Protein AF-A0A9Q1DGA6-F1 (afdb_monomer_lite)

Secondary structure (DSSP, 8-state):
--HHHHHHHHHHTTTTTTTSTTTGGGSSSSSGGGTGGGS------------------------------HHHHHHHHHHHHHHHHHHHHHHHHS-----S------HHHHHHHHHHHHHHHHHHHHHHHHHHHHHHHHHHHHHHHHHHHHHHHHHHHHHHHHHHHHHHHHHHHHHHHHHHTT-HHHHHHHHHHHHHHHHHHHHHHHHHHHHHHHHHHHHHHTPPP--------PPP----------------------SSSHHHHHHHHHHHHHHHHHHHHHHHHHHHHHHHHHHHHHHHHHHHHHHHHHHTTS----PPP-------------------SSHHHHHHHHHHHHHHHHHHHHHHHHHHHHHHHHHHHHHHHHHHHHHHHHHHHHHHHHHHHHHHHHHHHHHHHHHHHHHHHHHHHHHHHHHHHHHHHHHHHHHHHHHHHHHHHHHHHHHHHHHHHHTTS---------HHHHHHHHHHHHHHHHHHHHHHHHHHHHHHHHHHHHHHHHHHHHHHHHHHHHHHHHHHHHHHHHHHHHHHHHHHHHHHHHHHHHHHHHHHHHHHHHHHHHHHHHHHHHHHHHHHHHHHHHHHHHHHHHHHHHHHHH-S---HHHHHHHHHHHHHHHHHHHHHHHHHHHHHHHHHHHHHHHHHHHHHHHHHHHHHHHHHHHHHHHHHHHHHHHHHHHHHHHHHHHHHHHHHHHHHHHHHHHHHHHHHHTTS---------------------EE-TTT--EESSHHHHHHHHHHHH-

InterPro domains:
  IPR021063 NF-kappa-B essential modulator NEMO, N-terminal [PF11577] (119-163)
  IPR032419 NF-kappa-B essential modulator NEMO, CC2-LZ domain [PF16516] (612-707)
  IPR034735 NEMO, Zinc finger [PS51801] (744-774)
  IPR051301 Optineurin/NF-kappa-B Essential Modulator [PTHR31553] (555-773)

Foldseek 3Di:
DPPPVVVVVVVVVPVVVVPPCVVVVVVVPPPVVPPVVPPPDDDDDDDDDDDDDDDDDDDDDDDDPPPPDPVNVVVVVVVVVVVVVVVVVVVVPDDCPPPPDPPPPPPVVVVVVVVVVVVVVVVVVVVVVVVVVVVVVVVVVVVVVVVVVVVVVVVVVVVVVVVVVVVVVVVVVVVVVVVVVVCPPPVVVVVVVVVVVVVVVVVVVVVVVVVVVVVVVVVVVPDDDDDDDDDDDDDDDDDDDDDDDDDDDDDDDDDDDDDPPPVVVVVVVVVVVVVVVVVVVVVVVVVVVVVVVVVVVVVVVVVVVVVVVVVVPDDDDDDDDDDDDDDDDDDDDDDDDDDDDPPVVVVVVVVVVVVVVVVVVVVVVVVVVVVVVVVVVVVVVVVVVVVVVVVVVVVVVVVVVVVVVVVVVVVVVVVVVVVVVVVVVVVVVVVVVVVVVVVVVVVVVVVVVVVVVVVVVVVVVVVVVPVPPDDDDDDDDCVVVCPVVVVVVVVVVVVVVVVVVVVVVVVVVVVVVVVVVVVVVVVVVVVVVVVVVVVVVVVVVVVVVVVVVVVVVVVVVVVVVVVVVVVVVVVVVVVVVVVVVVVVVVVVVVVVVVVVVVVVVVVVVVVVVVVVVPDDDDDPVVVVVVVVVVVVVVVVVVVVVVVVVVVVVVVVVVVVVVVVVVVVVVVVVVVVVVVVVVVVVVVVVVVVVVVVVVVVVVVVVVVVVVVVVVVVVVVVVVVVVVVVVVPDYDDDDDDDDDDDDDDDDDDDFLAAPQPRDTDPDDVRSVVCNVVRVD

Structure (mmCIF, N/CA/C/O backbone):
data_AF-A0A9Q1DGA6-F1
#
_entry.id   AF-A0A9Q1DGA6-F1
#
loop_
_atom_site.group_PDB
_atom_site.id
_atom_site.type_symbol
_atom_site.label_atom_id
_atom_site.label_alt_id
_atom_site.label_comp_id
_atom_site.label_asym_id
_atom_site.label_entity_id
_atom_site.label_seq_id
_atom_site.pdbx_PDB_ins_code
_atom_site.Cartn_x
_atom_site.Cartn_y
_atom_site.Cartn_z
_atom_site.occupancy
_atom_site.B_iso_or_equiv
_atom_site.auth_seq_id
_atom_site.auth_comp_id
_atom_site.auth_asym_id
_atom_site.auth_atom_id
_atom_site.pdbx_PDB_model_num
ATOM 1 N N . MET A 1 1 ? 58.361 -72.767 -54.393 1.00 53.31 1 MET A N 1
ATOM 2 C CA . MET A 1 1 ? 56.997 -72.233 -54.161 1.00 53.31 1 MET A CA 1
ATOM 3 C C . MET A 1 1 ? 56.413 -72.744 -52.834 1.00 53.31 1 MET A C 1
ATOM 5 O O . MET A 1 1 ? 55.565 -73.623 -52.863 1.00 53.31 1 MET A O 1
ATOM 9 N N . HIS A 1 2 ? 56.831 -72.219 -51.673 1.00 48.16 2 HIS A N 1
ATOM 10 C CA . HIS A 1 2 ? 56.223 -72.585 -50.368 1.00 48.16 2 HIS A CA 1
ATOM 11 C C . HIS A 1 2 ? 55.868 -71.386 -49.457 1.00 48.16 2 HIS A C 1
ATOM 13 O O . HIS A 1 2 ? 55.093 -71.554 -48.525 1.00 48.16 2 HIS A O 1
ATOM 19 N N . GLY A 1 3 ? 56.327 -70.159 -49.749 1.00 49.38 3 GLY A N 1
ATOM 20 C CA . GLY A 1 3 ? 55.983 -68.972 -48.943 1.00 49.38 3 GLY A CA 1
ATOM 21 C C . GLY A 1 3 ? 54.590 -68.368 -49.197 1.00 49.38 3 GLY A C 1
ATOM 22 O O . GLY A 1 3 ? 54.042 -67.707 -48.323 1.00 49.38 3 GLY A O 1
ATOM 23 N N . VAL A 1 4 ? 53.989 -68.598 -50.372 1.00 48.34 4 VAL A N 1
ATOM 24 C CA . VAL A 1 4 ? 52.745 -67.907 -50.791 1.00 48.34 4 VAL A CA 1
ATOM 25 C C . VAL A 1 4 ? 51.478 -68.548 -50.196 1.00 48.34 4 VAL A C 1
ATOM 27 O O . VAL A 1 4 ? 50.512 -67.851 -49.890 1.00 48.34 4 VAL A O 1
ATOM 30 N N . LEU A 1 5 ? 51.489 -69.862 -49.946 1.00 46.75 5 LEU A N 1
ATOM 31 C CA . LEU A 1 5 ? 50.351 -70.589 -49.358 1.00 46.75 5 LEU A CA 1
ATOM 32 C C . LEU A 1 5 ? 50.113 -70.257 -47.872 1.00 46.75 5 LEU A C 1
ATOM 34 O O . LEU A 1 5 ? 48.968 -70.257 -47.423 1.00 46.75 5 LEU A O 1
ATOM 38 N N . ALA A 1 6 ? 51.162 -69.900 -47.124 1.00 48.09 6 ALA A N 1
ATOM 39 C CA . ALA A 1 6 ? 51.047 -69.521 -45.712 1.00 48.09 6 ALA A CA 1
ATOM 40 C C . ALA A 1 6 ? 50.335 -68.168 -45.499 1.00 48.09 6 ALA A C 1
ATOM 42 O O . ALA A 1 6 ? 49.717 -67.949 -44.456 1.00 48.09 6 ALA A O 1
ATOM 43 N N . VAL A 1 7 ? 50.393 -67.267 -46.487 1.00 52.50 7 VAL A N 1
ATOM 44 C CA . VAL A 1 7 ? 49.732 -65.952 -46.423 1.00 52.50 7 VAL A CA 1
ATOM 45 C C . VAL A 1 7 ? 48.235 -66.076 -46.729 1.00 52.50 7 VAL A C 1
ATOM 47 O O . VAL A 1 7 ? 47.416 -65.481 -46.032 1.00 52.50 7 VAL A O 1
ATOM 50 N N . LEU A 1 8 ? 47.853 -66.911 -47.703 1.00 47.88 8 LEU A N 1
ATOM 51 C CA . LEU A 1 8 ? 46.450 -67.076 -48.109 1.00 47.88 8 LEU A CA 1
ATOM 52 C C . LEU A 1 8 ? 45.577 -67.797 -47.063 1.00 47.88 8 LEU A C 1
ATOM 54 O O . LEU A 1 8 ? 44.420 -67.414 -46.889 1.00 47.88 8 LEU A O 1
ATOM 58 N N . MET A 1 9 ? 46.112 -68.759 -46.296 1.00 48.56 9 MET A N 1
ATOM 59 C CA . MET A 1 9 ? 45.348 -69.378 -45.194 1.00 48.56 9 MET A CA 1
ATOM 60 C C . MET A 1 9 ? 45.071 -68.424 -44.019 1.00 48.56 9 MET A C 1
ATOM 62 O O . MET A 1 9 ? 44.043 -68.557 -43.350 1.00 48.56 9 MET A O 1
ATOM 66 N N . LYS A 1 10 ? 45.946 -67.439 -43.764 1.00 46.34 10 LYS A N 1
ATOM 67 C CA . LYS A 1 10 ? 45.727 -66.448 -42.694 1.00 46.34 10 LYS A CA 1
ATOM 68 C C . LYS A 1 10 ? 44.637 -65.431 -43.036 1.00 46.34 10 LYS A C 1
ATOM 70 O O . LYS A 1 10 ? 43.946 -64.984 -42.127 1.00 46.34 10 LYS A O 1
ATOM 75 N N . VAL A 1 11 ? 44.432 -65.124 -44.319 1.00 49.88 11 VAL A N 1
ATOM 76 C CA . VAL A 1 11 ? 43.327 -64.257 -44.768 1.00 49.88 11 VAL A CA 1
ATOM 77 C C . VAL A 1 11 ? 41.981 -64.983 -44.638 1.00 49.88 11 VAL A C 1
ATOM 79 O O . VAL A 1 11 ? 41.069 -64.462 -44.003 1.00 49.88 11 VAL A O 1
ATOM 82 N N . TYR A 1 12 ? 41.882 -66.233 -45.106 1.00 41.69 12 TYR A N 1
ATOM 83 C CA . TYR A 1 12 ? 40.638 -67.021 -45.023 1.00 41.69 12 TYR A CA 1
ATOM 84 C C . TYR A 1 12 ? 40.199 -67.414 -43.598 1.00 41.69 12 TYR A C 1
ATOM 86 O O . TYR A 1 12 ? 39.063 -67.844 -43.402 1.00 41.69 12 TYR A O 1
ATOM 94 N N . SER A 1 13 ? 41.068 -67.253 -42.596 1.00 45.44 13 SER A N 1
ATOM 95 C CA . SER A 1 13 ? 40.744 -67.547 -41.191 1.00 45.44 13 SER A CA 1
ATOM 96 C C . SER A 1 13 ? 40.155 -66.351 -40.426 1.00 45.44 13 SER A C 1
ATOM 98 O O . SER A 1 13 ? 39.607 -66.545 -39.342 1.00 45.44 13 SER A O 1
ATOM 100 N N . LEU A 1 14 ? 40.238 -65.125 -40.963 1.00 45.34 14 LEU A N 1
ATOM 101 C CA . LEU A 1 14 ? 39.745 -63.910 -40.295 1.00 45.34 14 LEU A CA 1
ATOM 102 C C . LEU A 1 14 ? 38.296 -63.550 -40.665 1.00 45.34 14 LEU A C 1
ATOM 104 O O . LEU A 1 14 ? 37.553 -63.080 -39.803 1.00 45.34 14 LEU A O 1
ATOM 108 N N . ASP A 1 15 ? 37.840 -63.870 -41.880 1.00 41.09 15 ASP A N 1
ATOM 109 C CA . ASP A 1 15 ? 36.451 -63.610 -42.307 1.00 41.09 15 ASP A CA 1
ATOM 110 C C . ASP A 1 15 ? 35.399 -64.433 -41.538 1.00 41.09 15 ASP A C 1
ATOM 112 O O . ASP A 1 15 ? 34.213 -64.097 -41.537 1.00 41.09 15 ASP A O 1
ATOM 116 N N . ARG A 1 16 ? 35.810 -65.485 -40.812 1.00 42.78 16 ARG A N 1
ATOM 117 C CA . ARG A 1 16 ? 34.900 -66.290 -39.979 1.00 42.78 16 ARG A CA 1
ATOM 118 C C . ARG A 1 16 ? 34.606 -65.701 -38.596 1.00 42.78 16 ARG A C 1
ATOM 120 O O . ARG A 1 16 ? 33.675 -66.174 -37.950 1.00 42.78 16 ARG A O 1
ATOM 127 N N . LEU A 1 17 ? 35.335 -64.673 -38.151 1.00 42.91 17 LEU A N 1
ATOM 128 C CA . LEU A 1 17 ? 35.070 -63.998 -36.869 1.00 42.91 17 LEU A CA 1
ATOM 129 C C . LEU A 1 17 ? 34.061 -62.842 -36.989 1.00 42.91 17 LEU A C 1
ATOM 131 O O . LEU A 1 17 ? 33.389 -62.521 -36.013 1.00 42.91 17 LEU A O 1
ATOM 135 N N . PHE A 1 18 ? 33.858 -62.279 -38.185 1.00 42.72 18 PHE A N 1
ATOM 136 C CA . PHE A 1 18 ? 32.932 -61.155 -38.400 1.00 42.72 18 PHE A CA 1
ATOM 137 C C . PHE A 1 18 ? 31.440 -61.531 -38.493 1.00 42.72 18 PHE A C 1
ATOM 139 O O . PHE A 1 18 ? 30.589 -60.645 -38.597 1.00 42.72 18 PHE A O 1
ATOM 146 N N . PHE A 1 19 ? 31.090 -62.823 -38.436 1.00 38.88 19 PHE A N 1
ATOM 147 C CA . PHE A 1 19 ? 29.692 -63.277 -38.478 1.00 38.88 19 PHE A CA 1
ATOM 148 C C . PHE A 1 19 ? 29.072 -63.606 -37.109 1.00 38.88 19 PHE A C 1
ATOM 150 O O . PHE A 1 19 ? 27.846 -63.697 -37.022 1.00 38.88 19 PHE A O 1
ATOM 157 N N . SER A 1 20 ? 29.866 -63.715 -36.037 1.00 40.41 20 SER A N 1
ATOM 158 C CA . SER A 1 20 ? 29.352 -64.056 -34.697 1.00 40.41 20 SER A CA 1
ATOM 159 C C . SER A 1 20 ? 28.710 -62.872 -33.956 1.00 40.41 20 SER A C 1
ATOM 161 O O . SER A 1 20 ? 27.754 -63.068 -33.207 1.00 40.41 20 SER A O 1
ATOM 163 N N . ASP A 1 21 ? 29.135 -61.631 -34.217 1.00 40.38 21 ASP A N 1
ATOM 164 C CA . ASP A 1 21 ? 28.619 -60.442 -33.507 1.00 40.38 21 ASP A CA 1
ATOM 165 C C . ASP A 1 21 ? 27.207 -59.998 -33.935 1.00 40.38 21 ASP A C 1
ATOM 167 O O . ASP A 1 21 ? 26.545 -59.211 -33.252 1.00 40.38 21 ASP A O 1
ATOM 171 N N . LYS A 1 22 ? 26.663 -60.560 -35.023 1.00 37.75 22 LYS A N 1
ATOM 172 C CA . LYS A 1 22 ? 25.265 -60.315 -35.426 1.00 37.75 22 LYS A CA 1
ATOM 173 C C . LYS A 1 22 ? 24.229 -60.949 -34.486 1.00 37.75 22 LYS A C 1
ATOM 175 O O . LYS A 1 22 ? 23.047 -60.621 -34.597 1.00 37.75 22 LYS A O 1
ATOM 180 N N . ALA A 1 23 ? 24.648 -61.817 -33.561 1.00 40.34 23 ALA A N 1
ATOM 181 C CA . ALA A 1 23 ? 23.778 -62.403 -32.541 1.00 40.34 23 ALA A CA 1
ATOM 182 C C . ALA A 1 23 ? 23.617 -61.510 -31.291 1.00 40.34 23 ALA A C 1
ATOM 184 O O . ALA A 1 23 ? 22.540 -61.493 -30.693 1.00 40.34 23 ALA A O 1
ATOM 185 N N . ALA A 1 24 ? 24.638 -60.726 -30.919 1.00 41.56 24 ALA A N 1
ATOM 186 C CA . ALA A 1 24 ? 24.612 -59.889 -29.713 1.00 41.56 24 ALA A CA 1
ATOM 187 C C . ALA A 1 24 ? 23.620 -58.710 -29.820 1.00 41.56 24 ALA A C 1
ATOM 189 O O . ALA A 1 24 ? 22.934 -58.362 -28.858 1.00 41.56 24 ALA A O 1
ATOM 190 N N . LEU A 1 25 ? 23.463 -58.147 -31.023 1.00 41.03 25 LEU A N 1
ATOM 191 C CA . LEU A 1 25 ? 22.623 -56.970 -31.282 1.00 41.03 25 LEU A CA 1
ATOM 192 C C . LEU A 1 25 ? 21.101 -57.218 -31.259 1.00 41.03 25 LEU A C 1
ATOM 194 O O . LEU A 1 25 ? 20.341 -56.255 -31.316 1.00 41.03 25 LEU A O 1
ATOM 198 N N . ARG A 1 26 ? 20.621 -58.466 -31.130 1.00 41.03 26 ARG A N 1
ATOM 199 C CA . ARG A 1 26 ? 19.173 -58.741 -30.989 1.00 41.03 26 ARG A CA 1
ATOM 200 C C . ARG A 1 26 ? 18.641 -58.649 -29.554 1.00 41.03 26 ARG A C 1
ATOM 202 O O . ARG A 1 26 ? 17.432 -58.526 -29.397 1.00 41.03 26 ARG A O 1
ATOM 209 N N . LYS A 1 27 ? 19.491 -58.663 -28.516 1.00 41.84 27 LYS A N 1
ATOM 210 C CA . LYS A 1 27 ? 19.029 -58.611 -27.109 1.00 41.84 27 LYS A CA 1
ATOM 211 C C . LYS A 1 27 ? 18.718 -57.204 -26.578 1.00 41.84 27 LYS A C 1
ATOM 213 O O . LYS A 1 27 ? 17.974 -57.093 -25.611 1.00 41.84 27 LYS A O 1
ATOM 218 N N . TYR A 1 28 ? 19.209 -56.146 -27.225 1.00 40.06 28 TYR A N 1
ATOM 219 C CA . TYR A 1 28 ? 18.928 -54.755 -26.831 1.00 40.06 28 TYR A CA 1
ATOM 220 C C . TYR A 1 28 ? 17.688 -54.142 -27.512 1.00 40.06 28 TYR A C 1
ATOM 222 O O . TYR A 1 28 ? 17.252 -53.063 -27.127 1.00 40.06 28 TYR A O 1
ATOM 230 N N . GLY A 1 29 ? 17.083 -54.824 -28.493 1.00 38.78 29 GLY A N 1
ATOM 231 C CA . GLY A 1 29 ? 15.873 -54.340 -29.177 1.00 38.78 29 GLY A CA 1
ATOM 232 C C . GLY A 1 29 ? 14.563 -54.575 -28.411 1.00 38.78 29 GLY A C 1
ATOM 233 O O . GLY A 1 29 ? 13.586 -53.872 -28.640 1.00 38.78 29 GLY A O 1
ATOM 234 N N . THR A 1 30 ? 14.525 -55.545 -27.494 1.00 44.03 30 THR A N 1
ATOM 235 C CA . THR A 1 30 ? 13.285 -56.008 -26.836 1.00 44.03 30 THR A CA 1
ATOM 236 C C . THR A 1 30 ? 12.929 -55.294 -25.531 1.00 44.03 30 THR A C 1
ATOM 238 O O . THR A 1 30 ? 11.832 -55.495 -25.017 1.00 44.03 30 THR A O 1
ATOM 241 N N . THR A 1 31 ? 13.807 -54.452 -24.981 1.00 38.62 31 THR A N 1
ATOM 242 C CA . THR A 1 31 ? 13.520 -53.668 -23.763 1.00 38.62 31 THR A CA 1
ATOM 243 C C . THR A 1 31 ? 12.829 -52.338 -24.062 1.00 38.62 31 THR A C 1
ATOM 245 O O . THR A 1 31 ? 12.004 -51.899 -23.265 1.00 38.62 31 THR A O 1
ATOM 248 N N . SER A 1 32 ? 13.090 -51.724 -25.223 1.00 35.28 32 SER A N 1
ATOM 249 C CA . SER A 1 32 ? 12.517 -50.412 -25.571 1.00 35.28 32 SER A CA 1
ATOM 250 C C . SER A 1 32 ? 10.997 -50.458 -25.772 1.00 35.28 32 SER A C 1
ATOM 252 O O . SER A 1 32 ? 10.299 -49.503 -25.453 1.00 35.28 32 SER A O 1
ATOM 254 N N . GLN A 1 33 ? 10.465 -51.594 -26.230 1.00 37.66 33 GLN A N 1
ATOM 255 C CA . GLN A 1 33 ? 9.042 -51.764 -26.551 1.00 37.66 33 GLN A CA 1
ATOM 256 C C . GLN A 1 33 ? 8.156 -52.089 -25.332 1.00 37.66 33 GLN A C 1
ATOM 258 O O . GLN A 1 33 ? 6.951 -52.280 -25.478 1.00 37.66 33 GLN A O 1
ATOM 263 N N . ARG A 1 34 ? 8.730 -52.164 -24.118 1.00 34.50 34 ARG A N 1
ATOM 264 C CA . ARG A 1 34 ? 7.989 -52.477 -22.879 1.00 34.50 34 ARG A CA 1
ATOM 265 C C . ARG A 1 34 ? 7.624 -51.245 -22.041 1.00 34.50 34 ARG A C 1
ATOM 267 O O . ARG A 1 34 ? 6.878 -51.386 -21.076 1.00 34.50 34 ARG A O 1
ATOM 274 N N . ILE A 1 35 ? 8.143 -50.066 -22.393 1.00 37.19 35 ILE A N 1
ATOM 275 C CA . ILE A 1 35 ? 7.968 -48.823 -21.619 1.00 37.19 35 ILE A CA 1
ATOM 276 C C . ILE A 1 35 ? 6.900 -47.905 -22.244 1.00 37.19 35 ILE A C 1
ATOM 278 O O . ILE A 1 35 ? 6.145 -47.273 -21.509 1.00 37.19 35 ILE A O 1
ATOM 282 N N . GLU A 1 36 ? 6.745 -47.895 -23.572 1.00 36.09 36 GLU A N 1
ATOM 283 C CA . GLU A 1 36 ? 5.769 -47.023 -24.258 1.00 36.09 36 GLU A CA 1
ATOM 284 C C . GLU A 1 36 ? 4.298 -47.369 -23.936 1.00 36.09 36 GLU A C 1
ATOM 286 O O . GLU A 1 36 ? 3.460 -46.476 -23.833 1.00 36.09 36 GLU A O 1
ATOM 291 N N . ASN A 1 37 ? 3.978 -48.637 -23.650 1.00 39.75 37 ASN A N 1
ATOM 292 C CA . ASN A 1 37 ? 2.606 -49.087 -23.354 1.00 39.75 37 ASN A CA 1
ATOM 293 C C . ASN A 1 37 ? 2.122 -48.825 -21.908 1.00 39.75 37 ASN A C 1
ATOM 295 O O . ASN A 1 37 ? 1.140 -49.433 -21.481 1.00 39.75 37 ASN A O 1
ATOM 299 N N . LYS A 1 38 ? 2.786 -47.959 -21.125 1.00 40.19 38 LYS A N 1
ATOM 300 C CA . LYS A 1 38 ? 2.392 -47.670 -19.726 1.00 40.19 38 LYS A CA 1
ATOM 301 C C . LYS A 1 38 ? 2.179 -46.195 -19.361 1.00 40.19 38 LYS A C 1
ATOM 303 O O . LYS A 1 38 ? 1.900 -45.918 -18.200 1.00 40.19 38 LYS A O 1
ATOM 308 N N . MET A 1 39 ? 2.257 -45.267 -20.320 1.00 37.66 39 MET A N 1
ATOM 309 C CA . MET A 1 39 ? 1.991 -43.832 -20.084 1.00 37.66 39 MET A CA 1
ATOM 310 C C . MET A 1 39 ? 0.834 -43.251 -20.918 1.00 37.66 39 MET A C 1
ATOM 312 O O . MET A 1 39 ? 0.593 -42.049 -20.886 1.00 37.66 39 MET A O 1
ATOM 316 N N . ALA A 1 40 ? 0.071 -44.092 -21.622 1.00 40.00 40 ALA A N 1
ATOM 317 C CA . ALA A 1 40 ? -1.139 -43.692 -22.341 1.00 40.00 40 ALA A CA 1
ATOM 318 C C . ALA A 1 40 ? -2.405 -43.998 -21.515 1.00 40.00 40 ALA A C 1
ATOM 320 O O . ALA A 1 40 ? -3.148 -44.930 -21.816 1.00 40.00 40 ALA A O 1
ATOM 321 N N . SER A 1 41 ? -2.638 -43.241 -20.438 1.00 31.45 41 SER A N 1
ATOM 322 C CA . SER A 1 41 ? -3.902 -43.255 -19.679 1.00 31.45 41 SER A CA 1
ATOM 323 C C . SER A 1 41 ? -4.078 -41.954 -18.890 1.00 31.45 41 SER A C 1
ATOM 325 O O . SER A 1 41 ? -3.612 -41.842 -17.760 1.00 31.45 41 SER A O 1
ATOM 327 N N . ASN A 1 42 ? -4.777 -40.983 -19.484 1.00 36.47 42 ASN A N 1
ATOM 328 C CA . ASN A 1 42 ? -5.376 -39.872 -18.742 1.00 36.47 42 ASN A CA 1
ATOM 329 C C . ASN A 1 42 ? -6.726 -40.329 -18.161 1.00 36.47 42 ASN A C 1
ATOM 331 O O . ASN A 1 42 ? -7.579 -40.756 -18.942 1.00 36.47 42 ASN A O 1
ATOM 335 N N . PRO A 1 43 ? -6.982 -40.162 -16.856 1.00 36.34 43 PRO A N 1
ATOM 336 C CA . PRO A 1 43 ? -8.319 -39.888 -16.344 1.00 36.34 43 PRO A CA 1
ATOM 337 C C . PRO A 1 43 ? -8.609 -38.364 -16.368 1.00 36.34 43 PRO A C 1
ATOM 339 O O . PRO A 1 43 ? -7.669 -37.565 -16.420 1.00 36.34 43 PRO A O 1
ATOM 342 N N . PRO A 1 44 ? -9.888 -37.941 -16.384 1.00 40.75 44 PRO A N 1
ATOM 343 C CA . PRO A 1 44 ? -10.281 -36.538 -16.556 1.00 40.75 44 PRO A CA 1
ATOM 344 C C . PRO A 1 44 ? -10.346 -35.745 -15.234 1.00 40.75 44 PRO A C 1
ATOM 346 O O . PRO A 1 44 ? -10.185 -36.295 -14.149 1.00 40.75 44 PRO A O 1
ATOM 349 N N . MET A 1 45 ? -10.579 -34.431 -15.348 1.00 43.75 45 MET A N 1
ATOM 350 C CA . MET A 1 45 ? -10.719 -33.501 -14.216 1.00 43.75 45 MET A CA 1
ATOM 351 C C . MET A 1 45 ? -12.028 -33.696 -13.441 1.00 43.75 45 MET A C 1
ATOM 353 O O . MET A 1 45 ? -13.053 -33.977 -14.057 1.00 43.75 45 MET A O 1
ATOM 357 N N . GLU A 1 46 ? -12.029 -33.374 -12.143 1.00 29.81 46 GLU A N 1
ATOM 358 C CA . GLU A 1 46 ? -13.256 -33.014 -11.422 1.00 29.81 46 GLU A CA 1
ATOM 359 C C . GLU A 1 46 ? -12.995 -31.991 -10.296 1.00 29.81 46 GLU A C 1
ATOM 361 O O . GLU A 1 46 ? -11.855 -31.784 -9.875 1.00 29.81 46 GLU A O 1
ATOM 366 N N . ASN A 1 47 ? -14.048 -31.283 -9.875 1.00 33.38 47 ASN A N 1
ATOM 367 C CA . ASN A 1 47 ? -13.983 -30.104 -9.007 1.00 33.38 47 ASN A CA 1
ATOM 368 C C . ASN A 1 47 ? -14.186 -30.420 -7.514 1.00 33.38 47 ASN A C 1
ATOM 370 O O . ASN A 1 47 ? -15.157 -31.072 -7.148 1.00 33.38 47 ASN A O 1
ATOM 374 N N . GLY A 1 48 ? -13.428 -29.719 -6.665 1.00 31.47 48 GLY A N 1
ATOM 375 C CA . GLY A 1 48 ? -13.972 -29.082 -5.458 1.00 31.47 48 GLY A CA 1
ATOM 376 C C . GLY A 1 48 ? -14.075 -29.878 -4.147 1.00 31.47 48 GLY A C 1
ATOM 377 O O . GLY A 1 48 ? -13.783 -31.062 -4.056 1.00 31.47 48 GLY A O 1
ATOM 378 N N . ALA A 1 49 ? -14.560 -29.136 -3.144 1.00 27.97 49 ALA A N 1
ATOM 379 C CA . ALA A 1 49 ? -14.931 -29.518 -1.776 1.00 27.97 49 ALA A CA 1
ATOM 380 C C . ALA A 1 49 ? -13.827 -29.640 -0.695 1.00 27.97 49 ALA A C 1
ATOM 382 O O . ALA A 1 49 ? -12.786 -30.273 -0.827 1.00 27.97 49 ALA A O 1
ATOM 383 N N . ILE A 1 50 ? -14.146 -28.984 0.423 1.00 40.59 50 ILE A N 1
ATOM 384 C CA . ILE A 1 50 ? -13.424 -28.870 1.694 1.00 40.59 50 ILE A CA 1
ATOM 385 C C . ILE A 1 50 ? -13.648 -30.129 2.542 1.00 40.59 50 ILE A C 1
ATOM 387 O O . ILE A 1 50 ? -14.801 -30.532 2.666 1.00 40.59 50 ILE A O 1
ATOM 391 N N . GLN A 1 51 ? -12.615 -30.636 3.235 1.00 30.23 51 GLN A N 1
ATOM 392 C CA . GLN A 1 51 ? -12.711 -31.125 4.629 1.00 30.23 51 GLN A CA 1
ATOM 393 C C . GLN A 1 51 ? -11.347 -31.542 5.216 1.00 30.23 51 GLN A C 1
ATOM 395 O O . GLN A 1 51 ? -10.598 -32.302 4.610 1.00 30.23 51 GLN A O 1
ATOM 400 N N . G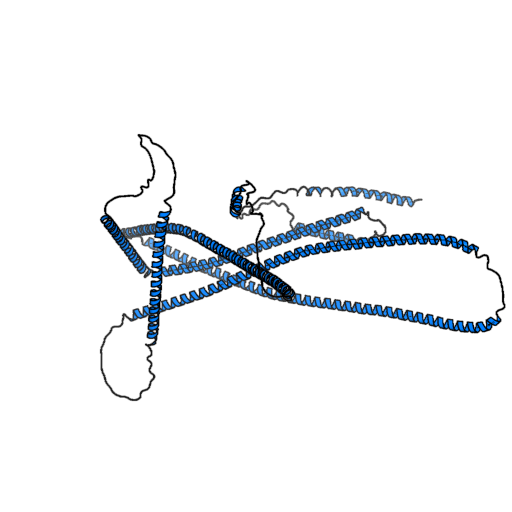LY A 1 52 ? -11.050 -31.080 6.438 1.00 32.03 52 GLY A N 1
ATOM 401 C CA . GLY A 1 52 ? -10.247 -31.858 7.397 1.00 32.03 52 GLY A CA 1
ATOM 402 C C . GLY A 1 52 ? -11.150 -32.878 8.122 1.00 32.03 52 GLY A C 1
ATOM 403 O O . GLY A 1 52 ? -12.368 -32.792 7.948 1.00 32.03 52 GLY A O 1
ATOM 404 N N . PRO A 1 53 ? -10.621 -33.789 8.969 1.00 42.66 53 PRO A N 1
ATOM 405 C CA . PRO A 1 53 ? -9.747 -33.384 10.073 1.00 42.66 53 PRO A CA 1
ATOM 406 C C . PRO A 1 53 ? -8.611 -34.369 10.447 1.00 42.66 53 PRO A C 1
ATOM 408 O O . PRO A 1 53 ? -8.386 -35.408 9.838 1.00 42.66 53 PRO A O 1
ATOM 411 N N . SER A 1 54 ? -7.908 -33.993 11.516 1.00 33.56 54 SER A N 1
ATOM 412 C CA . SER A 1 54 ? -6.926 -34.728 12.318 1.00 33.56 54 SER A CA 1
ATOM 413 C C . SER A 1 54 ? -7.179 -36.230 12.536 1.00 33.56 54 SER A C 1
ATOM 415 O O . SER A 1 54 ? -8.276 -36.603 12.944 1.00 33.56 54 SER A O 1
ATOM 417 N N . GLN A 1 55 ? -6.108 -37.039 12.533 1.00 29.73 55 GLN A N 1
ATOM 418 C CA . GLN A 1 55 ? -5.675 -37.790 13.731 1.00 29.73 55 GLN A CA 1
ATOM 419 C C . GLN A 1 55 ? -4.307 -38.474 13.561 1.00 29.73 55 GLN A C 1
ATOM 421 O O . GLN A 1 55 ? -3.986 -39.028 12.514 1.00 29.73 55 GLN A O 1
ATOM 426 N N . GLN A 1 56 ? -3.519 -38.483 14.639 1.00 34.84 56 GLN A N 1
ATOM 427 C CA . GLN A 1 56 ? -2.374 -39.381 14.789 1.00 34.84 56 GLN A CA 1
ATOM 428 C C . GLN A 1 56 ? -2.876 -40.805 15.061 1.00 34.84 56 GLN A C 1
ATOM 430 O O . GLN A 1 56 ? -3.670 -41.004 15.984 1.00 34.84 56 GLN A O 1
ATOM 435 N N . ARG A 1 57 ? -2.328 -41.809 14.367 1.00 27.38 57 ARG A N 1
ATOM 436 C CA . ARG A 1 57 ? -2.147 -43.142 14.958 1.00 27.38 57 ARG A CA 1
ATOM 437 C C . ARG A 1 57 ? -0.990 -43.885 14.298 1.00 27.38 57 ARG A C 1
ATOM 439 O O . ARG A 1 57 ? -1.037 -44.201 13.116 1.00 27.38 57 ARG A O 1
ATOM 446 N N . SER A 1 58 ? 0.037 -44.160 15.088 1.00 31.16 58 SER A N 1
ATOM 447 C CA . SER A 1 58 ? 1.121 -45.080 14.763 1.00 31.16 58 SER A CA 1
ATOM 448 C C . SER A 1 58 ? 0.633 -46.527 14.856 1.00 31.16 58 SER A C 1
ATOM 450 O O . SER A 1 58 ? 0.060 -46.917 15.873 1.00 31.16 58 SER A O 1
ATOM 452 N N . VAL A 1 59 ? 0.891 -47.320 13.815 1.00 29.52 59 VAL A N 1
ATOM 453 C CA . VAL A 1 59 ? 0.892 -48.791 13.850 1.00 29.52 59 VAL A CA 1
ATOM 454 C C . VAL A 1 59 ? 2.011 -49.263 12.921 1.00 29.52 59 VAL A C 1
ATOM 456 O O . VAL A 1 59 ? 2.060 -48.860 11.761 1.00 29.52 59 VAL A O 1
ATOM 459 N N . GLU A 1 60 ? 2.920 -50.079 13.446 1.00 30.58 60 GLU A N 1
ATOM 460 C CA . GLU A 1 60 ? 3.987 -50.736 12.683 1.00 30.58 60 GLU A CA 1
ATOM 461 C C . GLU A 1 60 ? 3.409 -51.875 11.826 1.00 30.58 60 GLU A C 1
ATOM 463 O O . GLU A 1 60 ? 2.466 -52.555 12.234 1.00 30.58 60 GLU A O 1
ATOM 468 N N . GLY A 1 61 ? 3.973 -52.102 10.639 1.00 29.75 61 GLY A N 1
ATOM 469 C CA . GLY A 1 61 ? 3.524 -53.165 9.740 1.00 29.75 61 GLY A CA 1
ATOM 470 C C . GLY A 1 61 ? 4.432 -53.310 8.524 1.00 29.75 61 GLY A C 1
ATOM 471 O O . GLY A 1 61 ? 4.302 -52.558 7.559 1.00 29.75 61 GLY A O 1
ATOM 472 N N . ASP A 1 62 ? 5.346 -54.278 8.580 1.00 35.22 62 ASP A N 1
ATOM 473 C CA . ASP A 1 62 ? 6.341 -54.544 7.539 1.00 35.22 62 ASP A CA 1
ATOM 474 C C . ASP A 1 62 ? 5.720 -54.907 6.183 1.00 35.22 62 ASP A C 1
ATOM 476 O O . ASP A 1 62 ? 5.255 -56.026 5.974 1.00 35.22 62 ASP A O 1
ATOM 480 N N . TYR A 1 63 ? 5.834 -53.989 5.222 1.00 34.16 63 TYR A N 1
ATOM 481 C CA . TYR A 1 63 ? 5.885 -54.303 3.792 1.00 34.16 63 TYR A CA 1
ATOM 482 C C . TYR A 1 63 ? 6.916 -53.394 3.114 1.00 34.16 63 TYR A C 1
ATOM 484 O O . TYR A 1 63 ? 6.575 -52.408 2.458 1.00 34.16 63 TYR A O 1
ATOM 492 N N . LEU A 1 64 ? 8.198 -53.738 3.274 1.00 33.16 64 LEU A N 1
ATOM 493 C CA . LEU A 1 64 ? 9.298 -53.133 2.520 1.00 33.16 64 LEU A CA 1
ATOM 494 C C . LEU A 1 64 ? 9.186 -53.501 1.034 1.00 33.16 64 LEU A C 1
ATOM 496 O O . LEU A 1 64 ? 9.765 -54.473 0.555 1.00 33.16 64 LEU A O 1
ATOM 500 N N . VAL A 1 65 ? 8.448 -52.683 0.287 1.00 36.03 65 VAL A N 1
ATOM 501 C CA . VAL A 1 65 ? 8.690 -52.520 -1.145 1.00 36.03 65 VAL A CA 1
ATOM 502 C C . VAL A 1 65 ? 9.986 -51.722 -1.267 1.00 36.03 65 VAL A C 1
ATOM 504 O O . VAL A 1 65 ? 10.011 -50.551 -0.894 1.00 36.03 65 VAL A O 1
ATOM 507 N N . GLU A 1 66 ? 11.055 -52.343 -1.772 1.00 39.12 66 GLU A N 1
ATOM 508 C CA . GLU A 1 66 ? 12.334 -51.674 -2.056 1.00 39.12 66 GLU A CA 1
ATOM 509 C C . GLU A 1 66 ? 12.166 -50.608 -3.153 1.00 39.12 66 GLU A C 1
ATOM 511 O O . GLU A 1 66 ? 12.464 -50.809 -4.332 1.00 39.12 66 GLU A O 1
ATOM 516 N N . THR A 1 67 ? 11.691 -49.427 -2.765 1.00 40.09 67 THR A N 1
ATOM 517 C CA . THR A 1 67 ? 11.881 -48.209 -3.544 1.00 40.09 67 THR A CA 1
ATOM 518 C C . THR A 1 67 ? 13.312 -47.745 -3.316 1.00 40.09 67 THR A C 1
ATOM 520 O O . THR A 1 67 ? 13.601 -47.155 -2.274 1.00 40.09 67 THR A O 1
ATOM 523 N N . ALA A 1 68 ? 14.194 -48.036 -4.279 1.00 50.44 68 ALA A N 1
ATOM 524 C CA . ALA A 1 68 ? 15.576 -47.560 -4.282 1.00 50.44 68 ALA A CA 1
ATOM 525 C C . ALA A 1 68 ? 15.621 -46.073 -3.907 1.00 50.44 68 ALA A C 1
ATOM 527 O O . ALA A 1 68 ? 14.894 -45.250 -4.474 1.00 50.44 68 ALA A O 1
ATOM 528 N N . THR A 1 69 ? 16.429 -45.748 -2.905 1.00 67.56 69 THR A N 1
ATOM 529 C CA . THR A 1 69 ? 16.459 -44.417 -2.311 1.00 67.56 69 THR A CA 1
ATOM 530 C C . THR A 1 69 ? 17.048 -43.402 -3.291 1.00 67.56 69 THR A C 1
ATOM 532 O O . THR A 1 69 ? 17.745 -43.744 -4.251 1.00 67.56 69 THR A O 1
ATOM 535 N N . LEU A 1 70 ? 16.804 -42.110 -3.045 1.00 56.56 70 LEU A N 1
ATOM 536 C CA . LEU A 1 70 ? 17.443 -41.049 -3.830 1.00 56.56 70 LEU A CA 1
ATOM 537 C C . LEU A 1 70 ? 18.979 -41.186 -3.795 1.00 56.56 70 LEU A C 1
ATOM 539 O O . LEU A 1 70 ? 19.647 -40.926 -4.795 1.00 56.56 70 LEU A O 1
ATOM 543 N N . GLU A 1 71 ? 19.519 -41.663 -2.674 1.00 60.88 71 GLU A N 1
ATOM 544 C CA . GLU A 1 71 ? 20.939 -41.937 -2.480 1.00 60.88 71 GLU A CA 1
ATOM 545 C C . GLU A 1 71 ? 21.435 -43.063 -3.403 1.00 60.88 71 GLU A C 1
ATOM 547 O O . GLU A 1 71 ? 22.401 -42.841 -4.133 1.00 60.88 71 GLU A O 1
ATOM 552 N N . ASP A 1 72 ? 20.709 -44.183 -3.518 1.00 62.97 72 ASP A N 1
ATOM 553 C CA . ASP A 1 72 ? 21.020 -45.264 -4.473 1.00 62.97 72 ASP A CA 1
ATOM 554 C C . ASP A 1 72 ? 21.050 -44.761 -5.927 1.00 62.97 72 ASP A C 1
ATOM 556 O O . ASP A 1 72 ? 21.952 -45.099 -6.702 1.00 62.97 72 ASP A O 1
ATOM 560 N N . THR A 1 73 ? 20.091 -43.906 -6.308 1.00 68.50 73 THR A N 1
ATOM 561 C CA . THR A 1 73 ? 20.052 -43.336 -7.668 1.00 68.50 73 THR A CA 1
ATOM 562 C C . THR A 1 73 ? 21.222 -42.387 -7.933 1.00 68.50 73 THR A C 1
ATOM 564 O O . THR A 1 73 ? 21.810 -42.431 -9.015 1.00 68.50 73 THR A O 1
ATOM 567 N N . LEU A 1 74 ? 21.632 -41.583 -6.945 1.00 69.31 74 LEU A N 1
ATOM 568 C CA . LEU A 1 74 ? 22.819 -40.725 -7.029 1.00 69.31 74 LEU A CA 1
ATOM 569 C C . LEU A 1 74 ? 24.115 -41.546 -7.052 1.00 69.31 74 LEU A C 1
ATOM 571 O O . LEU A 1 74 ? 25.068 -41.181 -7.744 1.00 69.31 74 LEU A O 1
ATOM 575 N N . GLN A 1 75 ? 24.157 -42.675 -6.346 1.00 70.25 75 GLN A N 1
ATOM 576 C CA . GLN A 1 75 ? 25.307 -43.573 -6.319 1.00 70.25 75 GLN A CA 1
ATOM 577 C C . GLN A 1 75 ? 25.480 -44.290 -7.667 1.00 70.25 75 GLN A C 1
ATOM 579 O O . GLN A 1 75 ? 26.588 -44.303 -8.208 1.00 70.25 75 GLN A O 1
ATOM 584 N N . GLN A 1 76 ? 24.389 -44.758 -8.287 1.00 65.50 76 GLN A N 1
ATOM 585 C CA . GLN A 1 76 ? 24.398 -45.251 -9.672 1.00 65.50 76 GLN A CA 1
ATOM 586 C C . GLN A 1 76 ? 24.824 -44.167 -10.674 1.00 65.50 76 GLN A C 1
ATOM 588 O O . GLN A 1 76 ? 25.628 -44.437 -11.568 1.00 65.50 76 GLN A O 1
ATOM 593 N N . LEU A 1 77 ? 24.355 -42.925 -10.512 1.00 66.00 77 LEU A N 1
ATOM 594 C CA . LEU A 1 77 ? 24.722 -41.818 -11.400 1.00 66.00 77 LEU A CA 1
ATOM 595 C C . LEU A 1 77 ? 26.214 -41.458 -11.283 1.00 66.00 77 LEU A C 1
ATOM 597 O O . LEU A 1 77 ? 26.870 -41.203 -12.293 1.00 66.00 77 LEU A O 1
ATOM 601 N N . ASN A 1 78 ? 26.784 -41.525 -10.076 1.00 71.44 78 ASN A N 1
ATOM 602 C CA . ASN A 1 78 ? 28.221 -41.360 -9.843 1.00 71.44 78 ASN A CA 1
ATOM 603 C C . ASN A 1 78 ? 29.061 -42.501 -10.445 1.00 71.44 78 ASN A C 1
ATOM 605 O O . ASN A 1 78 ? 30.115 -42.230 -11.026 1.00 71.44 78 ASN A O 1
ATOM 609 N N . VAL A 1 79 ? 28.595 -43.755 -10.375 1.00 75.19 79 VAL A N 1
ATOM 610 C CA . VAL A 1 79 ? 29.241 -44.890 -11.063 1.00 75.19 79 VAL A CA 1
ATOM 611 C C . VAL A 1 79 ? 29.229 -44.673 -12.579 1.00 75.19 79 VAL A C 1
ATOM 613 O O . VAL A 1 79 ? 30.286 -44.732 -13.204 1.00 75.19 79 VAL A O 1
ATOM 616 N N . LEU A 1 80 ? 28.086 -44.300 -13.163 1.00 66.12 80 LEU A N 1
ATOM 617 C CA . LEU A 1 80 ? 27.967 -44.015 -14.598 1.00 66.12 80 LEU A CA 1
ATOM 618 C C . LEU A 1 80 ? 28.814 -42.810 -15.045 1.00 66.12 80 LEU A C 1
ATOM 620 O O . LEU A 1 80 ? 29.369 -42.824 -16.146 1.00 66.12 80 LEU A O 1
ATOM 624 N N . MET A 1 81 ? 28.963 -41.772 -14.215 1.00 73.50 81 MET A N 1
ATOM 625 C CA . MET A 1 81 ? 29.885 -40.664 -14.497 1.00 73.50 81 MET A CA 1
ATOM 626 C C . MET A 1 81 ? 31.352 -41.106 -14.446 1.00 73.50 81 MET A C 1
ATOM 628 O O . MET A 1 81 ? 32.151 -40.661 -15.274 1.00 73.50 81 MET A O 1
ATOM 632 N N . LYS A 1 82 ? 31.713 -42.002 -13.519 1.00 71.38 82 LYS A N 1
ATOM 633 C CA . LYS A 1 82 ? 33.061 -42.573 -13.432 1.00 71.38 82 LYS A CA 1
ATOM 634 C C . LYS A 1 82 ? 33.372 -43.459 -14.641 1.00 71.38 82 LYS A C 1
ATOM 636 O O . LYS A 1 82 ? 34.408 -43.261 -15.268 1.00 71.38 82 LYS A O 1
ATOM 641 N N . GLU A 1 83 ? 32.456 -44.341 -15.038 1.00 67.81 83 GLU A N 1
ATOM 642 C CA . GLU A 1 83 ? 32.596 -45.164 -16.247 1.00 67.81 83 GLU A CA 1
ATOM 643 C C . GLU A 1 83 ? 32.690 -44.309 -17.518 1.00 67.81 83 GLU A C 1
ATOM 645 O O . GLU A 1 83 ? 33.549 -44.558 -18.360 1.00 67.81 83 GLU A O 1
ATOM 650 N N . ASN A 1 84 ? 31.888 -43.243 -17.647 1.00 58.81 84 ASN A N 1
ATOM 651 C CA . ASN A 1 84 ? 32.015 -42.301 -18.766 1.00 58.81 84 ASN A CA 1
ATOM 652 C C . ASN A 1 84 ? 33.370 -41.579 -18.777 1.00 58.81 84 ASN A C 1
ATOM 654 O O . ASN A 1 84 ? 33.919 -41.328 -19.850 1.00 58.81 84 ASN A O 1
ATOM 658 N N . LYS A 1 85 ? 33.932 -41.253 -17.607 1.00 72.31 85 LYS A N 1
ATOM 659 C CA . LYS A 1 85 ? 35.273 -40.665 -17.505 1.00 72.31 85 LYS A CA 1
ATOM 660 C C . LYS A 1 85 ? 36.349 -41.668 -17.930 1.00 72.31 85 LYS A C 1
ATOM 662 O O . LYS A 1 85 ? 37.172 -41.338 -18.776 1.00 72.31 85 LYS A O 1
ATOM 667 N N . GLU A 1 86 ? 36.281 -42.906 -17.445 1.00 68.38 86 GLU A N 1
ATOM 668 C CA . GLU A 1 86 ? 37.206 -43.984 -17.819 1.00 68.38 86 GLU A CA 1
ATOM 669 C C . GLU A 1 86 ? 37.101 -44.371 -19.307 1.00 68.38 86 GLU A C 1
ATOM 671 O O . GLU A 1 86 ? 38.118 -44.643 -19.945 1.00 68.38 86 GLU A O 1
ATOM 676 N N . LEU A 1 87 ? 35.904 -44.337 -19.904 1.00 61.34 87 LEU A N 1
ATOM 677 C CA . LEU A 1 87 ? 35.705 -44.510 -21.348 1.00 61.34 87 LEU A CA 1
ATOM 678 C C . LEU A 1 87 ? 36.330 -43.359 -22.149 1.00 61.34 87 LEU A C 1
ATOM 680 O O . LEU A 1 87 ? 37.038 -43.606 -23.123 1.00 61.34 87 LEU A O 1
ATOM 684 N N . LYS A 1 88 ? 36.140 -42.112 -21.709 1.00 65.00 88 LYS A N 1
ATOM 685 C CA . LYS A 1 88 ? 36.702 -40.913 -22.352 1.00 65.00 88 LYS A CA 1
ATOM 686 C C . LYS A 1 88 ? 38.230 -40.840 -22.236 1.00 65.00 88 LYS A C 1
ATOM 688 O O . LYS A 1 88 ? 38.898 -40.377 -23.161 1.00 65.00 88 LYS A O 1
ATOM 693 N N . ASP A 1 89 ? 38.791 -41.343 -21.139 1.00 59.25 89 ASP A N 1
ATOM 694 C CA . ASP A 1 89 ? 40.238 -41.471 -20.949 1.00 59.25 89 ASP A CA 1
ATOM 695 C C . ASP A 1 89 ? 40.816 -42.665 -21.742 1.00 59.25 89 ASP A C 1
ATOM 697 O O . ASP A 1 89 ? 41.925 -42.565 -22.274 1.00 59.25 89 ASP A O 1
ATOM 701 N N . ARG A 1 90 ? 40.049 -43.751 -21.947 1.00 56.06 90 ARG A N 1
ATOM 702 C CA . ARG A 1 90 ? 40.384 -44.840 -22.893 1.00 56.06 90 ARG A CA 1
ATOM 703 C C . ARG A 1 90 ? 40.364 -44.382 -24.356 1.00 56.06 90 ARG A C 1
ATOM 705 O O . ARG A 1 90 ? 41.280 -44.725 -25.099 1.00 56.06 90 ARG A O 1
ATOM 712 N N . GLU A 1 91 ? 39.396 -43.562 -24.766 1.00 52.03 91 GLU A N 1
ATOM 713 C CA . GLU A 1 91 ? 39.398 -42.921 -26.095 1.00 52.03 91 GLU A CA 1
ATOM 714 C C . GLU A 1 91 ? 40.594 -41.972 -26.279 1.00 52.03 91 GLU A C 1
ATOM 716 O O . GLU A 1 91 ? 41.139 -41.864 -27.376 1.00 52.03 91 GLU A O 1
ATOM 721 N N . ARG A 1 92 ? 41.044 -41.308 -25.205 1.00 52.38 92 ARG A N 1
ATOM 722 C CA . ARG A 1 92 ? 42.203 -40.401 -25.229 1.00 52.38 92 ARG A CA 1
ATOM 723 C C . ARG A 1 92 ? 43.558 -41.129 -25.213 1.00 52.38 92 ARG A C 1
ATOM 725 O O . ARG A 1 92 ? 44.555 -40.533 -25.611 1.00 52.38 92 ARG A O 1
ATOM 732 N N . THR A 1 93 ? 43.610 -42.390 -24.774 1.00 45.19 93 THR A N 1
ATOM 733 C CA . THR A 1 93 ? 44.855 -43.182 -24.653 1.00 45.19 93 THR A CA 1
ATOM 734 C C . THR A 1 93 ? 45.072 -44.221 -25.756 1.00 45.19 93 THR A C 1
ATOM 736 O O . THR A 1 93 ? 46.155 -44.802 -25.821 1.00 45.19 93 THR A O 1
ATOM 739 N N . GLN A 1 94 ? 44.124 -44.426 -26.680 1.00 37.62 94 GLN A N 1
ATOM 740 C CA . GLN A 1 94 ? 44.406 -45.182 -27.906 1.00 37.62 94 GLN A CA 1
ATOM 741 C C . GLN A 1 94 ? 45.263 -44.354 -28.885 1.00 37.62 94 GLN A C 1
ATOM 743 O O . GLN A 1 94 ? 44.838 -43.277 -29.311 1.00 37.62 94 GLN A O 1
ATOM 748 N N . PRO A 1 95 ? 46.441 -44.844 -29.323 1.00 40.16 95 PRO A N 1
ATOM 749 C CA . PRO A 1 95 ? 47.196 -44.191 -30.385 1.00 40.16 95 PRO A CA 1
ATOM 750 C C . PRO A 1 95 ? 46.434 -44.302 -31.709 1.00 40.16 95 PRO A C 1
ATOM 752 O O . PRO A 1 95 ? 46.085 -45.403 -32.144 1.00 40.16 95 PRO A O 1
ATOM 755 N N . TYR A 1 96 ? 46.231 -43.171 -32.388 1.00 41.41 96 TYR A N 1
ATOM 756 C CA . TYR A 1 96 ? 45.620 -43.102 -33.718 1.00 41.41 96 TYR A CA 1
ATOM 757 C C . TYR A 1 96 ? 46.483 -43.817 -34.777 1.00 41.41 96 TYR A C 1
ATOM 759 O O . TYR A 1 96 ? 47.233 -43.195 -35.524 1.00 41.41 96 TYR A O 1
ATOM 767 N N . SER A 1 97 ? 46.331 -45.136 -34.896 1.00 43.75 97 SER A N 1
ATOM 768 C CA . SER A 1 97 ? 46.931 -45.954 -35.963 1.00 43.75 97 SER A CA 1
ATOM 769 C C . SER A 1 97 ? 46.061 -46.036 -37.231 1.00 43.75 97 SER A C 1
ATOM 771 O O . SER A 1 97 ? 46.418 -46.715 -38.191 1.00 43.75 97 SER A O 1
ATOM 773 N N . CYS A 1 98 ? 44.954 -45.284 -37.292 1.00 40.06 98 CYS A N 1
ATOM 774 C CA . CYS A 1 98 ? 44.072 -45.189 -38.460 1.00 40.06 98 CYS A CA 1
ATOM 775 C C . CYS A 1 98 ? 44.222 -43.849 -39.213 1.00 40.06 98 CYS A C 1
ATOM 777 O O . CYS A 1 98 ? 43.245 -43.160 -39.501 1.00 40.06 98 CYS A O 1
ATOM 779 N N . ALA A 1 99 ? 45.460 -43.491 -39.560 1.00 42.09 99 ALA A N 1
ATOM 780 C CA . ALA A 1 99 ? 45.787 -42.330 -40.396 1.00 42.09 99 ALA A CA 1
ATOM 781 C C . ALA A 1 99 ? 46.447 -42.734 -41.733 1.00 42.09 99 ALA A C 1
ATOM 783 O O . ALA A 1 99 ? 47.344 -42.048 -42.222 1.00 42.09 99 ALA A O 1
ATOM 784 N N . ARG A 1 100 ? 46.041 -43.871 -42.331 1.00 40.97 100 ARG A N 1
ATOM 785 C CA . ARG A 1 100 ? 46.566 -44.308 -43.645 1.00 40.97 100 ARG A CA 1
ATOM 786 C C . ARG A 1 100 ? 45.642 -45.147 -44.538 1.00 40.97 100 ARG A C 1
ATOM 788 O O . ARG A 1 100 ? 46.122 -45.846 -45.424 1.00 40.97 100 ARG A O 1
ATOM 795 N N . THR A 1 101 ? 44.325 -45.013 -44.397 1.00 38.38 101 THR A N 1
ATOM 796 C CA . THR A 1 101 ? 43.369 -45.422 -45.442 1.00 38.38 101 THR A CA 1
ATOM 797 C C . THR A 1 101 ? 42.328 -44.327 -45.652 1.00 38.38 101 THR A C 1
ATOM 799 O O . THR A 1 101 ? 41.679 -43.870 -44.715 1.00 38.38 101 THR A O 1
ATOM 802 N N . GLY A 1 102 ? 42.155 -43.891 -46.903 1.00 41.88 102 GLY A N 1
ATOM 803 C CA . GLY A 1 102 ? 41.189 -42.859 -47.304 1.00 41.88 102 GLY A CA 1
ATOM 804 C C . GLY A 1 102 ? 39.734 -43.344 -47.303 1.00 41.88 102 GLY A C 1
ATOM 805 O O . GLY A 1 102 ? 39.007 -43.104 -48.267 1.00 41.88 102 GLY A O 1
ATOM 806 N N . ALA A 1 103 ? 39.309 -44.044 -46.248 1.00 42.75 103 ALA A N 1
ATOM 807 C CA . ALA A 1 103 ? 37.954 -44.550 -46.077 1.00 42.75 103 ALA A CA 1
ATOM 808 C C . ALA A 1 103 ? 36.983 -43.384 -45.827 1.00 42.75 103 ALA A C 1
ATOM 810 O O . ALA A 1 103 ? 36.709 -42.971 -44.700 1.00 42.75 103 ALA A O 1
ATOM 811 N N . ARG A 1 104 ? 36.463 -42.822 -46.920 1.00 48.41 104 ARG A N 1
ATOM 812 C CA . ARG A 1 104 ? 35.462 -41.755 -46.898 1.00 48.41 104 ARG A CA 1
ATOM 813 C C . ARG A 1 104 ? 34.176 -42.315 -46.271 1.00 48.41 104 ARG A C 1
ATOM 815 O O . ARG A 1 104 ? 33.431 -43.018 -46.949 1.00 48.41 104 ARG A O 1
ATOM 822 N N . PHE A 1 105 ? 33.926 -42.021 -44.987 1.00 50.41 105 PHE A N 1
ATOM 823 C CA . PHE A 1 105 ? 32.702 -42.438 -44.284 1.00 50.41 105 PHE A CA 1
ATOM 824 C C . PHE A 1 105 ? 31.464 -42.174 -45.163 1.00 50.41 105 PHE A C 1
ATOM 826 O O . PHE A 1 105 ? 31.337 -41.060 -45.692 1.00 50.41 105 PHE A O 1
ATOM 833 N N . PRO A 1 106 ? 30.547 -43.151 -45.329 1.00 57.38 106 PRO A N 1
ATOM 834 C CA . PRO A 1 106 ? 29.378 -42.981 -46.182 1.00 57.38 106 PRO A CA 1
ATOM 835 C C . PRO A 1 106 ? 28.608 -41.701 -45.843 1.00 57.38 106 PRO A C 1
ATOM 837 O O . PRO A 1 106 ? 28.316 -41.423 -44.679 1.00 57.38 106 PRO A O 1
ATOM 840 N N . ARG A 1 107 ? 28.201 -40.926 -46.859 1.00 54.19 107 ARG A N 1
ATOM 841 C CA . ARG A 1 107 ? 27.387 -39.710 -46.640 1.00 54.19 107 ARG A CA 1
ATOM 842 C C . ARG A 1 107 ? 26.120 -40.003 -45.813 1.00 54.19 107 ARG A C 1
ATOM 844 O O . ARG A 1 107 ? 25.656 -39.124 -45.094 1.00 54.19 107 ARG A O 1
ATOM 851 N N . SER A 1 108 ? 25.604 -41.235 -45.859 1.00 56.16 108 SER A N 1
ATOM 852 C CA . SER A 1 108 ? 24.468 -41.720 -45.062 1.00 56.16 108 SER A CA 1
ATOM 853 C C . SER A 1 108 ? 24.767 -41.955 -43.572 1.00 56.16 108 SER A C 1
ATOM 855 O O . SER A 1 108 ? 23.851 -41.839 -42.761 1.00 56.16 108 SER A O 1
ATOM 857 N N . THR A 1 109 ? 26.003 -42.275 -43.167 1.00 60.25 109 THR A N 1
ATOM 858 C CA . THR A 1 109 ? 26.362 -42.377 -41.739 1.00 60.25 109 THR A CA 1
ATOM 859 C C . THR A 1 109 ? 26.642 -40.998 -41.155 1.00 60.25 109 THR A C 1
ATOM 861 O O . THR A 1 109 ? 26.112 -40.690 -40.093 1.00 60.25 109 THR A O 1
ATOM 864 N N . ARG A 1 110 ? 27.339 -40.112 -41.886 1.00 60.28 110 ARG A N 1
ATOM 865 C CA . ARG A 1 110 ? 27.526 -38.710 -41.459 1.00 60.28 110 ARG A CA 1
ATOM 866 C C . ARG A 1 110 ? 26.194 -37.947 -41.358 1.00 60.28 110 ARG A C 1
ATOM 868 O O . ARG A 1 110 ? 25.997 -37.231 -40.382 1.00 60.28 110 ARG A O 1
ATOM 875 N N . LYS A 1 111 ? 25.257 -38.132 -42.304 1.00 64.44 111 LYS A N 1
ATOM 876 C CA . LYS A 1 111 ? 23.900 -37.553 -42.202 1.00 64.44 111 LYS A CA 1
ATOM 877 C C . LYS A 1 111 ? 23.134 -38.080 -40.985 1.00 64.44 111 LYS A C 1
ATOM 879 O O . LYS A 1 111 ? 22.603 -37.270 -40.237 1.00 64.44 111 LYS A O 1
ATOM 884 N N . ARG A 1 112 ? 23.125 -39.399 -40.743 1.00 64.62 112 ARG A N 1
ATOM 885 C CA . ARG A 1 112 ? 22.455 -39.979 -39.563 1.00 64.62 112 ARG A CA 1
ATOM 886 C C . ARG A 1 112 ? 23.067 -39.492 -38.251 1.00 64.62 112 ARG A C 1
ATOM 888 O O . ARG A 1 112 ? 22.321 -39.058 -37.387 1.00 64.62 112 ARG A O 1
ATOM 895 N N . ALA A 1 113 ? 24.394 -39.465 -38.124 1.00 66.06 113 ALA A N 1
ATOM 896 C CA . ALA A 1 113 ? 25.063 -38.917 -36.940 1.00 66.06 113 ALA A CA 1
ATOM 897 C C . ALA A 1 113 ? 24.699 -37.439 -36.695 1.00 66.06 113 ALA A C 1
ATOM 899 O O . ALA A 1 113 ? 24.422 -37.054 -35.564 1.00 66.06 113 ALA A O 1
ATOM 900 N N . SER A 1 114 ? 24.616 -36.626 -37.756 1.00 69.94 114 SER A N 1
ATOM 901 C CA . SER A 1 114 ? 24.138 -35.240 -37.655 1.00 69.94 114 SER A CA 1
ATOM 902 C C . SER A 1 114 ? 22.670 -35.155 -37.226 1.00 69.94 114 SER A C 1
ATOM 904 O O . SER A 1 114 ? 22.329 -34.284 -36.437 1.00 69.94 114 SER A O 1
ATOM 906 N N . GLN A 1 115 ? 21.806 -36.042 -37.725 1.00 70.62 115 GLN A N 1
ATOM 907 C CA . GLN A 1 115 ? 20.379 -36.062 -37.397 1.00 70.62 115 GLN A CA 1
ATOM 908 C C . GLN A 1 115 ? 20.135 -36.494 -35.944 1.00 70.62 115 GLN A C 1
ATOM 910 O O . GLN A 1 115 ? 19.401 -35.817 -35.232 1.00 70.62 115 GLN A O 1
ATOM 915 N N . TYR A 1 116 ? 20.820 -37.540 -35.468 1.00 73.06 116 TYR A N 1
ATOM 916 C CA . TYR A 1 116 ? 20.814 -37.923 -34.051 1.00 73.06 116 TYR A CA 1
ATOM 917 C C . TYR A 1 116 ? 21.403 -36.823 -33.157 1.00 73.06 116 TYR A C 1
ATOM 919 O O . TYR A 1 116 ? 20.867 -36.560 -32.088 1.00 73.06 116 TYR A O 1
ATOM 927 N N . GLY A 1 117 ? 22.460 -36.133 -33.600 1.00 76.38 117 GLY A N 1
ATOM 928 C CA . GLY A 1 117 ? 23.045 -35.009 -32.865 1.00 76.38 117 GLY A CA 1
ATOM 929 C C . GLY A 1 117 ? 22.141 -33.772 -32.777 1.00 76.38 117 GLY A C 1
ATOM 930 O O . GLY A 1 117 ? 22.246 -33.023 -31.810 1.00 76.38 117 GLY A O 1
ATOM 931 N N . VAL A 1 118 ? 21.252 -33.552 -33.753 1.00 79.69 118 VAL A N 1
ATOM 932 C CA . VAL A 1 118 ? 20.204 -32.517 -33.682 1.00 79.69 118 VAL A CA 1
ATOM 933 C C . VAL A 1 118 ? 19.078 -32.970 -32.754 1.00 79.69 118 VAL A C 1
ATOM 935 O O . VAL A 1 118 ? 18.779 -32.255 -31.804 1.00 79.69 118 VAL A O 1
ATOM 938 N N . ALA A 1 119 ? 18.545 -34.180 -32.945 1.00 74.44 119 ALA A N 1
ATOM 939 C CA . ALA A 1 119 ? 17.476 -34.723 -32.105 1.00 74.44 119 ALA A CA 1
ATOM 940 C C . ALA A 1 119 ? 17.868 -34.778 -30.616 1.00 74.44 119 ALA A C 1
ATOM 942 O O . ALA A 1 119 ? 17.086 -34.382 -29.762 1.00 74.44 119 ALA A O 1
ATOM 943 N N . LEU A 1 120 ? 19.104 -35.182 -30.293 1.00 81.00 120 LEU A N 1
ATOM 944 C CA . LEU A 1 120 ? 19.591 -35.228 -28.910 1.00 81.00 120 LEU A CA 1
ATOM 945 C C . LEU A 1 120 ? 19.744 -33.827 -28.287 1.00 81.00 120 LEU A C 1
ATOM 947 O O . LEU A 1 120 ? 19.527 -33.650 -27.090 1.00 81.00 120 LEU A O 1
ATOM 951 N N . LYS A 1 121 ? 20.101 -32.810 -29.084 1.00 85.88 121 LYS A N 1
ATOM 952 C CA . LYS A 1 121 ? 20.106 -31.411 -28.623 1.00 85.88 121 LYS A CA 1
ATOM 953 C C . LYS A 1 121 ? 18.690 -30.906 -28.373 1.00 85.88 121 LYS A C 1
ATOM 955 O O . LYS A 1 121 ? 18.465 -30.225 -27.383 1.00 85.88 121 LYS A O 1
ATOM 960 N N . GLU A 1 122 ? 17.750 -31.264 -29.238 1.00 81.19 122 GLU A N 1
ATOM 961 C CA . GLU A 1 122 ? 16.339 -30.904 -29.118 1.00 81.19 122 GLU A CA 1
ATOM 962 C C . GLU A 1 122 ? 15.696 -31.547 -27.877 1.00 81.19 122 GLU A C 1
ATOM 964 O O . GLU A 1 122 ? 15.066 -30.846 -27.088 1.00 81.19 122 GLU A O 1
ATOM 969 N N . THR A 1 123 ? 15.963 -32.832 -27.602 1.00 79.69 123 THR A N 1
ATOM 970 C CA . THR A 1 123 ? 15.521 -33.485 -26.356 1.00 79.69 123 THR A CA 1
ATOM 971 C C . THR A 1 123 ? 16.186 -32.895 -25.115 1.00 79.69 123 THR A C 1
ATOM 973 O O . THR A 1 123 ? 15.525 -32.740 -24.093 1.00 79.69 123 THR A O 1
ATOM 976 N N . ASN A 1 124 ? 17.474 -32.537 -25.181 1.00 86.44 124 ASN A N 1
ATOM 977 C CA . ASN A 1 124 ? 18.176 -31.933 -24.045 1.00 86.44 124 ASN A CA 1
ATOM 978 C C . ASN A 1 124 ? 17.677 -30.513 -23.744 1.00 86.44 124 ASN A C 1
ATOM 980 O O . ASN A 1 124 ? 17.508 -30.176 -22.575 1.00 86.44 124 ASN A O 1
ATOM 984 N N . ASN A 1 125 ? 17.391 -29.712 -24.774 1.00 85.31 125 ASN A N 1
ATOM 985 C CA . ASN A 1 125 ? 16.753 -28.407 -24.612 1.00 85.31 125 ASN A CA 1
ATOM 986 C C . ASN A 1 125 ? 15.344 -28.572 -24.028 1.00 85.31 125 ASN A C 1
ATOM 988 O O . ASN A 1 125 ? 15.054 -27.983 -22.999 1.00 85.31 125 ASN A O 1
ATOM 992 N N . SER A 1 126 ? 14.520 -29.470 -24.580 1.00 87.88 126 SER A N 1
ATOM 993 C CA . SER A 1 126 ? 13.179 -29.744 -24.043 1.00 87.88 126 SER A CA 1
ATOM 994 C C . SER A 1 126 ? 13.205 -30.207 -22.578 1.00 87.88 126 SER A C 1
ATOM 996 O O . SER A 1 126 ? 12.363 -29.791 -21.784 1.00 87.88 126 SER A O 1
ATOM 998 N N . MET A 1 127 ? 14.185 -31.026 -22.173 1.00 76.44 127 MET A N 1
ATOM 999 C CA . MET A 1 127 ? 14.373 -31.372 -20.759 1.00 76.44 127 MET A CA 1
ATOM 1000 C C . MET A 1 127 ? 14.783 -30.159 -19.919 1.00 76.44 127 MET A C 1
ATOM 1002 O O . MET A 1 127 ? 14.221 -29.972 -18.844 1.00 76.44 127 MET A O 1
ATOM 1006 N N . LYS A 1 128 ? 15.710 -29.320 -20.401 1.00 90.25 128 LYS A N 1
ATOM 1007 C CA . LYS A 1 128 ? 16.126 -28.081 -19.723 1.00 90.25 128 LYS A CA 1
ATOM 1008 C C . LYS A 1 128 ? 14.945 -27.132 -19.512 1.00 90.25 128 LYS A C 1
ATOM 1010 O O . LYS A 1 128 ? 14.717 -26.724 -18.380 1.00 90.25 128 LYS A O 1
ATOM 1015 N N . ASP A 1 129 ? 14.144 -26.887 -20.545 1.00 86.62 129 ASP A N 1
ATOM 1016 C CA . ASP A 1 129 ? 12.952 -26.034 -20.483 1.00 86.62 129 ASP A CA 1
ATOM 1017 C C . ASP A 1 129 ? 11.923 -26.580 -19.470 1.00 86.62 129 ASP A C 1
ATOM 1019 O O . ASP A 1 129 ? 11.304 -25.824 -18.720 1.00 86.62 129 ASP A O 1
ATOM 1023 N N . ARG A 1 130 ? 11.772 -27.912 -19.378 1.00 81.94 130 ARG A N 1
ATOM 1024 C CA . ARG A 1 130 ? 10.908 -28.559 -18.371 1.00 81.94 130 ARG A CA 1
ATOM 1025 C C . ARG A 1 130 ? 11.477 -28.468 -16.953 1.00 81.94 130 ARG A C 1
ATOM 1027 O O . ARG A 1 130 ? 10.698 -28.290 -16.021 1.00 81.94 130 ARG A O 1
ATOM 1034 N N . PHE A 1 131 ? 12.795 -28.558 -16.769 1.00 85.44 131 PHE A N 1
ATOM 1035 C CA . PHE A 1 131 ? 13.430 -28.329 -15.466 1.00 85.44 131 PHE A CA 1
ATOM 1036 C C . PHE A 1 131 ? 13.317 -26.865 -15.024 1.00 85.44 131 PHE A C 1
ATOM 1038 O O . PHE A 1 131 ? 13.009 -26.617 -13.862 1.00 85.44 131 PHE A O 1
ATOM 1045 N N . GLU A 1 132 ? 13.489 -25.909 -15.937 1.00 91.75 132 GLU A N 1
ATOM 1046 C CA . GLU A 1 132 ? 13.287 -24.479 -15.671 1.00 91.75 132 GLU A CA 1
ATOM 1047 C C . GLU A 1 132 ? 11.818 -24.179 -15.329 1.00 91.75 132 GLU A C 1
ATOM 1049 O O . GLU A 1 132 ? 11.548 -23.490 -14.347 1.00 91.75 132 GLU A O 1
ATOM 1054 N N . GLY A 1 133 ? 10.861 -24.785 -16.041 1.00 83.12 133 GLY A N 1
ATOM 1055 C CA . GLY A 1 133 ? 9.435 -24.702 -15.709 1.00 83.12 133 GLY A CA 1
ATOM 1056 C C . GLY A 1 133 ? 9.081 -25.298 -14.339 1.00 83.12 133 GLY A C 1
ATOM 1057 O O . GLY A 1 133 ? 8.300 -24.705 -13.595 1.00 83.12 133 GLY A O 1
ATOM 1058 N N . LEU A 1 134 ? 9.675 -26.438 -13.965 1.00 85.88 134 LEU A N 1
ATOM 1059 C CA . LEU A 1 134 ? 9.494 -27.045 -12.638 1.00 85.88 134 LEU A CA 1
ATOM 1060 C C . LEU A 1 134 ? 10.151 -26.225 -11.519 1.00 85.88 134 LEU A C 1
ATOM 1062 O O . LEU A 1 134 ? 9.589 -26.143 -10.427 1.00 85.88 134 LEU A O 1
ATOM 1066 N N . ALA A 1 135 ? 11.306 -25.606 -11.778 1.00 82.75 135 ALA A N 1
ATOM 1067 C CA . ALA A 1 135 ? 11.957 -24.696 -10.839 1.00 82.75 135 ALA A CA 1
ATOM 1068 C C . ALA A 1 135 ? 11.091 -23.449 -10.601 1.00 82.75 135 ALA A C 1
ATOM 1070 O O . ALA A 1 135 ? 10.724 -23.181 -9.461 1.00 82.75 135 ALA A O 1
ATOM 1071 N N . ALA A 1 136 ? 10.645 -22.780 -11.669 1.00 87.25 136 ALA A N 1
ATOM 1072 C CA . ALA A 1 136 ? 9.751 -21.626 -11.577 1.00 87.25 136 ALA A CA 1
ATOM 1073 C C . ALA A 1 136 ? 8.415 -21.962 -10.885 1.00 87.25 136 ALA A C 1
ATOM 1075 O O . ALA A 1 136 ? 7.907 -21.167 -10.096 1.00 87.25 136 ALA A O 1
ATOM 1076 N N . TRP A 1 137 ? 7.851 -23.153 -11.124 1.00 93.19 137 TRP A N 1
ATOM 1077 C CA . TRP A 1 137 ? 6.662 -23.616 -10.400 1.00 93.19 137 TRP A CA 1
ATOM 1078 C C . TRP A 1 137 ? 6.939 -23.825 -8.904 1.00 93.19 137 TRP A C 1
ATOM 1080 O O . TRP A 1 137 ? 6.141 -23.402 -8.070 1.00 93.19 137 TRP A O 1
ATOM 1090 N N . LYS A 1 138 ? 8.080 -24.429 -8.549 1.00 89.88 138 LYS A N 1
ATOM 1091 C CA . LYS A 1 138 ? 8.493 -24.638 -7.154 1.00 89.88 138 LYS A CA 1
ATOM 1092 C C . LYS A 1 138 ? 8.735 -23.315 -6.422 1.00 89.88 138 LYS A C 1
ATOM 1094 O O . LYS A 1 138 ? 8.339 -23.196 -5.264 1.00 89.88 138 LYS A O 1
ATOM 1099 N N . ASP A 1 139 ? 9.347 -22.341 -7.089 1.00 88.69 139 ASP A N 1
ATOM 1100 C CA . ASP A 1 139 ? 9.575 -21.006 -6.536 1.00 88.69 139 ASP A CA 1
ATOM 1101 C C . ASP A 1 139 ? 8.245 -20.267 -6.349 1.00 88.69 139 ASP A C 1
ATOM 1103 O O . ASP A 1 139 ? 7.982 -19.765 -5.260 1.00 88.69 139 ASP A O 1
ATOM 1107 N N . LYS A 1 140 ? 7.321 -20.343 -7.317 1.00 91.25 140 LYS A N 1
ATOM 1108 C CA . LYS A 1 140 ? 5.957 -19.816 -7.156 1.00 91.25 140 LYS A CA 1
ATOM 1109 C C . LYS A 1 140 ? 5.195 -20.473 -5.992 1.00 91.25 140 LYS A C 1
ATOM 1111 O O . LYS A 1 140 ? 4.539 -19.784 -5.220 1.00 91.25 140 LYS A O 1
ATOM 1116 N N . GLN A 1 141 ? 5.317 -21.791 -5.807 1.00 89.06 141 GLN A N 1
ATOM 1117 C CA . GLN A 1 141 ? 4.752 -22.503 -4.645 1.00 89.06 141 GLN A CA 1
ATOM 1118 C C . GLN A 1 141 ? 5.423 -22.137 -3.310 1.00 89.06 141 GLN A C 1
ATOM 1120 O O . GLN A 1 141 ? 4.865 -22.383 -2.237 1.00 89.06 141 GLN A O 1
ATOM 1125 N N . LYS A 1 142 ? 6.633 -21.573 -3.345 1.00 91.56 142 LYS A N 1
ATOM 1126 C CA . LYS A 1 142 ? 7.273 -20.982 -2.172 1.00 91.56 142 LYS A CA 1
ATOM 1127 C C . LYS A 1 142 ? 6.725 -19.573 -1.923 1.00 91.56 142 LYS A C 1
ATOM 1129 O O . LYS A 1 142 ? 6.278 -19.313 -0.817 1.00 91.56 142 LYS A O 1
ATOM 1134 N N . GLU A 1 143 ? 6.658 -18.720 -2.943 1.00 92.19 143 GLU A N 1
ATOM 1135 C CA . GLU A 1 143 ? 6.087 -17.366 -2.847 1.00 92.19 143 GLU A CA 1
ATOM 1136 C C . GLU A 1 143 ? 4.632 -17.371 -2.350 1.00 92.19 143 GLU A C 1
ATOM 1138 O O . GLU A 1 143 ? 4.287 -16.605 -1.452 1.00 92.19 143 GLU A O 1
ATOM 1143 N N . GLU A 1 144 ? 3.782 -18.266 -2.868 1.00 89.69 144 GLU A N 1
ATOM 1144 C CA . GLU A 1 144 ? 2.388 -18.419 -2.421 1.00 89.69 144 GLU A CA 1
ATOM 1145 C C . GLU A 1 144 ? 2.298 -18.832 -0.941 1.00 89.69 144 GLU A C 1
ATOM 1147 O O . GLU A 1 144 ? 1.448 -18.331 -0.203 1.00 89.69 144 GLU A O 1
ATOM 1152 N N . ARG A 1 145 ? 3.204 -19.702 -0.476 1.00 89.25 145 ARG A N 1
ATOM 1153 C CA . ARG A 1 145 ? 3.289 -20.116 0.931 1.00 89.25 145 ARG A CA 1
ATOM 1154 C C . ARG A 1 145 ? 3.773 -18.981 1.824 1.00 89.25 145 ARG A C 1
ATOM 1156 O O . ARG A 1 145 ? 3.123 -18.701 2.826 1.00 89.25 145 ARG A O 1
ATOM 1163 N N . ASP A 1 146 ? 4.870 -18.329 1.450 1.00 91.38 146 ASP A N 1
ATOM 1164 C CA . ASP A 1 146 ? 5.475 -17.227 2.201 1.00 91.38 146 ASP A CA 1
ATOM 1165 C C . ASP A 1 146 ? 4.472 -16.050 2.311 1.00 91.38 146 ASP A C 1
ATOM 1167 O O . ASP A 1 146 ? 4.343 -15.424 3.365 1.00 91.38 146 ASP A O 1
ATOM 1171 N N . PHE A 1 147 ? 3.665 -15.809 1.265 1.00 94.75 147 PHE A N 1
ATOM 1172 C CA . PHE A 1 147 ? 2.546 -14.859 1.280 1.00 94.75 147 PHE A CA 1
ATOM 1173 C C . PHE A 1 147 ? 1.424 -15.264 2.251 1.00 94.75 147 PHE A C 1
ATOM 1175 O O . PHE A 1 147 ? 0.971 -14.435 3.047 1.00 94.75 147 PHE A O 1
ATOM 1182 N N . LEU A 1 148 ? 0.967 -16.521 2.210 1.00 92.44 148 LEU A N 1
ATOM 1183 C CA . LEU A 1 148 ? -0.076 -17.021 3.115 1.00 92.44 148 LEU A CA 1
ATOM 1184 C C . LEU A 1 148 ? 0.389 -17.032 4.578 1.00 92.44 148 LEU A C 1
ATOM 1186 O O . LEU A 1 148 ? -0.386 -16.682 5.468 1.00 92.44 148 LEU A O 1
ATOM 1190 N N . GLU A 1 149 ? 1.651 -17.373 4.835 1.00 87.81 149 GLU A N 1
ATOM 1191 C CA . GLU A 1 149 ? 2.260 -17.330 6.165 1.00 87.81 149 GLU A CA 1
ATOM 1192 C C . GLU A 1 149 ? 2.385 -15.887 6.677 1.00 87.81 149 GLU A C 1
ATOM 1194 O O . GLU A 1 149 ? 2.004 -15.608 7.816 1.00 87.81 149 GLU A O 1
ATOM 1199 N N . GLY A 1 150 ? 2.785 -14.942 5.817 1.00 93.25 150 GLY A N 1
ATOM 1200 C CA . GLY A 1 150 ? 2.758 -13.508 6.120 1.00 93.25 150 GLY A CA 1
ATOM 1201 C C . GLY A 1 150 ? 1.352 -12.999 6.461 1.00 93.25 150 GLY A C 1
ATOM 1202 O O . GLY A 1 150 ? 1.163 -12.331 7.480 1.00 93.25 150 GLY A O 1
ATOM 1203 N N . LYS A 1 151 ? 0.334 -13.379 5.677 1.00 90.62 151 LYS A N 1
ATOM 1204 C CA . LYS A 1 151 ? -1.072 -13.016 5.937 1.00 90.62 151 LYS A CA 1
ATOM 1205 C C . LYS A 1 151 ? -1.622 -13.646 7.216 1.00 90.62 151 LYS A C 1
ATOM 1207 O O . LYS A 1 151 ? -2.359 -12.986 7.950 1.00 90.62 151 LYS A O 1
ATOM 1212 N N . LEU A 1 152 ? -1.228 -14.879 7.532 1.00 89.56 152 LEU A N 1
ATOM 1213 C CA . LEU A 1 152 ? -1.540 -15.520 8.809 1.00 89.56 152 LEU A CA 1
ATOM 1214 C C . LEU A 1 152 ? -0.848 -14.805 9.983 1.00 89.56 152 LEU A C 1
ATOM 1216 O O . LEU A 1 152 ? -1.450 -14.665 11.046 1.00 89.56 152 LEU A O 1
ATOM 1220 N N . GLY A 1 153 ? 0.384 -14.323 9.794 1.00 94.38 153 GLY A N 1
ATOM 1221 C CA . GLY A 1 153 ? 1.106 -13.486 10.754 1.00 94.38 153 GLY A CA 1
ATOM 1222 C C . GLY A 1 153 ? 0.390 -12.161 11.034 1.00 94.38 153 GLY A C 1
ATOM 1223 O O . GLY A 1 153 ? 0.106 -11.854 12.190 1.00 94.38 153 GLY A O 1
ATOM 1224 N N . GLU A 1 154 ? 0.006 -11.424 9.986 1.00 93.88 154 GLU A N 1
ATOM 1225 C CA . GLU A 1 154 ? -0.810 -10.202 10.102 1.00 93.88 154 GLU A CA 1
ATOM 1226 C C . GLU A 1 154 ? -2.129 -10.458 10.848 1.00 93.88 154 GLU A C 1
ATOM 1228 O O . GLU A 1 154 ? -2.519 -9.671 11.713 1.00 93.88 154 GLU A O 1
ATOM 1233 N N . ALA A 1 155 ? -2.821 -11.559 10.537 1.00 90.56 155 ALA A N 1
ATOM 1234 C CA . ALA A 1 155 ? -4.071 -11.927 11.198 1.00 90.56 155 ALA A CA 1
ATOM 1235 C C . ALA A 1 155 ? -3.863 -12.254 12.687 1.00 90.56 155 ALA A C 1
ATOM 1237 O O . ALA A 1 155 ? -4.621 -11.770 13.529 1.00 90.56 155 ALA A O 1
ATOM 1238 N N . LYS A 1 156 ? -2.812 -13.014 13.030 1.00 90.56 156 LYS A N 1
ATOM 1239 C CA . LYS A 1 156 ? -2.436 -13.312 14.423 1.00 90.56 156 LYS A CA 1
ATOM 1240 C C . LYS A 1 156 ? -2.112 -12.042 15.211 1.00 90.56 156 LYS A C 1
ATOM 1242 O O . LYS A 1 156 ? -2.578 -11.910 16.339 1.00 90.56 156 LYS A O 1
ATOM 1247 N N . GLU A 1 157 ? -1.386 -11.093 14.621 1.00 94.88 157 GLU A N 1
ATOM 1248 C CA . GLU A 1 157 ? -1.068 -9.827 15.291 1.00 94.88 157 GLU A CA 1
ATOM 1249 C C . GLU A 1 157 ? -2.325 -8.968 15.503 1.00 94.88 157 GLU A C 1
ATOM 1251 O O . GLU A 1 157 ? -2.546 -8.458 16.599 1.00 94.88 157 GLU A O 1
ATOM 1256 N N . ARG A 1 158 ? -3.227 -8.888 14.513 1.00 92.25 158 ARG A N 1
ATOM 1257 C CA . ARG A 1 158 ? -4.531 -8.216 14.682 1.00 92.25 158 ARG A CA 1
ATOM 1258 C C . ARG A 1 158 ? -5.363 -8.844 15.804 1.00 92.25 158 ARG A C 1
ATOM 1260 O O . ARG A 1 158 ? -5.937 -8.113 16.607 1.00 92.25 158 ARG A O 1
ATOM 1267 N N . VAL A 1 159 ? -5.399 -10.175 15.899 1.00 93.00 159 VAL A N 1
ATOM 1268 C CA . VAL A 1 159 ? -6.086 -10.889 16.991 1.00 93.00 159 VAL A CA 1
ATOM 1269 C C . VAL A 1 159 ? -5.408 -10.631 18.342 1.00 93.00 159 VAL A C 1
ATOM 1271 O O . VAL A 1 159 ? -6.107 -10.385 19.322 1.00 93.00 159 VAL A O 1
ATOM 1274 N N . SER A 1 160 ? -4.074 -10.609 18.407 1.00 94.00 160 SER A N 1
ATOM 1275 C CA . SER A 1 160 ? -3.297 -10.253 19.610 1.00 94.00 160 SER A CA 1
ATOM 1276 C C . SER A 1 160 ? -3.633 -8.840 20.108 1.00 94.00 160 SER A C 1
ATOM 1278 O O . SER A 1 160 ? -3.951 -8.651 21.284 1.00 94.00 160 SER A O 1
ATOM 1280 N N . VAL A 1 161 ? -3.661 -7.853 19.206 1.00 94.94 161 VAL A N 1
ATOM 1281 C CA . VAL A 1 161 ? -4.039 -6.463 19.513 1.00 94.94 161 VAL A CA 1
ATOM 1282 C C . VAL A 1 161 ? -5.499 -6.356 19.969 1.00 94.94 161 VAL A C 1
ATOM 1284 O O . VAL A 1 161 ? -5.774 -5.699 20.974 1.00 94.94 161 VAL A O 1
ATOM 1287 N N . LEU A 1 162 ? -6.436 -7.024 19.287 1.00 90.00 162 LEU A N 1
ATOM 1288 C CA . LEU A 1 162 ? -7.847 -7.042 19.689 1.00 90.00 162 LEU A CA 1
ATOM 1289 C C . LEU A 1 162 ? -8.055 -7.735 21.041 1.00 90.00 162 LEU A C 1
ATOM 1291 O O . LEU A 1 162 ? -8.836 -7.249 21.852 1.00 90.00 162 LEU A O 1
ATOM 1295 N N . THR A 1 163 ? -7.326 -8.816 21.324 1.00 87.56 163 THR A N 1
ATOM 1296 C CA . THR A 1 163 ? -7.387 -9.519 22.616 1.00 87.56 163 THR A CA 1
ATOM 1297 C C . THR A 1 163 ? -6.900 -8.615 23.746 1.00 87.56 163 THR A C 1
ATOM 1299 O O . THR A 1 163 ? -7.619 -8.439 24.725 1.00 87.56 163 THR A O 1
ATOM 1302 N N . LYS A 1 164 ? -5.758 -7.933 23.571 1.00 93.12 164 LYS A N 1
ATOM 1303 C CA . LYS A 1 164 ? -5.256 -6.931 24.532 1.00 93.12 164 LYS A CA 1
ATOM 1304 C C . LYS A 1 164 ? -6.263 -5.801 24.759 1.00 93.12 164 LYS A C 1
ATOM 1306 O O . LYS A 1 164 ? -6.565 -5.473 25.903 1.00 93.12 164 LYS A O 1
ATOM 1311 N N . ARG A 1 165 ? -6.854 -5.251 23.691 1.00 91.50 165 ARG A N 1
ATOM 1312 C CA . ARG A 1 165 ? -7.886 -4.205 23.802 1.00 91.50 165 ARG A CA 1
ATOM 1313 C C . ARG A 1 165 ? -9.153 -4.711 24.500 1.00 91.50 165 ARG A C 1
ATOM 1315 O O . ARG A 1 165 ? -9.738 -3.974 25.287 1.00 91.50 165 ARG A O 1
ATOM 1322 N N . ASN A 1 166 ? -9.558 -5.958 24.270 1.00 84.00 166 ASN A N 1
ATOM 1323 C CA . ASN A 1 166 ? -10.688 -6.580 24.962 1.00 84.00 166 ASN A CA 1
ATOM 1324 C C . ASN A 1 166 ? -10.384 -6.834 26.448 1.00 84.00 166 ASN A C 1
ATOM 1326 O O . ASN A 1 166 ? -11.258 -6.625 27.284 1.00 84.00 166 ASN A O 1
ATOM 1330 N N . GLU A 1 167 ? -9.154 -7.211 26.808 1.00 91.50 167 GLU A N 1
ATOM 1331 C CA . GLU A 1 167 ? -8.714 -7.288 28.207 1.00 91.50 167 GLU A CA 1
ATOM 1332 C C . GLU A 1 167 ? -8.689 -5.912 28.886 1.00 91.50 167 GLU A C 1
ATOM 1334 O O . GLU A 1 167 ? -9.122 -5.786 30.030 1.00 91.50 167 GLU A O 1
ATOM 1339 N N . GLU A 1 168 ? -8.217 -4.870 28.199 1.00 91.56 168 GLU A N 1
ATOM 1340 C CA . GLU A 1 168 ? -8.261 -3.484 28.684 1.00 91.56 168 GLU A CA 1
ATOM 1341 C C . GLU A 1 168 ? -9.700 -2.996 28.885 1.00 91.56 168 GLU A C 1
ATOM 1343 O O . GLU A 1 168 ? -10.004 -2.399 29.917 1.00 91.56 168 GLU A O 1
ATOM 1348 N N . LEU A 1 169 ? -10.598 -3.270 27.934 1.00 88.25 169 LEU A N 1
ATOM 1349 C CA . LEU A 1 169 ? -12.023 -2.957 28.054 1.00 88.25 169 LEU A CA 1
ATOM 1350 C C . LEU A 1 169 ? -12.665 -3.739 29.205 1.00 88.25 169 LEU A C 1
ATOM 1352 O O . LEU A 1 169 ? -13.380 -3.145 30.004 1.00 88.25 169 LEU A O 1
ATOM 1356 N N . LYS A 1 170 ? -12.347 -5.028 29.366 1.00 89.12 170 LYS A N 1
ATOM 1357 C CA . LYS A 1 170 ? -12.830 -5.849 30.486 1.00 89.12 170 LYS A CA 1
ATOM 1358 C C . LYS A 1 170 ? -12.335 -5.331 31.841 1.00 89.12 170 LYS A C 1
ATOM 1360 O O . LYS A 1 170 ? -13.113 -5.288 32.787 1.00 89.12 170 LYS A O 1
ATOM 1365 N N . LYS A 1 171 ? -11.079 -4.876 31.932 1.00 90.75 171 LYS A N 1
ATOM 1366 C CA . LYS A 1 171 ? -10.536 -4.210 33.131 1.00 90.75 171 LYS A CA 1
ATOM 1367 C C . LYS A 1 171 ? -11.245 -2.882 33.410 1.00 90.75 171 LYS A C 1
ATOM 1369 O O . LYS A 1 171 ? -11.574 -2.617 34.559 1.00 90.75 171 LYS A O 1
ATOM 1374 N N . LYS A 1 172 ? -11.523 -2.069 32.383 1.00 87.25 172 LYS A N 1
ATOM 1375 C CA . LYS A 1 172 ? -12.283 -0.813 32.527 1.00 87.25 172 LYS A CA 1
ATOM 1376 C C . LYS A 1 172 ? -13.718 -1.060 32.990 1.00 87.25 172 LYS A C 1
ATOM 1378 O O . LYS A 1 172 ? -14.149 -0.404 33.927 1.00 87.25 172 LYS A O 1
ATOM 1383 N N . LEU A 1 173 ? -14.413 -2.035 32.403 1.00 79.94 173 LEU A N 1
ATOM 1384 C CA . LEU A 1 173 ? -15.749 -2.451 32.841 1.00 79.94 173 LEU A CA 1
ATOM 1385 C C . LEU A 1 173 ? -15.732 -2.927 34.298 1.00 79.94 173 LEU A C 1
ATOM 1387 O O . LEU A 1 173 ? -16.537 -2.454 35.082 1.00 79.94 173 LEU A O 1
ATOM 1391 N N . GLN A 1 174 ? -14.758 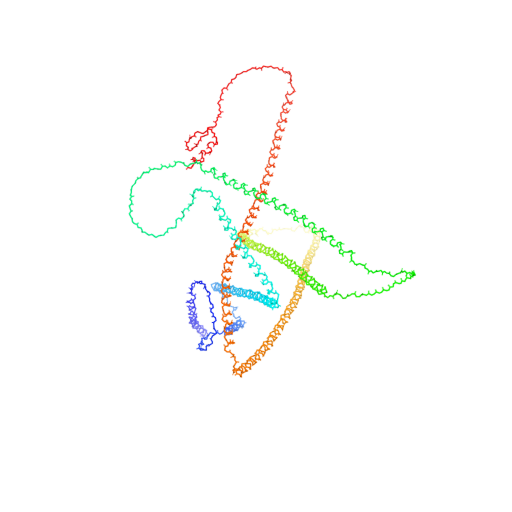-3.751 34.698 1.00 79.38 174 GLN A N 1
ATOM 1392 C CA . GLN A 1 174 ? -14.631 -4.198 36.091 1.00 79.38 174 GLN A CA 1
ATOM 1393 C C . GLN A 1 174 ? -14.303 -3.053 37.074 1.00 79.38 174 GLN A C 1
ATOM 1395 O O . GLN A 1 174 ? -14.643 -3.136 38.251 1.00 79.38 174 GLN A O 1
ATOM 1400 N N . VAL A 1 175 ? -13.627 -1.988 36.628 1.00 80.06 175 VAL A N 1
ATOM 1401 C CA . VAL A 1 175 ? -13.406 -0.780 37.444 1.00 80.06 175 VAL A CA 1
ATOM 1402 C C . VAL A 1 175 ? -14.684 0.051 37.560 1.00 80.06 175 VAL A C 1
ATOM 1404 O O . VAL A 1 175 ? -14.957 0.553 38.644 1.00 80.06 175 VAL A O 1
ATOM 1407 N N . LEU A 1 176 ? -15.481 0.160 36.492 1.00 72.38 176 LEU A N 1
ATOM 1408 C CA . LEU A 1 176 ? -16.784 0.834 36.522 1.00 72.38 176 LEU A CA 1
ATOM 1409 C C . LEU A 1 176 ? -17.791 0.072 37.397 1.00 72.38 176 LEU A C 1
ATOM 1411 O O . LEU A 1 176 ? -18.383 0.671 38.281 1.00 72.38 176 LEU A O 1
ATOM 1415 N N . GLU A 1 177 ? -17.880 -1.249 37.258 1.00 69.81 177 GLU A N 1
ATOM 1416 C CA . GLU A 1 177 ? -18.714 -2.139 38.084 1.00 69.81 177 GLU A CA 1
ATOM 1417 C C . GLU A 1 177 ? -18.335 -2.058 39.580 1.00 69.81 177 GLU A C 1
ATOM 1419 O O . GLU A 1 177 ? -19.195 -2.023 40.459 1.00 69.81 177 GLU A O 1
ATOM 1424 N N . LYS A 1 178 ? -17.036 -1.936 39.894 1.00 69.00 178 LYS A N 1
ATOM 1425 C CA . LYS A 1 178 ? -16.557 -1.683 41.267 1.00 69.00 178 LYS A CA 1
ATOM 1426 C C . LYS A 1 178 ? -16.791 -0.252 41.753 1.00 69.00 178 LYS A C 1
ATOM 1428 O O . LYS A 1 178 ? -16.876 -0.051 42.960 1.00 69.00 178 LYS A O 1
ATOM 1433 N N . ALA A 1 179 ? -16.867 0.728 40.854 1.00 62.12 179 ALA A N 1
ATOM 1434 C CA . ALA A 1 179 ? -17.236 2.097 41.200 1.00 62.12 179 ALA A CA 1
ATOM 1435 C C . ALA A 1 179 ? -18.745 2.204 41.473 1.00 62.12 179 ALA A C 1
ATOM 1437 O O . ALA A 1 179 ? -19.133 2.847 42.440 1.00 62.12 179 ALA A O 1
ATOM 1438 N N . GLU A 1 180 ? -19.584 1.503 40.706 1.00 51.81 180 GLU A N 1
ATOM 1439 C CA . GLU A 1 180 ? -21.023 1.375 40.966 1.00 51.81 180 GLU A CA 1
ATOM 1440 C C . GLU A 1 180 ? -21.284 0.680 42.315 1.00 51.81 180 GLU A C 1
ATOM 1442 O O . GLU A 1 180 ? -22.044 1.198 43.131 1.00 51.81 180 GLU A O 1
ATOM 1447 N N . GLY A 1 181 ? -20.566 -0.410 42.616 1.00 51.25 181 GLY A N 1
ATOM 1448 C CA . GLY A 1 181 ? -20.630 -1.093 43.918 1.00 51.25 181 GLY A CA 1
ATOM 1449 C C . GLY A 1 181 ? -20.066 -0.304 45.113 1.00 51.25 181 GLY A C 1
ATOM 1450 O O . GLY A 1 181 ? -20.284 -0.693 46.255 1.00 51.25 181 GLY A O 1
ATOM 1451 N N . ALA A 1 182 ? -19.353 0.805 44.886 1.00 46.62 182 ALA A N 1
ATOM 1452 C CA . ALA A 1 182 ? -18.904 1.710 45.951 1.00 46.62 182 ALA A CA 1
ATOM 1453 C C . ALA A 1 182 ? -19.901 2.855 46.230 1.00 46.62 182 ALA A C 1
ATOM 1455 O O . ALA A 1 182 ? -19.747 3.571 47.217 1.00 46.62 182 ALA A O 1
ATOM 1456 N N . VAL A 1 183 ? -20.924 3.020 45.381 1.00 45.75 183 VAL A N 1
ATOM 1457 C CA . VAL A 1 183 ? -21.926 4.103 45.440 1.00 45.75 183 VAL A CA 1
ATOM 1458 C C . VAL A 1 183 ? -23.307 3.553 45.848 1.00 45.75 183 VAL A C 1
ATOM 1460 O O . VAL A 1 183 ? -24.345 4.163 45.603 1.00 45.75 183 VAL A O 1
ATOM 1463 N N . GLU A 1 184 ? -23.352 2.417 46.556 1.00 43.81 184 GLU A N 1
ATOM 1464 C CA . GLU A 1 184 ? -24.604 1.849 47.091 1.00 43.81 184 GLU A CA 1
ATOM 1465 C C . GLU A 1 184 ? -25.329 2.795 48.075 1.00 43.81 184 GLU A C 1
ATOM 1467 O O . GLU A 1 184 ? -26.549 2.715 48.214 1.00 43.81 184 GLU A O 1
ATOM 1472 N N . GLY A 1 185 ? -24.616 3.746 48.696 1.00 46.16 185 GLY A N 1
ATOM 1473 C CA . GLY A 1 185 ? -25.202 4.766 49.578 1.00 46.16 185 GLY A CA 1
ATOM 1474 C C . GLY A 1 185 ? -25.972 5.887 48.861 1.00 46.16 185 GLY A C 1
ATOM 1475 O O . GLY A 1 185 ? -27.001 6.332 49.362 1.00 46.16 185 GLY A O 1
ATOM 1476 N N . GLU A 1 186 ? -25.517 6.333 47.684 1.00 45.84 186 GLU A N 1
ATOM 1477 C CA . GLU A 1 186 ? -26.115 7.481 46.971 1.00 45.84 186 GLU A CA 1
ATOM 1478 C C . GLU A 1 186 ? -26.957 7.059 45.759 1.00 45.84 186 GLU A C 1
ATOM 1480 O O . GLU A 1 186 ? -27.957 7.707 45.439 1.00 45.84 186 GLU A O 1
ATOM 1485 N N . SER A 1 187 ? -26.625 5.930 45.122 1.00 47.16 187 SER A N 1
ATOM 1486 C CA . SER A 1 187 ? -27.410 5.351 44.021 1.00 47.16 187 SER A CA 1
ATOM 1487 C C . SER A 1 187 ? -28.852 5.045 44.454 1.00 47.16 187 SER A C 1
ATOM 1489 O O . SER A 1 187 ? -29.802 5.327 43.720 1.00 47.16 187 SER A O 1
ATOM 1491 N N . GLY A 1 188 ? -29.043 4.574 45.694 1.00 53.66 188 GLY A N 1
ATOM 1492 C CA . GLY A 1 188 ? -30.369 4.331 46.269 1.00 53.66 188 GLY A CA 1
ATOM 1493 C C . GLY A 1 188 ? -31.242 5.589 46.361 1.00 53.66 188 GLY A C 1
ATOM 1494 O O . GLY A 1 188 ? -32.432 5.523 46.050 1.00 53.66 188 GLY A O 1
ATOM 1495 N N . HIS A 1 189 ? -30.663 6.746 46.706 1.00 51.56 189 HIS A N 1
ATOM 1496 C CA . HIS A 1 189 ? -31.397 8.013 46.782 1.00 51.56 189 HIS A CA 1
ATOM 1497 C C . HIS A 1 189 ? -31.891 8.454 45.398 1.00 51.56 189 HIS A C 1
ATOM 1499 O O . HIS A 1 189 ? -33.085 8.699 45.216 1.00 51.56 189 HIS A O 1
ATOM 1505 N N . TRP A 1 190 ? -31.003 8.478 44.399 1.00 50.66 190 TRP A N 1
ATOM 1506 C CA . TRP A 1 190 ? -31.377 8.835 43.027 1.00 50.66 190 TRP A CA 1
ATOM 1507 C C . TRP A 1 190 ? -32.355 7.829 42.411 1.00 50.66 190 TRP A C 1
ATOM 1509 O O . TRP A 1 190 ? -33.305 8.243 41.748 1.00 50.66 190 TRP A O 1
ATOM 1519 N N . SER A 1 191 ? -32.204 6.527 42.686 1.00 62.38 191 SER A N 1
ATOM 1520 C CA . SER A 1 191 ? -33.168 5.512 42.245 1.00 62.38 191 SER A CA 1
ATOM 1521 C C . SER A 1 191 ? -34.546 5.724 42.879 1.00 62.38 191 SER A C 1
ATOM 1523 O O . SER A 1 191 ? -35.539 5.739 42.157 1.00 62.38 191 SER A O 1
ATOM 1525 N N . MET A 1 192 ? -34.632 5.964 44.195 1.00 70.06 192 MET A N 1
ATOM 1526 C CA . MET A 1 192 ? -35.902 6.272 44.872 1.00 70.06 192 MET A CA 1
ATOM 1527 C C . MET A 1 192 ? -36.541 7.563 44.352 1.00 70.06 192 MET A C 1
ATOM 1529 O O . MET A 1 192 ? -37.760 7.621 44.188 1.00 70.06 192 MET A O 1
ATOM 1533 N N . GLN A 1 193 ? -35.743 8.591 44.061 1.00 70.25 193 GLN A N 1
ATOM 1534 C CA . GLN A 1 193 ? -36.232 9.866 43.538 1.00 70.25 193 GLN A CA 1
ATOM 1535 C C . GLN A 1 193 ? -36.743 9.726 42.092 1.00 70.25 193 GLN A C 1
ATOM 1537 O O . GLN A 1 193 ? -37.790 10.277 41.749 1.00 70.25 193 GLN A O 1
ATOM 1542 N N . ILE A 1 194 ? -36.078 8.909 41.268 1.00 72.62 194 ILE A N 1
ATOM 1543 C CA . ILE A 1 194 ? -36.543 8.520 39.930 1.00 72.62 194 ILE A CA 1
ATOM 1544 C C . ILE A 1 194 ? -37.828 7.678 40.012 1.00 72.62 194 ILE A C 1
ATOM 1546 O O . ILE A 1 194 ? -38.765 7.937 39.257 1.00 72.62 194 ILE A O 1
ATOM 1550 N N . GLU A 1 195 ? -37.928 6.714 40.933 1.00 76.06 195 GLU A N 1
ATOM 1551 C CA . GLU A 1 195 ? -39.155 5.930 41.148 1.00 76.06 195 GLU A CA 1
ATOM 1552 C C . GLU A 1 195 ? -40.325 6.816 41.611 1.00 76.06 195 GLU A C 1
ATOM 1554 O O . GLU A 1 195 ? -41.447 6.674 41.119 1.00 76.06 195 GLU A O 1
ATOM 1559 N N . ALA A 1 196 ? -40.068 7.783 42.497 1.00 81.25 196 ALA A N 1
ATOM 1560 C CA . ALA A 1 196 ? -41.063 8.746 42.964 1.00 81.25 196 ALA A CA 1
ATOM 1561 C C . ALA A 1 196 ? -41.569 9.656 41.830 1.00 81.25 196 ALA A C 1
ATOM 1563 O O . ALA A 1 196 ? -42.781 9.863 41.704 1.00 81.25 196 ALA A O 1
ATOM 1564 N N . LEU A 1 197 ? -40.668 10.142 40.967 1.00 83.81 197 LEU A N 1
ATOM 1565 C CA . LEU A 1 197 ? -41.017 10.935 39.785 1.00 83.81 197 LEU A CA 1
ATOM 1566 C C . LEU A 1 197 ? -41.786 10.106 38.745 1.00 83.81 197 LEU A C 1
ATOM 1568 O O . LEU A 1 197 ? -42.804 10.573 38.235 1.00 83.81 197 LEU A O 1
ATOM 1572 N N . LYS A 1 198 ? -41.391 8.851 38.484 1.00 84.31 198 LYS A N 1
ATOM 1573 C CA . LYS A 1 198 ? -42.169 7.921 37.639 1.00 84.31 198 LYS A CA 1
ATOM 1574 C C . LYS A 1 198 ? -43.576 7.700 38.202 1.00 84.31 198 LYS A C 1
ATOM 1576 O O . LYS A 1 198 ? -44.551 7.802 37.462 1.00 84.31 198 LYS A O 1
ATOM 1581 N N . ALA A 1 199 ? -43.705 7.458 39.507 1.00 84.56 199 ALA A N 1
ATOM 1582 C CA . ALA A 1 199 ? -45.003 7.289 40.159 1.00 84.56 199 ALA A CA 1
ATOM 1583 C C . ALA A 1 199 ? -45.867 8.563 40.082 1.00 84.56 199 ALA A C 1
ATOM 1585 O O . ALA A 1 199 ? -47.088 8.474 39.951 1.00 84.56 199 ALA A O 1
ATOM 1586 N N . GLN A 1 200 ? -45.256 9.750 40.131 1.00 86.50 200 GLN A N 1
ATOM 1587 C CA . GLN A 1 200 ? -45.952 11.021 39.924 1.00 86.50 200 GLN A CA 1
ATOM 1588 C C . GLN A 1 200 ? -46.416 11.200 38.472 1.00 86.50 200 GLN A C 1
ATOM 1590 O O . GLN A 1 200 ? -47.550 11.618 38.256 1.00 86.50 200 GLN A O 1
ATOM 1595 N N . ILE A 1 201 ? -45.598 10.814 37.486 1.00 85.00 201 ILE A N 1
ATOM 1596 C CA . ILE A 1 201 ? -45.981 10.809 36.065 1.00 85.00 201 ILE A CA 1
ATOM 1597 C C . ILE A 1 201 ? -47.167 9.867 35.822 1.00 85.00 201 ILE A C 1
ATOM 1599 O O . ILE A 1 201 ? -48.113 10.266 35.151 1.00 85.00 201 ILE A O 1
ATOM 1603 N N . VAL A 1 202 ? -47.172 8.665 36.410 1.00 88.50 202 VAL A N 1
ATOM 1604 C CA . VAL A 1 202 ? -48.298 7.717 36.287 1.00 88.50 202 VAL A CA 1
ATOM 1605 C C . VAL A 1 202 ? -49.588 8.292 36.886 1.00 88.50 202 VAL A C 1
ATOM 1607 O O . VAL A 1 202 ? -50.641 8.187 36.260 1.00 88.50 202 VAL A O 1
ATOM 1610 N N . ARG A 1 203 ? -49.527 8.964 38.047 1.00 88.25 203 ARG A N 1
ATOM 1611 C CA . ARG A 1 203 ? -50.700 9.656 38.621 1.00 88.25 203 ARG A CA 1
ATOM 1612 C C . ARG A 1 203 ? -51.211 10.777 37.712 1.00 88.25 203 ARG A C 1
ATOM 1614 O O . ARG A 1 203 ? -52.398 10.814 37.418 1.00 88.25 203 ARG A O 1
ATOM 1621 N N . LEU A 1 204 ? -50.320 11.620 37.190 1.00 88.06 204 LEU A N 1
ATOM 1622 C CA . LEU A 1 204 ? -50.686 12.692 36.254 1.00 88.06 204 LEU A CA 1
ATOM 1623 C C . LEU A 1 204 ? -51.221 12.152 34.913 1.00 88.06 204 LEU A C 1
ATOM 1625 O O . LEU A 1 204 ? -52.059 12.789 34.281 1.00 88.06 204 LEU A O 1
ATOM 1629 N N . GLN A 1 205 ? -50.774 10.972 34.470 1.00 79.00 205 GLN A N 1
ATOM 1630 C CA . GLN A 1 205 ? -51.330 10.281 33.301 1.00 79.00 205 GLN A CA 1
ATOM 1631 C C . GLN A 1 205 ? -52.732 9.718 33.571 1.00 79.00 205 GLN A C 1
ATOM 1633 O O . GLN A 1 205 ? -53.578 9.788 32.677 1.00 79.00 205 GLN A O 1
ATOM 1638 N N . ALA A 1 206 ? -53.001 9.215 34.780 1.00 86.06 206 ALA A N 1
ATOM 1639 C CA . ALA A 1 206 ? -54.343 8.816 35.201 1.00 86.06 206 ALA A CA 1
ATOM 1640 C C . ALA A 1 206 ? -55.281 10.034 35.275 1.00 86.06 206 ALA A C 1
ATOM 1642 O O . ALA A 1 206 ? -56.277 10.063 34.563 1.00 86.06 206 ALA A O 1
ATOM 1643 N N . GLU A 1 207 ? -54.893 11.098 35.987 1.00 88.12 207 GLU A N 1
ATOM 1644 C CA . GLU A 1 207 ? -55.659 12.354 36.068 1.00 88.12 207 GLU A CA 1
ATOM 1645 C C . GLU A 1 207 ? -55.917 12.967 34.681 1.00 88.12 207 GLU A C 1
ATOM 1647 O O . GLU A 1 207 ? -57.028 13.405 34.384 1.00 88.12 207 GLU A O 1
ATOM 1652 N N . LYS A 1 208 ? -54.925 12.948 33.779 1.00 88.25 208 LYS A N 1
ATOM 1653 C CA . LYS A 1 208 ? -55.109 13.355 32.377 1.00 88.25 208 LYS A CA 1
ATOM 1654 C C . LYS A 1 208 ? -56.135 12.476 31.658 1.00 88.25 208 LYS A C 1
ATOM 1656 O O . LYS A 1 208 ? -56.915 12.999 30.866 1.00 88.25 208 LYS A O 1
ATOM 1661 N N . SER A 1 209 ? -56.126 11.167 31.895 1.00 80.69 209 SER A N 1
ATOM 1662 C CA . SER A 1 209 ? -57.068 10.228 31.276 1.00 80.69 209 SER A CA 1
ATOM 1663 C C . SER A 1 209 ? -58.490 10.451 31.794 1.00 80.69 209 SER A C 1
ATOM 1665 O O . SER A 1 209 ? -59.414 10.521 30.987 1.00 80.69 209 SER A O 1
ATOM 1667 N N . ASP A 1 210 ? -58.654 10.694 33.095 1.00 89.38 210 ASP A N 1
ATOM 1668 C CA . ASP A 1 210 ? -59.935 11.043 33.717 1.00 89.38 210 ASP A CA 1
ATOM 1669 C C . ASP A 1 210 ? -60.457 12.398 33.213 1.00 89.38 210 ASP A C 1
ATOM 1671 O O . ASP A 1 210 ? -61.636 12.536 32.887 1.00 89.38 210 ASP A O 1
ATOM 1675 N N . LEU A 1 211 ? -59.582 13.399 33.054 1.00 87.00 211 LEU A N 1
ATOM 1676 C CA . LEU A 1 211 ? -59.922 14.696 32.456 1.00 87.00 211 LEU A CA 1
ATOM 1677 C C . LEU A 1 211 ? -60.284 14.590 30.967 1.00 87.00 211 LEU A C 1
ATOM 1679 O O . LEU A 1 211 ? -61.144 15.339 30.499 1.00 87.00 211 LEU A O 1
ATOM 1683 N N . VAL A 1 212 ? -59.667 13.672 30.217 1.00 84.56 212 VAL A N 1
ATOM 1684 C CA . VAL A 1 212 ? -60.036 13.365 28.823 1.00 84.56 212 VAL A CA 1
ATOM 1685 C C . VAL A 1 212 ? -61.367 12.615 28.760 1.00 84.56 212 VAL A C 1
ATOM 1687 O O . VAL A 1 212 ? -62.189 12.933 27.900 1.00 84.56 212 VAL A O 1
ATOM 1690 N N . ALA A 1 213 ? -61.630 11.685 29.680 1.00 84.31 213 ALA A N 1
ATOM 1691 C CA . ALA A 1 213 ? -62.914 10.997 29.793 1.00 84.31 213 ALA A CA 1
ATOM 1692 C C . ALA A 1 213 ? -64.041 11.982 30.146 1.00 84.31 213 ALA A C 1
ATOM 1694 O O . ALA A 1 213 ? -65.048 12.027 29.444 1.00 84.31 213 ALA A O 1
ATOM 1695 N N . MET A 1 214 ? -63.831 12.857 31.136 1.00 80.56 214 MET A N 1
ATOM 1696 C CA . MET A 1 214 ? -64.763 13.938 31.476 1.00 80.56 214 MET A CA 1
ATOM 1697 C C . MET A 1 214 ? -64.962 14.921 30.315 1.00 80.56 214 MET A C 1
ATOM 1699 O O . MET A 1 214 ? -66.097 15.298 30.041 1.00 80.56 214 MET A O 1
ATOM 1703 N N . ASN A 1 215 ? -63.910 15.306 29.580 1.00 70.44 215 ASN A N 1
ATOM 1704 C CA . ASN A 1 215 ? -64.069 16.123 28.367 1.00 70.44 215 ASN A CA 1
ATOM 1705 C C . ASN A 1 215 ? -64.882 15.400 27.289 1.00 70.44 215 ASN A C 1
ATOM 1707 O O . ASN A 1 215 ? -65.723 16.020 26.647 1.00 70.44 215 ASN A O 1
ATOM 1711 N N . SER A 1 216 ? -64.661 14.099 27.105 1.00 79.81 216 SER A N 1
ATOM 1712 C CA . SER A 1 216 ? -65.405 13.284 26.140 1.00 79.81 216 SER A CA 1
ATOM 1713 C C . SER A 1 216 ? -66.879 13.173 26.540 1.00 79.81 216 SER A C 1
ATOM 1715 O O . SER A 1 216 ? -67.758 13.330 25.699 1.00 79.81 216 SER A O 1
ATOM 1717 N N . GLU A 1 217 ? -67.176 12.995 27.829 1.00 76.81 217 GLU A N 1
ATOM 1718 C CA . GLU A 1 217 ? -68.5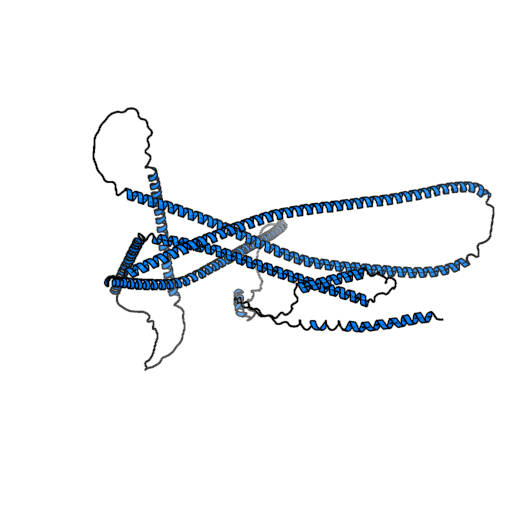45 12.967 28.353 1.00 76.81 217 GLU A CA 1
ATOM 1719 C C . GLU A 1 217 ? -69.232 14.343 28.259 1.00 76.81 217 GLU A C 1
ATOM 1721 O O . GLU A 1 217 ? -70.412 14.426 27.917 1.00 76.81 217 GLU A O 1
ATOM 1726 N N . LEU A 1 218 ? -68.499 15.437 28.496 1.00 71.75 218 LEU A N 1
ATOM 1727 C CA . LEU A 1 218 ? -68.985 16.805 28.289 1.00 71.75 218 LEU A CA 1
ATOM 1728 C C . LEU A 1 218 ? -69.247 17.094 26.802 1.00 71.75 218 LEU A C 1
ATOM 1730 O O . LEU A 1 218 ? -70.288 17.657 26.473 1.00 71.75 218 LEU A O 1
ATOM 1734 N N . GLN A 1 219 ? -68.371 16.654 25.895 1.00 64.19 219 GLN A N 1
ATOM 1735 C CA . GLN A 1 219 ? -68.575 16.764 24.445 1.00 64.19 219 GLN A CA 1
ATOM 1736 C C . GLN A 1 219 ? -69.770 15.926 23.965 1.00 64.19 219 GLN A C 1
ATOM 1738 O O . GLN A 1 219 ? -70.554 16.402 23.145 1.00 64.19 219 GLN A O 1
ATOM 1743 N N . LEU A 1 220 ? -69.971 14.724 24.517 1.00 60.78 220 LEU A N 1
ATOM 1744 C CA . LEU A 1 220 ? -71.154 13.897 24.251 1.00 60.78 220 LEU A CA 1
ATOM 1745 C C . LEU A 1 220 ? -72.445 14.560 24.763 1.00 60.78 220 LEU A C 1
ATOM 1747 O O . LEU A 1 220 ? -73.451 14.544 24.057 1.00 60.78 220 LEU A O 1
ATOM 1751 N N . LYS A 1 221 ? -72.414 15.213 25.933 1.00 63.16 221 LYS A N 1
ATOM 1752 C CA . LYS A 1 221 ? -73.546 15.998 26.470 1.00 63.16 221 LYS A CA 1
ATOM 1753 C C . LYS A 1 221 ? -73.808 17.308 25.715 1.00 63.16 221 LYS A C 1
ATOM 1755 O O . LYS A 1 221 ? -74.901 17.853 25.833 1.00 63.16 221 LYS A O 1
ATOM 1760 N N . MET A 1 222 ? -72.842 17.813 24.945 1.00 52.16 222 MET A N 1
ATOM 1761 C CA . MET A 1 222 ? -72.972 19.046 24.155 1.00 52.16 222 MET A CA 1
ATOM 1762 C C . MET A 1 222 ? -73.369 18.830 22.686 1.00 52.16 222 MET A C 1
ATOM 1764 O O . MET A 1 222 ? -73.558 19.814 21.969 1.00 52.16 222 MET A O 1
ATOM 1768 N N . ARG A 1 223 ? -73.514 17.587 22.208 1.00 42.47 223 ARG A N 1
ATOM 1769 C CA . ARG A 1 223 ? -73.850 17.313 20.803 1.00 42.47 223 ARG A CA 1
ATOM 1770 C C . ARG A 1 223 ? -75.371 17.381 20.551 1.00 42.47 223 ARG A C 1
ATOM 1772 O O . ARG A 1 223 ? -76.108 16.602 21.154 1.00 42.47 223 ARG A O 1
ATOM 1779 N N . PRO A 1 224 ? -75.866 18.240 19.633 1.00 44.75 224 PRO A N 1
ATOM 1780 C CA . PRO A 1 224 ? -77.256 18.195 19.176 1.00 44.75 224 PRO A CA 1
ATOM 1781 C C . PRO A 1 224 ? -77.538 16.917 18.372 1.00 44.75 224 PRO A C 1
ATOM 1783 O O . PRO A 1 224 ? -76.641 16.345 17.753 1.00 44.75 224 PRO A O 1
ATOM 1786 N N . SER A 1 225 ? -78.792 16.474 18.379 1.00 43.22 225 SER A N 1
ATOM 1787 C CA . SER A 1 225 ? -79.235 15.194 17.820 1.00 43.22 225 SER A CA 1
ATOM 1788 C C . SER A 1 225 ? -79.230 15.107 16.282 1.00 43.22 225 SER A C 1
ATOM 1790 O O . SER A 1 225 ? -79.481 16.094 15.592 1.00 43.22 225 SER A O 1
ATOM 1792 N N . SER A 1 226 ? -79.112 13.861 15.785 1.00 35.69 226 SER A N 1
ATOM 1793 C CA . SER A 1 226 ? -79.350 13.394 14.397 1.00 35.69 226 SER A CA 1
ATOM 1794 C C . SER A 1 226 ? -78.161 13.482 13.408 1.00 35.69 226 SER A C 1
ATOM 1796 O O . SER A 1 226 ? -77.331 14.384 13.518 1.00 35.69 226 SER A O 1
ATOM 1798 N N . PRO A 1 227 ? -78.075 12.582 12.405 1.00 46.19 227 PRO A N 1
ATOM 1799 C CA . PRO A 1 227 ? -77.963 11.127 12.585 1.00 46.19 227 PRO A CA 1
ATOM 1800 C C . PRO A 1 227 ? -76.717 10.538 11.876 1.00 46.19 227 PRO A C 1
ATOM 1802 O O . PRO A 1 227 ? -76.011 11.239 11.150 1.00 46.19 227 PRO A O 1
ATOM 1805 N N . GLU A 1 228 ? -76.414 9.256 12.109 1.00 37.78 228 GLU A N 1
ATOM 1806 C CA . GLU A 1 228 ? -75.172 8.624 11.645 1.00 37.78 228 GLU A CA 1
ATOM 1807 C C . GLU A 1 228 ? -75.007 8.464 10.123 1.00 37.78 228 GLU A C 1
ATOM 1809 O O . GLU A 1 228 ? -75.923 8.111 9.385 1.00 37.78 228 GLU A O 1
ATOM 1814 N N . GLY A 1 229 ? -73.747 8.592 9.697 1.00 44.03 229 GLY A N 1
ATOM 1815 C CA . GLY A 1 229 ? -73.214 8.047 8.452 1.00 44.03 229 GLY A CA 1
ATOM 1816 C C . GLY A 1 229 ? -71.834 7.445 8.714 1.00 44.03 229 GLY A C 1
ATOM 1817 O O . GLY A 1 229 ? -70.826 8.048 8.355 1.00 44.03 229 GLY A O 1
ATOM 1818 N N . PHE A 1 230 ? -71.783 6.297 9.397 1.00 35.97 230 PHE A N 1
ATOM 1819 C CA . PHE A 1 230 ? -70.548 5.540 9.624 1.00 35.97 230 PHE A CA 1
ATOM 1820 C C . PHE A 1 230 ? -70.578 4.205 8.879 1.00 35.97 230 PHE A C 1
ATOM 1822 O O . PHE A 1 230 ? -71.608 3.544 8.790 1.00 35.97 230 PHE A O 1
ATOM 1829 N N . ILE A 1 231 ? -69.428 3.852 8.309 1.00 36.16 231 ILE A N 1
ATOM 1830 C CA . ILE A 1 231 ? -69.253 2.719 7.401 1.00 36.16 231 ILE A CA 1
ATOM 1831 C C . ILE A 1 231 ? -69.168 1.422 8.210 1.00 36.16 231 ILE A C 1
ATOM 1833 O O . ILE A 1 231 ? -68.263 1.251 9.026 1.00 36.16 231 ILE A O 1
ATOM 1837 N N . GLU A 1 232 ? -70.089 0.499 7.947 1.00 32.72 232 GLU A N 1
ATOM 1838 C CA . GLU A 1 232 ? -70.081 -0.853 8.502 1.00 32.72 232 GLU A CA 1
ATOM 1839 C C . GLU A 1 232 ? -69.056 -1.721 7.750 1.00 32.72 232 GLU A C 1
ATOM 1841 O O . GLU A 1 232 ? -69.218 -2.023 6.567 1.00 32.72 232 GLU A O 1
ATOM 1846 N N . ILE A 1 233 ? -67.966 -2.101 8.424 1.00 33.75 233 ILE A N 1
ATOM 1847 C CA . ILE A 1 233 ? -66.967 -3.035 7.885 1.00 33.75 233 ILE A CA 1
ATOM 1848 C C . ILE A 1 233 ? -67.338 -4.446 8.345 1.00 33.75 233 ILE A C 1
ATOM 1850 O O . ILE A 1 233 ? -66.995 -4.866 9.449 1.00 33.75 233 ILE A O 1
ATOM 1854 N N . CYS A 1 234 ? -68.038 -5.183 7.484 1.00 31.58 234 CYS A N 1
ATOM 1855 C CA . CYS A 1 234 ? -68.391 -6.577 7.732 1.00 31.58 234 CYS A CA 1
ATOM 1856 C C . CYS A 1 234 ? -67.155 -7.488 7.657 1.00 31.58 234 CYS A C 1
ATOM 1858 O O . CYS A 1 234 ? -66.513 -7.585 6.609 1.00 31.58 234 CYS A O 1
ATOM 1860 N N . ILE A 1 235 ? -66.869 -8.218 8.737 1.00 35.72 235 ILE A N 1
ATOM 1861 C CA . ILE A 1 235 ? -65.947 -9.362 8.720 1.00 35.72 235 ILE A CA 1
ATOM 1862 C C . ILE A 1 235 ? -66.783 -10.618 8.467 1.00 35.72 235 ILE A C 1
ATOM 1864 O O . ILE A 1 235 ? -67.727 -10.899 9.202 1.00 35.72 235 ILE A O 1
ATOM 1868 N N . ALA A 1 236 ? -66.463 -11.352 7.403 1.00 33.91 236 ALA A N 1
ATOM 1869 C CA . ALA A 1 236 ? -67.219 -12.526 6.986 1.00 33.91 236 ALA A CA 1
ATOM 1870 C C . ALA A 1 236 ? -66.651 -13.811 7.602 1.00 33.91 236 ALA A C 1
ATOM 1872 O O . ALA A 1 236 ? -65.511 -14.166 7.317 1.00 33.91 236 ALA A O 1
ATOM 1873 N N . GLU A 1 237 ? -67.472 -14.558 8.346 1.00 34.47 237 GLU A N 1
ATOM 1874 C CA . GLU A 1 237 ? -67.206 -15.965 8.662 1.00 34.47 237 GLU A CA 1
ATOM 1875 C C . GLU A 1 237 ? -68.507 -16.740 8.964 1.00 34.47 237 GLU A C 1
ATOM 1877 O O . GLU A 1 237 ? -69.301 -16.338 9.806 1.00 34.47 237 GLU A O 1
ATOM 1882 N N . GLY A 1 238 ? -68.707 -17.876 8.283 1.00 32.94 238 GLY A N 1
ATOM 1883 C CA . GLY A 1 238 ? -69.436 -19.032 8.828 1.00 32.94 238 GLY A CA 1
ATOM 1884 C C . GLY A 1 238 ? -70.977 -19.043 8.911 1.00 32.94 238 GLY A C 1
ATOM 1885 O O . GLY A 1 238 ? -71.528 -18.970 9.997 1.00 32.94 238 GLY A O 1
ATOM 1886 N N . GLY A 1 239 ? -71.640 -19.423 7.810 1.00 31.62 239 GLY A N 1
ATOM 1887 C CA . GLY A 1 239 ? -72.537 -20.598 7.832 1.00 31.62 239 GLY A CA 1
ATOM 1888 C C . GLY A 1 239 ? -74.031 -20.472 8.208 1.00 31.62 239 GLY A C 1
ATOM 1889 O O . GLY A 1 239 ? -74.384 -20.323 9.367 1.00 31.62 239 GLY A O 1
ATOM 1890 N N . VAL A 1 240 ? -74.876 -20.819 7.221 1.00 32.25 240 VAL A N 1
ATOM 1891 C CA . VAL A 1 240 ? -76.199 -21.485 7.348 1.00 32.25 240 VAL A CA 1
ATOM 1892 C C . VAL A 1 240 ? -77.347 -20.700 8.018 1.00 32.25 240 VAL A C 1
ATOM 1894 O O . VAL A 1 240 ? -77.466 -20.696 9.234 1.00 32.25 240 VAL A O 1
ATOM 1897 N N . ASP A 1 241 ? -78.308 -20.214 7.215 1.00 31.62 241 ASP A N 1
ATOM 1898 C CA . ASP A 1 241 ? -79.608 -20.907 7.067 1.00 31.62 241 ASP A CA 1
ATOM 1899 C C . ASP A 1 241 ? -80.355 -20.479 5.773 1.00 31.62 241 ASP A C 1
ATOM 1901 O O . ASP A 1 241 ? -79.807 -19.775 4.922 1.00 31.62 241 ASP A O 1
ATOM 1905 N N . VAL A 1 242 ? -81.568 -21.003 5.576 1.00 31.81 242 VAL A N 1
ATOM 1906 C CA . VAL A 1 242 ? -82.260 -21.219 4.297 1.00 31.81 242 VAL A CA 1
ATOM 1907 C C . VAL A 1 242 ? -83.475 -20.280 4.074 1.00 31.81 242 VAL A C 1
ATOM 1909 O O . VAL A 1 242 ? -84.029 -19.706 5.003 1.00 31.81 242 VAL A O 1
ATOM 1912 N N . THR A 1 243 ? -83.950 -20.231 2.816 1.00 33.28 243 THR A N 1
ATOM 1913 C CA . THR A 1 243 ? -85.263 -19.765 2.280 1.00 33.28 243 THR A CA 1
ATOM 1914 C C . THR A 1 243 ? -85.522 -18.287 1.895 1.00 33.28 243 THR A C 1
ATOM 1916 O O . THR A 1 243 ? -85.678 -17.440 2.757 1.00 33.28 243 THR A O 1
ATOM 1919 N N . LYS A 1 244 ? -85.818 -18.110 0.581 1.00 34.31 244 LYS A N 1
ATOM 1920 C CA . LYS A 1 244 ? -86.983 -17.400 -0.035 1.00 34.31 244 LYS A CA 1
ATOM 1921 C C . LYS A 1 244 ? -87.093 -15.859 0.091 1.00 34.31 244 LYS A C 1
ATOM 1923 O O . LYS A 1 244 ? -86.868 -15.316 1.156 1.00 34.31 244 LYS A O 1
ATOM 1928 N N . ASP A 1 245 ? -87.503 -15.078 -0.923 1.00 32.53 245 ASP A N 1
ATOM 1929 C CA . ASP A 1 245 ? -87.984 -15.345 -2.301 1.00 32.53 245 ASP A CA 1
ATOM 1930 C C . ASP A 1 245 ? -87.635 -14.177 -3.283 1.00 32.53 245 ASP A C 1
ATOM 1932 O O . ASP A 1 245 ? -87.228 -13.094 -2.870 1.00 32.53 245 ASP A O 1
ATOM 1936 N N . PHE A 1 246 ? -87.785 -14.432 -4.593 1.00 29.20 246 PHE A N 1
ATOM 1937 C CA . PHE A 1 246 ? -87.584 -13.561 -5.790 1.00 29.20 246 PHE A CA 1
ATOM 1938 C C . PHE A 1 246 ? -88.690 -12.462 -5.976 1.00 29.20 246 PHE A C 1
ATOM 1940 O O . PHE A 1 246 ? -89.574 -12.439 -5.119 1.00 29.20 246 PHE A O 1
ATOM 1947 N N . PRO A 1 247 ? -88.782 -11.613 -7.062 1.00 46.34 247 PRO A N 1
ATOM 1948 C CA . PRO A 1 247 ? -88.043 -11.555 -8.362 1.00 46.34 247 PRO A CA 1
ATOM 1949 C C . PRO A 1 247 ? -87.655 -10.158 -8.975 1.00 46.34 247 PRO A C 1
ATOM 1951 O O . PRO A 1 247 ? -88.126 -9.118 -8.542 1.00 46.34 247 PRO A O 1
ATOM 1954 N N . ASN A 1 248 ? -86.875 -10.194 -10.082 1.00 32.00 248 ASN A N 1
ATOM 1955 C CA . ASN A 1 248 ? -86.825 -9.308 -11.292 1.00 32.00 248 ASN A CA 1
ATOM 1956 C C . ASN A 1 248 ? -87.025 -7.772 -11.144 1.00 32.00 248 ASN A C 1
ATOM 1958 O O . ASN A 1 248 ? -88.113 -7.331 -10.801 1.00 32.00 248 ASN A O 1
ATOM 1962 N N . GLY A 1 249 ? -86.089 -6.880 -11.513 1.00 31.81 249 GLY A N 1
ATOM 1963 C CA . GLY A 1 249 ? -85.470 -6.640 -12.847 1.00 31.81 249 GLY A CA 1
ATOM 1964 C C . GLY A 1 249 ? -85.679 -5.146 -13.249 1.00 31.81 249 GLY A C 1
ATOM 1965 O O . GLY A 1 249 ? -86.374 -4.466 -12.495 1.00 31.81 249 GLY A O 1
ATOM 1966 N N . PRO A 1 250 ? -85.177 -4.585 -14.381 1.00 44.41 250 PRO A N 1
ATOM 1967 C CA . PRO A 1 250 ? -84.319 -5.123 -15.443 1.00 44.41 250 PRO A CA 1
ATOM 1968 C C . PRO A 1 250 ? -82.974 -4.347 -15.606 1.00 44.41 250 PRO A C 1
ATOM 1970 O O . PRO A 1 250 ? -82.540 -3.615 -14.723 1.00 44.41 250 PRO A O 1
ATOM 1973 N N . LYS A 1 251 ? -82.299 -4.550 -16.746 1.00 39.12 251 LYS A N 1
ATOM 1974 C CA . LYS A 1 251 ? -81.006 -3.962 -17.155 1.00 39.12 251 LYS A CA 1
ATOM 1975 C C . LYS A 1 251 ? -81.180 -2.549 -17.744 1.00 39.12 251 LYS A C 1
ATOM 1977 O O . LYS A 1 251 ? -82.198 -2.319 -18.385 1.00 39.12 251 LYS A O 1
ATOM 1982 N N . ASP A 1 252 ? -80.167 -1.677 -17.636 1.00 32.28 252 ASP A N 1
ATOM 1983 C CA . ASP A 1 252 ? -79.315 -1.342 -18.798 1.00 32.28 252 ASP A CA 1
ATOM 1984 C C . ASP A 1 252 ? -78.075 -0.467 -18.485 1.00 32.28 252 ASP A C 1
ATOM 1986 O O . ASP A 1 252 ? -77.987 0.239 -17.484 1.00 32.28 252 ASP A O 1
ATOM 1990 N N . SER A 1 253 ? -77.084 -0.607 -19.372 1.00 36.94 253 SER A N 1
ATOM 1991 C CA . SER A 1 253 ? -75.817 0.140 -19.520 1.00 36.94 253 SER A CA 1
ATOM 1992 C C . SER A 1 253 ? -76.028 1.584 -20.044 1.00 36.94 253 SER A C 1
ATOM 1994 O O . SER A 1 253 ? -77.100 1.863 -20.558 1.00 36.94 253 SER A O 1
ATOM 1996 N N . CYS A 1 254 ? -75.070 2.528 -20.109 1.00 30.70 254 CYS A N 1
ATOM 1997 C CA . CYS A 1 254 ? -73.701 2.718 -19.574 1.00 30.70 254 CYS A CA 1
ATOM 1998 C C . CYS A 1 254 ? -73.134 4.046 -20.166 1.00 30.70 254 CYS A C 1
ATOM 2000 O O . CYS A 1 254 ? -73.448 4.354 -21.311 1.00 30.70 254 CYS A O 1
ATOM 2002 N N . MET A 1 255 ? -72.247 4.762 -19.445 1.00 34.66 255 MET A N 1
ATOM 2003 C CA . MET A 1 255 ? -71.582 6.043 -19.826 1.00 34.66 255 MET A CA 1
ATOM 2004 C C . MET A 1 255 ? -72.511 7.284 -19.896 1.00 34.66 255 MET A C 1
ATOM 2006 O O . MET A 1 255 ? -73.689 7.166 -20.201 1.00 34.66 255 MET A O 1
ATOM 2010 N N . THR A 1 256 ? -72.077 8.502 -19.534 1.00 35.59 256 THR A N 1
ATOM 2011 C CA . THR A 1 256 ? -70.721 9.088 -19.659 1.00 35.59 256 THR A CA 1
ATOM 2012 C C . THR A 1 256 ? -70.197 9.741 -18.368 1.00 35.59 256 THR A C 1
ATOM 2014 O O . THR A 1 256 ? -70.906 10.487 -17.701 1.00 35.59 256 THR A O 1
ATOM 2017 N N . ARG A 1 257 ? -68.914 9.513 -18.044 1.00 43.75 257 ARG A N 1
ATOM 2018 C CA . ARG A 1 257 ? -68.147 10.292 -17.048 1.00 43.75 257 ARG A CA 1
ATOM 2019 C C . ARG A 1 257 ? -67.692 11.623 -17.655 1.00 43.75 257 ARG A C 1
ATOM 2021 O O . ARG A 1 257 ? -67.134 11.568 -18.744 1.00 43.75 257 ARG A O 1
ATOM 2028 N N . SER A 1 258 ? -67.828 12.730 -16.914 1.00 48.69 258 SER A N 1
ATOM 2029 C CA . SER A 1 258 ? -66.870 13.861 -16.828 1.00 48.69 258 SER A CA 1
ATOM 2030 C C . SER A 1 258 ? -67.479 15.025 -16.031 1.00 48.69 258 SER A C 1
ATOM 2032 O O . SER A 1 258 ? -68.093 15.883 -16.646 1.00 48.69 258 SER A O 1
ATOM 2034 N N . ASP A 1 259 ? -67.337 15.041 -14.693 1.00 41.94 259 ASP A N 1
ATOM 2035 C CA . ASP A 1 259 ? -67.518 16.276 -13.879 1.00 41.94 259 ASP A CA 1
ATOM 2036 C C . ASP A 1 259 ? -67.077 16.177 -12.389 1.00 41.94 259 ASP A C 1
ATOM 2038 O O . ASP A 1 259 ? -67.488 16.969 -11.548 1.00 41.94 259 ASP A O 1
ATOM 2042 N N . LEU A 1 260 ? -66.231 15.203 -12.010 1.00 47.59 260 LEU A N 1
ATOM 2043 C CA . LEU A 1 260 ? -65.843 14.966 -10.598 1.00 47.59 260 LEU A CA 1
ATOM 2044 C C . LEU A 1 260 ? -64.354 15.201 -10.278 1.00 47.59 260 LEU A C 1
ATOM 2046 O O . LEU A 1 260 ? -63.900 14.863 -9.187 1.00 47.59 260 LEU A O 1
ATOM 2050 N N . THR A 1 261 ? -63.572 15.757 -11.206 1.00 51.41 261 THR A N 1
ATOM 2051 C CA . THR A 1 261 ? -62.129 15.993 -10.998 1.00 51.41 261 THR A CA 1
ATOM 2052 C C . THR A 1 261 ? -61.800 17.371 -10.423 1.00 51.41 261 THR A C 1
ATOM 2054 O O . THR A 1 261 ? -60.808 17.484 -9.713 1.00 51.41 261 THR A O 1
ATOM 2057 N N . VAL A 1 262 ? -62.630 18.394 -10.663 1.00 49.88 262 VAL A N 1
ATOM 2058 C CA . VAL A 1 262 ? -62.331 19.783 -10.254 1.00 49.88 262 VAL A CA 1
ATOM 2059 C C . VAL A 1 262 ? -62.497 19.979 -8.742 1.00 49.88 262 VAL A C 1
ATOM 2061 O O . VAL A 1 262 ? -61.521 20.275 -8.059 1.00 49.88 262 VAL A O 1
ATOM 2064 N N . SER A 1 263 ? -63.676 19.688 -8.176 1.00 54.62 263 SER A N 1
ATOM 2065 C CA . SER A 1 263 ? -63.951 19.937 -6.745 1.00 54.62 263 SER A CA 1
ATOM 2066 C C . SER A 1 263 ? -63.083 19.141 -5.765 1.00 54.62 263 SER A C 1
ATOM 2068 O O . SER A 1 263 ? -63.051 19.459 -4.577 1.00 54.62 263 SER A O 1
ATOM 2070 N N . ARG A 1 264 ? -62.377 18.101 -6.230 1.00 51.22 264 ARG A N 1
ATOM 2071 C CA . ARG A 1 264 ? -61.399 17.388 -5.403 1.00 51.22 264 ARG A CA 1
ATOM 2072 C C . ARG A 1 264 ? -60.074 18.150 -5.313 1.00 51.22 264 ARG A C 1
ATOM 2074 O O . ARG A 1 264 ? -59.547 18.264 -4.208 1.00 51.22 264 ARG A O 1
ATOM 2081 N N . GLN A 1 265 ? -59.581 18.718 -6.418 1.00 49.88 265 GLN A N 1
ATOM 2082 C CA . GLN A 1 265 ? -58.357 19.527 -6.405 1.00 49.88 265 GLN A CA 1
ATOM 2083 C C . GLN A 1 265 ? -58.519 20.772 -5.528 1.00 49.88 265 GLN A C 1
ATOM 2085 O O . GLN A 1 265 ? -57.651 21.012 -4.699 1.00 49.88 265 GLN A O 1
ATOM 2090 N N . ASP A 1 266 ? -59.660 21.468 -5.583 1.00 51.53 266 ASP A N 1
ATOM 2091 C CA . ASP A 1 266 ? -59.920 22.635 -4.719 1.00 51.53 266 ASP A CA 1
ATOM 2092 C C . ASP A 1 266 ? -59.802 22.300 -3.214 1.00 51.53 266 ASP A C 1
ATOM 2094 O O . ASP A 1 266 ? -59.291 23.091 -2.417 1.00 51.53 266 ASP A O 1
ATOM 2098 N N . SER A 1 267 ? -60.241 21.100 -2.809 1.00 64.56 267 SER A N 1
ATOM 2099 C CA . SER A 1 267 ? -60.151 20.636 -1.416 1.00 64.56 267 SER A CA 1
ATOM 2100 C C . SER A 1 267 ? -58.719 20.278 -0.992 1.00 64.56 267 SER A C 1
ATOM 2102 O O . SER A 1 267 ? -58.312 20.535 0.147 1.00 64.56 267 SER A O 1
ATOM 2104 N N . GLU A 1 268 ? -57.928 19.735 -1.920 1.00 66.56 268 GLU A N 1
ATOM 2105 C CA . GLU A 1 268 ? -56.522 19.389 -1.707 1.00 66.56 268 GLU A CA 1
ATOM 2106 C C . GLU A 1 268 ? -55.658 20.672 -1.699 1.00 66.56 268 GLU A C 1
ATOM 2108 O O . GLU A 1 268 ? -54.844 20.853 -0.792 1.00 66.56 268 GLU A O 1
ATOM 2113 N N . GLU A 1 269 ? -55.916 21.637 -2.590 1.00 68.88 269 GLU A N 1
ATOM 2114 C CA . GLU A 1 269 ? -55.270 22.960 -2.620 1.00 68.88 269 GLU A CA 1
ATOM 2115 C C . GLU A 1 269 ? -55.593 23.818 -1.389 1.00 68.88 269 GLU A C 1
ATOM 2117 O O . GLU A 1 269 ? -54.697 24.476 -0.848 1.00 68.88 269 GLU A O 1
ATOM 2122 N N . TYR A 1 270 ? -56.832 23.783 -0.884 1.00 75.12 270 TYR A N 1
ATOM 2123 C CA . TYR A 1 270 ? -57.187 24.430 0.384 1.00 75.12 270 TYR A CA 1
ATOM 2124 C C . TYR A 1 270 ? -56.404 23.827 1.560 1.00 75.12 270 TYR A C 1
ATOM 2126 O O . TYR A 1 270 ? -55.847 24.559 2.383 1.00 75.12 270 TYR A O 1
ATOM 2134 N N . THR A 1 271 ? -56.292 22.496 1.608 1.00 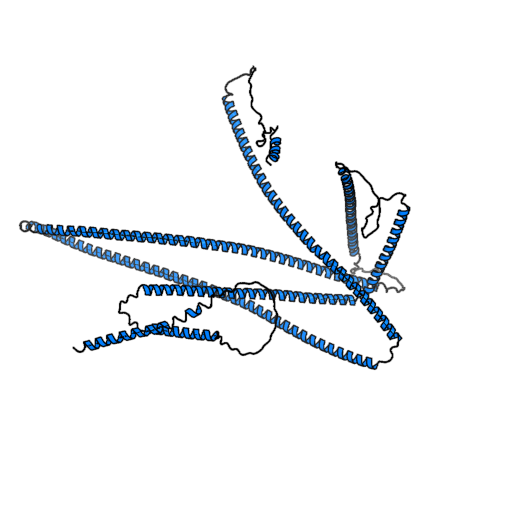79.44 271 THR A N 1
ATOM 2135 C CA . THR A 1 271 ? -55.553 21.776 2.658 1.00 79.44 271 THR A CA 1
ATOM 2136 C C . THR A 1 271 ? -54.051 22.082 2.596 1.00 79.44 271 THR A C 1
ATOM 2138 O O . THR A 1 271 ? -53.440 22.398 3.619 1.00 79.44 271 THR A O 1
ATOM 2141 N N . VAL A 1 272 ? -53.455 22.088 1.398 1.00 80.31 272 VAL A N 1
ATOM 2142 C CA . VAL A 1 272 ? -52.054 22.492 1.180 1.00 80.31 272 VAL A CA 1
ATOM 2143 C C . VAL A 1 272 ? -51.840 23.962 1.552 1.00 80.31 272 VAL A C 1
ATOM 2145 O O . VAL A 1 272 ? -50.862 24.287 2.223 1.00 80.31 272 VAL A O 1
ATOM 2148 N N . SER A 1 273 ? -52.770 24.855 1.207 1.00 79.31 273 SER A N 1
ATOM 2149 C CA . SER A 1 273 ? -52.707 26.274 1.582 1.00 79.31 273 SER A CA 1
ATOM 2150 C C . SER A 1 273 ? -52.767 26.476 3.100 1.00 79.31 273 SER A C 1
ATOM 2152 O O . SER A 1 273 ? -52.017 27.288 3.648 1.00 79.31 273 SER A O 1
ATOM 2154 N N . GLN A 1 274 ? -53.601 25.707 3.804 1.00 81.56 274 GLN A N 1
ATOM 2155 C CA . GLN A 1 274 ? -53.714 25.736 5.264 1.00 81.56 274 GLN A CA 1
ATOM 2156 C C . GLN A 1 274 ? -52.462 25.167 5.959 1.00 81.56 274 GLN A C 1
ATOM 2158 O O . GLN A 1 274 ? -52.001 25.734 6.957 1.00 81.56 274 GLN A O 1
ATOM 2163 N N . LEU A 1 275 ? -51.856 24.114 5.399 1.00 85.50 275 LEU A N 1
ATOM 2164 C CA . LEU A 1 275 ? -50.557 23.587 5.828 1.00 85.50 275 LEU A CA 1
ATOM 2165 C C . LEU A 1 275 ? -49.434 24.604 5.610 1.00 85.50 275 LEU A C 1
ATOM 2167 O O . LEU A 1 275 ? -48.708 24.906 6.552 1.00 85.50 275 LEU A O 1
ATOM 2171 N N . LEU A 1 276 ? -49.324 25.205 4.421 1.00 85.06 276 LEU A N 1
ATOM 2172 C CA . LEU A 1 276 ? -48.311 26.222 4.116 1.00 85.06 276 LEU A CA 1
ATOM 2173 C C . LEU A 1 276 ? -48.473 27.481 4.979 1.00 85.06 276 LEU A C 1
ATOM 2175 O O . LEU A 1 276 ? -47.478 28.058 5.417 1.00 85.06 276 LEU A O 1
ATOM 2179 N N . GLN A 1 277 ? -49.706 27.908 5.267 1.00 85.88 277 GLN A N 1
ATOM 2180 C CA . GLN A 1 277 ? -49.955 29.027 6.177 1.00 85.88 277 GLN A CA 1
ATOM 2181 C C . GLN A 1 277 ? -49.586 28.679 7.628 1.00 85.88 277 GLN A C 1
ATOM 2183 O O . GLN A 1 277 ? -49.072 29.539 8.344 1.00 85.88 277 GLN A O 1
ATOM 2188 N N . SER A 1 278 ? -49.808 27.434 8.058 1.00 87.56 278 SER A N 1
ATOM 2189 C CA . SER A 1 278 ? -49.383 26.954 9.379 1.00 87.56 278 SER A CA 1
ATOM 2190 C C . SER A 1 278 ? -47.860 26.851 9.472 1.00 87.56 278 SER A C 1
ATOM 2192 O O . SER A 1 278 ? -47.287 27.338 10.442 1.00 87.56 278 SER A O 1
ATOM 2194 N N . LEU A 1 279 ? -47.196 26.342 8.426 1.00 88.38 279 LEU A N 1
ATOM 2195 C CA . LEU A 1 279 ? -45.737 26.295 8.334 1.00 88.38 279 LEU A CA 1
ATOM 2196 C C . LEU A 1 279 ? -45.142 27.702 8.451 1.00 88.38 279 LEU A C 1
ATOM 2198 O O . LEU A 1 279 ? -44.299 27.928 9.306 1.00 88.38 279 LEU A O 1
ATOM 2202 N N . ARG A 1 280 ? -45.648 28.678 7.678 1.00 88.56 280 ARG A N 1
ATOM 2203 C CA . ARG A 1 280 ? -45.192 30.082 7.745 1.00 88.56 280 ARG A CA 1
ATOM 2204 C C . ARG A 1 280 ? -45.371 30.701 9.133 1.00 88.56 280 ARG A C 1
ATOM 2206 O O . ARG A 1 280 ? -44.508 31.460 9.564 1.00 88.56 280 ARG A O 1
ATOM 2213 N N . LYS A 1 281 ? -46.472 30.395 9.834 1.00 89.81 281 LYS A N 1
ATOM 2214 C CA . LYS A 1 281 ? -46.698 30.856 11.216 1.00 89.81 281 LYS A CA 1
ATOM 2215 C C . LYS A 1 281 ? -45.689 30.246 12.186 1.00 89.81 281 LYS A C 1
ATOM 2217 O O . LYS A 1 281 ? -45.186 30.965 13.044 1.00 89.81 281 LYS A O 1
ATOM 2222 N N . GLU A 1 282 ? -45.380 28.959 12.042 1.00 86.44 282 GLU A N 1
ATOM 2223 C CA . GLU A 1 282 ? -44.400 28.296 12.902 1.00 86.44 282 GLU A CA 1
ATOM 2224 C C . GLU A 1 282 ? -42.965 28.746 12.571 1.00 86.44 282 GLU A C 1
ATOM 2226 O O . GLU A 1 282 ? -42.211 29.027 13.492 1.00 86.44 282 GLU A O 1
ATOM 2231 N N . THR A 1 283 ? -42.611 28.974 11.298 1.00 88.19 283 THR A N 1
ATOM 2232 C CA . THR A 1 283 ? -41.334 29.604 10.903 1.00 88.19 283 THR A CA 1
ATOM 2233 C C . THR A 1 283 ? -41.181 30.995 11.523 1.00 88.19 283 THR A C 1
ATOM 2235 O O . THR A 1 283 ? -40.193 31.246 12.200 1.00 88.19 283 THR A O 1
ATOM 2238 N N . GLN A 1 284 ? -42.191 31.869 11.414 1.00 89.12 284 GLN A N 1
ATOM 2239 C CA . GLN A 1 284 ? -42.171 33.193 12.063 1.00 89.12 284 GLN A CA 1
ATOM 2240 C C . GLN A 1 284 ? -42.103 33.127 13.596 1.00 89.12 284 GLN A C 1
ATOM 2242 O O . GLN A 1 284 ? -41.698 34.091 14.246 1.00 89.12 284 GLN A O 1
ATOM 2247 N N . LYS A 1 285 ? -42.559 32.027 14.200 1.00 90.62 285 LYS A N 1
ATOM 2248 C CA . LYS A 1 285 ? -42.476 31.792 15.643 1.00 90.62 285 LYS A CA 1
ATOM 2249 C C . LYS A 1 285 ? -41.090 31.282 16.040 1.00 90.62 285 LYS A C 1
ATOM 2251 O O . LYS A 1 285 ? -40.573 31.748 17.048 1.00 90.62 285 LYS A O 1
ATOM 2256 N N . VAL A 1 286 ? -40.474 30.414 15.236 1.00 91.12 286 VAL A N 1
ATOM 2257 C CA . VAL A 1 286 ? -39.072 29.997 15.389 1.00 91.12 286 VAL A CA 1
ATOM 2258 C C . VAL A 1 286 ? -38.145 31.204 15.253 1.00 91.12 286 VAL A C 1
ATOM 2260 O O . VAL A 1 286 ? -37.405 31.466 16.188 1.00 91.12 286 VAL A O 1
ATOM 2263 N N . GLU A 1 287 ? -38.274 32.019 14.201 1.00 90.00 287 GLU A N 1
ATOM 2264 C CA . GLU A 1 287 ? -37.477 33.249 14.018 1.00 90.00 287 GLU A CA 1
ATOM 2265 C C . GLU A 1 287 ? -37.592 34.205 15.224 1.00 90.00 287 GLU A C 1
ATOM 2267 O O . GLU A 1 287 ? -36.599 34.765 15.686 1.00 90.00 287 GLU A O 1
ATOM 2272 N N . LYS A 1 288 ? -38.796 34.371 15.793 1.00 90.81 288 LYS A N 1
ATOM 2273 C CA . LYS A 1 288 ? -38.995 35.177 17.013 1.00 90.81 288 LYS A CA 1
ATOM 2274 C C . LYS A 1 288 ? -38.313 34.571 18.236 1.00 90.81 288 LYS A C 1
ATOM 2276 O O . LYS A 1 288 ? -37.695 35.309 18.997 1.00 90.81 288 LYS A O 1
ATOM 2281 N N . LEU A 1 289 ? -38.424 33.255 18.422 1.00 89.69 289 LEU A N 1
ATOM 2282 C CA . LEU A 1 289 ? -37.774 32.545 19.523 1.00 89.69 289 LEU A CA 1
ATOM 2283 C C . LEU A 1 289 ? -36.247 32.551 19.375 1.00 89.69 289 LEU A C 1
ATOM 2285 O O . LEU A 1 289 ? -35.557 32.669 20.378 1.00 89.69 289 LEU A O 1
ATOM 2289 N N . GLU A 1 290 ? -35.710 32.494 18.157 1.00 86.62 290 GLU A N 1
ATOM 2290 C CA . GLU A 1 290 ? -34.276 32.639 17.880 1.00 86.62 290 GLU A CA 1
ATOM 2291 C C . GLU A 1 290 ? -33.777 34.047 18.226 1.00 86.62 290 GLU A C 1
ATOM 2293 O O . GLU A 1 290 ? -32.758 34.183 18.902 1.00 86.62 290 GLU A O 1
ATOM 2298 N N . VAL A 1 291 ? -34.517 35.099 17.855 1.00 91.69 291 VAL A N 1
ATOM 2299 C CA . VAL A 1 291 ? -34.199 36.483 18.251 1.00 91.69 291 VAL A CA 1
ATOM 2300 C C . VAL A 1 291 ? -34.279 36.667 19.772 1.00 91.69 291 VAL A C 1
ATOM 2302 O O . VAL A 1 291 ? -33.395 37.289 20.361 1.00 91.69 291 VAL A O 1
ATOM 2305 N N . GLU A 1 292 ? -35.288 36.102 20.438 1.00 88.50 292 GLU A N 1
ATOM 2306 C CA . GLU A 1 292 ? -35.431 36.177 21.898 1.00 88.50 292 GLU A CA 1
ATOM 2307 C C . GLU A 1 292 ? -34.363 35.350 22.640 1.00 88.50 292 GLU A C 1
ATOM 2309 O O . GLU A 1 292 ? -33.864 35.774 23.687 1.00 88.50 292 GLU A O 1
ATOM 2314 N N . LEU A 1 293 ? -33.941 34.213 22.077 1.00 89.94 293 LEU A N 1
ATOM 2315 C CA . LEU A 1 293 ? -32.820 33.407 22.562 1.00 89.94 293 LEU A CA 1
ATOM 2316 C C . LEU A 1 293 ? -31.498 34.171 22.426 1.00 89.94 293 LEU A C 1
ATOM 2318 O O . LEU A 1 293 ? -30.718 34.201 23.376 1.00 89.94 293 LEU A O 1
ATOM 2322 N N . LEU A 1 294 ? -31.257 34.822 21.283 1.00 90.50 294 LEU A N 1
ATOM 2323 C CA . LEU A 1 294 ? -30.071 35.651 21.054 1.00 90.50 294 LEU A CA 1
ATOM 2324 C C . LEU A 1 294 ? -30.027 36.844 22.016 1.00 90.50 294 LEU A C 1
ATOM 2326 O O . LEU A 1 294 ? -29.021 37.019 22.696 1.00 90.50 294 LEU A O 1
ATOM 2330 N N . ALA A 1 295 ? -31.129 37.582 22.176 1.00 90.62 295 ALA A N 1
ATOM 2331 C CA . ALA A 1 295 ? -31.226 38.680 23.143 1.00 90.62 295 ALA A CA 1
ATOM 2332 C C . ALA A 1 295 ? -31.083 38.203 24.603 1.00 90.62 295 ALA A C 1
ATOM 2334 O O . ALA A 1 295 ? -30.568 38.912 25.466 1.00 90.62 295 ALA A O 1
ATOM 2335 N N . SER A 1 296 ? -31.526 36.984 24.919 1.00 85.31 296 SER A N 1
ATOM 2336 C CA . SER A 1 296 ? -31.317 36.386 26.245 1.00 85.31 296 SER A CA 1
ATOM 2337 C C . SER A 1 296 ? -29.868 35.958 26.459 1.00 85.31 296 SER A C 1
ATOM 2339 O O . SER A 1 296 ? -29.333 36.171 27.542 1.00 85.31 296 SER A O 1
ATOM 2341 N N . ARG A 1 297 ? -29.206 35.430 25.426 1.00 90.00 297 ARG A N 1
ATOM 2342 C CA . ARG A 1 297 ? -27.780 35.089 25.446 1.00 90.00 297 ARG A CA 1
ATOM 2343 C C . ARG A 1 297 ? -26.895 36.330 25.564 1.00 90.00 297 ARG A C 1
ATOM 2345 O O . ARG A 1 297 ? -25.913 36.287 26.293 1.00 90.00 297 ARG A O 1
ATOM 2352 N N . GLU A 1 298 ? -27.257 37.424 24.900 1.00 90.00 298 GLU A N 1
ATOM 2353 C CA . GLU A 1 298 ? -26.577 38.717 25.019 1.00 90.00 298 GLU A CA 1
ATOM 2354 C C . GLU A 1 298 ? -26.712 39.278 26.441 1.00 90.00 298 GLU A C 1
ATOM 2356 O O . GLU A 1 298 ? -25.698 39.572 27.064 1.00 90.00 298 GLU A O 1
ATOM 2361 N N . ARG A 1 299 ? -27.920 39.276 27.027 1.00 89.25 299 ARG A N 1
ATOM 2362 C CA . ARG A 1 299 ? -28.123 39.645 28.445 1.00 89.25 299 ARG A CA 1
ATOM 2363 C C . ARG A 1 299 ? -27.338 38.762 29.421 1.00 89.25 299 ARG A C 1
ATOM 2365 O O . ARG A 1 299 ? -26.834 39.265 30.420 1.00 89.25 299 ARG A O 1
ATOM 2372 N N . VAL A 1 300 ? -27.222 37.457 29.160 1.00 81.06 300 VAL A N 1
ATOM 2373 C CA . VAL A 1 300 ? -26.375 36.565 29.975 1.00 81.06 300 VAL A CA 1
ATOM 2374 C C . VAL A 1 300 ? -24.900 36.940 29.825 1.00 81.06 300 VAL A C 1
ATOM 2376 O O . VAL A 1 300 ? -24.228 37.072 30.839 1.00 81.06 300 VAL A O 1
ATOM 2379 N N . ALA A 1 301 ? -24.415 37.214 28.612 1.00 85.81 301 ALA A N 1
ATOM 2380 C CA . ALA A 1 301 ? -23.039 37.662 28.388 1.00 85.81 301 ALA A CA 1
ATOM 2381 C C . ALA A 1 301 ? -22.744 39.036 29.029 1.00 85.81 301 ALA A C 1
ATOM 2383 O O . ALA A 1 301 ? -21.655 39.244 29.561 1.00 85.81 301 ALA A O 1
ATOM 2384 N N . GLU A 1 302 ? -23.707 39.965 29.041 1.00 83.44 302 GLU A N 1
ATOM 2385 C CA . GLU A 1 302 ? -23.606 41.235 29.775 1.00 83.44 302 GLU A CA 1
ATOM 2386 C C . GLU A 1 302 ? -23.512 41.013 31.291 1.00 83.44 302 GLU A C 1
ATOM 2388 O O . GLU A 1 302 ? -22.691 41.649 31.955 1.00 83.44 302 GLU A O 1
ATOM 2393 N N . LEU A 1 303 ? -24.314 40.094 31.843 1.00 76.50 303 LEU A N 1
ATOM 2394 C CA . LEU A 1 303 ? -24.279 39.730 33.263 1.00 76.50 303 LEU A CA 1
ATOM 2395 C C . LEU A 1 303 ? -22.995 38.976 33.639 1.00 76.50 303 LEU A C 1
ATOM 2397 O O . LEU A 1 303 ? -22.429 39.251 34.693 1.00 76.50 303 LEU A O 1
ATOM 2401 N N . GLU A 1 304 ? -22.491 38.090 32.780 1.00 77.81 304 GLU A N 1
ATOM 2402 C CA . GLU A 1 304 ? -21.189 37.430 32.941 1.00 77.81 304 GLU A CA 1
ATOM 2403 C C . GLU A 1 304 ? -20.049 38.459 32.911 1.00 77.81 304 GLU A C 1
ATOM 2405 O O . GLU A 1 304 ? -19.181 38.450 33.783 1.00 77.81 304 GLU A O 1
ATOM 2410 N N . PHE A 1 305 ? -20.076 39.413 31.977 1.00 77.00 305 PHE A N 1
ATOM 2411 C CA . PHE A 1 305 ? -19.091 40.495 31.902 1.00 77.00 305 PHE A CA 1
ATOM 2412 C C . PHE A 1 305 ? -19.171 41.454 33.103 1.00 77.00 305 PHE A C 1
ATOM 2414 O O . PHE A 1 305 ? -18.142 41.931 33.589 1.00 77.00 305 PHE A O 1
ATOM 2421 N N . ALA A 1 306 ? -20.373 41.713 33.626 1.00 74.00 306 ALA A N 1
ATOM 2422 C CA . ALA A 1 306 ? -20.571 42.469 34.861 1.00 74.00 306 ALA A CA 1
ATOM 2423 C C . ALA A 1 306 ? -20.071 41.700 36.099 1.00 74.00 306 ALA A C 1
ATOM 2425 O O . ALA A 1 306 ? -19.422 42.298 36.956 1.00 74.00 306 ALA A O 1
ATOM 2426 N N . ALA A 1 307 ? -20.299 40.385 36.167 1.00 69.12 307 ALA A N 1
ATOM 2427 C CA . ALA A 1 307 ? -19.810 39.522 37.241 1.00 69.12 307 ALA A CA 1
ATOM 2428 C C . ALA A 1 307 ? -18.275 39.417 37.241 1.00 69.12 307 ALA A C 1
ATOM 2430 O O . ALA A 1 307 ? -17.656 39.531 38.298 1.00 69.12 307 ALA A O 1
ATOM 2431 N N . VAL A 1 308 ? -17.644 39.304 36.065 1.00 67.25 308 VAL A N 1
ATOM 2432 C CA . VAL A 1 308 ? -16.176 39.366 35.923 1.00 67.25 308 VAL A CA 1
ATOM 2433 C C . VAL A 1 308 ? -15.638 40.710 36.427 1.00 67.25 308 VAL A C 1
ATOM 2435 O O . VAL A 1 308 ? -14.678 40.732 37.191 1.00 67.25 308 VAL A O 1
ATOM 2438 N N . LYS A 1 309 ? -16.298 41.831 36.103 1.00 62.31 309 LYS A N 1
ATOM 2439 C CA . LYS A 1 309 ? -15.913 43.157 36.621 1.00 62.31 309 LYS A CA 1
ATOM 2440 C C . LYS A 1 309 ? -16.133 43.341 38.124 1.00 62.31 309 LYS A C 1
ATOM 2442 O O . LYS A 1 309 ? -15.411 44.125 38.732 1.00 62.31 309 LYS A O 1
ATOM 2447 N N . GLN A 1 310 ? -17.103 42.655 38.729 1.00 51.38 310 GLN A N 1
ATOM 2448 C CA . GLN A 1 310 ? -17.277 42.655 40.186 1.00 51.38 310 GLN A CA 1
ATOM 2449 C C . GLN A 1 310 ? -16.240 41.763 40.889 1.00 51.38 310 GLN A C 1
ATOM 2451 O O . GLN A 1 310 ? -15.777 42.118 41.970 1.00 51.38 310 GLN A O 1
ATOM 2456 N N . GLY A 1 311 ? -15.795 40.675 40.252 1.00 51.28 311 GLY A N 1
ATOM 2457 C CA . GLY A 1 311 ? -14.753 39.786 40.779 1.00 51.28 311 GLY A CA 1
ATOM 2458 C C . GLY A 1 311 ? -13.349 40.403 40.881 1.00 51.28 311 GLY A C 1
ATOM 2459 O O . GLY A 1 311 ? -12.533 39.915 41.656 1.00 51.28 311 GLY A O 1
ATOM 2460 N N . GLU A 1 312 ? -13.060 41.481 40.144 1.00 44.84 312 GLU A N 1
ATOM 2461 C CA . GLU A 1 312 ? -11.746 42.153 40.151 1.00 44.84 312 GLU A CA 1
ATOM 2462 C C . GLU A 1 312 ? -11.664 43.372 41.099 1.00 44.84 312 GLU A C 1
ATOM 2464 O O . GLU A 1 312 ? -10.600 43.980 41.224 1.00 44.84 312 GLU A O 1
ATOM 2469 N N . ALA A 1 313 ? -12.756 43.739 41.785 1.00 44.03 313 ALA A N 1
ATOM 2470 C CA . ALA A 1 313 ? -12.828 44.956 42.606 1.00 44.03 313 ALA A CA 1
ATOM 2471 C C . ALA A 1 313 ? -12.636 44.740 44.125 1.00 44.03 313 ALA A C 1
ATOM 2473 O O . ALA A 1 313 ? -12.322 45.696 44.835 1.00 44.03 313 ALA A O 1
ATOM 2474 N N . GLU A 1 314 ? -12.788 43.513 44.638 1.00 46.78 314 GLU A N 1
ATOM 2475 C CA . GLU A 1 314 ? -12.802 43.227 46.084 1.00 46.78 314 GLU A CA 1
ATOM 2476 C C . GLU A 1 314 ? -11.775 42.163 46.515 1.00 46.78 314 GLU A C 1
ATOM 2478 O O . GLU A 1 314 ? -12.139 41.067 46.927 1.00 46.78 314 GLU A O 1
ATOM 2483 N N . THR A 1 315 ? -10.473 42.484 46.463 1.00 37.25 315 THR A N 1
ATOM 2484 C CA . THR A 1 315 ? -9.486 42.129 47.522 1.00 37.25 315 THR A CA 1
ATOM 2485 C C . THR A 1 315 ? -8.075 42.654 47.216 1.00 37.25 315 THR A C 1
ATOM 2487 O O . THR A 1 315 ? -7.214 41.937 46.715 1.00 37.25 315 THR A O 1
ATOM 2490 N N . GLN A 1 316 ? -7.777 43.890 47.632 1.00 30.25 316 GLN A N 1
ATOM 2491 C CA . GLN A 1 316 ? -6.403 44.283 47.977 1.00 30.25 316 GLN A CA 1
ATOM 2492 C C . GLN A 1 316 ? -6.395 45.133 49.252 1.00 30.25 316 GLN A C 1
ATOM 2494 O O . GLN A 1 316 ? -6.711 46.319 49.242 1.00 30.25 316 GLN A O 1
ATOM 2499 N N . THR A 1 317 ? -5.998 44.524 50.370 1.00 28.95 317 THR A N 1
ATOM 2500 C CA . THR A 1 317 ? -5.563 45.245 51.572 1.00 28.95 317 THR A CA 1
ATOM 2501 C C . THR A 1 317 ? -4.133 44.840 51.898 1.00 28.95 317 THR A C 1
ATOM 2503 O O . THR A 1 317 ? -3.892 43.796 52.496 1.00 28.95 317 THR A O 1
ATOM 2506 N N . SER A 1 318 ? -3.185 45.700 51.536 1.00 32.56 318 SER A N 1
ATOM 2507 C CA . SER A 1 318 ? -1.856 45.738 52.150 1.00 32.56 318 SER A CA 1
ATOM 2508 C C . SER A 1 318 ? -1.254 47.133 51.972 1.00 32.56 318 SER A C 1
ATOM 2510 O O . SER A 1 318 ? -0.657 47.441 50.941 1.00 32.56 318 SER A O 1
ATOM 2512 N N . LEU A 1 319 ? -1.443 47.988 52.979 1.00 31.22 319 LEU A N 1
ATOM 2513 C CA . LEU A 1 319 ? -0.762 49.279 53.094 1.00 31.22 319 LEU A CA 1
ATOM 2514 C C . LEU A 1 319 ? 0.747 49.076 53.333 1.00 31.22 319 LEU A C 1
ATOM 2516 O O . LEU A 1 319 ? 1.114 48.213 54.135 1.00 31.22 319 LEU A O 1
ATOM 2520 N N . PRO A 1 320 ? 1.628 49.895 52.731 1.00 38.25 320 PRO A N 1
ATOM 2521 C CA . PRO A 1 320 ? 2.984 50.085 53.224 1.00 38.25 320 PRO A CA 1
ATOM 2522 C C . PRO A 1 320 ? 3.009 51.063 54.414 1.00 38.25 320 PRO A C 1
ATOM 2524 O O . PRO A 1 320 ? 2.116 51.887 54.602 1.00 38.25 320 PRO A O 1
ATOM 2527 N N . VAL A 1 321 ? 4.063 50.960 55.221 1.00 29.66 321 VAL A N 1
ATOM 2528 C CA . VAL A 1 321 ? 4.287 51.730 56.456 1.00 29.66 321 VAL A CA 1
ATOM 2529 C C . VAL A 1 321 ? 4.610 53.201 56.173 1.00 29.66 321 VAL A C 1
ATOM 2531 O O . VAL A 1 321 ? 5.467 53.475 55.334 1.00 29.66 321 VAL A O 1
ATOM 2534 N N . GLY A 1 322 ? 4.054 54.129 56.967 1.00 29.80 322 GLY A N 1
ATOM 2535 C CA . GLY A 1 322 ? 4.663 55.454 57.141 1.00 29.80 322 GLY A CA 1
ATOM 2536 C C . GLY A 1 322 ? 3.749 56.596 57.589 1.00 29.80 322 GLY A C 1
ATOM 2537 O O . GLY A 1 322 ? 3.477 57.477 56.785 1.00 29.80 322 GLY A O 1
ATOM 2538 N N . GLU A 1 323 ? 3.400 56.667 58.878 1.00 26.23 323 GLU A N 1
ATOM 2539 C CA . GLU A 1 323 ? 3.080 57.951 59.526 1.00 26.23 323 GLU A CA 1
ATOM 2540 C C . GLU A 1 323 ? 3.823 58.090 60.862 1.00 26.23 323 GLU A C 1
ATOM 2542 O O . GLU A 1 323 ? 4.030 57.119 61.594 1.00 26.23 323 GLU A O 1
ATOM 2547 N N . MET A 1 324 ? 4.253 59.319 61.146 1.00 35.06 324 MET A N 1
ATOM 2548 C CA . MET A 1 324 ? 4.954 59.730 62.358 1.00 35.06 324 MET A CA 1
ATOM 2549 C C . MET A 1 324 ? 4.018 60.613 63.189 1.00 35.06 324 MET A C 1
ATOM 2551 O O . MET A 1 324 ? 3.544 61.615 62.675 1.00 35.06 324 MET A O 1
ATOM 2555 N N . GLU A 1 325 ? 3.854 60.256 64.470 1.00 30.69 325 GLU A N 1
ATOM 2556 C CA . GLU A 1 325 ? 3.261 61.059 65.563 1.00 30.69 325 GLU A CA 1
ATOM 2557 C C . GLU A 1 325 ? 1.782 61.490 65.423 1.00 30.69 325 GLU A C 1
ATOM 2559 O O . GLU A 1 325 ? 1.376 62.121 64.457 1.00 30.69 325 GLU A O 1
ATOM 2564 N N . GLY A 1 326 ? 0.953 61.212 66.446 1.00 27.84 326 GLY A N 1
ATOM 2565 C CA . GLY A 1 326 ? -0.472 61.589 66.369 1.00 27.84 326 GLY A CA 1
ATOM 2566 C C . GLY A 1 326 ? -1.390 61.411 67.586 1.00 27.84 326 GLY A C 1
ATOM 2567 O O . GLY A 1 326 ? -2.463 61.991 67.573 1.00 27.84 326 GLY A O 1
ATOM 2568 N N . SER A 1 327 ? -0.978 60.715 68.654 1.00 31.95 327 SER A N 1
ATOM 2569 C CA . SER A 1 327 ? -1.593 60.748 70.003 1.00 31.95 327 SER A CA 1
ATOM 2570 C C . SER A 1 327 ? -3.080 60.374 70.241 1.00 31.95 327 SER A C 1
ATOM 2572 O O . SER A 1 327 ? -4.015 60.711 69.529 1.00 31.95 327 SER A O 1
ATOM 2574 N N . THR A 1 328 ? -3.280 59.819 71.442 1.00 26.42 328 THR A N 1
ATOM 2575 C CA . THR A 1 328 ? -4.505 59.851 72.273 1.00 26.42 328 THR A CA 1
ATOM 2576 C C . THR A 1 328 ? -5.756 59.042 71.879 1.00 26.42 328 THR A C 1
ATOM 2578 O O . THR A 1 328 ? -6.722 59.560 71.338 1.00 26.42 328 THR A O 1
ATOM 2581 N N . ALA A 1 329 ? -5.803 57.844 72.477 1.00 29.41 329 ALA A N 1
ATOM 2582 C CA . ALA A 1 329 ? -6.621 57.557 73.673 1.00 29.41 329 ALA A CA 1
ATOM 2583 C C . ALA A 1 329 ? -7.982 56.848 73.528 1.00 29.41 329 ALA A C 1
ATOM 2585 O O . ALA A 1 329 ? -8.845 57.244 72.759 1.00 29.41 329 ALA A O 1
ATOM 2586 N N . ALA A 1 330 ? -8.177 55.923 74.484 1.00 27.20 330 ALA A N 1
ATOM 2587 C CA . ALA A 1 330 ? -9.441 55.364 74.973 1.00 27.20 330 ALA A CA 1
ATOM 2588 C C . ALA A 1 330 ? -10.270 54.500 73.992 1.00 27.20 330 ALA A C 1
ATOM 2590 O O . ALA A 1 330 ? -10.262 54.706 72.791 1.00 27.20 330 ALA A O 1
ATOM 2591 N N . ALA A 1 331 ? -11.056 53.522 74.446 1.00 31.75 331 ALA A N 1
ATOM 2592 C CA . ALA A 1 331 ? -11.011 52.711 75.668 1.00 31.75 331 ALA A CA 1
ATOM 2593 C C . ALA A 1 331 ? -11.985 51.524 75.492 1.00 31.75 331 ALA A C 1
ATOM 2595 O O . ALA A 1 331 ? -12.899 51.596 74.684 1.00 31.75 331 ALA A O 1
ATOM 2596 N N . GLN A 1 332 ? -11.848 50.509 76.351 1.00 30.95 332 GLN A N 1
ATOM 2597 C CA . GLN A 1 332 ? -12.956 49.677 76.852 1.00 30.95 332 GLN A CA 1
ATOM 2598 C C . GLN A 1 332 ? -13.753 48.758 75.886 1.00 30.95 332 GLN A C 1
ATOM 2600 O O . GLN A 1 332 ? -14.630 49.171 75.144 1.00 30.95 332 GLN A O 1
ATOM 2605 N N . ALA A 1 333 ? -13.596 47.459 76.173 1.00 32.03 333 ALA A N 1
ATOM 2606 C CA . ALA A 1 333 ? -14.666 46.596 76.704 1.00 32.03 333 ALA A CA 1
ATOM 2607 C C . ALA A 1 333 ? -15.636 45.839 75.757 1.00 32.03 333 ALA A C 1
ATOM 2609 O O . ALA A 1 333 ? -16.673 46.352 75.361 1.00 32.03 333 ALA A O 1
ATOM 2610 N N . ASN A 1 334 ? -15.418 44.512 75.752 1.00 30.38 334 ASN A N 1
ATOM 2611 C CA . ASN A 1 334 ? -16.355 43.498 76.286 1.00 30.38 334 ASN A CA 1
ATOM 2612 C C . ASN A 1 334 ? -17.500 42.953 75.387 1.00 30.38 334 ASN A C 1
ATOM 2614 O O . ASN A 1 334 ? -18.021 43.639 74.521 1.00 30.38 334 ASN A O 1
ATOM 2618 N N . GLY A 1 335 ? -17.918 41.707 75.676 1.00 30.75 335 GLY A N 1
ATOM 2619 C CA . GLY A 1 335 ? -18.957 40.932 74.963 1.00 30.75 335 GLY A CA 1
ATOM 2620 C C . GLY A 1 335 ? -18.351 40.007 73.892 1.00 30.75 335 GLY A C 1
ATOM 2621 O O . GLY A 1 335 ? -17.682 40.486 72.989 1.00 30.75 335 GLY A O 1
ATOM 2622 N N . GLN A 1 336 ? -18.368 38.670 74.011 1.00 32.84 336 GLN A N 1
ATOM 2623 C CA . GLN A 1 336 ? -19.530 37.761 73.874 1.00 32.84 336 GLN A CA 1
ATOM 2624 C C . GLN A 1 336 ? -20.226 37.946 72.504 1.00 32.84 336 GLN A C 1
ATOM 2626 O O . GLN A 1 336 ? -20.642 39.048 72.183 1.00 32.84 336 GLN A O 1
ATOM 2631 N N . THR A 1 337 ? -20.421 36.930 71.655 1.00 30.55 337 THR A N 1
ATOM 2632 C CA . THR A 1 337 ? -20.885 35.558 71.961 1.00 30.55 337 THR A CA 1
ATOM 2633 C C . THR A 1 337 ? -20.482 34.564 70.853 1.00 30.55 337 THR A C 1
ATOM 2635 O O . THR A 1 337 ? -20.136 34.964 69.749 1.00 30.55 337 THR A O 1
ATOM 2638 N N . GLN A 1 338 ? -20.545 33.261 71.143 1.00 45.59 338 GLN A N 1
ATOM 2639 C CA . GLN A 1 338 ? -20.423 32.169 70.166 1.00 45.59 338 GLN A CA 1
ATOM 2640 C C . GLN A 1 338 ? -21.523 32.217 69.089 1.00 45.59 338 GLN A C 1
ATOM 2642 O O . GLN A 1 338 ? -22.689 32.347 69.453 1.00 45.59 338 GLN A O 1
ATOM 2647 N N . GLN A 1 339 ? -21.165 31.970 67.823 1.00 37.53 339 GLN A N 1
ATOM 2648 C CA . GLN A 1 339 ? -21.922 31.155 66.852 1.00 37.53 339 GLN A CA 1
ATOM 2649 C C . GLN A 1 339 ? -21.128 31.060 65.537 1.00 37.53 339 GLN A C 1
ATOM 2651 O O . GLN A 1 339 ? -21.212 31.947 64.703 1.00 37.53 339 GLN A O 1
ATOM 2656 N N . ASP A 1 340 ? -20.348 29.989 65.366 1.00 41.28 340 ASP A N 1
ATOM 2657 C CA . ASP A 1 340 ? -19.695 29.648 64.092 1.00 41.28 340 ASP A CA 1
ATOM 2658 C C . ASP A 1 340 ? -19.388 28.144 64.074 1.00 41.28 340 ASP A C 1
ATOM 2660 O O . ASP A 1 340 ? -18.429 27.678 64.691 1.00 41.28 340 ASP A O 1
ATOM 2664 N N . ALA A 1 341 ? -20.253 27.373 63.415 1.00 48.09 341 ALA A N 1
ATOM 2665 C CA . ALA A 1 341 ? -20.112 25.923 63.258 1.00 48.09 341 ALA A CA 1
ATOM 2666 C C . ALA A 1 341 ? -20.683 25.378 61.929 1.00 48.09 341 ALA A C 1
ATOM 2668 O O . ALA A 1 341 ? -19.974 24.597 61.304 1.00 48.09 341 ALA A O 1
ATOM 2669 N N . PRO A 1 342 ? -21.875 25.788 61.433 1.00 51.66 342 PRO A N 1
ATOM 2670 C CA . PRO A 1 342 ? -22.445 25.171 60.229 1.00 51.66 342 PRO A CA 1
ATOM 2671 C C . PRO A 1 342 ? -21.904 25.738 58.903 1.00 51.66 342 PRO A C 1
ATOM 2673 O O . PRO A 1 342 ? -22.050 25.095 57.870 1.00 51.66 342 PRO A O 1
ATOM 2676 N N . GLN A 1 343 ? -21.272 26.920 58.897 1.00 51.41 343 GLN A N 1
ATOM 2677 C CA . GLN A 1 343 ? -20.785 27.545 57.656 1.00 51.41 343 GLN A CA 1
ATOM 2678 C C . GLN A 1 343 ? -19.532 26.854 57.079 1.00 51.41 343 GLN A C 1
ATOM 2680 O O . GLN A 1 343 ? -19.419 26.683 55.869 1.00 51.41 343 GLN A O 1
ATOM 2685 N N . LYS A 1 344 ? -18.595 26.418 57.937 1.00 54.81 344 LYS A N 1
ATOM 2686 C CA . LYS A 1 344 ? -17.284 25.912 57.486 1.00 54.81 344 LYS A CA 1
ATOM 2687 C C . LYS A 1 344 ? -17.345 24.573 56.757 1.00 54.81 344 LYS A C 1
ATOM 2689 O O . LYS A 1 344 ? -16.507 24.342 55.894 1.00 54.81 344 LYS A O 1
ATOM 2694 N N . GLU A 1 345 ? -18.302 23.706 57.083 1.00 55.12 345 GLU A N 1
ATOM 2695 C CA . GLU A 1 345 ? -18.465 22.426 56.381 1.00 55.12 345 GLU A CA 1
ATOM 2696 C C . GLU A 1 345 ? -18.975 22.665 54.952 1.00 55.12 345 GLU A C 1
ATOM 2698 O O . GLU A 1 345 ? -18.341 22.210 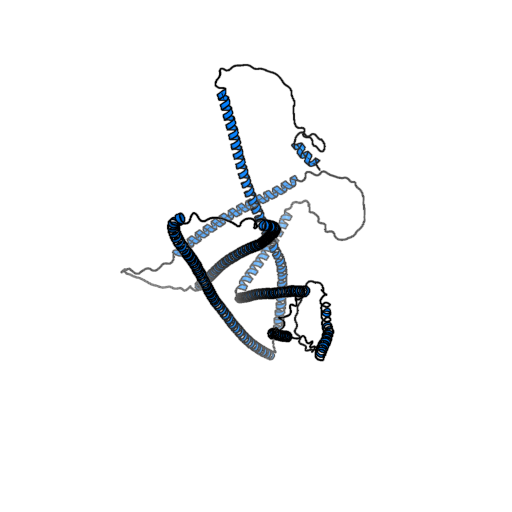53.999 1.00 55.12 345 GLU A O 1
ATOM 2703 N N . ALA A 1 346 ? -20.001 23.507 54.784 1.00 58.59 346 ALA A N 1
ATOM 2704 C CA . ALA A 1 346 ? -20.529 23.886 53.471 1.00 58.59 346 ALA A CA 1
ATOM 2705 C C . ALA A 1 346 ? -19.467 24.540 52.561 1.00 58.59 346 ALA A C 1
ATOM 2707 O O . ALA A 1 346 ? -19.378 24.200 51.381 1.00 58.59 346 ALA A O 1
ATOM 2708 N N . ASP A 1 347 ? -18.616 25.417 53.106 1.00 61.09 347 ASP A N 1
ATOM 2709 C CA . ASP A 1 347 ? -17.517 26.039 52.350 1.00 61.09 347 ASP A CA 1
ATOM 2710 C C . ASP A 1 347 ? -16.463 25.006 51.897 1.00 61.09 347 ASP A C 1
ATOM 2712 O O . ASP A 1 347 ? -15.962 25.064 50.769 1.00 61.09 347 ASP A O 1
ATOM 2716 N N . THR A 1 348 ? -16.143 24.016 52.742 1.00 71.94 348 THR A N 1
ATOM 2717 C CA . THR A 1 348 ? -15.223 22.922 52.374 1.00 71.94 348 THR A CA 1
ATOM 2718 C C . THR A 1 348 ? -15.816 21.936 51.371 1.00 71.94 348 THR A C 1
ATOM 2720 O O . THR A 1 348 ? -15.086 21.436 50.513 1.00 71.94 348 THR A O 1
ATOM 2723 N N . GLU A 1 349 ? -17.123 21.676 51.426 1.00 78.69 349 GLU A N 1
ATOM 2724 C CA . GLU A 1 349 ? -17.820 20.852 50.437 1.00 78.69 349 GLU A CA 1
ATOM 2725 C C . GLU A 1 349 ? -17.892 21.566 49.085 1.00 78.69 349 GLU A C 1
ATOM 2727 O O . GLU A 1 349 ? -17.593 20.951 48.061 1.00 78.69 349 GLU A O 1
ATOM 2732 N N . LEU A 1 350 ? -18.174 22.875 49.073 1.00 77.94 350 LEU A N 1
ATOM 2733 C CA . LEU A 1 350 ? -18.147 23.701 47.863 1.00 77.94 350 LEU A CA 1
ATOM 2734 C C . LEU A 1 350 ? -16.762 23.739 47.209 1.00 77.94 350 LEU A C 1
ATOM 2736 O O . LEU A 1 350 ? -16.666 23.537 45.997 1.00 77.94 350 LEU A O 1
ATOM 2740 N N . GLU A 1 351 ? -15.681 23.938 47.971 1.00 80.44 351 GLU A N 1
ATOM 2741 C CA . GLU A 1 351 ? -14.326 23.897 47.400 1.00 80.44 351 GLU A CA 1
ATOM 2742 C C . GLU A 1 351 ? -13.905 22.484 46.963 1.00 80.44 351 GLU A C 1
ATOM 2744 O O . GLU A 1 351 ? -13.226 22.337 45.944 1.00 80.44 351 GLU A O 1
ATOM 2749 N N . ASN A 1 352 ? -14.360 21.422 47.637 1.00 84.25 352 ASN A N 1
ATOM 2750 C CA . ASN A 1 352 ? -14.159 20.050 47.161 1.00 84.25 352 ASN A CA 1
ATOM 2751 C C . ASN A 1 352 ? -14.894 19.810 45.827 1.00 84.25 352 ASN A C 1
ATOM 2753 O O . ASN A 1 352 ? -14.297 19.314 44.869 1.00 84.25 352 ASN A O 1
ATOM 2757 N N . LEU A 1 353 ? -16.156 20.237 45.713 1.00 88.25 353 LEU A N 1
ATOM 2758 C CA . LEU A 1 353 ? -16.945 20.115 44.484 1.00 88.25 353 LEU A CA 1
ATOM 2759 C C . LEU A 1 353 ? -16.329 20.930 43.335 1.00 88.25 353 LEU A C 1
ATOM 2761 O O . LEU A 1 353 ? -16.206 20.441 42.212 1.00 88.25 353 LEU A O 1
ATOM 2765 N N . LYS A 1 354 ? -15.850 22.144 43.623 1.00 86.06 354 LYS A N 1
ATOM 2766 C CA . LYS A 1 354 ? -15.131 23.022 42.688 1.00 86.06 354 LYS A CA 1
ATOM 2767 C C . LYS A 1 354 ? -13.782 22.437 42.260 1.00 86.06 354 LYS A C 1
ATOM 2769 O O . LYS A 1 354 ? -13.430 22.521 41.079 1.00 86.06 354 LYS A O 1
ATOM 2774 N N . ALA A 1 355 ? -13.051 21.777 43.159 1.00 88.81 355 ALA A N 1
ATOM 2775 C CA . ALA A 1 355 ? -11.827 21.046 42.832 1.00 88.81 355 ALA A CA 1
ATOM 2776 C C . ALA A 1 355 ? -12.105 19.821 41.940 1.00 88.81 355 ALA A C 1
ATOM 2778 O O . ALA A 1 355 ? -11.371 19.589 40.973 1.00 88.81 355 ALA A O 1
ATOM 2779 N N . GLN A 1 356 ? -13.184 19.075 42.205 1.00 90.12 356 GLN A N 1
ATOM 2780 C CA . GLN A 1 356 ? -13.636 17.953 41.374 1.00 90.12 356 GLN A CA 1
ATOM 2781 C C . GLN A 1 356 ? -14.100 18.420 39.988 1.00 90.12 356 GLN A C 1
ATOM 2783 O O . GLN A 1 356 ? -13.646 17.883 38.978 1.00 90.12 356 GLN A O 1
ATOM 2788 N N . MET A 1 357 ? -14.903 19.481 39.911 1.00 89.50 357 MET A N 1
ATOM 2789 C CA . MET A 1 357 ? -15.330 20.105 38.656 1.00 89.50 357 MET A CA 1
ATOM 2790 C C . MET A 1 357 ? -14.124 20.615 37.848 1.00 89.50 357 MET A C 1
ATOM 2792 O O . MET A 1 357 ? -14.008 20.332 36.658 1.00 89.50 357 MET A O 1
ATOM 2796 N N . SER A 1 358 ? -13.145 21.243 38.508 1.00 86.44 358 SER A N 1
ATOM 2797 C CA . SER A 1 358 ? -11.877 21.670 37.891 1.00 86.44 358 SER A CA 1
ATOM 2798 C C . SER A 1 358 ? -10.973 20.502 37.469 1.00 86.44 358 SER A C 1
ATOM 2800 O O . SER A 1 358 ? -10.086 20.672 36.628 1.00 86.44 358 SER A O 1
ATOM 2802 N N . LYS A 1 359 ? -11.130 19.312 38.062 1.00 92.62 359 LYS A N 1
ATOM 2803 C CA . LYS A 1 359 ? -10.442 18.076 37.651 1.00 92.62 359 LYS A CA 1
ATOM 2804 C C . LYS A 1 359 ? -11.113 17.479 36.415 1.00 92.62 359 LYS A C 1
ATOM 2806 O O . LYS A 1 359 ? -10.423 17.259 35.424 1.00 92.62 359 LYS A O 1
ATOM 2811 N N . LEU A 1 360 ? -12.437 17.328 36.434 1.00 93.06 360 LEU A N 1
ATOM 2812 C CA . LEU A 1 360 ? -13.230 16.855 35.295 1.00 93.06 360 LEU A CA 1
ATOM 2813 C C . LEU A 1 360 ? -13.065 17.759 34.066 1.00 93.06 360 LEU A C 1
ATOM 2815 O O . LEU A 1 360 ? -12.905 17.254 32.961 1.00 93.06 360 LEU A O 1
ATOM 2819 N N . PHE A 1 361 ? -13.008 19.082 34.244 1.00 91.50 361 PHE A N 1
ATOM 2820 C CA . PHE A 1 361 ? -12.785 20.018 33.138 1.00 91.50 361 PHE A CA 1
ATOM 2821 C C . PHE A 1 361 ? -11.404 19.835 32.484 1.00 91.50 361 PHE A C 1
ATOM 2823 O O . PHE A 1 361 ? -11.293 19.830 31.259 1.00 91.50 361 PHE A O 1
ATOM 2830 N N . ARG A 1 362 ? -10.353 19.597 33.284 1.00 95.75 362 ARG A N 1
ATOM 2831 C CA . ARG A 1 362 ? -9.011 19.256 32.773 1.00 95.75 362 ARG A CA 1
ATOM 2832 C C . ARG A 1 362 ? -8.972 17.884 32.103 1.00 95.75 362 ARG A C 1
ATOM 2834 O O . ARG A 1 362 ? -8.298 17.733 31.090 1.00 95.75 362 ARG A O 1
ATOM 2841 N N . GLU A 1 363 ? -9.684 16.893 32.637 1.00 92.94 363 GLU A N 1
ATOM 2842 C CA . GLU A 1 363 ? -9.793 15.561 32.027 1.00 92.94 363 GLU A CA 1
ATOM 2843 C C . GLU A 1 363 ? -10.547 15.616 30.688 1.00 92.94 363 GLU A C 1
ATOM 2845 O O . GLU A 1 363 ? -10.100 14.999 29.721 1.00 92.94 363 GLU A O 1
ATOM 2850 N N . LEU A 1 364 ? -11.607 16.427 30.587 1.00 94.81 364 LEU A N 1
ATOM 2851 C CA . LEU A 1 364 ? -12.343 16.687 29.347 1.00 94.81 364 LEU A CA 1
ATOM 2852 C C . LEU A 1 364 ? -11.470 17.410 28.311 1.00 94.81 364 LEU A C 1
ATOM 2854 O O . LEU A 1 364 ? -11.380 16.954 27.175 1.00 94.81 364 LEU A O 1
ATOM 2858 N N . GLN A 1 365 ? -10.760 18.476 28.699 1.00 93.31 365 GLN A N 1
ATOM 2859 C CA . GLN A 1 365 ? -9.800 19.157 27.819 1.00 93.31 365 GLN A CA 1
ATOM 2860 C C . GLN A 1 365 ? -8.681 18.216 27.347 1.00 93.31 365 GLN A C 1
ATOM 2862 O O . GLN A 1 365 ? -8.304 18.235 26.177 1.00 93.31 365 GLN A O 1
ATOM 2867 N N . GLN A 1 366 ? -8.169 17.348 28.228 1.00 94.81 366 GLN A N 1
ATOM 2868 C CA . GLN A 1 366 ? -7.154 16.362 27.858 1.00 94.81 366 GLN A CA 1
ATOM 2869 C C . GLN A 1 366 ? -7.713 15.267 26.934 1.00 94.81 366 GLN A C 1
ATOM 2871 O O . GLN A 1 366 ? -6.979 14.744 26.096 1.00 94.81 366 GLN A O 1
ATOM 2876 N N . ALA A 1 367 ? -8.985 14.891 27.083 1.00 90.75 367 ALA A N 1
ATOM 2877 C CA . ALA A 1 367 ? -9.662 13.972 26.173 1.00 90.75 367 ALA A CA 1
ATOM 2878 C C . ALA A 1 367 ? -9.892 14.611 24.795 1.00 90.75 367 ALA A C 1
ATOM 2880 O O . ALA A 1 367 ? -9.652 13.949 23.790 1.00 90.75 367 ALA A O 1
ATOM 2881 N N . GLN A 1 368 ? -10.267 15.894 24.754 1.00 86.44 368 GLN A N 1
ATOM 2882 C CA . GLN A 1 368 ? -10.441 16.654 23.516 1.00 86.44 368 GLN A CA 1
ATOM 2883 C C . GLN A 1 368 ? -9.120 16.782 22.745 1.00 86.44 368 GLN A C 1
ATOM 2885 O O . GLN A 1 368 ? -9.060 16.381 21.592 1.00 86.44 368 GLN A O 1
ATOM 2890 N N . ALA A 1 369 ? -8.027 17.189 23.401 1.00 94.44 369 ALA A N 1
ATOM 2891 C CA . ALA A 1 369 ? -6.713 17.264 22.754 1.00 94.44 369 ALA A CA 1
ATOM 2892 C C . ALA A 1 369 ? -6.253 15.905 22.177 1.00 94.44 369 ALA A C 1
ATOM 2894 O O . ALA A 1 369 ? -5.708 15.839 21.080 1.00 94.44 369 ALA A O 1
ATOM 2895 N N . LYS A 1 370 ? -6.534 14.795 22.879 1.00 95.38 370 LYS A N 1
ATOM 2896 C CA . LYS A 1 370 ? -6.255 13.432 22.382 1.00 95.38 370 LYS A CA 1
ATOM 2897 C C . LYS A 1 370 ? -7.157 13.012 21.216 1.00 95.38 370 LYS A C 1
ATOM 2899 O O . LYS A 1 370 ? -6.768 12.127 20.455 1.00 95.38 370 LYS A O 1
ATOM 2904 N N . LEU A 1 371 ? -8.360 13.579 21.105 1.00 94.75 371 LEU A N 1
ATOM 2905 C CA . LEU A 1 371 ? -9.238 13.383 19.954 1.00 94.75 371 LEU A CA 1
ATOM 2906 C C . LEU A 1 371 ? -8.682 14.141 18.745 1.00 94.75 371 LEU A C 1
ATOM 2908 O O . LEU A 1 371 ? -8.537 13.535 17.688 1.00 94.75 371 LEU A O 1
ATOM 2912 N N . ASP A 1 372 ? -8.280 15.398 18.931 1.00 94.38 372 ASP A N 1
ATOM 2913 C CA . ASP A 1 372 ? -7.682 16.234 17.886 1.00 94.38 372 ASP A CA 1
ATOM 2914 C C . ASP A 1 372 ? -6.381 15.589 17.340 1.00 94.38 372 ASP A C 1
ATOM 2916 O O . ASP A 1 372 ? -6.246 15.391 16.129 1.00 94.38 372 ASP A O 1
ATOM 2920 N N . ASP A 1 373 ? -5.488 15.113 18.224 1.00 96.06 373 ASP A N 1
ATOM 2921 C CA . ASP A 1 373 ? -4.294 14.317 17.867 1.00 96.06 373 ASP A CA 1
ATOM 2922 C C . ASP A 1 373 ? -4.650 13.062 17.036 1.00 96.06 373 ASP A C 1
ATOM 2924 O O . ASP A 1 373 ? -3.944 12.685 16.092 1.00 96.06 373 ASP A O 1
ATOM 2928 N N . ALA A 1 374 ? -5.745 12.377 17.388 1.00 91.38 374 ALA A N 1
ATOM 2929 C CA . ALA A 1 374 ? -6.208 11.179 16.690 1.00 91.38 374 ALA A CA 1
ATOM 2930 C C . ALA A 1 374 ? -6.833 11.499 15.323 1.00 91.38 374 ALA A C 1
ATOM 2932 O O . ALA A 1 374 ? -6.666 10.722 14.376 1.00 91.38 374 ALA A O 1
ATOM 2933 N N . GLU A 1 375 ? -7.509 12.640 15.185 1.00 91.00 375 GLU A N 1
ATOM 2934 C CA . GLU A 1 375 ? -8.006 13.131 13.902 1.00 91.00 375 GLU A CA 1
ATOM 2935 C C . GLU A 1 375 ? -6.868 13.530 12.962 1.00 91.00 375 GLU A C 1
ATOM 2937 O O . GLU A 1 375 ? -6.909 13.180 11.781 1.00 91.00 375 GLU A O 1
ATOM 2942 N N . ASP A 1 376 ? -5.822 14.184 13.461 1.00 95.44 376 ASP A N 1
ATOM 2943 C CA . ASP A 1 376 ? -4.657 14.543 12.649 1.00 95.44 376 ASP A CA 1
ATOM 2944 C C . ASP A 1 376 ? -3.827 13.314 12.250 1.00 95.44 376 ASP A C 1
ATOM 2946 O O . ASP A 1 376 ? -3.408 13.194 11.091 1.00 95.44 376 ASP A O 1
ATOM 2950 N N . MET A 1 377 ? -3.699 12.314 13.131 1.00 93.62 377 MET A N 1
ATOM 2951 C CA . MET A 1 377 ? -3.177 10.997 12.745 1.00 93.62 377 MET A CA 1
ATOM 2952 C C . MET A 1 377 ? -4.052 10.316 11.677 1.00 93.62 377 MET A C 1
ATOM 2954 O O . MET A 1 377 ? -3.515 9.755 10.718 1.00 93.62 377 MET A O 1
ATOM 2958 N N . LYS A 1 378 ? -5.387 10.394 11.778 1.00 93.19 378 LYS A N 1
ATOM 2959 C CA . LYS A 1 378 ? -6.319 9.854 10.769 1.00 93.19 378 LYS A CA 1
ATOM 2960 C C . LYS A 1 378 ? -6.170 10.557 9.414 1.00 93.19 378 LYS A C 1
ATOM 2962 O O . LYS A 1 378 ? -6.161 9.859 8.396 1.00 93.19 378 LYS A O 1
ATOM 2967 N N . LYS A 1 379 ? -6.027 11.890 9.389 1.00 95.12 379 LYS A N 1
ATOM 2968 C CA . LYS A 1 379 ? -5.763 12.691 8.174 1.00 95.12 379 LYS A CA 1
ATOM 2969 C C . LYS A 1 379 ? -4.430 12.282 7.539 1.00 95.12 379 LYS A C 1
ATOM 2971 O O . LYS A 1 379 ? -4.405 11.882 6.379 1.00 95.12 379 LYS A O 1
ATOM 2976 N N . SER A 1 380 ? -3.353 12.247 8.328 1.00 96.19 380 SER A N 1
ATOM 2977 C CA . SER A 1 380 ? -2.008 11.845 7.880 1.00 96.19 380 SER A CA 1
ATOM 2978 C C . SER A 1 380 ? -1.972 10.429 7.285 1.00 96.19 380 SER A C 1
ATOM 2980 O O . SER A 1 380 ? -1.346 10.194 6.247 1.00 96.19 380 SER A O 1
ATOM 2982 N N . LEU A 1 381 ? -2.690 9.477 7.894 1.00 93.06 381 LEU A N 1
ATOM 2983 C CA . LEU A 1 381 ? -2.834 8.124 7.354 1.00 93.06 381 LEU A CA 1
ATOM 2984 C C . LEU A 1 381 ? -3.649 8.098 6.051 1.00 93.06 381 LEU A C 1
ATOM 2986 O O . LEU A 1 381 ? -3.239 7.411 5.119 1.00 93.06 381 LEU A O 1
ATOM 2990 N N . HIS A 1 382 ? -4.738 8.869 5.942 1.00 91.88 382 HIS A N 1
ATOM 2991 C CA . HIS A 1 382 ? -5.508 8.984 4.695 1.00 91.88 382 HIS A CA 1
ATOM 2992 C C . HIS A 1 382 ? -4.676 9.566 3.550 1.00 91.88 382 HIS A C 1
ATOM 2994 O O . HIS A 1 382 ? -4.693 9.019 2.448 1.00 91.88 382 HIS A O 1
ATOM 3000 N N . ASP A 1 383 ? -3.909 10.629 3.796 1.00 94.31 383 ASP A N 1
ATOM 3001 C CA . ASP A 1 383 ? -3.048 11.220 2.768 1.00 94.31 383 ASP A CA 1
ATOM 3002 C C . ASP A 1 383 ? -1.915 10.274 2.352 1.00 94.31 383 ASP A C 1
ATOM 3004 O O . ASP A 1 383 ? -1.581 10.193 1.167 1.00 94.31 383 ASP A O 1
ATOM 3008 N N . ARG A 1 384 ? -1.379 9.476 3.286 1.00 95.06 384 ARG A N 1
ATOM 3009 C CA . ARG A 1 384 ? -0.399 8.429 2.967 1.00 95.06 384 ARG A CA 1
ATOM 3010 C C . ARG A 1 384 ? -1.008 7.292 2.140 1.00 95.06 384 ARG A C 1
ATOM 3012 O O . ARG A 1 384 ? -0.382 6.875 1.168 1.00 95.06 384 ARG A O 1
ATOM 3019 N N . CYS A 1 385 ? -2.220 6.835 2.464 1.00 86.50 385 CYS A N 1
ATOM 3020 C CA . CYS A 1 385 ? -2.961 5.869 1.643 1.00 86.50 385 CYS A CA 1
ATOM 3021 C C . CYS A 1 385 ? -3.205 6.415 0.229 1.00 86.50 385 CYS A C 1
ATOM 3023 O O . CYS A 1 385 ? -2.835 5.764 -0.745 1.00 86.50 385 CYS A O 1
ATOM 3025 N N . ARG A 1 386 ? -3.701 7.653 0.113 1.00 94.12 386 ARG A N 1
ATOM 3026 C CA . ARG A 1 386 ? -3.936 8.338 -1.168 1.00 94.12 386 ARG A CA 1
ATOM 3027 C C . ARG A 1 386 ? -2.650 8.523 -1.987 1.00 94.12 386 ARG A C 1
ATOM 3029 O O . ARG A 1 386 ? -2.690 8.460 -3.214 1.00 94.12 386 ARG A O 1
ATOM 3036 N N . SER A 1 387 ? -1.503 8.751 -1.340 1.00 94.50 387 SER A N 1
ATOM 3037 C CA . SER A 1 387 ? -0.198 8.782 -2.018 1.00 94.50 387 SER A CA 1
ATOM 3038 C C . SER A 1 387 ? 0.168 7.406 -2.574 1.00 94.50 387 SER A C 1
ATOM 3040 O O . SER A 1 387 ? 0.452 7.290 -3.761 1.00 94.50 387 SER A O 1
ATOM 3042 N N . MET A 1 388 ? 0.074 6.352 -1.756 1.00 90.38 388 MET A N 1
ATOM 3043 C CA . MET A 1 388 ? 0.360 4.982 -2.195 1.00 90.38 388 MET A CA 1
ATOM 3044 C C . MET A 1 388 ? -0.564 4.521 -3.331 1.00 90.38 388 MET A C 1
ATOM 3046 O O . MET A 1 388 ? -0.121 3.820 -4.235 1.00 90.38 388 MET A O 1
ATOM 3050 N N . GLU A 1 389 ? -1.834 4.927 -3.327 1.00 89.50 389 GLU A N 1
ATOM 3051 C CA . GLU A 1 389 ? -2.777 4.661 -4.421 1.00 89.50 389 GLU A CA 1
ATOM 3052 C C . GLU A 1 389 ? -2.338 5.324 -5.735 1.00 89.50 389 GLU A C 1
ATOM 3054 O O . GLU A 1 389 ? -2.371 4.678 -6.787 1.00 89.50 389 GLU A O 1
ATOM 3059 N N . LYS A 1 390 ? -1.860 6.577 -5.680 1.00 93.94 390 LYS A N 1
ATOM 3060 C CA . LYS A 1 390 ? -1.272 7.274 -6.838 1.00 93.94 390 LYS A CA 1
ATOM 3061 C C . LYS A 1 390 ? 0.002 6.586 -7.327 1.00 93.94 390 LYS A C 1
ATOM 3063 O O . LYS A 1 390 ? 0.142 6.381 -8.531 1.00 93.94 390 LYS A O 1
ATOM 3068 N N . ASP A 1 391 ? 0.886 6.175 -6.419 1.00 94.31 391 ASP A N 1
ATOM 3069 C CA . ASP A 1 391 ? 2.121 5.464 -6.764 1.00 94.31 391 ASP A CA 1
ATOM 3070 C C . ASP A 1 391 ? 1.815 4.113 -7.433 1.00 94.31 391 ASP A C 1
ATOM 3072 O O . ASP A 1 391 ? 2.392 3.779 -8.467 1.00 94.31 391 ASP A O 1
ATOM 3076 N N . VAL A 1 392 ? 0.837 3.360 -6.917 1.00 90.12 392 VAL A N 1
ATOM 3077 C CA . VAL A 1 392 ? 0.359 2.107 -7.526 1.00 90.12 392 VAL A CA 1
ATOM 3078 C C . VAL A 1 392 ? -0.280 2.351 -8.897 1.00 90.12 392 VAL A C 1
ATOM 3080 O O . VAL A 1 392 ? -0.067 1.553 -9.811 1.00 90.12 392 VAL A O 1
ATOM 3083 N N . ALA A 1 393 ? -1.040 3.434 -9.080 1.00 90.25 393 ALA A N 1
ATOM 3084 C CA . ALA A 1 393 ? -1.599 3.799 -10.383 1.00 90.25 393 ALA A CA 1
ATOM 3085 C C . ALA A 1 393 ? -0.498 4.161 -11.400 1.00 90.25 393 ALA A C 1
ATOM 3087 O O . ALA A 1 393 ? -0.524 3.674 -12.532 1.00 90.25 393 ALA A O 1
ATOM 3088 N N . MET A 1 394 ? 0.510 4.933 -10.983 1.00 93.50 394 MET A N 1
ATOM 3089 C CA . MET A 1 394 ? 1.667 5.289 -11.808 1.00 93.50 394 MET A CA 1
ATOM 3090 C C . MET A 1 394 ? 2.501 4.057 -12.188 1.00 93.50 394 MET A C 1
ATOM 3092 O O . MET A 1 394 ? 2.824 3.877 -13.360 1.00 93.50 394 MET A O 1
ATOM 3096 N N . LEU A 1 395 ? 2.799 3.168 -11.235 1.00 93.88 395 LEU A N 1
ATOM 3097 C CA . LEU A 1 395 ? 3.535 1.926 -11.496 1.00 93.88 395 LEU A CA 1
ATOM 3098 C C . LEU A 1 395 ? 2.762 0.981 -12.431 1.00 93.88 395 LEU A C 1
ATOM 3100 O O . LEU A 1 395 ? 3.368 0.337 -13.287 1.00 93.88 395 LEU A O 1
ATOM 3104 N N . LYS A 1 396 ? 1.426 0.928 -12.329 1.00 89.56 396 LYS A N 1
ATOM 3105 C CA . LYS A 1 396 ? 0.577 0.203 -13.292 1.00 89.56 396 LYS A CA 1
ATOM 3106 C C . LYS A 1 396 ? 0.668 0.807 -14.696 1.00 89.56 396 LYS A C 1
ATOM 3108 O O . LYS A 1 396 ? 0.826 0.051 -15.652 1.00 89.56 396 LYS A O 1
ATOM 3113 N N . ALA A 1 397 ? 0.619 2.134 -14.829 1.00 90.44 397 ALA A N 1
ATOM 3114 C CA . ALA A 1 397 ? 0.769 2.808 -16.120 1.00 90.44 397 ALA A CA 1
ATOM 3115 C C . ALA A 1 397 ? 2.150 2.538 -16.750 1.00 90.44 397 ALA A C 1
ATOM 3117 O O . ALA A 1 397 ? 2.224 2.117 -17.903 1.00 90.44 397 ALA A O 1
ATOM 3118 N N . GLN A 1 398 ? 3.229 2.657 -15.968 1.00 92.19 398 GLN A N 1
ATOM 3119 C CA . GLN A 1 398 ? 4.594 2.329 -16.405 1.00 92.19 398 GLN A CA 1
ATOM 3120 C C . GLN A 1 398 ? 4.749 0.854 -16.806 1.00 92.19 398 GLN A C 1
ATOM 3122 O O . GLN A 1 398 ? 5.472 0.541 -17.752 1.00 92.19 398 GLN A O 1
ATOM 3127 N N . LEU A 1 399 ? 4.068 -0.075 -16.123 1.00 90.94 399 LEU A N 1
ATOM 3128 C CA . LEU A 1 399 ? 4.081 -1.492 -16.493 1.00 90.94 399 LEU A CA 1
ATOM 3129 C C . LEU A 1 399 ? 3.370 -1.739 -17.834 1.00 90.94 399 LEU A C 1
ATOM 3131 O O . LEU A 1 399 ? 3.878 -2.507 -18.650 1.00 90.94 399 LEU A O 1
ATOM 3135 N N . VAL A 1 400 ? 2.237 -1.074 -18.083 1.00 92.38 400 VAL A N 1
ATOM 3136 C CA . VAL A 1 400 ? 1.527 -1.129 -19.374 1.00 92.38 400 VAL A CA 1
ATOM 3137 C C . VAL A 1 400 ? 2.392 -0.551 -20.496 1.00 92.38 400 VAL A C 1
ATOM 3139 O O . VAL A 1 400 ? 2.552 -1.197 -21.530 1.00 92.38 400 VAL A O 1
ATOM 3142 N N . GLU A 1 401 ? 3.022 0.606 -20.280 1.00 92.06 401 GLU A N 1
ATOM 3143 C CA . GLU A 1 401 ? 3.944 1.215 -21.247 1.00 92.06 401 GLU A CA 1
ATOM 3144 C C . GLU A 1 401 ? 5.147 0.302 -21.538 1.00 92.06 401 GLU A C 1
ATOM 3146 O O . GLU A 1 401 ? 5.486 0.059 -22.697 1.00 92.06 401 GLU A O 1
ATOM 3151 N N . LYS A 1 402 ? 5.748 -0.301 -20.504 1.00 91.06 402 LYS A N 1
ATOM 3152 C CA . LYS A 1 402 ? 6.850 -1.261 -20.654 1.00 91.06 402 LYS A CA 1
ATOM 3153 C C . LYS A 1 402 ? 6.439 -2.501 -21.454 1.00 91.06 402 LYS A C 1
ATOM 3155 O O . LYS A 1 402 ? 7.220 -2.966 -22.286 1.00 91.06 402 LYS A O 1
ATOM 3160 N N . LEU A 1 403 ? 5.233 -3.029 -21.232 1.00 88.38 403 LEU A N 1
ATOM 3161 C CA . LEU A 1 403 ? 4.687 -4.141 -22.018 1.00 88.38 403 LEU A CA 1
ATOM 3162 C C . LEU A 1 403 ? 4.463 -3.731 -23.480 1.00 88.38 403 LEU A C 1
ATOM 3164 O O . LEU A 1 403 ? 4.868 -4.470 -24.378 1.00 88.38 403 LEU A O 1
ATOM 3168 N N . GLN A 1 404 ? 3.917 -2.538 -23.733 1.00 91.31 404 GLN A N 1
ATOM 3169 C CA . GLN A 1 404 ? 3.751 -2.005 -25.087 1.00 91.31 404 GLN A CA 1
ATOM 3170 C C . GLN A 1 404 ? 5.105 -1.897 -25.807 1.00 91.31 404 GLN A C 1
ATOM 3172 O O . GLN A 1 404 ? 5.296 -2.515 -26.857 1.00 91.31 404 GLN A O 1
ATOM 3177 N N . VAL A 1 405 ? 6.089 -1.233 -25.191 1.00 92.81 405 VAL A N 1
ATOM 3178 C CA . VAL A 1 405 ? 7.462 -1.104 -25.712 1.00 92.81 405 VAL A CA 1
ATOM 3179 C C . VAL A 1 405 ? 8.117 -2.472 -25.939 1.00 92.81 405 VAL A C 1
ATOM 3181 O O . VAL A 1 405 ? 8.862 -2.645 -26.905 1.00 92.81 405 VAL A O 1
ATOM 3184 N N . GLN A 1 406 ? 7.837 -3.476 -25.105 1.00 87.69 406 GLN A N 1
ATOM 3185 C CA . GLN A 1 406 ? 8.320 -4.842 -25.316 1.00 87.69 406 GLN A CA 1
ATOM 3186 C C . GLN A 1 406 ? 7.688 -5.494 -26.558 1.00 87.69 406 GLN A C 1
ATOM 3188 O O . GLN A 1 406 ? 8.414 -6.114 -27.341 1.00 87.69 406 GLN A O 1
ATOM 3193 N N . THR A 1 407 ? 6.379 -5.334 -26.785 1.00 90.56 407 THR A N 1
ATOM 3194 C CA . THR A 1 407 ? 5.716 -5.860 -27.995 1.00 90.56 407 THR A CA 1
ATOM 3195 C C . THR A 1 407 ? 6.188 -5.161 -29.271 1.00 90.56 407 THR A C 1
ATOM 3197 O O . THR A 1 407 ? 6.486 -5.833 -30.261 1.00 90.56 407 THR A O 1
ATOM 3200 N N . ASP A 1 408 ? 6.373 -3.838 -29.246 1.00 92.19 408 ASP A N 1
ATOM 3201 C CA . ASP A 1 408 ? 6.894 -3.095 -30.395 1.00 92.19 408 ASP A CA 1
ATOM 3202 C C . ASP A 1 408 ? 8.364 -3.431 -30.679 1.00 92.19 408 ASP A C 1
ATOM 3204 O O . ASP A 1 408 ? 8.735 -3.606 -31.840 1.00 92.19 408 ASP A O 1
ATOM 3208 N N . ASN A 1 409 ? 9.195 -3.652 -29.653 1.00 91.50 409 ASN A N 1
ATOM 3209 C CA . ASN A 1 409 ? 10.553 -4.173 -29.843 1.00 91.50 409 ASN A CA 1
ATOM 3210 C C . ASN A 1 409 ? 10.563 -5.581 -30.459 1.00 91.50 409 ASN A C 1
ATOM 3212 O O . ASN A 1 409 ? 11.386 -5.860 -31.332 1.00 91.50 409 ASN A O 1
ATOM 3216 N N . GLN A 1 410 ? 9.651 -6.474 -30.059 1.00 92.94 410 GLN A N 1
ATOM 3217 C CA . GLN A 1 410 ? 9.508 -7.789 -30.698 1.00 92.94 410 GLN A CA 1
ATOM 3218 C C . GLN A 1 410 ? 9.087 -7.654 -32.171 1.00 92.94 410 GLN A C 1
ATOM 3220 O O . GLN A 1 410 ? 9.671 -8.309 -33.039 1.00 92.94 410 GLN A O 1
ATOM 3225 N N . ARG A 1 411 ? 8.144 -6.752 -32.475 1.00 94.94 411 ARG A N 1
ATOM 3226 C CA . ARG A 1 411 ? 7.701 -6.436 -33.843 1.00 94.94 411 ARG A CA 1
ATOM 3227 C C . ARG A 1 411 ? 8.844 -5.896 -34.706 1.00 94.94 411 ARG A C 1
ATOM 3229 O O . ARG A 1 411 ? 9.075 -6.404 -35.803 1.00 94.94 411 ARG A O 1
ATOM 3236 N N . LEU A 1 412 ? 9.589 -4.911 -34.200 1.00 93.69 412 LEU A N 1
ATOM 3237 C CA . LEU A 1 412 ? 10.746 -4.313 -34.872 1.00 93.69 412 LEU A CA 1
ATOM 3238 C C . LEU A 1 412 ? 11.872 -5.333 -35.075 1.00 93.69 412 LEU A C 1
ATOM 3240 O O . LEU A 1 412 ? 12.454 -5.390 -36.156 1.00 93.69 412 LEU A O 1
ATOM 3244 N N . LYS A 1 413 ? 12.140 -6.199 -34.090 1.00 92.81 413 LYS A N 1
ATOM 3245 C CA . LYS A 1 413 ? 13.127 -7.281 -34.211 1.00 92.81 413 LYS A CA 1
ATOM 3246 C C . LYS A 1 413 ? 12.773 -8.248 -35.345 1.00 92.81 413 LYS A C 1
ATOM 3248 O O . LYS A 1 413 ? 13.645 -8.573 -36.146 1.00 92.81 413 LYS A O 1
ATOM 3253 N N . LEU A 1 414 ? 11.506 -8.653 -35.463 1.00 90.56 414 LEU A N 1
ATOM 3254 C CA . LEU A 1 414 ? 11.030 -9.492 -36.571 1.00 90.56 414 LEU A CA 1
ATOM 3255 C C . LEU A 1 414 ? 11.122 -8.770 -37.927 1.00 90.56 414 LEU A C 1
ATOM 3257 O O . LEU A 1 414 ? 11.510 -9.381 -38.924 1.00 90.56 414 LEU A O 1
ATOM 3261 N N . GLN A 1 415 ? 10.815 -7.469 -37.983 1.00 90.31 415 GLN A N 1
ATOM 3262 C CA . GLN A 1 415 ? 10.990 -6.665 -39.201 1.00 90.31 415 GLN A CA 1
ATOM 3263 C C . GLN A 1 415 ? 12.465 -6.572 -39.629 1.00 90.31 415 GLN A C 1
ATOM 3265 O O . GLN A 1 415 ? 12.775 -6.819 -40.797 1.00 90.31 415 GLN A O 1
ATOM 3270 N N . LEU A 1 416 ? 13.381 -6.307 -38.691 1.00 89.62 416 LEU A N 1
ATOM 3271 C CA . LEU A 1 416 ? 14.826 -6.281 -38.936 1.00 89.62 416 LEU A CA 1
ATOM 3272 C C . LEU A 1 416 ? 15.366 -7.649 -39.368 1.00 89.62 416 LEU A C 1
ATOM 3274 O O . LEU A 1 416 ? 16.132 -7.729 -40.325 1.00 89.62 416 LEU A O 1
ATOM 3278 N N . GLU A 1 417 ? 14.943 -8.740 -38.726 1.00 89.44 417 GLU A N 1
ATOM 3279 C CA . GLU A 1 417 ? 15.364 -10.093 -39.100 1.00 89.44 417 GLU A CA 1
ATOM 3280 C C . GLU A 1 417 ? 14.914 -10.454 -40.528 1.00 89.44 417 GLU A C 1
ATOM 3282 O O . GLU A 1 417 ? 15.684 -11.026 -41.305 1.00 89.44 417 GLU A O 1
ATOM 3287 N N . ASN A 1 418 ? 13.700 -10.052 -40.917 1.00 90.38 418 ASN A N 1
ATOM 3288 C CA . ASN A 1 418 ? 13.196 -10.215 -42.281 1.00 90.38 418 ASN A CA 1
ATOM 3289 C C . ASN A 1 418 ? 13.956 -9.341 -43.298 1.00 90.38 418 ASN A C 1
ATOM 3291 O O . ASN A 1 418 ? 14.274 -9.820 -44.390 1.00 90.38 418 ASN A O 1
ATOM 3295 N N . MET A 1 419 ? 14.316 -8.100 -42.947 1.00 85.88 419 MET A N 1
ATOM 3296 C CA . MET A 1 419 ? 15.173 -7.243 -43.780 1.00 85.88 419 MET A CA 1
ATOM 3297 C C . MET A 1 419 ? 16.575 -7.833 -43.975 1.00 85.88 419 MET A C 1
ATOM 3299 O O . MET A 1 419 ? 17.058 -7.893 -45.107 1.00 85.88 419 MET A O 1
ATOM 3303 N N . ILE A 1 420 ? 17.206 -8.329 -42.906 1.00 87.38 420 ILE A N 1
ATOM 3304 C CA . ILE A 1 420 ? 18.525 -8.976 -42.959 1.00 87.38 420 ILE A CA 1
ATOM 3305 C C . ILE A 1 420 ? 18.462 -10.227 -43.844 1.00 87.38 420 ILE A C 1
ATOM 3307 O O . ILE A 1 420 ? 19.295 -10.389 -44.736 1.00 87.38 420 ILE A O 1
ATOM 3311 N N . LYS A 1 421 ? 17.435 -11.074 -43.685 1.00 84.81 421 LYS A N 1
ATOM 3312 C CA . LYS A 1 421 ? 17.201 -12.237 -44.562 1.00 84.81 421 LYS A CA 1
ATOM 3313 C C . LYS A 1 421 ? 17.011 -11.829 -46.029 1.00 84.81 421 LYS A C 1
ATOM 3315 O O . LYS A 1 421 ? 17.508 -12.522 -46.917 1.00 84.81 421 LYS A O 1
ATOM 3320 N N . MET A 1 422 ? 16.342 -10.706 -46.308 1.00 81.75 422 MET A N 1
ATOM 3321 C CA . MET A 1 422 ? 16.196 -10.180 -47.672 1.00 81.75 422 MET A CA 1
ATOM 3322 C C . MET A 1 422 ? 17.536 -9.697 -48.254 1.00 81.75 422 MET A C 1
ATOM 3324 O O . MET A 1 422 ? 17.850 -10.026 -49.397 1.00 81.75 422 MET A O 1
ATOM 3328 N N . GLN A 1 423 ? 18.348 -8.962 -47.487 1.00 79.50 423 GLN A N 1
ATOM 3329 C CA . GLN A 1 423 ? 19.683 -8.520 -47.920 1.00 79.50 423 GLN A CA 1
ATOM 3330 C C . GLN A 1 423 ? 20.652 -9.698 -48.118 1.00 79.50 423 GLN A C 1
ATOM 3332 O O . GLN A 1 423 ? 21.410 -9.721 -49.088 1.00 79.50 423 GLN A O 1
ATOM 3337 N N . GLN A 1 424 ? 20.600 -10.714 -47.255 1.00 78.00 424 GLN A N 1
ATOM 3338 C CA . GLN A 1 424 ? 21.395 -11.936 -47.407 1.00 78.00 424 GLN A CA 1
ATOM 3339 C C . GLN A 1 424 ? 21.025 -12.716 -48.676 1.00 78.00 424 GLN A C 1
ATOM 3341 O O . GLN A 1 424 ? 21.921 -13.219 -49.348 1.00 78.00 424 GLN A O 1
ATOM 3346 N N . ARG A 1 425 ? 19.736 -12.768 -49.048 1.00 78.62 425 ARG A N 1
ATOM 3347 C CA . ARG A 1 425 ? 19.302 -13.333 -50.339 1.00 78.62 425 ARG A CA 1
ATOM 3348 C C . ARG A 1 425 ? 19.827 -12.509 -51.514 1.00 78.62 425 ARG A C 1
ATOM 3350 O O . ARG A 1 425 ? 20.555 -13.056 -52.329 1.00 78.62 425 ARG A O 1
ATOM 3357 N N . LYS A 1 426 ? 19.587 -11.190 -51.531 1.00 77.69 426 LYS A N 1
ATOM 3358 C CA . LYS A 1 426 ? 20.058 -10.290 -52.605 1.00 77.69 426 LYS A CA 1
ATOM 3359 C C . LYS A 1 426 ? 21.571 -10.386 -52.838 1.00 77.69 426 LYS A C 1
ATOM 3361 O O . LYS A 1 426 ? 21.994 -10.641 -53.959 1.00 77.69 426 LYS A O 1
ATOM 3366 N N . THR A 1 427 ? 22.376 -10.300 -51.777 1.00 74.69 427 THR A N 1
ATOM 3367 C CA . THR A 1 427 ? 23.843 -10.439 -51.877 1.00 74.69 427 THR A CA 1
ATOM 3368 C C . THR A 1 427 ? 24.302 -11.865 -52.201 1.00 74.69 427 THR A C 1
ATOM 3370 O O . THR A 1 427 ? 25.438 -12.058 -52.632 1.00 74.69 427 THR A O 1
ATOM 3373 N N . GLY A 1 428 ? 23.469 -12.885 -51.973 1.00 76.88 428 GLY A N 1
ATOM 3374 C CA . GLY A 1 428 ? 23.688 -14.247 -52.463 1.00 76.88 428 GLY A CA 1
ATOM 3375 C C . GLY A 1 428 ? 23.450 -14.339 -53.971 1.00 76.88 428 GLY A C 1
ATOM 3376 O O . GLY A 1 428 ? 24.336 -14.773 -54.701 1.00 76.88 428 GLY A O 1
ATOM 3377 N N . ASP A 1 429 ? 22.305 -13.839 -54.436 1.00 76.94 429 ASP A N 1
ATOM 3378 C CA . ASP A 1 429 ? 21.892 -13.834 -55.845 1.00 76.94 429 ASP A CA 1
ATOM 3379 C C . ASP A 1 429 ? 22.795 -12.944 -56.724 1.00 76.94 429 ASP A C 1
ATOM 3381 O O . ASP A 1 429 ? 22.977 -13.205 -57.913 1.00 76.94 429 ASP A O 1
ATOM 3385 N N . GLU A 1 430 ? 23.368 -11.876 -56.165 1.00 74.94 430 GLU A N 1
ATOM 3386 C CA . GLU A 1 430 ? 24.407 -11.052 -56.804 1.00 74.94 430 GLU A CA 1
ATOM 3387 C C . GLU A 1 430 ? 25.716 -11.834 -56.959 1.00 74.94 430 GLU A C 1
ATOM 3389 O O . GLU A 1 430 ? 26.196 -11.987 -58.079 1.00 74.94 430 GLU A O 1
ATOM 3394 N N . ARG A 1 431 ? 26.228 -12.446 -55.880 1.00 79.88 431 ARG A N 1
ATOM 3395 C CA . ARG A 1 431 ? 27.439 -13.286 -55.936 1.00 79.88 431 ARG A CA 1
ATOM 3396 C C . ARG A 1 431 ? 27.292 -14.492 -56.868 1.00 79.88 431 ARG A C 1
ATOM 3398 O O . ARG A 1 431 ? 28.262 -14.866 -57.522 1.00 79.88 431 ARG A O 1
ATOM 3405 N N . CYS A 1 432 ? 26.103 -15.086 -56.963 1.00 76.69 432 CYS A N 1
ATOM 3406 C CA . CYS A 1 432 ? 25.821 -16.133 -57.946 1.00 76.69 432 CYS A CA 1
ATOM 3407 C C . CYS A 1 432 ? 25.882 -15.594 -59.383 1.00 76.69 432 CYS A C 1
ATOM 3409 O O . CYS A 1 432 ? 26.575 -16.186 -60.206 1.00 76.69 432 CYS A O 1
ATOM 3411 N N . ARG A 1 433 ? 25.240 -14.453 -59.672 1.00 78.62 433 ARG A N 1
ATOM 3412 C CA . ARG A 1 433 ? 25.270 -13.828 -61.007 1.00 78.62 433 ARG A CA 1
ATOM 3413 C C . ARG A 1 433 ? 26.665 -13.370 -61.425 1.00 78.62 433 ARG A C 1
ATOM 3415 O O . ARG A 1 433 ? 27.006 -13.488 -62.597 1.00 78.62 433 ARG A O 1
ATOM 3422 N N . ASP A 1 434 ? 27.478 -12.865 -60.503 1.00 81.75 434 ASP A N 1
ATOM 3423 C CA . ASP A 1 434 ? 28.850 -12.461 -60.823 1.00 81.75 434 ASP A CA 1
ATOM 3424 C C . ASP A 1 434 ? 29.745 -13.682 -61.079 1.00 81.75 434 ASP A C 1
ATOM 3426 O O . ASP A 1 434 ? 30.448 -13.717 -62.085 1.00 81.75 434 ASP A O 1
ATOM 3430 N N . MET A 1 435 ? 29.608 -14.758 -60.294 1.00 81.69 435 MET A N 1
ATOM 3431 C CA . MET A 1 435 ? 30.302 -16.021 -60.575 1.00 81.69 435 MET A CA 1
ATOM 3432 C C . MET A 1 435 ? 29.839 -16.676 -61.895 1.00 81.69 435 MET A C 1
ATOM 3434 O O . MET A 1 435 ? 30.636 -17.318 -62.579 1.00 81.69 435 MET A O 1
ATOM 3438 N N . GLU A 1 436 ? 28.578 -16.496 -62.305 1.00 82.81 436 GLU A N 1
ATOM 3439 C CA . GLU A 1 436 ? 28.092 -16.902 -63.634 1.00 82.81 436 GLU A CA 1
ATOM 3440 C C . GLU A 1 436 ? 28.706 -16.065 -64.769 1.00 82.81 436 GLU A C 1
ATOM 3442 O O . GLU A 1 436 ? 29.077 -16.634 -65.801 1.00 82.81 436 GLU A O 1
ATOM 3447 N N . LYS A 1 437 ? 28.879 -14.746 -64.585 1.00 83.75 437 LYS A N 1
ATOM 3448 C CA . LYS A 1 437 ? 29.601 -13.883 -65.541 1.00 83.75 437 LYS A CA 1
ATOM 3449 C C . LYS A 1 437 ? 31.071 -14.276 -65.652 1.00 83.75 437 LYS A C 1
ATOM 3451 O O . LYS A 1 437 ? 31.565 -14.397 -66.769 1.00 83.75 437 LYS A O 1
ATOM 3456 N N . ASP A 1 438 ? 31.750 -14.530 -64.534 1.00 85.19 438 ASP A N 1
ATOM 3457 C CA . ASP A 1 438 ? 33.150 -14.968 -64.524 1.00 85.19 438 ASP A CA 1
ATOM 3458 C C . ASP A 1 438 ? 33.316 -16.305 -65.261 1.00 85.19 438 ASP A C 1
ATOM 3460 O O . ASP A 1 438 ? 34.212 -16.462 -66.093 1.00 85.19 438 ASP A O 1
ATOM 3464 N N . LEU A 1 439 ? 32.399 -17.256 -65.040 1.00 83.31 439 LEU A N 1
ATOM 3465 C CA . LEU A 1 439 ? 32.361 -18.520 -65.780 1.00 83.31 439 LEU A CA 1
ATOM 3466 C C . LEU A 1 439 ? 32.067 -18.326 -67.278 1.00 83.31 439 LEU A C 1
ATOM 3468 O O . LEU A 1 439 ? 32.606 -19.070 -68.098 1.00 83.31 439 LEU A O 1
ATOM 3472 N N . ALA A 1 440 ? 31.241 -17.349 -67.659 1.00 83.50 440 ALA A N 1
ATOM 3473 C CA . ALA A 1 440 ? 30.995 -17.009 -69.061 1.00 83.50 440 ALA A CA 1
ATOM 3474 C C . ALA A 1 440 ? 32.220 -16.345 -69.721 1.00 83.50 440 ALA A C 1
ATOM 3476 O O . ALA A 1 440 ? 32.585 -16.712 -70.838 1.00 83.50 440 ALA A O 1
ATOM 3477 N N . MET A 1 441 ? 32.903 -15.442 -69.015 1.00 84.75 441 MET A N 1
ATOM 3478 C CA . MET A 1 441 ? 34.134 -14.787 -69.467 1.00 84.75 441 MET A CA 1
ATOM 3479 C C . MET A 1 441 ? 35.280 -15.793 -69.640 1.00 84.75 441 MET A C 1
ATOM 3481 O O . MET A 1 441 ? 35.943 -15.795 -70.675 1.00 84.75 441 MET A O 1
ATOM 3485 N N . LEU A 1 442 ? 35.463 -16.713 -68.687 1.00 84.56 442 LEU A N 1
ATOM 3486 C CA . LEU A 1 442 ? 36.435 -17.808 -68.794 1.00 84.56 442 LEU A CA 1
ATOM 3487 C C . LEU A 1 442 ? 36.142 -18.737 -69.982 1.00 84.56 442 LEU A C 1
ATOM 3489 O O . LEU A 1 442 ? 37.072 -19.208 -70.636 1.00 84.56 442 LEU A O 1
ATOM 3493 N N . ARG A 1 443 ? 34.863 -18.984 -70.305 1.00 84.69 443 ARG A N 1
ATOM 3494 C CA . ARG A 1 443 ? 34.477 -19.727 -71.519 1.00 84.69 443 ARG A CA 1
ATOM 3495 C C . ARG A 1 443 ? 34.817 -18.954 -72.795 1.00 84.69 443 ARG A C 1
ATOM 3497 O O . ARG A 1 443 ? 35.333 -19.565 -73.725 1.00 84.69 443 ARG A O 1
ATOM 3504 N N . ALA A 1 444 ? 34.580 -17.642 -72.834 1.00 78.88 444 ALA A N 1
ATOM 3505 C CA . ALA A 1 444 ? 34.926 -16.802 -73.983 1.00 78.88 444 ALA A CA 1
ATOM 3506 C C . ALA A 1 444 ? 36.446 -16.767 -74.234 1.00 78.88 444 ALA A C 1
ATOM 3508 O O . ALA A 1 444 ? 36.885 -17.040 -75.349 1.00 78.88 444 ALA A O 1
ATOM 3509 N N . GLN A 1 445 ? 37.250 -16.560 -73.184 1.00 81.31 445 GLN A N 1
ATOM 3510 C CA . GLN A 1 445 ? 38.718 -16.604 -73.261 1.00 81.31 445 GLN A CA 1
ATOM 3511 C C . GLN A 1 445 ? 39.249 -17.970 -73.727 1.00 81.31 445 GLN A C 1
ATOM 3513 O O . GLN A 1 445 ? 40.268 -18.041 -74.413 1.00 81.31 445 GLN A O 1
ATOM 3518 N N . LEU A 1 446 ? 38.571 -19.072 -73.377 1.00 77.44 446 LEU A N 1
ATOM 3519 C CA . LEU A 1 446 ? 38.951 -20.408 -73.841 1.00 77.44 446 LEU A CA 1
ATOM 3520 C C . LEU A 1 446 ? 38.740 -20.570 -75.357 1.00 77.44 446 LEU A C 1
ATOM 3522 O O . LEU A 1 446 ? 39.601 -21.138 -76.029 1.00 77.44 446 LEU A O 1
ATOM 3526 N N . VAL A 1 447 ? 37.630 -20.040 -75.887 1.00 81.06 447 VAL A N 1
ATOM 3527 C CA . VAL A 1 447 ? 37.317 -20.039 -77.328 1.00 81.06 447 VAL A CA 1
ATOM 3528 C C . VAL A 1 447 ? 38.306 -19.161 -78.098 1.00 81.06 447 VAL A C 1
ATOM 3530 O O . VAL A 1 447 ? 38.898 -19.624 -79.070 1.00 81.06 447 VAL A O 1
ATOM 3533 N N . GLU A 1 448 ? 38.555 -17.937 -77.627 1.00 77.69 448 GLU A N 1
ATOM 3534 C CA . GLU A 1 448 ? 39.523 -17.008 -78.228 1.00 77.69 448 GLU A CA 1
ATOM 3535 C C . GLU A 1 448 ? 40.936 -17.615 -78.270 1.00 77.69 448 GLU A C 1
ATOM 3537 O O . GLU A 1 448 ? 41.600 -17.612 -79.308 1.00 77.69 448 GLU A O 1
ATOM 3542 N N . LYS A 1 449 ? 41.371 -18.251 -77.174 1.00 76.06 449 LYS A N 1
ATOM 3543 C CA . LYS A 1 449 ? 42.660 -18.952 -77.121 1.00 76.06 449 LYS A CA 1
ATOM 3544 C C . LYS A 1 449 ? 42.737 -20.125 -78.104 1.00 76.06 449 LYS A C 1
ATOM 3546 O O . LYS A 1 449 ? 43.797 -20.340 -78.690 1.00 76.06 449 LYS A O 1
ATOM 3551 N N . GLN A 1 450 ? 41.650 -20.875 -78.306 1.00 72.56 450 GLN A N 1
ATOM 3552 C CA . GLN A 1 450 ? 41.602 -21.928 -79.329 1.00 72.56 450 GLN A CA 1
ATOM 3553 C C . GLN A 1 450 ? 41.685 -21.355 -80.751 1.00 72.56 450 GLN A C 1
ATOM 3555 O O . GLN A 1 450 ? 42.354 -21.947 -81.596 1.00 72.56 450 GLN A O 1
ATOM 3560 N N . GLN A 1 451 ? 41.091 -20.188 -81.001 1.00 70.56 451 GLN A N 1
ATOM 3561 C CA . GLN A 1 451 ? 41.134 -19.509 -82.296 1.00 70.56 451 GLN A CA 1
ATOM 3562 C C . GLN A 1 451 ? 42.557 -19.020 -82.636 1.00 70.56 451 GLN A C 1
ATOM 3564 O O . GLN A 1 451 ? 43.125 -19.439 -83.648 1.00 70.56 451 GLN A O 1
ATOM 3569 N N . VAL A 1 452 ? 43.210 -18.290 -81.722 1.00 73.81 452 VAL A N 1
ATOM 3570 C CA . VAL A 1 452 ? 44.615 -17.838 -81.862 1.00 73.81 452 VAL A CA 1
ATOM 3571 C C . VAL A 1 452 ? 45.596 -19.012 -82.022 1.00 73.81 452 VAL A C 1
ATOM 3573 O O . VAL A 1 452 ? 46.630 -18.896 -82.690 1.00 73.81 452 VAL A O 1
ATOM 3576 N N . GLN A 1 453 ? 45.284 -20.173 -81.437 1.00 66.12 453 GLN A N 1
ATOM 3577 C CA . GLN A 1 453 ? 46.098 -21.380 -81.585 1.00 66.12 453 GLN A CA 1
ATOM 3578 C C . GLN A 1 453 ? 45.986 -22.004 -82.990 1.00 66.12 453 GLN A C 1
ATOM 3580 O O . GLN A 1 453 ? 46.973 -22.557 -83.473 1.00 66.12 453 GLN A O 1
ATOM 3585 N N . THR A 1 454 ? 44.846 -21.866 -83.682 1.00 68.50 454 THR A N 1
ATOM 3586 C CA . THR A 1 454 ? 44.721 -22.280 -85.097 1.00 68.50 454 THR A CA 1
ATOM 3587 C C . THR A 1 454 ? 45.444 -21.333 -86.061 1.00 68.50 454 THR A C 1
ATOM 3589 O O . THR A 1 454 ? 46.060 -21.789 -87.024 1.00 68.50 454 THR A O 1
ATOM 3592 N N . GLU A 1 455 ? 45.463 -20.032 -85.769 1.00 66.75 455 GLU A N 1
ATOM 3593 C CA . GLU A 1 455 ? 46.155 -19.021 -86.584 1.00 66.75 455 GLU A CA 1
ATOM 3594 C C . GLU A 1 455 ? 47.690 -19.137 -86.484 1.00 66.75 455 GLU A C 1
ATOM 3596 O O . GLU A 1 455 ? 48.400 -18.995 -87.482 1.00 66.75 455 GLU A O 1
ATOM 3601 N N . ASN A 1 456 ? 48.222 -19.486 -85.306 1.00 62.62 456 ASN A N 1
ATOM 3602 C CA . ASN A 1 456 ? 49.665 -19.689 -85.111 1.00 62.62 456 ASN A CA 1
ATOM 3603 C C . ASN A 1 456 ? 50.237 -20.876 -85.907 1.00 62.62 456 ASN A C 1
ATOM 3605 O O . ASN A 1 456 ? 51.368 -20.801 -86.393 1.00 62.62 456 ASN A O 1
ATOM 3609 N N . GLU A 1 457 ? 49.478 -21.963 -86.072 1.00 64.38 457 GLU A N 1
ATOM 3610 C CA . GLU A 1 457 ? 49.910 -23.093 -86.907 1.00 64.38 457 GLU A CA 1
ATOM 3611 C C . GLU A 1 457 ? 49.892 -22.732 -88.405 1.00 64.38 457 GLU A C 1
ATOM 3613 O O . GLU A 1 457 ? 50.777 -23.158 -89.150 1.00 64.38 457 GLU A O 1
ATOM 3618 N N . HIS A 1 458 ? 48.977 -21.857 -88.843 1.00 56.12 458 HIS A N 1
ATOM 3619 C CA . HIS A 1 458 ? 48.977 -21.321 -90.209 1.00 56.12 458 HIS A CA 1
ATOM 3620 C C . HIS A 1 458 ? 50.196 -20.415 -90.479 1.00 56.12 458 HIS A C 1
ATOM 3622 O O . HIS A 1 458 ? 50.816 -20.511 -91.543 1.00 56.12 458 HIS A O 1
ATOM 3628 N N . LEU A 1 459 ? 50.579 -19.557 -89.526 1.00 61.62 459 LEU A N 1
ATOM 3629 C CA . LEU A 1 459 ? 51.729 -18.654 -89.677 1.00 61.62 459 LEU A CA 1
ATOM 3630 C C . LEU A 1 459 ? 53.080 -19.393 -89.664 1.00 61.62 459 LEU A C 1
ATOM 3632 O O . LEU A 1 459 ? 53.981 -19.024 -90.420 1.00 61.62 459 LEU A O 1
ATOM 3636 N N . LYS A 1 460 ? 53.224 -20.479 -88.888 1.00 55.25 460 LYS A N 1
ATOM 3637 C CA . LYS A 1 460 ? 54.438 -21.325 -88.910 1.00 55.25 460 LYS A CA 1
ATOM 3638 C C . LYS A 1 460 ? 54.757 -21.881 -90.300 1.00 55.25 460 LYS A C 1
ATOM 3640 O O . LYS A 1 460 ? 55.922 -21.890 -90.696 1.00 55.25 460 LYS A O 1
ATOM 3645 N N . LEU A 1 461 ? 53.738 -22.319 -91.044 1.00 53.75 461 LEU A N 1
ATOM 3646 C CA . LEU A 1 461 ? 53.908 -22.850 -92.403 1.00 53.75 461 LEU A CA 1
ATOM 3647 C C . LEU A 1 461 ? 54.338 -21.763 -93.402 1.00 53.75 461 LEU A C 1
ATOM 3649 O O . LEU A 1 461 ? 55.068 -22.050 -94.348 1.00 53.75 461 LEU A O 1
ATOM 3653 N N . GLN A 1 462 ? 53.947 -20.508 -93.166 1.00 50.31 462 GLN A N 1
ATOM 3654 C CA . GLN A 1 462 ? 54.306 -19.372 -94.016 1.00 50.31 462 GLN A CA 1
ATOM 3655 C C . GLN A 1 462 ? 55.750 -18.892 -93.779 1.00 50.31 462 GLN A C 1
ATOM 3657 O O . GLN A 1 462 ? 56.469 -18.614 -94.739 1.00 50.31 462 GLN A O 1
ATOM 3662 N N . VAL A 1 463 ? 56.215 -18.864 -92.523 1.00 55.81 463 VAL A N 1
ATOM 3663 C CA . VAL A 1 463 ? 57.597 -18.465 -92.177 1.00 55.81 463 VAL A CA 1
ATOM 3664 C C . VAL A 1 463 ? 58.633 -19.434 -92.762 1.00 55.81 463 VAL A C 1
ATOM 3666 O O . VAL A 1 463 ? 59.638 -18.989 -93.320 1.00 55.81 463 VAL A O 1
ATOM 3669 N N . ALA A 1 464 ? 58.351 -20.742 -92.740 1.00 50.16 464 ALA A N 1
ATOM 3670 C CA . ALA A 1 464 ? 59.213 -21.760 -93.348 1.00 50.16 464 ALA A CA 1
ATOM 3671 C C . ALA A 1 464 ? 59.408 -21.566 -94.869 1.00 50.16 464 ALA A C 1
ATOM 3673 O O . ALA A 1 464 ? 60.452 -21.925 -95.408 1.00 50.16 464 ALA A O 1
ATOM 3674 N N . SER A 1 465 ? 58.438 -20.951 -95.559 1.00 46.75 465 SER A N 1
ATOM 3675 C CA . SER A 1 465 ? 58.522 -20.646 -96.995 1.00 46.75 465 SER A CA 1
ATOM 3676 C C . SER A 1 465 ? 59.343 -19.388 -97.318 1.00 46.75 465 SER A C 1
ATOM 3678 O O . SER A 1 465 ? 59.720 -19.201 -98.474 1.00 46.75 465 SER A O 1
ATOM 3680 N N . MET A 1 466 ? 59.605 -18.509 -96.345 1.00 46.94 466 MET A N 1
ATOM 3681 C CA . MET A 1 466 ? 60.289 -17.223 -96.568 1.00 46.94 466 MET A CA 1
ATOM 3682 C C . MET A 1 466 ? 61.787 -17.249 -96.228 1.00 46.94 466 MET A C 1
ATOM 3684 O O . MET A 1 466 ? 62.535 -16.388 -96.684 1.00 46.94 466 MET A O 1
ATOM 3688 N N . GLN A 1 467 ? 62.262 -18.250 -95.482 1.00 38.12 467 GLN A N 1
ATOM 3689 C CA . GLN A 1 467 ? 63.661 -18.338 -95.028 1.00 38.12 467 GLN A CA 1
ATOM 3690 C C . GLN A 1 467 ? 64.657 -18.867 -96.085 1.00 38.12 467 GLN A C 1
ATOM 3692 O O . GLN A 1 467 ? 65.826 -19.069 -95.776 1.00 38.12 467 GLN A O 1
ATOM 3697 N N . SER A 1 468 ? 64.228 -19.047 -97.341 1.00 42.84 468 SER A N 1
ATOM 3698 C CA . SER A 1 468 ? 65.054 -19.589 -98.436 1.00 42.84 468 SER A CA 1
ATOM 3699 C C . SER A 1 468 ? 65.671 -18.533 -99.377 1.00 42.84 468 SER A C 1
ATOM 3701 O O . SER A 1 468 ? 66.274 -18.918 -100.378 1.00 42.84 468 SER A O 1
ATOM 3703 N N . MET A 1 469 ? 65.497 -17.226 -99.126 1.00 40.09 469 MET A N 1
ATOM 3704 C CA . MET A 1 469 ? 65.736 -16.188 -100.153 1.00 40.09 469 MET A CA 1
ATOM 3705 C C . MET A 1 469 ? 66.751 -15.084 -99.796 1.00 40.09 469 MET A C 1
ATOM 3707 O O . MET A 1 469 ? 66.889 -14.138 -100.563 1.00 40.09 469 MET A O 1
ATOM 3711 N N . ILE A 1 470 ? 67.446 -15.158 -98.651 1.00 40.19 470 ILE A N 1
ATOM 3712 C CA . ILE A 1 470 ? 68.355 -14.082 -98.200 1.00 40.19 470 ILE A CA 1
ATOM 3713 C C . ILE A 1 470 ? 69.693 -14.646 -97.694 1.00 40.19 470 ILE A C 1
ATOM 3715 O O . ILE A 1 470 ? 69.921 -14.768 -96.492 1.00 40.19 470 ILE A O 1
ATOM 3719 N N . THR A 1 471 ? 70.601 -14.944 -98.624 1.00 30.86 471 THR A N 1
ATOM 3720 C CA . THR A 1 471 ? 72.052 -15.044 -98.389 1.00 30.86 471 THR A CA 1
ATOM 3721 C C . THR A 1 471 ? 72.805 -14.546 -99.627 1.00 30.86 471 THR A C 1
ATOM 3723 O O . THR A 1 471 ? 72.362 -14.789 -100.746 1.00 30.86 471 THR A O 1
ATOM 3726 N N . THR A 1 472 ? 73.965 -13.900 -99.417 1.00 34.94 472 THR A N 1
ATOM 3727 C CA . THR A 1 472 ? 74.815 -13.208 -100.425 1.00 34.94 472 THR A CA 1
ATOM 3728 C C . THR A 1 472 ? 74.220 -11.871 -100.937 1.00 34.94 472 THR A C 1
ATOM 3730 O O . THR A 1 472 ? 73.016 -11.773 -101.132 1.00 34.94 472 THR A O 1
ATOM 3733 N N . GLU A 1 473 ? 74.971 -10.773 -101.117 1.00 35.06 473 GLU A N 1
ATOM 3734 C CA . GLU A 1 473 ? 76.409 -10.521 -100.898 1.00 35.06 473 GLU A CA 1
ATOM 3735 C C . GLU A 1 473 ? 76.731 -9.001 -100.793 1.00 35.06 473 GLU A C 1
ATOM 3737 O O . GLU A 1 473 ? 75.832 -8.177 -100.918 1.00 35.06 473 GLU A O 1
ATOM 3742 N N . GLN A 1 474 ? 78.029 -8.661 -100.667 1.00 30.80 474 GLN A N 1
ATOM 3743 C CA . GLN A 1 474 ? 78.662 -7.330 -100.836 1.00 30.80 474 GLN A CA 1
ATOM 3744 C C . GLN A 1 474 ? 78.479 -6.288 -99.704 1.00 30.80 474 GLN A C 1
ATOM 3746 O O . GLN A 1 474 ? 77.479 -6.257 -99.003 1.00 30.80 474 GLN A O 1
ATOM 3751 N N . GLY A 1 475 ? 79.452 -5.398 -99.462 1.00 32.16 475 GLY A N 1
ATOM 3752 C CA . GLY A 1 475 ? 80.784 -5.300 -100.081 1.00 32.16 475 GLY A CA 1
ATOM 3753 C C . GLY A 1 475 ? 81.592 -4.116 -99.531 1.00 32.16 475 GLY A C 1
ATOM 3754 O O . GLY A 1 475 ? 81.114 -2.989 -99.514 1.00 32.16 475 GLY A O 1
ATOM 3755 N N . LYS A 1 476 ? 82.818 -4.374 -99.060 1.00 40.72 476 LYS A N 1
ATOM 3756 C CA . LYS A 1 476 ? 83.676 -3.409 -98.346 1.00 40.72 476 LYS A CA 1
ATOM 3757 C C . LYS A 1 476 ? 84.054 -2.186 -99.201 1.00 40.72 476 LYS A C 1
ATOM 3759 O O . LYS A 1 476 ? 84.908 -2.301 -100.076 1.00 40.72 476 LYS A O 1
ATOM 3764 N N . ALA A 1 477 ? 83.480 -1.019 -98.900 1.00 46.00 477 ALA A N 1
ATOM 3765 C CA . ALA A 1 477 ? 83.899 0.277 -99.460 1.00 46.00 477 ALA A CA 1
ATOM 3766 C C . ALA A 1 477 ? 83.627 1.482 -98.523 1.00 46.00 477 ALA A C 1
ATOM 3768 O O . ALA A 1 477 ? 83.521 2.619 -98.981 1.00 46.00 477 ALA A O 1
ATOM 3769 N N . GLU A 1 478 ? 83.501 1.247 -97.210 1.00 48.53 478 GLU A N 1
ATOM 3770 C CA . GLU A 1 478 ? 83.039 2.261 -96.237 1.00 48.53 478 GLU A CA 1
ATOM 3771 C C . GLU A 1 478 ? 83.960 2.409 -95.002 1.00 48.53 478 GLU A C 1
ATOM 3773 O O . GLU A 1 478 ? 83.751 3.264 -94.146 1.00 48.53 478 GLU A O 1
ATOM 3778 N N . GLU A 1 479 ? 85.049 1.636 -94.954 1.00 50.47 479 GLU A N 1
ATOM 3779 C CA . GLU A 1 479 ? 85.911 1.412 -93.778 1.00 50.47 479 GLU A CA 1
ATOM 3780 C C . GLU A 1 479 ? 86.698 2.668 -93.327 1.00 50.47 479 GLU A C 1
ATOM 3782 O O . GLU A 1 479 ? 86.904 2.889 -92.134 1.00 50.47 479 GLU A O 1
ATOM 3787 N N . ASP A 1 480 ? 87.054 3.568 -94.252 1.00 48.44 480 ASP A N 1
ATOM 3788 C CA . ASP A 1 480 ? 87.840 4.777 -93.937 1.00 48.44 480 ASP A CA 1
ATOM 3789 C C . ASP A 1 480 ? 87.007 6.039 -93.664 1.00 48.44 480 ASP A C 1
ATOM 3791 O O . ASP A 1 480 ? 87.524 6.994 -93.089 1.00 48.44 480 ASP A O 1
ATOM 3795 N N . ARG A 1 481 ? 85.702 6.033 -93.982 1.00 52.62 481 ARG A N 1
ATOM 3796 C CA . ARG A 1 481 ? 84.747 6.986 -93.381 1.00 52.62 481 ARG A CA 1
ATOM 3797 C C . ARG A 1 481 ? 84.181 6.459 -92.065 1.00 52.62 481 ARG A C 1
ATOM 3799 O O . ARG A 1 481 ? 83.865 7.265 -91.192 1.00 52.62 481 ARG A O 1
ATOM 3806 N N . CYS A 1 482 ? 84.150 5.137 -91.876 1.00 50.03 482 CYS A N 1
ATOM 3807 C CA . CYS A 1 482 ? 83.917 4.552 -90.563 1.00 50.03 482 CYS A CA 1
ATOM 3808 C C . CYS A 1 482 ? 84.955 5.026 -89.543 1.00 50.03 482 CYS A C 1
ATOM 3810 O O . CYS A 1 482 ? 84.536 5.407 -88.470 1.00 50.03 482 CYS A O 1
ATOM 3812 N N . ARG A 1 483 ? 86.257 5.118 -89.841 1.00 55.41 483 ARG A N 1
ATOM 3813 C CA . ARG A 1 483 ? 87.285 5.306 -88.791 1.00 55.41 483 ARG A CA 1
ATOM 3814 C C . ARG A 1 483 ? 87.197 6.575 -87.920 1.00 55.41 483 ARG A C 1
ATOM 3816 O O . ARG A 1 483 ? 87.547 6.523 -86.741 1.00 55.41 483 ARG A O 1
ATOM 3823 N N . ASP A 1 484 ? 86.754 7.711 -88.460 1.00 58.44 484 ASP A N 1
ATOM 3824 C CA . ASP A 1 484 ? 86.519 8.924 -87.651 1.00 58.44 484 ASP A CA 1
ATOM 3825 C C . ASP A 1 484 ? 85.095 8.956 -87.083 1.00 58.44 484 ASP A C 1
ATOM 3827 O O . ASP A 1 484 ? 84.911 9.265 -85.905 1.00 58.44 484 ASP A O 1
ATOM 3831 N N . MET A 1 485 ? 84.105 8.481 -87.848 1.00 60.97 485 MET A N 1
ATOM 3832 C CA . MET A 1 485 ? 82.748 8.269 -87.339 1.00 60.97 485 MET A CA 1
ATOM 3833 C C . MET A 1 485 ? 82.716 7.216 -86.210 1.00 60.97 485 MET A C 1
ATOM 3835 O O . MET A 1 485 ? 81.852 7.268 -85.349 1.00 60.97 485 MET A O 1
ATOM 3839 N N . GLU A 1 486 ? 83.687 6.303 -86.150 1.00 64.19 486 GLU A N 1
ATOM 3840 C CA . GLU A 1 486 ? 83.922 5.296 -85.112 1.00 64.19 486 GLU A CA 1
ATOM 3841 C C . GLU A 1 486 ? 84.495 5.903 -83.838 1.00 64.19 486 GLU A C 1
ATOM 3843 O O . GLU A 1 486 ? 84.177 5.404 -82.763 1.00 64.19 486 GLU A O 1
ATOM 3848 N N . LYS A 1 487 ? 85.296 6.975 -83.920 1.00 70.69 487 LYS A N 1
ATOM 3849 C CA . LYS A 1 487 ? 85.750 7.713 -82.729 1.00 70.69 487 LYS A CA 1
ATOM 3850 C C . LYS A 1 487 ? 84.594 8.486 -82.112 1.00 70.69 487 LYS A C 1
ATOM 3852 O O . LYS A 1 487 ? 84.382 8.384 -80.905 1.00 70.69 487 LYS A O 1
ATOM 3857 N N . ASP A 1 488 ? 83.802 9.168 -82.936 1.00 74.69 488 ASP A N 1
ATOM 3858 C CA . ASP A 1 488 ? 82.599 9.863 -82.475 1.00 74.69 488 ASP A CA 1
ATOM 3859 C C . ASP A 1 488 ? 81.552 8.867 -81.955 1.00 74.69 488 ASP A C 1
ATOM 3861 O O . ASP A 1 488 ? 81.004 9.060 -80.870 1.00 74.69 488 ASP A O 1
ATOM 3865 N N . LEU A 1 489 ? 81.344 7.735 -82.639 1.00 74.81 489 LEU A N 1
ATOM 3866 C CA . LEU A 1 489 ? 80.509 6.633 -82.148 1.00 74.81 489 LEU A CA 1
ATOM 3867 C C . LEU A 1 489 ? 81.082 5.985 -80.882 1.00 74.81 489 LEU A C 1
ATOM 3869 O O . LEU A 1 489 ? 80.297 5.565 -80.042 1.00 74.81 489 LEU A O 1
ATOM 3873 N N . ALA A 1 490 ? 82.401 5.883 -80.702 1.00 77.25 490 ALA A N 1
ATOM 3874 C CA . ALA A 1 490 ? 83.008 5.351 -79.479 1.00 77.25 490 ALA A CA 1
ATOM 3875 C C . ALA A 1 490 ? 82.829 6.309 -78.295 1.00 77.25 490 ALA A C 1
ATOM 3877 O O . ALA A 1 490 ? 82.486 5.863 -77.202 1.00 77.25 490 ALA A O 1
ATOM 3878 N N . MET A 1 491 ? 82.977 7.616 -78.516 1.00 81.25 491 MET A N 1
ATOM 3879 C CA . MET A 1 491 ? 82.707 8.655 -77.520 1.00 81.25 491 MET A CA 1
ATOM 3880 C C . MET A 1 491 ? 81.215 8.717 -77.160 1.00 81.25 491 MET A C 1
ATOM 3882 O O . MET A 1 491 ? 80.871 8.725 -75.980 1.00 81.25 491 MET A O 1
ATOM 3886 N N . LEU A 1 492 ? 80.319 8.655 -78.151 1.00 82.50 492 LEU A N 1
ATOM 3887 C CA . LEU A 1 492 ? 78.872 8.553 -77.934 1.00 82.50 492 LEU A CA 1
ATOM 3888 C C . LEU A 1 492 ? 78.482 7.238 -77.246 1.00 82.50 492 LEU A C 1
ATOM 3890 O O . LEU A 1 492 ? 77.609 7.249 -76.384 1.00 82.50 492 LEU A O 1
ATOM 3894 N N . ARG A 1 493 ? 79.138 6.111 -77.558 1.00 83.75 493 ARG A N 1
ATOM 3895 C CA . ARG A 1 493 ? 78.967 4.834 -76.838 1.00 83.75 493 ARG A CA 1
ATOM 3896 C C . ARG A 1 493 ? 79.440 4.942 -75.390 1.00 83.75 493 ARG A C 1
ATOM 3898 O O . ARG A 1 493 ? 78.743 4.444 -74.516 1.00 83.75 493 ARG A O 1
ATOM 3905 N N . ALA A 1 494 ? 80.562 5.608 -75.117 1.00 80.88 494 ALA A N 1
ATOM 3906 C CA . ALA A 1 494 ? 81.042 5.838 -73.755 1.00 80.88 494 ALA A CA 1
ATOM 3907 C C . ALA A 1 494 ? 80.063 6.714 -72.952 1.00 80.88 494 ALA A C 1
ATOM 3909 O O . ALA A 1 494 ? 79.661 6.322 -71.861 1.00 80.88 494 ALA A O 1
ATOM 3910 N N . GLN A 1 495 ? 79.585 7.823 -73.528 1.00 82.94 495 GLN A N 1
ATOM 3911 C CA . GLN A 1 495 ? 78.549 8.670 -72.919 1.00 82.94 495 GLN A CA 1
ATOM 3912 C C . GLN A 1 495 ? 77.212 7.933 -72.738 1.00 82.94 495 GLN A C 1
ATOM 3914 O O . GLN A 1 495 ? 76.514 8.154 -71.750 1.00 82.94 495 GLN A O 1
ATOM 3919 N N . LEU A 1 496 ? 76.840 7.041 -73.664 1.00 82.81 496 LEU A N 1
ATOM 3920 C CA . LEU A 1 496 ? 75.669 6.173 -73.520 1.00 82.81 496 LEU A CA 1
ATOM 3921 C C . LEU A 1 496 ? 75.845 5.178 -72.371 1.00 82.81 496 LEU A C 1
ATOM 3923 O O . LEU A 1 496 ? 74.913 5.025 -71.591 1.00 82.81 496 LEU A O 1
ATOM 3927 N N . VAL A 1 497 ? 77.015 4.548 -72.231 1.00 85.81 497 VAL A N 1
ATOM 3928 C CA . VAL A 1 497 ? 77.320 3.623 -71.126 1.00 85.81 497 VAL A CA 1
ATOM 3929 C C . VAL A 1 497 ? 77.333 4.352 -69.784 1.00 85.81 497 VAL A C 1
ATOM 3931 O O . VAL A 1 497 ? 76.697 3.879 -68.850 1.00 85.81 497 VAL A O 1
ATOM 3934 N N . GLU A 1 498 ? 77.963 5.523 -69.688 1.00 84.38 498 GLU A N 1
ATOM 3935 C CA . GLU A 1 498 ? 77.969 6.348 -68.471 1.00 84.38 498 GLU A CA 1
ATOM 3936 C C . GLU A 1 498 ? 76.545 6.793 -68.094 1.00 84.38 498 GLU A C 1
ATOM 3938 O O . GLU A 1 498 ? 76.104 6.611 -66.959 1.00 84.38 498 GLU A O 1
ATOM 3943 N N . ARG A 1 499 ? 75.758 7.266 -69.070 1.00 82.56 499 ARG A N 1
ATOM 3944 C CA . ARG A 1 499 ? 74.336 7.588 -68.876 1.00 82.56 499 ARG A CA 1
ATOM 3945 C C . ARG A 1 499 ? 73.516 6.367 -68.454 1.00 82.56 499 ARG A C 1
ATOM 3947 O O . ARG A 1 499 ? 72.615 6.508 -67.631 1.00 82.56 499 ARG A O 1
ATOM 3954 N N . GLN A 1 500 ? 73.795 5.191 -69.011 1.00 83.94 500 GLN A N 1
ATOM 3955 C CA . GLN A 1 500 ? 73.081 3.953 -68.705 1.00 83.94 500 GLN A CA 1
ATOM 3956 C C . GLN A 1 500 ? 73.459 3.416 -67.317 1.00 83.94 500 GLN A C 1
ATOM 3958 O O . GLN A 1 500 ? 72.579 2.962 -66.588 1.00 83.94 500 GLN A O 1
ATOM 3963 N N . GLN A 1 501 ? 74.719 3.569 -66.901 1.00 86.44 501 GLN A N 1
ATOM 3964 C CA . GLN A 1 501 ? 75.170 3.303 -65.538 1.00 86.44 501 GLN A CA 1
ATOM 3965 C C . GLN A 1 501 ? 74.467 4.240 -64.545 1.00 86.44 501 GLN A C 1
ATOM 3967 O O . GLN A 1 501 ? 73.807 3.759 -63.624 1.00 86.44 501 GLN A O 1
ATOM 3972 N N . VAL A 1 502 ? 74.478 5.555 -64.792 1.00 85.88 502 VAL A N 1
ATOM 3973 C CA . VAL A 1 502 ? 73.749 6.545 -63.977 1.00 85.88 502 VAL A CA 1
ATOM 3974 C C . VAL A 1 502 ? 72.239 6.261 -63.955 1.00 85.88 502 VAL A C 1
ATOM 3976 O O . VAL A 1 502 ? 71.594 6.464 -62.930 1.00 85.88 502 VAL A O 1
ATOM 3979 N N . GLN A 1 503 ? 71.644 5.745 -65.036 1.00 81.00 503 GLN A N 1
ATOM 3980 C CA . GLN A 1 503 ? 70.249 5.286 -65.029 1.00 81.00 503 GLN A CA 1
ATOM 3981 C C . GLN A 1 503 ? 70.040 4.058 -64.132 1.00 81.00 503 GLN A C 1
ATOM 3983 O O . GLN A 1 503 ? 69.072 4.035 -63.375 1.00 81.00 503 GLN A O 1
ATOM 3988 N N . THR A 1 504 ? 70.938 3.066 -64.161 1.00 87.69 504 THR A N 1
ATOM 3989 C CA . THR A 1 504 ? 70.847 1.907 -63.254 1.00 87.69 504 THR A CA 1
ATOM 3990 C C . THR A 1 504 ? 71.070 2.284 -61.790 1.00 87.69 504 THR A C 1
ATOM 3992 O O . THR A 1 504 ? 70.356 1.777 -60.930 1.00 87.69 504 THR A O 1
ATOM 3995 N N . GLU A 1 505 ? 71.984 3.212 -61.500 1.00 88.19 505 GLU A N 1
ATOM 3996 C CA . GLU A 1 505 ? 72.230 3.728 -60.149 1.00 88.19 505 GLU A CA 1
ATOM 3997 C C . GLU A 1 505 ? 71.031 4.541 -59.636 1.00 88.19 505 GLU A C 1
ATOM 3999 O O . GLU A 1 505 ? 70.592 4.339 -58.506 1.00 88.19 505 GLU A O 1
ATOM 4004 N N . ASN A 1 506 ? 70.419 5.388 -60.475 1.00 86.12 506 ASN A N 1
ATOM 4005 C CA . ASN A 1 506 ? 69.191 6.105 -60.115 1.00 86.12 506 ASN A CA 1
ATOM 4006 C C . ASN A 1 506 ? 68.003 5.161 -59.875 1.00 86.12 506 ASN A C 1
ATOM 4008 O O . ASN A 1 506 ? 67.251 5.376 -58.927 1.00 86.12 506 ASN A O 1
ATOM 4012 N N . GLU A 1 507 ? 67.826 4.111 -60.684 1.00 90.00 507 GLU A N 1
ATOM 4013 C CA . GLU A 1 507 ? 66.742 3.144 -60.462 1.00 90.00 507 GLU A CA 1
ATOM 4014 C C . GLU A 1 507 ? 67.000 2.293 -59.203 1.00 90.00 507 GLU A C 1
ATOM 4016 O O . GLU A 1 507 ? 66.072 2.042 -58.438 1.00 90.00 507 GLU A O 1
ATOM 4021 N N . GLN A 1 508 ? 68.256 1.933 -58.905 1.00 91.19 508 GLN A N 1
ATOM 4022 C CA . GLN A 1 508 ? 68.626 1.295 -57.633 1.00 91.19 508 GLN A CA 1
ATOM 4023 C C . GLN A 1 508 ? 68.357 2.205 -56.426 1.00 91.19 508 GLN A C 1
ATOM 4025 O O . GLN A 1 508 ? 67.745 1.758 -55.456 1.00 91.19 508 GLN A O 1
ATOM 4030 N N . LEU A 1 509 ? 68.746 3.484 -56.486 1.00 92.69 509 LEU A N 1
ATOM 4031 C CA . LEU A 1 509 ? 68.470 4.466 -55.430 1.00 92.69 509 LEU A CA 1
ATOM 4032 C C . LEU A 1 509 ? 66.965 4.702 -55.248 1.00 92.69 509 LEU A C 1
ATOM 4034 O O . LEU A 1 509 ? 66.486 4.788 -54.118 1.00 92.69 509 LEU A O 1
ATOM 4038 N N . LYS A 1 510 ? 66.198 4.750 -56.341 1.00 93.00 510 LYS A N 1
ATOM 4039 C CA . LYS A 1 510 ? 64.735 4.853 -56.309 1.00 93.00 510 LYS A CA 1
ATOM 4040 C C . LYS A 1 510 ? 64.103 3.635 -55.635 1.00 93.00 510 LYS A C 1
ATOM 4042 O O . LYS A 1 510 ? 63.321 3.813 -54.706 1.00 93.00 510 LYS A O 1
ATOM 4047 N N . LEU A 1 511 ? 64.501 2.417 -56.008 1.00 92.62 511 LEU A N 1
ATOM 4048 C CA . LEU A 1 511 ? 64.052 1.182 -55.351 1.00 92.62 511 LEU A CA 1
ATOM 4049 C C . LEU A 1 511 ? 64.459 1.132 -53.866 1.00 92.62 511 LEU A C 1
ATOM 4051 O O . LEU A 1 511 ? 63.686 0.667 -53.028 1.00 92.62 511 LEU A O 1
ATOM 4055 N N . GLN A 1 512 ? 65.637 1.652 -53.508 1.00 91.44 512 GLN A N 1
ATOM 4056 C CA . GLN A 1 512 ? 66.079 1.771 -52.116 1.00 91.44 512 GLN A CA 1
ATOM 4057 C C . GLN A 1 512 ? 65.215 2.767 -51.323 1.00 91.44 512 GLN A C 1
ATOM 4059 O O . GLN A 1 512 ? 64.828 2.474 -50.190 1.00 91.44 512 GLN A O 1
ATOM 4064 N N . VAL A 1 513 ? 64.859 3.912 -51.915 1.00 92.31 513 VAL A N 1
ATOM 4065 C CA . VAL A 1 513 ? 63.948 4.900 -51.314 1.00 92.31 513 VAL A CA 1
ATOM 4066 C C . VAL A 1 513 ? 62.529 4.343 -51.190 1.00 92.31 513 VAL A C 1
ATOM 4068 O O . VAL A 1 513 ? 61.923 4.492 -50.133 1.00 92.31 513 VAL A O 1
ATOM 4071 N N . GLU A 1 514 ? 62.002 3.660 -52.207 1.00 90.31 514 GLU A N 1
ATOM 4072 C CA . GLU A 1 514 ? 60.685 3.007 -52.162 1.00 90.31 514 GLU A CA 1
ATOM 4073 C C . GLU A 1 514 ? 60.633 1.905 -51.089 1.00 90.31 514 GLU A C 1
ATOM 4075 O O . GLU A 1 514 ? 59.676 1.839 -50.313 1.00 90.31 514 GLU A O 1
ATOM 4080 N N . SER A 1 515 ? 61.695 1.102 -50.969 1.00 92.62 515 SER A N 1
ATOM 4081 C CA . SER A 1 515 ? 61.860 0.102 -49.906 1.00 92.62 515 SER A CA 1
ATOM 4082 C C . SER A 1 515 ? 61.867 0.749 -48.516 1.00 92.62 515 SER A C 1
ATOM 4084 O O . SER A 1 515 ? 61.068 0.377 -47.654 1.00 92.62 515 SER A O 1
ATOM 4086 N N . MET A 1 516 ? 62.677 1.793 -48.311 1.00 92.88 516 MET A N 1
ATOM 4087 C CA . MET A 1 516 ? 62.738 2.548 -47.054 1.00 92.88 516 MET A CA 1
ATOM 4088 C C . MET A 1 516 ? 61.399 3.225 -46.712 1.00 92.88 516 MET A C 1
ATOM 4090 O O . MET A 1 516 ? 60.954 3.178 -45.568 1.00 92.88 516 MET A O 1
ATOM 4094 N N . GLN A 1 517 ? 60.691 3.785 -47.697 1.00 89.31 517 GLN A N 1
ATOM 4095 C CA . GLN A 1 517 ? 59.338 4.319 -47.505 1.00 89.31 517 GLN A CA 1
ATOM 4096 C C . GLN A 1 517 ? 58.325 3.226 -47.139 1.00 89.31 517 GLN A C 1
ATOM 4098 O O . GLN A 1 517 ? 57.412 3.481 -46.353 1.00 89.31 517 GLN A O 1
ATOM 4103 N N . SER A 1 518 ? 58.459 2.016 -47.690 1.00 91.12 518 SER A N 1
ATOM 4104 C CA . SER A 1 518 ? 57.617 0.872 -47.329 1.00 91.12 518 SER A CA 1
ATOM 4105 C C . SER A 1 518 ? 57.893 0.392 -45.901 1.00 91.12 518 SER A C 1
ATOM 4107 O O . SER A 1 518 ? 56.946 0.112 -45.165 1.00 91.12 518 SER A O 1
ATOM 4109 N N . VAL A 1 519 ? 59.162 0.349 -45.478 1.00 92.81 519 VAL A N 1
ATOM 4110 C CA . VAL A 1 519 ? 59.552 0.040 -44.091 1.00 92.81 519 VAL A CA 1
ATOM 4111 C C . VAL A 1 519 ? 58.986 1.087 -43.131 1.00 92.81 519 VAL A C 1
ATOM 4113 O O . VAL A 1 519 ? 58.242 0.714 -42.228 1.00 92.81 519 VAL A O 1
ATOM 4116 N N . ASN A 1 520 ? 59.195 2.382 -43.392 1.00 89.25 520 ASN A N 1
ATOM 4117 C CA . ASN A 1 520 ? 58.653 3.468 -42.564 1.00 89.25 520 ASN A CA 1
ATOM 4118 C C . ASN A 1 520 ? 57.117 3.400 -42.445 1.00 89.25 520 ASN A C 1
ATOM 4120 O O . ASN A 1 520 ? 56.568 3.590 -41.362 1.00 89.25 520 ASN A O 1
ATOM 4124 N N . LYS A 1 521 ? 56.400 3.067 -43.531 1.00 91.81 521 LYS A N 1
ATOM 4125 C CA . LYS A 1 521 ? 54.938 2.855 -43.502 1.00 91.81 521 LYS A CA 1
ATOM 4126 C C . LYS A 1 521 ? 54.529 1.646 -42.652 1.00 91.81 521 LYS A C 1
ATOM 4128 O O . LYS A 1 521 ? 53.460 1.680 -42.044 1.00 91.81 521 LYS A O 1
ATOM 4133 N N . MET A 1 522 ? 55.330 0.579 -42.607 1.00 89.12 522 MET A N 1
ATOM 4134 C CA . MET A 1 522 ? 55.073 -0.565 -41.723 1.00 89.12 522 MET A CA 1
ATOM 4135 C C . MET A 1 522 ? 55.394 -0.252 -40.259 1.00 89.12 522 MET A C 1
ATOM 4137 O O . MET A 1 522 ? 54.635 -0.660 -39.385 1.00 89.12 522 MET A O 1
ATOM 4141 N N . GLU A 1 523 ? 56.468 0.485 -39.980 1.00 90.56 523 GLU A N 1
ATOM 4142 C CA . GLU A 1 523 ? 56.813 0.923 -38.622 1.00 90.56 523 GLU A CA 1
ATOM 4143 C C . GLU A 1 523 ? 55.777 1.899 -38.060 1.00 90.56 523 GLU A C 1
ATOM 4145 O O . GLU A 1 523 ? 55.338 1.728 -36.926 1.00 90.56 523 GLU A O 1
ATOM 4150 N N . GLN A 1 524 ? 55.292 2.843 -38.872 1.00 88.56 524 GLN A N 1
ATOM 4151 C CA . GLN A 1 524 ? 54.207 3.741 -38.478 1.00 88.56 524 GLN A CA 1
ATOM 4152 C C . GLN A 1 524 ? 52.926 2.965 -38.130 1.00 88.56 524 GLN A C 1
ATOM 4154 O O . GLN A 1 524 ? 52.333 3.209 -37.083 1.00 88.56 524 GLN A O 1
ATOM 4159 N N . ARG A 1 525 ? 52.545 1.968 -38.945 1.00 91.00 525 ARG A N 1
ATOM 4160 C CA . ARG A 1 525 ? 51.406 1.081 -38.638 1.00 91.00 525 ARG A CA 1
ATOM 4161 C C . ARG A 1 525 ? 51.608 0.298 -37.343 1.00 91.00 525 ARG A C 1
ATOM 4163 O O . ARG A 1 525 ? 50.682 0.241 -36.549 1.00 91.00 525 ARG A O 1
ATOM 4170 N N . ARG A 1 526 ? 52.805 -0.249 -37.096 1.00 93.44 526 ARG A N 1
ATOM 4171 C CA . ARG A 1 526 ? 53.121 -0.940 -35.830 1.00 93.44 526 ARG A CA 1
ATOM 4172 C C . ARG A 1 526 ? 53.000 -0.008 -34.626 1.00 93.44 526 ARG A C 1
ATOM 4174 O O . ARG A 1 526 ? 52.393 -0.397 -33.637 1.00 93.44 526 ARG A O 1
ATOM 4181 N N . ALA A 1 527 ? 53.516 1.217 -34.723 1.00 90.19 527 ALA A N 1
ATOM 4182 C CA . ALA A 1 527 ? 53.405 2.209 -33.657 1.00 90.19 527 ALA A CA 1
ATOM 4183 C C . ALA A 1 527 ? 51.942 2.610 -33.388 1.00 90.19 527 ALA A C 1
ATOM 4185 O O . ALA A 1 527 ? 51.553 2.792 -32.235 1.00 90.19 527 ALA A O 1
ATOM 4186 N N . ASP A 1 528 ? 51.113 2.717 -34.429 1.00 89.44 528 ASP A N 1
ATOM 4187 C CA . ASP A 1 528 ? 49.682 2.991 -34.277 1.00 89.44 528 ASP A CA 1
ATOM 4188 C C . ASP A 1 528 ? 48.919 1.772 -33.717 1.00 89.44 528 ASP A C 1
ATOM 4190 O O . ASP A 1 528 ? 48.114 1.934 -32.799 1.00 89.44 528 ASP A O 1
ATOM 4194 N N . ASP A 1 529 ? 49.232 0.546 -34.149 1.00 92.38 529 ASP A N 1
ATOM 4195 C CA . ASP A 1 529 ? 48.696 -0.691 -33.563 1.00 92.38 529 ASP A CA 1
ATOM 4196 C C . ASP A 1 529 ? 49.052 -0.801 -32.064 1.00 92.38 529 ASP A C 1
ATOM 4198 O O . ASP A 1 529 ? 48.172 -1.053 -31.235 1.00 92.38 529 ASP A O 1
ATOM 4202 N N . GLU A 1 530 ? 50.305 -0.528 -31.684 1.00 92.19 530 GLU A N 1
ATOM 4203 C CA . GLU A 1 530 ? 50.771 -0.471 -30.289 1.00 92.19 530 GLU A CA 1
ATOM 4204 C C . GLU A 1 530 ? 50.045 0.612 -29.472 1.00 92.19 530 GLU A C 1
ATOM 4206 O O . GLU A 1 530 ? 49.614 0.355 -28.343 1.00 92.19 530 GLU A O 1
ATOM 4211 N N . ARG A 1 531 ? 49.813 1.801 -30.045 1.00 91.81 531 ARG A N 1
ATOM 4212 C CA . ARG A 1 531 ? 48.993 2.856 -29.419 1.00 91.81 531 ARG A CA 1
ATOM 4213 C C . ARG A 1 531 ? 47.547 2.413 -29.210 1.00 91.81 531 ARG A C 1
ATOM 4215 O O . ARG A 1 531 ? 47.002 2.636 -28.132 1.00 91.81 531 ARG A O 1
ATOM 4222 N N . THR A 1 532 ? 46.916 1.751 -30.186 1.00 92.00 532 THR A N 1
ATOM 4223 C CA . THR A 1 532 ? 45.543 1.250 -29.985 1.00 92.00 532 THR A CA 1
ATOM 4224 C C . THR A 1 532 ? 45.483 0.131 -28.949 1.00 92.00 532 THR A C 1
ATOM 4226 O O . THR A 1 532 ? 44.505 0.038 -28.213 1.00 92.00 532 THR A O 1
ATOM 4229 N N . ASN A 1 533 ? 46.519 -0.705 -28.848 1.00 92.62 533 ASN A N 1
ATOM 4230 C CA . ASN A 1 533 ? 46.579 -1.768 -27.849 1.00 92.62 533 ASN A CA 1
ATOM 4231 C C . ASN A 1 533 ? 46.821 -1.215 -26.438 1.00 92.62 533 ASN A C 1
ATOM 4233 O O . ASN A 1 533 ? 46.134 -1.629 -25.509 1.00 92.62 533 ASN A O 1
ATOM 4237 N N . THR A 1 534 ? 47.708 -0.231 -26.267 1.00 90.94 534 THR A N 1
ATOM 4238 C CA . THR A 1 534 ? 47.888 0.442 -24.965 1.00 90.94 534 THR A CA 1
ATOM 4239 C C . THR A 1 534 ? 46.638 1.223 -24.544 1.00 90.94 534 THR A C 1
ATOM 4241 O O . THR A 1 534 ? 46.262 1.163 -23.375 1.00 90.94 534 THR A O 1
ATOM 4244 N N . ALA A 1 535 ? 45.928 1.864 -25.481 1.00 92.62 535 ALA A N 1
ATOM 4245 C CA . ALA A 1 535 ? 44.635 2.496 -25.211 1.00 92.62 535 ALA A CA 1
ATOM 4246 C C . ALA A 1 535 ? 43.571 1.488 -24.732 1.00 92.62 535 ALA A C 1
ATOM 4248 O O . ALA A 1 535 ? 42.941 1.729 -23.705 1.00 92.62 535 ALA A O 1
ATOM 4249 N N . LYS A 1 536 ? 43.421 0.335 -25.406 1.00 95.06 536 LYS A N 1
ATOM 4250 C CA . LYS A 1 536 ? 42.499 -0.740 -24.979 1.00 95.06 536 LYS A CA 1
ATOM 4251 C C . LYS A 1 536 ? 42.836 -1.270 -23.584 1.00 95.06 536 LYS A C 1
ATOM 4253 O O . LYS A 1 536 ? 41.938 -1.421 -22.769 1.00 95.06 536 LYS A O 1
ATOM 4258 N N . VAL A 1 537 ? 44.117 -1.498 -23.284 1.00 94.44 537 VAL A N 1
ATOM 4259 C CA . VAL A 1 537 ? 44.553 -1.970 -21.956 1.00 94.44 537 VAL A CA 1
ATOM 4260 C C . VAL A 1 537 ? 44.261 -0.932 -20.865 1.00 94.44 537 VAL A C 1
ATOM 4262 O O . VAL A 1 537 ? 43.850 -1.304 -19.768 1.00 94.44 537 VAL A O 1
ATOM 4265 N N . MET A 1 538 ? 44.400 0.370 -21.147 1.00 92.06 538 MET A N 1
ATOM 4266 C CA . MET A 1 538 ? 43.968 1.419 -20.211 1.00 92.06 538 MET A CA 1
ATOM 4267 C C . MET A 1 538 ? 42.439 1.475 -20.049 1.00 92.06 538 MET A C 1
ATOM 4269 O O . MET A 1 538 ? 41.952 1.703 -18.942 1.00 92.06 538 MET A O 1
ATOM 4273 N N . GLU A 1 539 ? 41.670 1.236 -21.113 1.00 93.44 539 GLU A N 1
ATOM 4274 C CA . GLU A 1 539 ? 40.203 1.152 -21.057 1.00 93.44 539 GLU A CA 1
ATOM 4275 C C . GLU A 1 539 ? 39.725 -0.073 -20.249 1.00 93.44 539 GLU A C 1
ATOM 4277 O O . GLU A 1 539 ? 38.799 0.020 -19.447 1.00 93.44 539 GLU A O 1
ATOM 4282 N N . GLU A 1 540 ? 40.388 -1.222 -20.392 1.00 95.12 540 GLU A N 1
ATOM 4283 C CA . GLU A 1 540 ? 40.137 -2.414 -19.571 1.00 95.12 540 GLU A CA 1
ATOM 4284 C C . GLU A 1 540 ? 40.522 -2.182 -18.102 1.00 95.12 540 GLU A C 1
ATOM 4286 O O . GLU A 1 540 ? 39.765 -2.546 -17.203 1.00 95.12 540 GLU A O 1
ATOM 4291 N N . TYR A 1 541 ? 41.654 -1.519 -17.839 1.00 92.62 541 TYR A N 1
ATOM 4292 C CA . TYR A 1 541 ? 42.078 -1.166 -16.481 1.00 92.62 541 TYR A CA 1
ATOM 4293 C C . TYR A 1 541 ? 41.117 -0.179 -15.797 1.00 92.62 541 TYR A C 1
ATOM 4295 O O . TYR A 1 541 ? 40.820 -0.328 -14.611 1.00 92.62 541 TYR A O 1
ATOM 4303 N N . THR A 1 542 ? 40.603 0.815 -16.530 1.00 93.62 542 THR A N 1
ATOM 4304 C CA . THR A 1 542 ? 39.617 1.769 -15.991 1.00 93.62 542 THR A CA 1
ATOM 4305 C C . THR A 1 542 ? 38.292 1.083 -15.672 1.00 93.62 542 THR A C 1
ATOM 4307 O O . THR A 1 542 ? 37.821 1.236 -14.546 1.00 93.62 542 THR A O 1
ATOM 4310 N N . LYS A 1 543 ? 37.768 0.234 -16.567 1.00 95.31 543 LYS A N 1
ATOM 4311 C CA . LYS A 1 543 ? 36.574 -0.591 -16.297 1.00 95.31 543 LYS A CA 1
ATOM 4312 C C . LYS A 1 543 ? 36.757 -1.503 -15.087 1.00 95.31 543 LYS A C 1
ATOM 4314 O O . LYS A 1 543 ? 35.917 -1.508 -14.198 1.00 95.31 543 LYS A O 1
ATOM 4319 N N . LEU A 1 544 ? 37.888 -2.205 -14.987 1.00 96.38 544 LEU A N 1
ATOM 4320 C CA . LEU A 1 544 ? 38.176 -3.076 -13.842 1.00 96.38 544 LEU A CA 1
ATOM 4321 C C . LEU A 1 544 ? 38.251 -2.295 -12.517 1.00 96.38 544 LEU A C 1
ATOM 4323 O O . LEU A 1 544 ? 37.843 -2.797 -11.469 1.00 96.38 544 LEU A O 1
ATOM 4327 N N . ASN A 1 545 ? 38.756 -1.059 -12.548 1.00 93.31 545 ASN A N 1
ATOM 4328 C CA . ASN A 1 545 ? 38.766 -0.170 -11.389 1.00 93.31 545 ASN A CA 1
ATOM 4329 C C . ASN A 1 545 ? 37.359 0.367 -11.052 1.00 93.31 545 ASN A C 1
ATOM 4331 O O . ASN A 1 545 ? 37.034 0.512 -9.874 1.00 93.31 545 ASN A O 1
ATOM 4335 N N . GLU A 1 546 ? 36.512 0.644 -12.043 1.00 93.88 546 GLU A N 1
ATOM 4336 C CA . GLU A 1 546 ? 35.099 0.993 -11.839 1.00 93.88 546 GLU A CA 1
ATOM 4337 C C . GLU A 1 546 ? 34.325 -0.181 -11.217 1.00 93.88 546 GLU A C 1
ATOM 4339 O O . GLU A 1 546 ? 33.707 -0.001 -10.166 1.00 93.88 546 GLU A O 1
ATOM 4344 N N . ASP A 1 547 ? 34.464 -1.391 -11.768 1.00 95.06 547 ASP A N 1
ATOM 4345 C CA . ASP A 1 547 ? 33.883 -2.632 -11.238 1.00 95.06 547 ASP A CA 1
ATOM 4346 C C . ASP A 1 547 ? 34.335 -2.896 -9.792 1.00 95.06 547 ASP A C 1
ATOM 4348 O O . ASP A 1 547 ? 33.516 -3.177 -8.917 1.00 95.06 547 ASP A O 1
ATOM 4352 N N . TYR A 1 548 ? 35.634 -2.748 -9.501 1.00 94.31 548 TYR A N 1
ATOM 4353 C CA . TYR A 1 548 ? 36.178 -2.902 -8.147 1.00 94.31 548 TYR A CA 1
ATOM 4354 C C . TYR A 1 548 ? 35.583 -1.890 -7.155 1.00 94.31 548 TYR A C 1
ATOM 4356 O O . TYR A 1 548 ? 35.247 -2.251 -6.023 1.00 94.31 548 TYR A O 1
ATOM 4364 N N . ASN A 1 549 ? 35.421 -0.628 -7.562 1.00 93.88 549 ASN A N 1
ATOM 4365 C CA . ASN A 1 549 ? 34.802 0.393 -6.716 1.00 93.88 549 ASN A CA 1
ATOM 4366 C C . ASN A 1 549 ? 33.295 0.148 -6.529 1.00 93.88 549 ASN A C 1
ATOM 4368 O O . ASN A 1 549 ? 32.798 0.314 -5.413 1.00 93.88 549 ASN A O 1
ATOM 4372 N N . GLY A 1 550 ? 32.593 -0.321 -7.566 1.00 94.75 550 GLY A N 1
ATOM 4373 C CA . GLY A 1 550 ? 31.197 -0.754 -7.488 1.00 94.75 550 GLY A CA 1
ATOM 4374 C C . GLY A 1 550 ? 31.008 -1.908 -6.502 1.00 94.75 550 GLY A C 1
ATOM 4375 O O . GLY A 1 550 ? 30.218 -1.793 -5.566 1.00 94.75 550 GLY A O 1
ATOM 4376 N N . LEU A 1 551 ? 31.809 -2.970 -6.629 1.00 95.31 551 LEU A N 1
ATOM 4377 C CA . LEU A 1 551 ? 31.769 -4.139 -5.743 1.00 95.31 551 LEU A CA 1
ATOM 4378 C C . LEU A 1 551 ? 32.107 -3.773 -4.286 1.00 95.31 551 LEU A C 1
ATOM 4380 O O . LEU A 1 551 ? 31.482 -4.260 -3.344 1.00 95.31 551 LEU A O 1
ATOM 4384 N N . LYS A 1 552 ? 33.065 -2.859 -4.083 1.00 94.88 552 LYS A N 1
ATOM 4385 C CA . LYS A 1 552 ? 33.410 -2.310 -2.763 1.00 94.88 552 LYS A CA 1
ATOM 4386 C C . LYS A 1 552 ? 32.260 -1.504 -2.150 1.00 94.88 552 LYS A C 1
ATOM 4388 O O . LYS A 1 552 ? 32.048 -1.563 -0.937 1.00 94.88 552 LYS A O 1
ATOM 4393 N N . GLN A 1 553 ? 31.518 -0.752 -2.962 1.00 91.38 553 GLN A N 1
ATOM 4394 C CA . GLN A 1 553 ? 30.341 -0.016 -2.506 1.00 91.38 553 GLN A CA 1
ATOM 4395 C C . GLN A 1 553 ? 29.175 -0.964 -2.192 1.00 91.38 553 GLN A C 1
ATOM 4397 O O . GLN A 1 553 ? 28.530 -0.787 -1.158 1.00 91.38 553 GLN A O 1
ATOM 4402 N N . GLU A 1 554 ? 28.958 -2.004 -3.001 1.00 92.75 554 GLU A N 1
ATOM 4403 C CA . GLU A 1 554 ? 27.972 -3.055 -2.723 1.00 92.75 554 GLU A CA 1
ATOM 4404 C C . GLU A 1 554 ? 28.276 -3.763 -1.395 1.00 92.75 554 GLU A C 1
ATOM 4406 O O . GLU A 1 554 ? 27.409 -3.798 -0.519 1.00 92.75 554 GLU A O 1
ATOM 4411 N N . MET A 1 555 ? 29.518 -4.210 -1.177 1.00 94.25 555 MET A N 1
ATOM 4412 C CA . MET A 1 555 ? 29.962 -4.787 0.101 1.00 94.25 555 MET A CA 1
ATOM 4413 C C . MET A 1 555 ? 29.626 -3.881 1.291 1.00 94.25 555 MET A C 1
ATOM 4415 O O . MET A 1 555 ? 29.024 -4.342 2.260 1.00 94.25 555 MET A O 1
ATOM 4419 N N . LYS A 1 556 ? 29.905 -2.575 1.188 1.00 93.94 556 LYS A N 1
ATOM 4420 C CA . LYS A 1 556 ? 29.562 -1.603 2.236 1.00 93.94 556 LYS A CA 1
ATOM 4421 C C . LYS A 1 556 ? 28.048 -1.478 2.459 1.00 93.94 556 LYS A C 1
ATOM 4423 O O . LYS A 1 556 ? 27.606 -1.337 3.597 1.00 93.94 556 LYS A O 1
ATOM 4428 N N . THR A 1 557 ? 27.224 -1.550 1.409 1.00 92.00 557 THR A N 1
ATOM 4429 C CA . THR A 1 557 ? 25.759 -1.589 1.594 1.00 92.00 557 THR A CA 1
ATOM 4430 C C . THR A 1 557 ? 25.321 -2.861 2.323 1.00 92.00 557 THR A C 1
ATOM 4432 O O . THR A 1 557 ? 24.542 -2.763 3.272 1.00 92.00 557 THR A O 1
ATOM 4435 N N . LYS A 1 558 ? 25.893 -4.024 1.981 1.00 92.06 558 LYS A N 1
ATOM 4436 C CA . LYS A 1 558 ? 25.614 -5.308 2.645 1.00 92.06 558 LYS A CA 1
ATOM 4437 C C . LYS A 1 558 ? 26.084 -5.357 4.096 1.00 92.06 558 LYS A C 1
ATOM 4439 O O . LYS A 1 558 ? 25.392 -5.941 4.926 1.00 92.06 558 LYS A O 1
ATOM 4444 N N . GLU A 1 559 ? 27.177 -4.686 4.444 1.00 92.06 559 GLU A N 1
ATOM 4445 C CA . GLU A 1 559 ? 27.569 -4.464 5.842 1.00 92.06 559 GLU A CA 1
ATOM 4446 C C . GLU A 1 559 ? 26.473 -3.699 6.607 1.00 92.06 559 GLU A C 1
ATOM 4448 O O . GLU A 1 559 ? 25.993 -4.188 7.630 1.00 92.06 559 GLU A O 1
ATOM 4453 N N . THR A 1 560 ? 25.970 -2.577 6.073 1.00 92.62 560 THR A N 1
ATOM 4454 C CA . THR A 1 560 ? 24.892 -1.813 6.743 1.00 92.62 560 THR A CA 1
ATOM 4455 C C . THR A 1 560 ? 23.539 -2.538 6.783 1.00 92.62 560 THR A C 1
ATOM 4457 O O . THR A 1 560 ? 22.739 -2.302 7.689 1.00 92.62 560 THR A O 1
ATOM 4460 N N . GLU A 1 561 ? 23.246 -3.421 5.822 1.00 94.06 561 GLU A N 1
ATOM 4461 C CA . GLU A 1 561 ? 22.071 -4.305 5.874 1.00 94.06 561 GLU A CA 1
ATOM 4462 C C . GLU A 1 561 ? 22.221 -5.353 6.986 1.00 94.06 561 GLU A C 1
ATOM 4464 O O . GLU A 1 561 ? 21.294 -5.542 7.775 1.00 94.06 561 GLU A O 1
ATOM 4469 N N . ASN A 1 562 ? 23.400 -5.967 7.118 1.00 92.06 562 ASN A N 1
ATOM 4470 C CA . ASN A 1 562 ? 23.699 -6.916 8.192 1.00 92.06 562 ASN A CA 1
ATOM 4471 C C . ASN A 1 562 ? 23.641 -6.268 9.584 1.00 92.06 562 ASN A C 1
ATOM 4473 O O . ASN A 1 562 ? 23.115 -6.879 10.513 1.00 92.06 562 ASN A O 1
ATOM 4477 N N . GLU A 1 563 ? 24.110 -5.027 9.745 1.00 95.75 563 GLU A N 1
ATOM 4478 C CA . GLU A 1 563 ? 23.968 -4.279 11.005 1.00 95.75 563 GLU A CA 1
ATOM 4479 C C . GLU A 1 563 ? 22.494 -4.047 11.377 1.00 95.75 563 GLU A C 1
ATOM 4481 O O . GLU A 1 563 ? 22.103 -4.266 12.525 1.00 95.75 563 GLU A O 1
ATOM 4486 N N . LYS A 1 564 ? 21.643 -3.681 10.406 1.00 95.06 564 LYS A N 1
ATOM 4487 C CA . LYS A 1 564 ? 20.191 -3.528 10.621 1.00 95.06 564 LYS A CA 1
ATOM 4488 C C . LYS A 1 564 ? 19.527 -4.852 11.001 1.00 95.06 564 LYS A C 1
ATOM 4490 O O . LYS A 1 564 ? 18.737 -4.883 11.944 1.00 95.06 564 LYS A O 1
ATOM 4495 N N . LEU A 1 565 ? 19.862 -5.942 10.306 1.00 94.94 565 LEU A N 1
ATOM 4496 C CA . LEU A 1 565 ? 19.354 -7.282 10.620 1.00 94.94 565 LEU A CA 1
ATOM 4497 C C . LEU A 1 565 ? 19.802 -7.741 12.012 1.00 94.94 565 LEU A C 1
ATOM 4499 O O . LEU A 1 565 ? 18.996 -8.288 12.760 1.00 94.94 565 LEU A O 1
ATOM 4503 N N . LYS A 1 566 ? 21.047 -7.454 12.407 1.00 96.44 566 LYS A N 1
ATOM 4504 C CA . LYS A 1 566 ? 21.554 -7.741 13.753 1.00 96.44 566 LYS A CA 1
ATOM 4505 C C . LYS A 1 566 ? 20.754 -7.001 14.829 1.00 96.44 566 LYS A C 1
ATOM 4507 O O . LYS A 1 566 ? 20.276 -7.640 15.760 1.00 96.44 566 LYS A O 1
ATOM 4512 N N . LEU A 1 567 ? 20.507 -5.700 14.655 1.00 95.62 567 LEU A N 1
ATOM 4513 C CA . LEU A 1 567 ? 19.658 -4.917 15.566 1.00 95.62 567 LEU A CA 1
ATOM 4514 C C . LEU A 1 567 ? 18.211 -5.444 15.626 1.00 95.62 567 LEU A C 1
ATOM 4516 O O . LEU A 1 567 ? 17.580 -5.413 16.685 1.00 95.62 567 LEU A O 1
ATOM 4520 N N . GLN A 1 568 ? 17.675 -5.954 14.513 1.00 94.62 568 GLN A N 1
ATOM 4521 C CA . GLN A 1 568 ? 16.361 -6.597 14.484 1.00 94.62 568 GLN A CA 1
ATOM 4522 C C . GLN A 1 568 ? 16.354 -7.921 15.267 1.00 94.62 568 GLN A C 1
ATOM 4524 O O . GLN A 1 568 ? 15.421 -8.159 16.037 1.00 94.62 568 GLN A O 1
ATOM 4529 N N . VAL A 1 569 ? 17.394 -8.750 15.126 1.00 94.38 569 VAL A N 1
ATOM 4530 C CA . VAL A 1 569 ? 17.574 -9.986 15.907 1.00 94.38 569 VAL A CA 1
ATOM 4531 C C . VAL A 1 569 ? 17.714 -9.672 17.398 1.00 94.38 569 VAL A C 1
ATOM 4533 O O . VAL A 1 569 ? 16.989 -10.262 18.197 1.00 94.38 569 VAL A O 1
ATOM 4536 N N . ASP A 1 570 ? 18.542 -8.695 17.776 1.00 95.12 570 ASP A N 1
ATOM 4537 C CA . ASP A 1 570 ? 18.712 -8.264 19.170 1.00 95.12 570 ASP A CA 1
ATOM 4538 C C . ASP A 1 570 ? 17.376 -7.788 19.779 1.00 95.12 570 ASP A C 1
ATOM 4540 O O . ASP A 1 570 ? 17.034 -8.145 20.911 1.00 95.12 570 ASP A O 1
ATOM 4544 N N . ARG A 1 571 ? 16.559 -7.050 19.008 1.00 95.06 571 ARG A N 1
ATOM 4545 C CA . ARG A 1 571 ? 15.211 -6.614 19.420 1.00 95.06 571 ARG A CA 1
ATOM 4546 C C . ARG A 1 571 ? 14.242 -7.786 19.604 1.00 95.06 571 ARG A C 1
ATOM 4548 O O . ARG A 1 571 ? 13.495 -7.801 20.583 1.00 95.06 571 ARG A O 1
ATOM 4555 N N . ILE A 1 572 ? 14.244 -8.763 18.695 1.00 95.25 572 ILE A N 1
ATOM 4556 C CA . ILE A 1 572 ? 13.423 -9.981 18.816 1.00 95.25 572 ILE A CA 1
ATOM 4557 C C . ILE A 1 572 ? 13.871 -10.796 20.037 1.00 95.25 572 ILE A C 1
ATOM 4559 O O . ILE A 1 572 ? 13.040 -11.247 20.821 1.00 95.25 572 ILE A O 1
ATOM 4563 N N . GLN A 1 573 ? 15.177 -10.927 20.263 1.00 95.12 573 GLN A N 1
ATOM 4564 C CA . GLN A 1 573 ? 15.717 -11.680 21.391 1.00 95.12 573 GLN A CA 1
ATOM 4565 C C . GLN A 1 573 ? 15.435 -10.994 22.740 1.00 95.12 573 GLN A C 1
ATOM 4567 O O . GLN A 1 573 ? 15.174 -11.677 23.731 1.00 95.12 573 GLN A O 1
ATOM 4572 N N . ALA A 1 574 ? 15.396 -9.658 22.784 1.00 94.75 574 ALA A N 1
ATOM 4573 C CA . ALA A 1 574 ? 14.908 -8.905 23.940 1.00 94.75 574 ALA A CA 1
ATOM 4574 C C . ALA A 1 574 ? 13.403 -9.128 24.193 1.00 94.75 574 ALA A C 1
ATOM 4576 O O . ALA A 1 574 ? 13.006 -9.335 25.340 1.00 94.75 574 ALA A O 1
ATOM 4577 N N . MET A 1 575 ? 12.575 -9.156 23.141 1.00 93.00 575 MET A N 1
ATOM 4578 C CA . MET A 1 575 ? 11.142 -9.464 23.250 1.00 93.00 575 MET A CA 1
ATOM 4579 C C . MET A 1 575 ? 10.905 -10.882 23.795 1.00 93.00 575 MET A C 1
ATOM 4581 O O . MET A 1 575 ? 10.104 -11.053 24.709 1.00 93.00 575 MET A O 1
ATOM 4585 N N . ILE A 1 576 ? 11.653 -11.880 23.309 1.00 95.38 576 ILE A N 1
ATOM 4586 C CA . ILE A 1 576 ? 11.578 -13.266 23.802 1.00 95.38 576 ILE A CA 1
ATOM 4587 C C . ILE A 1 576 ? 11.917 -13.342 25.298 1.00 95.38 576 ILE A C 1
ATOM 4589 O O . ILE A 1 576 ? 11.203 -14.007 26.043 1.00 95.38 576 ILE A O 1
ATOM 4593 N N . ARG A 1 577 ? 12.958 -12.635 25.766 1.00 95.31 577 ARG A N 1
ATOM 4594 C CA . ARG A 1 577 ? 13.315 -12.591 27.200 1.00 95.31 577 ARG A CA 1
ATOM 4595 C C . ARG A 1 577 ? 12.216 -11.961 28.061 1.00 95.31 577 ARG A C 1
ATOM 4597 O O . ARG A 1 577 ? 11.975 -12.432 29.169 1.00 95.31 577 ARG A O 1
ATOM 4604 N N . LEU A 1 578 ? 11.553 -10.912 27.568 1.00 94.12 578 LEU A N 1
ATOM 4605 C CA . LEU A 1 578 ? 10.432 -10.280 28.271 1.00 94.12 578 LEU A CA 1
ATOM 4606 C C . LEU A 1 578 ? 9.218 -11.212 28.359 1.00 94.12 578 LEU A C 1
ATOM 4608 O O . LEU A 1 578 ? 8.636 -11.331 29.434 1.00 94.12 578 LEU A O 1
ATOM 4612 N N . GLU A 1 579 ? 8.874 -11.913 27.276 1.00 92.12 579 GLU A N 1
ATOM 4613 C CA . GLU A 1 579 ? 7.755 -12.865 27.278 1.00 92.12 579 GLU A CA 1
ATOM 4614 C C . GLU A 1 579 ? 8.054 -14.092 28.155 1.00 92.12 579 GLU A C 1
ATOM 4616 O O . GLU A 1 579 ? 7.186 -14.550 28.892 1.00 92.12 579 GLU A O 1
ATOM 4621 N N . GLN A 1 580 ? 9.301 -14.582 28.159 1.00 93.06 580 GLN A N 1
ATOM 4622 C CA . GLN A 1 580 ? 9.753 -15.631 29.082 1.00 93.06 580 GLN A CA 1
ATOM 4623 C C . GLN A 1 580 ? 9.587 -15.209 30.544 1.00 93.06 580 GLN A C 1
ATOM 4625 O O . GLN A 1 580 ? 9.003 -15.962 31.321 1.00 93.06 580 GLN A O 1
ATOM 4630 N N . LYS A 1 581 ? 10.032 -13.996 30.902 1.00 95.31 581 LYS A N 1
ATOM 4631 C CA . LYS A 1 581 ? 9.841 -13.458 32.254 1.00 95.31 581 LYS A CA 1
ATOM 4632 C C . LYS A 1 581 ? 8.354 -13.332 32.598 1.00 95.31 581 LYS A C 1
ATOM 4634 O O . LYS A 1 581 ? 7.945 -13.772 33.663 1.00 95.31 581 LYS A O 1
ATOM 4639 N N . LYS A 1 582 ? 7.534 -12.791 31.693 1.00 95.62 582 LYS A N 1
ATOM 4640 C CA . LYS A 1 582 ? 6.085 -12.652 31.901 1.00 95.62 582 LYS A CA 1
ATOM 4641 C C . LYS A 1 582 ? 5.402 -14.006 32.122 1.00 95.62 582 LYS A C 1
ATOM 4643 O O . LYS A 1 582 ? 4.593 -14.131 33.031 1.00 95.62 582 LYS A O 1
ATOM 4648 N N . ALA A 1 583 ? 5.766 -15.033 31.354 1.00 91.31 583 ALA A N 1
ATOM 4649 C CA . ALA A 1 583 ? 5.262 -16.392 31.548 1.00 91.31 583 ALA A CA 1
ATOM 4650 C C . ALA A 1 583 ? 5.730 -17.023 32.877 1.00 91.31 583 ALA A C 1
ATOM 4652 O O . ALA A 1 583 ? 5.042 -17.879 33.432 1.00 91.31 583 ALA A O 1
ATOM 4653 N N . GLU A 1 584 ? 6.888 -16.620 33.400 1.00 93.31 584 GLU A N 1
ATOM 4654 C CA . GLU A 1 584 ? 7.381 -17.028 34.718 1.00 93.31 584 GLU A CA 1
ATOM 4655 C C . GLU A 1 584 ? 6.642 -16.297 35.853 1.00 93.31 584 GLU A C 1
ATOM 4657 O O . GLU A 1 584 ? 6.157 -16.953 36.775 1.00 93.31 584 GLU A O 1
ATOM 4662 N N . ASP A 1 585 ? 6.421 -14.985 35.721 1.00 94.31 585 ASP A N 1
ATOM 4663 C CA . ASP A 1 585 ? 5.584 -14.171 36.617 1.00 94.31 585 ASP A CA 1
ATOM 4664 C C . ASP A 1 585 ? 4.111 -14.658 36.625 1.00 94.31 585 ASP A C 1
ATOM 4666 O O . ASP A 1 585 ? 3.436 -14.660 37.655 1.00 94.31 585 ASP A O 1
ATOM 4670 N N . GLU A 1 586 ? 3.578 -15.131 35.495 1.00 93.94 586 GLU A N 1
ATOM 4671 C CA . GLU A 1 586 ? 2.245 -15.751 35.418 1.00 93.94 586 GLU A CA 1
ATOM 4672 C C . GLU A 1 586 ? 2.202 -17.129 36.101 1.00 93.94 586 GLU A C 1
ATOM 4674 O O . GLU A 1 586 ? 1.208 -17.465 36.750 1.00 93.94 586 GLU A O 1
ATOM 4679 N N . ARG A 1 587 ? 3.281 -17.923 36.024 1.00 94.50 587 ARG A N 1
ATOM 4680 C CA . ARG A 1 587 ? 3.390 -19.205 36.746 1.00 94.50 587 ARG A CA 1
ATOM 4681 C C . ARG A 1 587 ? 3.482 -19.011 38.255 1.00 94.50 587 ARG A C 1
ATOM 4683 O O . ARG A 1 587 ? 2.841 -19.772 38.977 1.00 94.50 587 ARG A O 1
ATOM 4690 N N . THR A 1 588 ? 4.243 -18.026 38.735 1.00 94.94 588 THR A N 1
ATOM 4691 C CA . THR A 1 588 ? 4.341 -17.732 40.175 1.00 94.94 588 THR A CA 1
ATOM 4692 C C . THR A 1 588 ? 3.017 -17.198 40.713 1.00 94.94 588 THR A C 1
ATOM 4694 O O . THR A 1 588 ? 2.533 -17.712 41.717 1.00 94.94 588 THR A O 1
ATOM 4697 N N . ASN A 1 589 ? 2.346 -16.289 39.998 1.00 95.06 589 ASN A N 1
ATOM 4698 C CA . ASN A 1 589 ? 0.988 -15.853 40.346 1.00 95.06 589 ASN A CA 1
ATOM 4699 C C . ASN A 1 589 ? -0.016 -17.021 40.364 1.00 95.06 589 ASN A C 1
ATOM 4701 O O . ASN A 1 589 ? -0.811 -17.139 41.292 1.00 95.06 589 ASN A O 1
ATOM 4705 N N . MET A 1 590 ? 0.037 -17.928 39.383 1.00 91.62 590 MET A N 1
ATOM 4706 C CA . MET A 1 590 ? -0.807 -19.130 39.360 1.00 91.62 590 MET A CA 1
ATOM 4707 C C . MET A 1 590 ? -0.494 -20.095 40.517 1.00 91.62 590 MET A C 1
ATOM 4709 O O . MET A 1 590 ? -1.397 -20.778 40.997 1.00 91.62 590 MET A O 1
ATOM 4713 N N . ALA A 1 591 ? 0.759 -20.170 40.975 1.00 93.31 591 ALA A N 1
ATOM 4714 C CA . ALA A 1 591 ? 1.132 -20.944 42.157 1.00 93.31 591 ALA A CA 1
ATOM 4715 C C . ALA A 1 591 ? 0.570 -20.311 43.443 1.00 93.31 591 ALA A C 1
ATOM 4717 O O . ALA A 1 591 ? -0.094 -21.009 44.203 1.00 93.31 591 ALA A O 1
ATOM 4718 N N . LEU A 1 592 ? 0.728 -18.994 43.621 1.00 96.06 592 LEU A N 1
ATOM 4719 C CA . LEU A 1 592 ? 0.169 -18.248 44.757 1.00 96.06 592 LEU A CA 1
ATOM 4720 C C . LEU A 1 592 ? -1.361 -18.363 44.825 1.00 96.06 592 LEU A C 1
ATOM 4722 O O . LEU A 1 592 ? -1.914 -18.666 45.875 1.00 96.06 592 LEU A O 1
ATOM 4726 N N . VAL A 1 593 ? -2.063 -18.209 43.696 1.00 93.75 593 VAL A N 1
ATOM 4727 C CA . VAL A 1 593 ? -3.530 -18.369 43.644 1.00 93.75 593 VAL A CA 1
ATOM 4728 C C . VAL A 1 593 ? -3.959 -19.798 43.996 1.00 93.75 593 VAL A C 1
ATOM 4730 O O . VAL A 1 593 ? -4.989 -19.982 44.642 1.00 93.75 593 VAL A O 1
ATOM 4733 N N . LYS A 1 594 ? -3.180 -20.822 43.618 1.00 93.38 594 LYS A N 1
ATOM 4734 C CA . LYS A 1 594 ? -3.441 -22.211 44.032 1.00 93.38 594 LYS A CA 1
ATOM 4735 C C . LYS A 1 594 ? -3.204 -22.426 45.525 1.00 93.38 594 LYS A C 1
ATOM 4737 O O . LYS A 1 594 ? -3.961 -23.176 46.135 1.00 93.38 594 LYS A O 1
ATOM 4742 N N . GLU A 1 595 ? -2.190 -21.792 46.101 1.00 95.19 595 GLU A N 1
ATOM 4743 C CA . GLU A 1 595 ? -1.889 -21.856 47.534 1.00 95.19 595 GLU A CA 1
ATOM 4744 C C . GLU A 1 595 ? -3.002 -21.191 48.360 1.00 95.19 595 GLU A C 1
ATOM 4746 O O . GLU A 1 595 ? -3.599 -21.847 49.213 1.00 95.19 595 GLU A O 1
ATOM 4751 N N . GLU A 1 596 ? -3.393 -19.959 48.019 1.00 94.19 596 GLU A N 1
ATOM 4752 C CA . GLU A 1 596 ? -4.515 -19.251 48.659 1.00 94.19 596 GLU A CA 1
ATOM 4753 C C . GLU A 1 596 ? -5.852 -19.996 48.489 1.00 94.19 596 GLU A C 1
ATOM 4755 O O . GLU A 1 596 ? -6.632 -20.100 49.435 1.00 94.19 596 GLU A O 1
ATOM 4760 N N . TYR A 1 597 ? -6.116 -20.589 47.316 1.00 92.25 597 TYR A N 1
ATOM 4761 C CA . TYR A 1 597 ? -7.299 -21.435 47.112 1.00 92.25 597 TYR A CA 1
ATOM 4762 C C . TYR A 1 597 ? -7.276 -22.696 47.989 1.00 92.25 597 TYR A C 1
ATOM 4764 O O . TYR A 1 597 ? -8.303 -23.071 48.555 1.00 92.25 597 TYR A O 1
ATOM 4772 N N . THR A 1 598 ? -6.115 -23.346 48.117 1.00 94.44 598 THR A N 1
ATOM 4773 C CA . THR A 1 598 ? -5.951 -24.545 48.957 1.00 94.44 598 THR A CA 1
ATOM 4774 C C . THR A 1 598 ? -6.209 -24.202 50.422 1.00 94.44 598 THR A C 1
ATOM 4776 O O . THR A 1 598 ? -6.994 -24.880 51.080 1.00 94.44 598 THR A O 1
ATOM 4779 N N . LYS A 1 599 ? -5.651 -23.087 50.896 1.00 95.50 599 LYS A N 1
ATOM 4780 C CA . LYS A 1 599 ? -5.868 -22.563 52.245 1.00 95.50 599 LYS A CA 1
ATOM 4781 C C . LYS A 1 599 ? -7.337 -22.210 52.510 1.00 95.50 599 LYS A C 1
ATOM 4783 O O . LYS A 1 599 ? -7.898 -22.654 53.505 1.00 95.50 599 LYS A O 1
ATOM 4788 N N . LEU A 1 600 ? -8.006 -21.513 51.586 1.00 93.69 600 LEU A N 1
ATOM 4789 C CA . LEU A 1 600 ? -9.440 -21.214 51.703 1.00 93.69 600 LEU A CA 1
ATOM 4790 C C . LEU A 1 600 ? -10.301 -22.493 51.736 1.00 93.69 600 LEU A C 1
ATOM 4792 O O . LEU A 1 600 ? -11.325 -22.546 52.418 1.00 93.69 600 LEU A O 1
ATOM 4796 N N . TYR A 1 601 ? -9.893 -23.537 51.010 1.00 92.94 601 TYR A N 1
ATOM 4797 C CA . TYR A 1 601 ? -10.552 -24.842 51.036 1.00 92.94 601 TYR A CA 1
ATOM 4798 C C . TYR A 1 601 ? -10.338 -25.580 52.370 1.00 92.94 601 TYR A C 1
ATOM 4800 O O . TYR A 1 601 ? -11.261 -26.228 52.871 1.00 92.94 601 TYR A O 1
ATOM 4808 N N . GLU A 1 602 ? -9.157 -25.465 52.979 1.00 92.69 602 GLU A N 1
ATOM 4809 C CA . GLU A 1 602 ? -8.879 -25.957 54.335 1.00 92.69 602 GLU A CA 1
ATOM 4810 C C . GLU A 1 602 ? -9.724 -25.211 55.382 1.00 92.69 602 GLU A C 1
ATOM 4812 O O . GLU A 1 602 ? -10.436 -25.860 56.156 1.00 92.69 602 GLU A O 1
ATOM 4817 N N . ASP A 1 603 ? -9.756 -23.875 55.331 1.00 90.19 603 ASP A N 1
ATOM 4818 C CA . ASP A 1 603 ? -10.570 -23.019 56.207 1.00 90.19 603 ASP A CA 1
ATOM 4819 C C . ASP A 1 603 ? -12.073 -23.334 56.083 1.00 90.19 603 ASP A C 1
ATOM 4821 O O . ASP A 1 603 ? -12.770 -23.499 57.089 1.00 90.19 603 ASP A O 1
ATOM 4825 N N . TYR A 1 604 ? -12.586 -23.509 54.858 1.00 88.69 604 TYR A N 1
ATOM 4826 C CA . TYR A 1 604 ? -13.971 -23.931 54.616 1.00 88.69 604 TYR A CA 1
ATOM 4827 C C . TYR A 1 604 ? -14.276 -25.300 55.242 1.00 88.69 604 TYR A C 1
ATOM 4829 O O . TYR A 1 604 ? -15.331 -25.489 55.854 1.00 88.69 604 TYR A O 1
ATOM 4837 N N . ASN A 1 605 ? -13.365 -26.270 55.119 1.00 86.38 605 ASN A N 1
ATOM 4838 C CA . ASN A 1 605 ? -13.555 -27.593 55.713 1.00 86.38 605 ASN A CA 1
ATOM 4839 C C . ASN A 1 605 ? -13.487 -27.555 57.248 1.00 86.38 605 ASN A C 1
ATOM 4841 O O . ASN A 1 605 ? -14.269 -28.253 57.900 1.00 86.38 605 ASN A O 1
ATOM 4845 N N . ALA A 1 606 ? -12.626 -26.715 57.828 1.00 88.00 606 ALA A N 1
ATOM 4846 C CA . ALA A 1 606 ? -12.593 -26.464 59.266 1.00 88.00 606 ALA A CA 1
ATOM 4847 C C . ALA A 1 606 ? -13.913 -25.836 59.752 1.00 88.00 606 ALA A C 1
ATOM 4849 O O . ALA A 1 606 ? -14.530 -26.351 60.688 1.00 88.00 606 ALA A O 1
ATOM 4850 N N . LEU A 1 607 ? -14.418 -24.810 59.057 1.00 84.19 607 LEU A N 1
ATOM 4851 C CA . LEU A 1 607 ? -15.700 -24.165 59.365 1.00 84.19 607 LEU A CA 1
ATOM 4852 C C . LEU A 1 607 ? -16.889 -25.134 59.217 1.00 84.19 607 LEU A C 1
ATOM 4854 O O . LEU A 1 607 ? -17.821 -25.128 60.019 1.00 84.19 607 LEU A O 1
ATOM 4858 N N . LYS A 1 608 ? -16.844 -26.037 58.235 1.00 82.44 608 LYS A N 1
ATOM 4859 C CA . LYS A 1 608 ? -17.844 -27.098 58.048 1.00 82.44 608 LYS A CA 1
ATOM 4860 C C . LYS A 1 608 ? -17.826 -28.131 59.180 1.00 82.44 608 LYS A C 1
ATOM 4862 O O . LYS A 1 608 ? -18.880 -28.655 59.541 1.00 82.44 608 LYS A O 1
ATOM 4867 N N . GLN A 1 609 ? -16.660 -28.424 59.760 1.00 80.31 609 GLN A N 1
ATOM 4868 C CA . GLN A 1 609 ? -16.562 -29.247 60.970 1.00 80.31 609 GLN A CA 1
ATOM 4869 C C . GLN A 1 609 ? -17.028 -28.494 62.222 1.00 80.31 609 GLN A C 1
ATOM 4871 O O . GLN A 1 609 ? -17.697 -29.094 63.057 1.00 80.31 609 GLN A O 1
ATOM 4876 N N . GLU A 1 610 ? -16.732 -27.197 62.345 1.00 77.81 610 GLU A N 1
ATOM 4877 C CA . GLU A 1 610 ? -17.292 -26.315 63.381 1.00 77.81 610 GLU A CA 1
ATOM 4878 C C . GLU A 1 610 ? -18.827 -26.311 63.345 1.00 77.81 610 GLU A C 1
ATOM 4880 O O . GLU A 1 610 ? -19.459 -26.516 64.378 1.00 77.81 610 GLU A O 1
ATOM 4885 N N . MET A 1 611 ? -19.439 -26.164 62.164 1.00 66.94 611 MET A N 1
ATOM 4886 C CA . MET A 1 611 ? -20.899 -26.210 62.019 1.00 66.94 611 MET A CA 1
ATOM 4887 C C . MET A 1 611 ? -21.489 -27.557 62.449 1.00 66.94 611 MET A C 1
ATOM 4889 O O . MET A 1 611 ? -22.464 -27.580 63.192 1.00 66.94 611 MET A O 1
ATOM 4893 N N . LYS A 1 612 ? -20.852 -28.682 62.089 1.00 66.31 612 LYS A N 1
ATOM 4894 C CA . LYS A 1 612 ? -21.264 -30.020 62.559 1.00 66.31 612 LYS A CA 1
ATOM 4895 C C . LYS A 1 612 ? -21.123 -30.230 64.072 1.00 66.31 612 LYS A C 1
ATOM 4897 O O . LYS A 1 612 ? -21.744 -31.141 64.605 1.00 66.31 612 LYS A O 1
ATOM 4902 N N . LYS A 1 613 ? -20.305 -29.431 64.766 1.00 62.84 613 LYS A N 1
ATOM 4903 C CA . LYS A 1 613 ? -20.188 -29.445 66.237 1.00 62.84 613 LYS A CA 1
ATOM 4904 C C . LYS A 1 613 ? -21.197 -28.516 66.926 1.00 62.84 613 LYS A C 1
ATOM 4906 O O . LYS A 1 613 ? -21.354 -28.613 68.138 1.00 62.84 613 LYS A O 1
ATOM 4911 N N . LYS A 1 614 ? -21.841 -27.610 66.178 1.00 57.75 614 LYS A N 1
ATOM 4912 C CA . LYS A 1 614 ? -22.779 -26.583 66.677 1.00 57.75 614 LYS A CA 1
ATOM 4913 C C . LYS A 1 614 ? -24.253 -26.923 66.445 1.00 57.75 614 LYS A C 1
ATOM 4915 O O . LYS A 1 614 ? -25.116 -26.162 66.856 1.00 57.75 614 LYS A O 1
ATOM 4920 N N . GLU A 1 615 ? -24.548 -28.060 65.824 1.00 48.25 615 GLU A N 1
ATOM 4921 C CA . GLU A 1 615 ? -25.899 -28.618 65.750 1.00 48.25 615 GLU A CA 1
ATOM 4922 C C . GLU A 1 615 ? -26.201 -29.289 67.108 1.00 48.25 615 GLU A C 1
ATOM 4924 O O . GLU A 1 615 ? -25.724 -30.397 67.366 1.00 48.25 615 GLU A O 1
ATOM 4929 N N . PRO A 1 616 ? -26.878 -28.579 68.036 1.00 55.62 616 PRO A N 1
ATOM 4930 C CA . PRO A 1 616 ? -28.300 -28.280 67.852 1.00 55.62 616 PRO A CA 1
ATOM 4931 C C . PRO A 1 616 ? -28.754 -26.851 68.241 1.00 55.62 616 PRO A C 1
ATOM 4933 O O . PRO A 1 616 ? -28.028 -26.084 68.863 1.00 55.62 616 PRO A O 1
ATOM 4936 N N . ILE A 1 617 ? -30.047 -26.584 67.995 1.00 51.59 617 ILE A N 1
ATOM 4937 C CA . ILE A 1 617 ? -30.820 -25.380 68.373 1.00 51.59 617 ILE A CA 1
ATOM 4938 C C . ILE A 1 617 ? -30.575 -24.153 67.469 1.00 51.59 617 ILE A C 1
ATOM 4940 O O . ILE A 1 617 ? -30.038 -23.135 67.893 1.00 51.59 617 ILE A O 1
ATOM 4944 N N . LEU A 1 618 ? -31.105 -24.220 66.244 1.00 56.44 618 LEU A N 1
ATOM 4945 C CA . LEU A 1 618 ? -31.857 -23.084 65.698 1.00 56.44 618 LEU A CA 1
ATOM 4946 C C . LEU A 1 618 ? -33.339 -23.328 65.994 1.00 56.44 618 LEU A C 1
ATOM 4948 O O . LEU A 1 618 ? -33.798 -24.476 65.979 1.00 56.44 618 LEU A O 1
ATOM 4952 N N . SER A 1 619 ? -34.083 -22.275 66.311 1.00 59.94 619 SER A N 1
ATOM 4953 C CA . SER A 1 619 ? -35.516 -22.384 66.553 1.00 59.94 619 SER A CA 1
ATOM 4954 C C . SER A 1 619 ? -36.263 -22.669 65.247 1.00 59.94 619 SER A C 1
ATOM 4956 O O . SER A 1 619 ? -35.863 -22.257 64.158 1.00 59.94 619 SER A O 1
ATOM 4958 N N . ASN A 1 620 ? -37.391 -23.372 65.355 1.00 64.44 620 ASN A N 1
ATOM 4959 C CA . ASN A 1 620 ? -38.212 -23.739 64.196 1.00 64.44 620 ASN A CA 1
ATOM 4960 C C . ASN A 1 620 ? -38.801 -22.503 63.472 1.00 64.44 620 ASN A C 1
ATOM 4962 O O . ASN A 1 620 ? -39.242 -22.603 62.331 1.00 64.44 620 ASN A O 1
ATOM 4966 N N . GLU A 1 621 ? -38.792 -21.337 64.128 1.00 71.31 621 GLU A N 1
ATOM 4967 C CA . GLU A 1 621 ? -39.238 -20.064 63.558 1.00 71.31 621 GLU A CA 1
ATOM 4968 C C . GLU A 1 621 ? -38.155 -19.416 62.679 1.00 71.31 621 GLU A C 1
ATOM 4970 O O . GLU A 1 621 ? -38.459 -19.013 61.561 1.00 71.31 621 GLU A O 1
ATOM 4975 N N . GLU A 1 622 ? -36.885 -19.417 63.104 1.00 77.31 622 GLU A N 1
ATOM 4976 C CA . GLU A 1 622 ? -35.759 -18.902 62.297 1.00 77.31 622 GLU A CA 1
ATOM 4977 C C . GLU A 1 622 ? -35.604 -19.686 60.984 1.00 77.31 622 GLU A C 1
ATOM 4979 O O . GLU A 1 622 ? -35.373 -19.109 59.923 1.00 77.31 622 GLU A O 1
ATOM 4984 N N . VAL A 1 623 ? -35.805 -21.010 61.022 1.00 79.19 623 VAL A N 1
ATOM 4985 C CA . VAL A 1 623 ? -35.824 -21.855 59.814 1.00 79.19 623 VAL A CA 1
ATOM 4986 C C . VAL A 1 623 ? -36.989 -21.476 58.889 1.00 79.19 623 VAL A C 1
ATOM 4988 O O . VAL A 1 623 ? -36.827 -21.453 57.669 1.00 79.19 623 VAL A O 1
ATOM 4991 N N . ARG A 1 624 ? -38.156 -21.138 59.451 1.00 83.00 624 ARG A N 1
ATOM 4992 C CA . ARG A 1 624 ? -39.337 -20.718 58.684 1.00 83.00 624 ARG A CA 1
ATOM 4993 C C . ARG A 1 624 ? -39.153 -19.337 58.050 1.00 83.00 624 ARG A C 1
ATOM 4995 O O . ARG A 1 624 ? -39.570 -19.138 56.911 1.00 83.00 624 ARG A O 1
ATOM 5002 N N . GLU A 1 625 ? -38.509 -18.409 58.749 1.00 87.75 625 GLU A N 1
ATOM 5003 C CA . GLU A 1 625 ? -38.182 -17.069 58.248 1.00 87.75 625 GLU A CA 1
ATOM 5004 C C . GLU A 1 625 ? -37.107 -17.118 57.145 1.00 87.75 625 GLU A C 1
ATOM 5006 O O . GLU A 1 625 ? -37.247 -16.472 56.100 1.00 87.75 625 GLU A O 1
ATOM 5011 N N . LEU A 1 626 ? -36.088 -17.970 57.301 1.00 86.69 626 LEU A N 1
ATOM 5012 C CA . LEU A 1 626 ? -35.099 -18.241 56.251 1.00 86.69 626 LEU A CA 1
ATOM 5013 C C . LEU A 1 626 ? -35.724 -18.905 55.012 1.00 86.69 626 LEU A C 1
ATOM 5015 O O . LEU A 1 626 ? -35.387 -18.537 53.889 1.00 86.69 626 LEU A O 1
ATOM 5019 N N . GLN A 1 627 ? -36.682 -19.822 55.183 1.00 89.00 627 GLN A N 1
ATOM 5020 C CA . GLN A 1 627 ? -37.417 -20.386 54.047 1.00 89.00 627 GLN A CA 1
ATOM 5021 C C . GLN A 1 627 ? -38.297 -19.330 53.357 1.00 89.00 627 GLN A C 1
ATOM 5023 O O . GLN A 1 627 ? -38.305 -19.242 52.133 1.00 89.00 627 GLN A O 1
ATOM 5028 N N . ALA A 1 628 ? -38.998 -18.480 54.113 1.00 91.19 628 ALA A N 1
ATOM 5029 C CA . ALA A 1 628 ? -39.839 -17.426 53.542 1.00 91.19 628 ALA A CA 1
ATOM 5030 C C . ALA A 1 628 ? -39.028 -16.367 52.769 1.00 91.19 628 ALA A C 1
ATOM 5032 O O . ALA A 1 628 ? -39.478 -15.874 51.732 1.00 91.19 628 ALA A O 1
ATOM 5033 N N . THR A 1 629 ? -37.823 -16.034 53.244 1.00 93.19 629 THR A N 1
ATOM 5034 C CA . THR A 1 629 ? -36.902 -15.127 52.540 1.00 93.19 629 THR A CA 1
ATOM 5035 C C . THR A 1 629 ? -36.277 -15.779 51.305 1.00 93.19 629 THR A C 1
ATOM 5037 O O . THR A 1 629 ? -36.152 -15.104 50.281 1.00 93.19 629 THR A O 1
ATOM 5040 N N . LEU A 1 630 ? -35.982 -17.086 51.337 1.00 92.56 630 LEU A N 1
ATOM 5041 C CA . LEU A 1 630 ? -35.568 -17.854 50.157 1.00 92.56 630 LEU A CA 1
ATOM 5042 C C . LEU A 1 630 ? -36.667 -17.877 49.082 1.00 92.56 630 LEU A C 1
ATOM 5044 O O . LEU A 1 630 ? -36.418 -17.456 47.954 1.00 92.56 630 LEU A O 1
ATOM 5048 N N . ASP A 1 631 ? -37.898 -18.256 49.438 1.00 92.19 631 ASP A N 1
ATOM 5049 C CA . ASP A 1 631 ? -39.053 -18.275 48.528 1.00 92.19 631 ASP A CA 1
ATOM 5050 C C . ASP A 1 631 ? -39.316 -16.895 47.890 1.00 92.19 631 ASP A C 1
ATOM 5052 O O . ASP A 1 631 ? -39.742 -16.792 46.734 1.00 92.19 631 ASP A O 1
ATOM 5056 N N . ALA A 1 632 ? -39.101 -15.813 48.646 1.00 93.69 632 ALA A N 1
ATOM 5057 C CA . ALA A 1 632 ? -39.223 -14.445 48.151 1.00 93.69 632 ALA A CA 1
ATOM 5058 C C . ALA A 1 632 ? -38.084 -14.083 47.180 1.00 93.69 632 ALA A C 1
ATOM 5060 O O . ALA A 1 632 ? -38.341 -13.485 46.131 1.00 93.69 632 ALA A O 1
ATOM 5061 N N . ALA A 1 633 ? -36.846 -14.482 47.487 1.00 91.88 633 ALA A N 1
ATOM 5062 C CA . ALA A 1 633 ? -35.692 -14.287 46.615 1.00 91.88 633 ALA A CA 1
ATOM 5063 C C . ALA A 1 633 ? -35.825 -15.075 45.300 1.00 91.88 633 ALA A C 1
ATOM 5065 O O . ALA A 1 633 ? -35.555 -14.524 44.233 1.00 91.88 633 ALA A O 1
ATOM 5066 N N . GLU A 1 634 ? -36.316 -16.316 45.339 1.00 93.06 634 GLU A N 1
ATOM 5067 C CA . GLU A 1 634 ? -36.580 -17.130 44.146 1.00 93.06 634 GLU A CA 1
ATOM 5068 C C . GLU A 1 634 ? -37.650 -16.499 43.243 1.00 93.06 634 GLU A C 1
ATOM 5070 O O . GLU A 1 634 ? -37.452 -16.387 42.031 1.00 93.06 634 GLU A O 1
ATOM 5075 N N . LYS A 1 635 ? -38.748 -15.987 43.816 1.00 94.69 635 LYS A N 1
ATOM 5076 C CA . LYS A 1 635 ? -39.776 -15.244 43.059 1.00 94.69 635 LYS A CA 1
ATOM 5077 C C . LYS A 1 635 ? -39.229 -13.944 42.462 1.00 94.69 635 LYS A C 1
ATOM 5079 O O . LYS A 1 635 ? -39.550 -13.605 41.319 1.00 94.69 635 LYS A O 1
ATOM 5084 N N . ALA A 1 636 ? -38.376 -13.227 43.195 1.00 94.12 636 ALA A N 1
ATOM 5085 C CA . ALA A 1 636 ? -37.715 -12.023 42.694 1.00 94.12 636 ALA A CA 1
ATOM 5086 C C . ALA A 1 636 ? -36.735 -12.338 41.548 1.00 94.12 636 ALA A C 1
ATOM 5088 O O . ALA A 1 636 ? -36.695 -11.605 40.559 1.00 94.12 636 ALA A O 1
ATOM 5089 N N . LEU A 1 637 ? -35.991 -13.446 41.636 1.00 94.56 637 LEU A N 1
ATOM 5090 C CA . LEU A 1 637 ? -35.119 -13.938 40.566 1.00 94.56 637 LEU A CA 1
ATOM 5091 C C . LEU A 1 637 ? -35.919 -14.362 39.330 1.00 94.56 637 LEU A C 1
ATOM 5093 O O . LEU A 1 637 ? -35.567 -13.948 38.229 1.00 94.56 637 LEU A O 1
ATOM 5097 N N . ALA A 1 638 ? -37.022 -15.097 39.493 1.00 95.06 638 ALA A N 1
ATOM 5098 C CA . ALA A 1 638 ? -37.907 -15.465 38.386 1.00 95.06 638 ALA A CA 1
ATOM 5099 C C . ALA A 1 638 ? -38.486 -14.226 37.674 1.00 95.06 638 ALA A C 1
ATOM 5101 O O . ALA A 1 638 ? -38.472 -14.152 36.447 1.00 95.06 638 ALA A O 1
ATOM 5102 N N . THR A 1 639 ? -38.903 -13.211 38.439 1.00 95.31 639 THR A N 1
ATOM 5103 C CA . THR A 1 639 ? -39.396 -11.931 37.895 1.00 95.31 639 THR A CA 1
ATOM 5104 C C . THR A 1 639 ? -38.295 -11.175 37.137 1.00 95.31 639 THR A C 1
ATOM 5106 O O . THR A 1 639 ? -38.524 -10.683 36.031 1.00 95.31 639 THR A O 1
ATOM 5109 N N . LYS A 1 640 ? -37.068 -11.118 37.681 1.00 95.75 640 LYS A N 1
ATOM 5110 C CA . LYS A 1 640 ? -35.909 -10.527 36.984 1.00 95.75 640 LYS A CA 1
ATOM 5111 C C . LYS A 1 640 ? -35.559 -11.302 35.709 1.00 95.75 640 LYS A C 1
ATOM 5113 O O . LYS A 1 640 ? -35.268 -10.677 34.694 1.00 95.75 640 LYS A O 1
ATOM 5118 N N . GLN A 1 641 ? -35.632 -12.632 35.736 1.00 94.56 641 GLN A N 1
ATOM 5119 C CA . GLN A 1 641 ? -35.371 -13.484 34.577 1.00 94.56 641 GLN A CA 1
ATOM 5120 C C . GLN A 1 641 ? -36.405 -13.259 33.466 1.00 94.56 641 GLN A C 1
ATOM 5122 O O . GLN A 1 641 ? -36.014 -13.037 32.322 1.00 94.56 641 GLN A O 1
ATOM 5127 N N . GLN A 1 642 ? -37.699 -13.193 33.805 1.00 96.62 642 GLN A N 1
ATOM 5128 C CA . GLN A 1 642 ? -38.740 -12.795 32.853 1.00 96.62 642 GLN A CA 1
ATOM 5129 C C . GLN A 1 642 ? -38.414 -11.435 32.223 1.00 96.62 642 GLN A C 1
ATOM 5131 O O . GLN A 1 642 ? -38.467 -11.302 31.001 1.00 96.62 642 GLN A O 1
ATOM 5136 N N . LYS A 1 643 ? -38.017 -10.433 33.025 1.00 96.88 643 LYS A N 1
ATOM 5137 C CA . LYS A 1 643 ? -37.714 -9.104 32.477 1.00 96.88 643 LYS A CA 1
ATOM 5138 C C . LYS A 1 643 ? -36.479 -9.091 31.575 1.00 96.88 643 LYS A C 1
ATOM 5140 O O . LYS A 1 643 ? -36.478 -8.390 30.565 1.00 96.88 643 LYS A O 1
ATOM 5145 N N . ILE A 1 644 ? -35.465 -9.894 31.892 1.00 94.44 644 ILE A N 1
ATOM 5146 C CA . ILE A 1 644 ? -34.301 -10.119 31.026 1.00 94.44 644 ILE A CA 1
ATOM 5147 C C . ILE A 1 644 ? -34.734 -10.719 29.680 1.00 94.44 644 ILE A C 1
ATOM 5149 O O . ILE A 1 644 ? -34.223 -10.307 28.641 1.00 94.44 644 ILE A O 1
ATOM 5153 N N . ASP A 1 645 ? -35.672 -11.665 29.671 1.00 95.50 645 ASP A N 1
ATOM 5154 C CA . ASP A 1 645 ? -36.113 -12.323 28.437 1.00 95.50 645 ASP A CA 1
ATOM 5155 C C . ASP A 1 645 ? -37.052 -11.440 27.592 1.00 95.50 645 ASP A C 1
ATOM 5157 O O . ASP A 1 645 ? -36.914 -11.412 26.366 1.00 95.50 645 ASP A O 1
ATOM 5161 N N . GLU A 1 646 ? -37.896 -10.614 28.221 1.00 96.62 646 GLU A N 1
ATOM 5162 C CA . GLU A 1 646 ? -38.601 -9.505 27.554 1.00 96.62 646 GLU A CA 1
ATOM 5163 C C . GLU A 1 646 ? -37.611 -8.525 26.903 1.00 96.62 646 GLU A C 1
ATOM 5165 O O . GLU A 1 646 ? -37.720 -8.231 25.711 1.00 96.62 646 GLU A O 1
ATOM 5170 N N . MET A 1 647 ? -36.598 -8.069 27.652 1.00 96.06 647 MET A N 1
ATOM 5171 C CA . MET A 1 647 ? -35.569 -7.157 27.141 1.00 96.06 647 MET A CA 1
ATOM 5172 C C . MET A 1 647 ? -34.777 -7.765 25.981 1.00 96.06 647 MET A C 1
ATOM 5174 O O . MET A 1 647 ? -34.515 -7.067 25.008 1.00 96.06 647 MET A O 1
ATOM 5178 N N . LYS A 1 648 ? -34.425 -9.059 26.025 1.00 96.81 648 LYS A N 1
ATOM 5179 C CA . LYS A 1 648 ? -33.786 -9.751 24.888 1.00 96.81 648 LYS A CA 1
ATOM 5180 C C . LYS A 1 648 ? -34.685 -9.761 23.652 1.00 96.81 648 LYS A C 1
ATOM 5182 O O . LYS A 1 648 ? -34.188 -9.590 22.541 1.00 96.81 648 LYS A O 1
ATOM 5187 N N . GLN A 1 649 ? -35.994 -9.960 23.824 1.00 95.69 649 GLN A N 1
ATOM 5188 C CA . GLN A 1 649 ? -36.943 -9.940 22.711 1.00 95.69 649 GLN A CA 1
ATOM 5189 C C . GLN A 1 649 ? -37.084 -8.533 22.110 1.00 95.69 649 GLN A C 1
ATOM 5191 O O . GLN A 1 649 ? -37.168 -8.397 20.889 1.00 95.69 649 GLN A O 1
ATOM 5196 N N . GLU A 1 650 ? -37.095 -7.490 22.943 1.00 95.69 650 GLU A N 1
ATOM 5197 C CA . GLU A 1 650 ? -37.051 -6.093 22.495 1.00 95.69 650 GLU A CA 1
ATOM 5198 C C . GLU A 1 650 ? -35.738 -5.782 21.768 1.00 95.69 650 GLU A C 1
ATOM 5200 O O . GLU A 1 650 ? -35.778 -5.247 20.662 1.00 95.69 650 GLU A O 1
ATOM 5205 N N . PHE A 1 651 ? -34.594 -6.196 22.320 1.00 92.69 651 PHE A N 1
ATOM 5206 C CA . PHE A 1 651 ? -33.276 -6.008 21.709 1.00 92.69 651 PHE A CA 1
ATOM 5207 C C . PHE A 1 651 ? -33.208 -6.660 20.322 1.00 92.69 651 PHE A C 1
ATOM 5209 O O . PHE A 1 651 ? -32.870 -5.999 19.351 1.00 92.69 651 PHE A O 1
ATOM 5216 N N . TYR A 1 652 ? -33.674 -7.906 20.186 1.00 95.62 652 TYR A N 1
ATOM 5217 C CA . TYR A 1 652 ? -33.719 -8.608 18.899 1.00 95.62 652 TYR A CA 1
ATOM 5218 C C . TYR A 1 652 ? -34.674 -7.966 17.871 1.00 95.62 652 TYR A C 1
ATOM 5220 O O . TYR A 1 652 ? -34.457 -8.073 16.663 1.00 95.62 652 TYR A O 1
ATOM 5228 N N . LYS A 1 653 ? -35.739 -7.279 18.316 1.00 95.12 653 LYS A N 1
ATOM 5229 C CA . LYS A 1 653 ? -36.568 -6.441 17.427 1.00 95.12 653 LYS A CA 1
ATOM 5230 C C . LYS A 1 653 ? -35.810 -5.179 1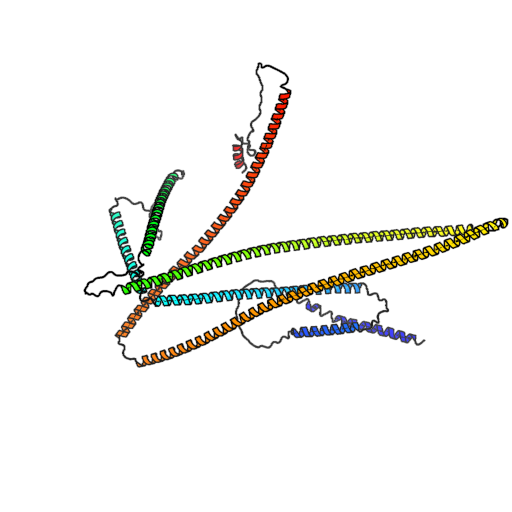7.006 1.00 95.12 653 LYS A C 1
ATOM 5232 O O . LYS A 1 653 ? -35.854 -4.823 15.832 1.00 95.12 653 LYS A O 1
ATOM 5237 N N . LYS A 1 654 ? -35.094 -4.535 17.933 1.00 93.56 654 LYS A N 1
ATOM 5238 C CA . LYS A 1 654 ? -34.281 -3.343 17.657 1.00 93.56 654 LYS A CA 1
ATOM 5239 C C . LYS A 1 654 ? -33.088 -3.624 16.751 1.00 93.56 654 LYS A C 1
ATOM 5241 O O . LYS A 1 654 ? -32.854 -2.824 15.857 1.00 93.56 654 LYS A O 1
ATOM 5246 N N . ASP A 1 655 ? -32.428 -4.771 16.871 1.00 93.88 655 ASP A N 1
ATOM 5247 C CA . ASP A 1 655 ? -31.368 -5.182 15.942 1.00 93.88 655 ASP A CA 1
ATOM 5248 C C . ASP A 1 655 ? -31.886 -5.244 14.492 1.00 93.88 655 ASP A C 1
ATOM 5250 O O . ASP A 1 655 ? -31.256 -4.705 13.585 1.00 93.88 655 ASP A O 1
ATOM 5254 N N . LYS A 1 656 ? -33.093 -5.787 14.272 1.00 92.88 656 LYS A N 1
ATOM 5255 C CA . LYS A 1 656 ? -33.741 -5.797 12.945 1.00 92.88 656 LYS A CA 1
ATOM 5256 C C . LYS A 1 656 ? -34.128 -4.408 12.444 1.00 92.88 656 LYS A C 1
ATOM 5258 O O . LYS A 1 656 ? -34.063 -4.155 11.246 1.00 92.88 656 LYS A O 1
ATOM 5263 N N . GLU A 1 657 ? -34.536 -3.503 13.333 1.00 93.00 657 GLU A N 1
ATOM 5264 C CA . GLU A 1 657 ? -34.748 -2.098 12.963 1.00 93.00 657 GLU A CA 1
ATOM 5265 C C . GLU A 1 657 ? -33.413 -1.431 12.567 1.00 93.00 657 GLU A C 1
ATOM 5267 O O . GLU A 1 657 ? -33.358 -0.733 11.554 1.00 93.00 657 GLU A O 1
ATOM 5272 N N . LEU A 1 658 ? -32.321 -1.697 13.296 1.00 92.50 658 LEU A N 1
ATOM 5273 C CA . LEU A 1 658 ? -30.979 -1.171 13.009 1.00 92.50 658 LEU A CA 1
ATOM 5274 C C . LEU A 1 658 ? -30.409 -1.681 11.675 1.00 92.50 658 LEU A C 1
ATOM 5276 O O . LEU A 1 658 ? -29.780 -0.902 10.957 1.00 92.50 658 LEU A O 1
ATOM 5280 N N . GLU A 1 659 ? -30.673 -2.935 11.291 1.00 92.69 659 GLU A N 1
ATOM 5281 C CA . GLU A 1 659 ? -30.307 -3.467 9.967 1.00 92.69 659 GLU A CA 1
ATOM 5282 C C . GLU A 1 659 ? -30.857 -2.581 8.830 1.00 92.69 659 GLU A C 1
ATOM 5284 O O . GLU A 1 659 ? -30.142 -2.312 7.859 1.00 92.69 659 GLU A O 1
ATOM 5289 N N . THR A 1 660 ? -32.073 -2.031 8.971 1.00 94.25 660 THR A N 1
ATOM 5290 C CA . THR A 1 660 ? -32.665 -1.138 7.952 1.00 94.25 660 THR A CA 1
ATOM 5291 C C . THR A 1 660 ? -31.923 0.192 7.801 1.00 94.25 660 THR A C 1
ATOM 5293 O O . THR A 1 660 ? -31.869 0.732 6.696 1.00 94.25 660 THR A O 1
ATOM 5296 N N . ILE A 1 661 ? -31.279 0.697 8.862 1.00 92.00 661 ILE A N 1
ATOM 5297 C CA . ILE A 1 661 ? -30.498 1.943 8.806 1.00 92.00 661 ILE A CA 1
ATOM 5298 C C . ILE A 1 661 ? -29.315 1.781 7.848 1.00 92.00 661 ILE A C 1
ATOM 5300 O O . ILE A 1 661 ? -29.050 2.682 7.056 1.00 92.00 661 ILE A O 1
ATOM 5304 N N . SER A 1 662 ? -28.659 0.615 7.845 1.00 88.75 662 SER A N 1
ATOM 5305 C CA . SER A 1 662 ? -27.559 0.336 6.909 1.00 88.75 662 SER A CA 1
ATOM 5306 C C . SER A 1 662 ? -28.009 0.379 5.441 1.00 88.75 662 SER A C 1
ATOM 5308 O O . SER A 1 662 ? -27.280 0.876 4.583 1.00 88.75 662 SER A O 1
ATOM 5310 N N . VAL A 1 663 ? -29.243 -0.057 5.160 1.00 94.44 663 VAL A N 1
ATOM 5311 C CA . VAL A 1 663 ? -29.846 -0.015 3.820 1.00 94.44 663 VAL A CA 1
ATOM 5312 C C . VAL A 1 663 ? -30.177 1.421 3.415 1.00 94.44 663 VAL A C 1
ATOM 5314 O O . VAL A 1 663 ? -29.830 1.828 2.308 1.00 94.44 663 VAL A O 1
ATOM 5317 N N . PHE A 1 664 ? -30.786 2.215 4.302 1.00 96.44 664 PHE A N 1
ATOM 5318 C CA . PHE A 1 664 ? -31.065 3.630 4.027 1.00 96.44 664 PHE A CA 1
ATOM 5319 C C . PHE A 1 664 ? -29.787 4.458 3.858 1.00 96.44 664 PHE A C 1
ATOM 5321 O O . PHE A 1 664 ? -29.744 5.352 3.015 1.00 96.44 664 PHE A O 1
ATOM 5328 N N . GLN A 1 665 ? -28.731 4.142 4.610 1.00 94.88 665 GLN A N 1
ATOM 5329 C CA . GLN A 1 665 ? -27.433 4.795 4.477 1.00 94.88 665 GLN A CA 1
ATOM 5330 C C . GLN A 1 665 ? -26.783 4.468 3.124 1.00 94.88 665 GLN A C 1
ATOM 5332 O O . GLN A 1 665 ? -26.407 5.387 2.399 1.00 94.88 665 GLN A O 1
ATOM 5337 N N . ALA A 1 666 ? -26.760 3.193 2.719 1.00 93.94 666 ALA A N 1
ATOM 5338 C CA . ALA A 1 666 ? -26.297 2.794 1.388 1.00 93.94 666 ALA A CA 1
ATOM 5339 C C . ALA A 1 666 ? -27.138 3.425 0.259 1.00 93.94 666 ALA A C 1
ATOM 5341 O O . ALA A 1 666 ? -26.595 3.850 -0.758 1.00 93.94 666 ALA A O 1
ATOM 5342 N N . GLN A 1 667 ? -28.458 3.542 0.440 1.00 95.06 667 GLN A N 1
ATOM 5343 C CA . GLN A 1 667 ? -29.344 4.207 -0.519 1.00 95.06 667 GLN A CA 1
ATOM 5344 C C . GLN A 1 667 ? -29.032 5.707 -0.651 1.00 95.06 667 GLN A C 1
ATOM 5346 O O . GLN A 1 667 ? -28.982 6.226 -1.766 1.00 95.06 667 GLN A O 1
ATOM 5351 N N . ALA A 1 668 ? -28.784 6.399 0.465 1.00 94.69 668 ALA A N 1
ATOM 5352 C CA . ALA A 1 668 ? -28.379 7.802 0.461 1.00 94.69 668 ALA A CA 1
ATOM 5353 C C . ALA A 1 668 ? -27.005 8.004 -0.204 1.00 94.69 668 ALA A C 1
ATOM 5355 O O . ALA A 1 668 ? -26.836 8.941 -0.984 1.00 94.69 668 ALA A O 1
ATOM 5356 N N . GLU A 1 669 ? -26.048 7.104 0.044 1.00 95.31 669 GLU A N 1
ATOM 5357 C CA . GLU A 1 669 ? -24.732 7.116 -0.606 1.00 95.31 669 GLU A CA 1
ATOM 5358 C C . GLU A 1 669 ? -24.854 6.938 -2.128 1.00 95.31 669 GLU A C 1
ATOM 5360 O O . GLU A 1 669 ? -24.307 7.757 -2.871 1.00 95.31 669 GLU A O 1
ATOM 5365 N N . VAL A 1 670 ? -25.637 5.959 -2.604 1.00 95.62 670 VAL A N 1
ATOM 5366 C CA . VAL A 1 670 ? -25.904 5.751 -4.042 1.00 95.62 670 VAL A CA 1
ATOM 5367 C C . VAL A 1 670 ? -26.536 6.992 -4.673 1.00 95.62 670 VAL A C 1
ATOM 5369 O O . VAL A 1 670 ? -25.979 7.522 -5.630 1.00 95.62 670 VAL A O 1
ATOM 5372 N N . TYR A 1 671 ? -27.621 7.527 -4.104 1.00 97.94 671 TYR A N 1
ATOM 5373 C CA . TYR A 1 671 ? -28.262 8.732 -4.645 1.00 97.94 671 TYR A CA 1
ATOM 5374 C C . TYR A 1 671 ? -27.347 9.961 -4.626 1.00 97.94 671 TYR A C 1
ATOM 5376 O O . TYR A 1 671 ? -27.415 10.784 -5.539 1.00 97.94 671 TYR A O 1
ATOM 5384 N N . SER A 1 672 ? -26.468 10.094 -3.626 1.00 96.25 672 SER A N 1
ATOM 5385 C CA . SER A 1 672 ? -25.467 11.166 -3.612 1.00 96.25 672 SER A CA 1
ATOM 5386 C C . SER A 1 672 ? -24.442 10.997 -4.742 1.00 96.25 672 SER A C 1
ATOM 5388 O O . SER A 1 672 ? -24.140 11.963 -5.440 1.00 96.25 672 SER A O 1
ATOM 5390 N N . SER A 1 673 ? -23.969 9.768 -4.982 1.00 94.44 673 SER A N 1
ATOM 5391 C CA . SER A 1 673 ? -23.031 9.432 -6.058 1.00 94.44 673 SER A CA 1
ATOM 5392 C C . SER A 1 673 ? -23.643 9.697 -7.436 1.00 94.44 673 SER A C 1
ATOM 5394 O O . SER A 1 673 ? -23.043 10.399 -8.250 1.00 94.44 673 SER A O 1
ATOM 5396 N N . ASP A 1 674 ? -24.875 9.229 -7.661 1.00 95.19 674 ASP A N 1
ATOM 5397 C CA . ASP A 1 674 ? -25.635 9.453 -8.895 1.00 95.19 674 ASP A CA 1
ATOM 5398 C C . ASP A 1 674 ? -25.865 10.952 -9.142 1.00 95.19 674 ASP A C 1
ATOM 5400 O O . ASP A 1 674 ? -25.669 11.439 -10.255 1.00 95.19 674 ASP A O 1
ATOM 5404 N N . PHE A 1 675 ? -26.201 11.716 -8.096 1.00 96.50 675 PHE A N 1
ATOM 5405 C CA . PHE A 1 675 ? -26.346 13.171 -8.178 1.00 96.50 675 PHE A CA 1
ATOM 5406 C C . PHE A 1 675 ? -25.034 13.873 -8.564 1.00 96.50 675 PHE A C 1
ATOM 5408 O O . PHE A 1 675 ? -25.049 14.771 -9.409 1.00 96.50 675 PHE A O 1
ATOM 5415 N N . TYR A 1 676 ? -23.892 13.468 -7.996 1.00 96.38 676 TYR A N 1
ATOM 5416 C CA . TYR A 1 676 ? -22.588 14.022 -8.379 1.00 96.38 676 TYR A CA 1
ATOM 5417 C C . TYR A 1 676 ? -22.179 13.629 -9.806 1.00 96.38 676 TYR A C 1
ATOM 5419 O O . TYR A 1 676 ? -21.637 14.467 -10.528 1.00 96.38 676 TYR A O 1
ATOM 5427 N N . ALA A 1 677 ? -22.472 12.400 -10.242 1.00 95.12 677 ALA A N 1
ATOM 5428 C CA . ALA A 1 677 ? -22.207 11.942 -11.604 1.00 95.12 677 ALA A CA 1
ATOM 5429 C C . ALA A 1 677 ? -23.051 12.709 -12.640 1.00 95.12 677 ALA A C 1
ATOM 5431 O O . ALA A 1 677 ? -22.511 13.236 -13.613 1.00 95.12 677 ALA A O 1
ATOM 5432 N N . GLU A 1 678 ? -24.356 12.846 -12.393 1.00 97.31 678 GLU A N 1
ATOM 5433 C CA . GLU A 1 678 ? -25.287 13.623 -13.220 1.00 97.31 678 GLU A CA 1
ATOM 5434 C C . GLU A 1 678 ? -24.902 15.110 -13.262 1.00 97.31 678 GLU A C 1
ATOM 5436 O O . GLU A 1 678 ? -24.968 15.754 -14.313 1.00 97.31 678 GLU A O 1
ATOM 5441 N N . ARG A 1 679 ? -24.446 15.669 -12.134 1.00 96.44 679 ARG A N 1
ATOM 5442 C CA . ARG A 1 679 ? -23.929 17.039 -12.075 1.00 96.44 679 ARG A CA 1
ATOM 5443 C C . ARG A 1 679 ? -22.683 17.214 -12.946 1.00 96.44 679 ARG A C 1
ATOM 5445 O O . ARG A 1 679 ? -22.662 18.134 -13.759 1.00 96.44 679 ARG A O 1
ATOM 5452 N N . ALA A 1 680 ? -21.689 16.336 -12.821 1.00 95.00 680 ALA A N 1
ATOM 5453 C CA . ALA A 1 680 ? -20.468 16.401 -13.625 1.00 95.00 680 ALA A CA 1
ATOM 5454 C C . ALA A 1 680 ? -20.757 16.219 -15.129 1.00 95.00 680 ALA A C 1
ATOM 5456 O O . ALA A 1 680 ? -20.174 16.909 -15.967 1.00 95.00 680 ALA A O 1
ATOM 5457 N N . ALA A 1 681 ? -21.704 15.341 -15.482 1.00 95.69 681 ALA A N 1
ATOM 5458 C CA . ALA A 1 681 ? -22.176 15.185 -16.856 1.00 95.69 681 ALA A CA 1
ATOM 5459 C C . ALA A 1 681 ? -22.842 16.470 -17.384 1.00 95.69 681 ALA A C 1
ATOM 5461 O O . ALA A 1 681 ? -22.533 16.908 -18.494 1.00 95.69 681 ALA A O 1
ATOM 5462 N N . ARG A 1 682 ? -23.705 17.117 -16.585 1.00 95.50 682 ARG A N 1
ATOM 5463 C CA . ARG A 1 682 ? -24.313 18.413 -16.932 1.00 95.50 682 ARG A CA 1
ATOM 5464 C C . ARG A 1 682 ? -23.290 19.534 -17.084 1.00 95.50 682 ARG A C 1
ATOM 5466 O O . ARG A 1 682 ? -23.414 20.310 -18.027 1.00 95.50 682 ARG A O 1
ATOM 5473 N N . GLU A 1 683 ? -22.312 19.627 -16.186 1.00 96.69 683 GLU A N 1
ATOM 5474 C CA . GLU A 1 683 ? -21.248 20.637 -16.248 1.00 96.69 683 GLU A CA 1
ATOM 5475 C C . GLU A 1 683 ? -20.437 20.471 -17.546 1.00 96.69 683 GLU A C 1
ATOM 5477 O O . GLU A 1 683 ? -20.319 21.428 -18.308 1.00 96.69 683 GLU A O 1
ATOM 5482 N N . LYS A 1 684 ? -20.043 19.241 -17.907 1.00 96.94 684 LYS A N 1
ATOM 5483 C CA . LYS A 1 684 ? -19.370 18.961 -19.188 1.00 96.94 684 LYS A CA 1
ATOM 5484 C C . LYS A 1 684 ? -20.227 19.304 -20.418 1.00 96.94 684 LYS A C 1
ATOM 5486 O O . LYS A 1 684 ? -19.729 19.889 -21.377 1.00 96.94 684 LYS A O 1
ATOM 5491 N N . ILE A 1 685 ? -21.520 18.970 -20.406 1.00 93.38 685 ILE A N 1
ATOM 5492 C CA . ILE A 1 685 ? -22.447 19.350 -21.490 1.00 93.38 685 ILE A CA 1
ATOM 5493 C C . ILE A 1 685 ? -22.570 20.880 -21.589 1.00 93.38 685 ILE A C 1
ATOM 5495 O O . ILE A 1 685 ? -22.709 21.413 -22.691 1.00 93.38 685 ILE A O 1
ATOM 5499 N N . HIS A 1 686 ? -22.501 21.601 -20.466 1.00 97.12 686 HIS A N 1
ATOM 5500 C CA . HIS A 1 686 ? -22.506 23.062 -20.458 1.00 97.12 686 HIS A CA 1
ATOM 5501 C C . HIS A 1 686 ? -21.231 23.641 -21.085 1.00 97.12 686 HIS A C 1
ATOM 5503 O O . HIS A 1 686 ? -21.333 24.509 -21.949 1.00 97.12 686 HIS A O 1
ATOM 5509 N N . GLU A 1 687 ? -20.056 23.110 -20.734 1.00 96.50 687 GLU A N 1
ATOM 5510 C CA . GLU A 1 687 ? -18.769 23.489 -21.336 1.00 96.50 687 GLU A CA 1
ATOM 5511 C C . GLU A 1 687 ? -18.760 23.260 -22.859 1.00 96.50 687 GLU A C 1
ATOM 5513 O O . GLU A 1 687 ? -18.403 24.155 -23.629 1.00 96.50 687 GLU A O 1
ATOM 5518 N N . GLU A 1 688 ? -19.208 22.085 -23.319 1.00 96.19 688 GLU A N 1
ATOM 5519 C CA . GLU A 1 688 ? -19.312 21.763 -24.750 1.00 96.19 688 GLU A CA 1
ATOM 5520 C C . GLU A 1 688 ? -20.303 22.696 -25.473 1.00 96.19 688 GLU A C 1
ATOM 5522 O O . GLU A 1 688 ? -20.024 23.179 -26.575 1.00 96.19 688 GLU A O 1
ATOM 5527 N N . LYS A 1 689 ? -21.436 23.021 -24.835 1.00 95.69 689 LYS A N 1
ATOM 5528 C CA . LYS A 1 689 ? -22.426 23.979 -25.350 1.00 95.69 689 LYS A CA 1
ATOM 5529 C C . LYS A 1 689 ? -21.856 25.396 -25.460 1.00 95.69 689 LYS A C 1
ATOM 5531 O O . LYS A 1 689 ? -22.093 26.055 -26.472 1.00 95.69 689 LYS A O 1
ATOM 5536 N N . GLU A 1 690 ? -21.123 25.875 -24.458 1.00 95.94 690 GLU A N 1
ATOM 5537 C CA . GLU A 1 690 ? -20.487 27.199 -24.486 1.00 95.94 690 GLU A CA 1
ATOM 5538 C C . GLU A 1 690 ? -19.377 27.269 -25.540 1.00 95.94 690 GLU A C 1
ATOM 5540 O O . GLU A 1 690 ? -19.285 28.257 -26.272 1.00 95.94 690 GLU A O 1
ATOM 5545 N N . HIS A 1 691 ? -18.605 26.192 -25.708 1.00 96.50 691 HIS A N 1
ATOM 5546 C CA . HIS A 1 691 ? -17.609 26.091 -26.771 1.00 96.50 691 HIS A CA 1
ATOM 5547 C C . HIS A 1 691 ? -18.244 26.185 -28.169 1.00 96.50 691 HIS A C 1
ATOM 5549 O O . HIS A 1 691 ? -17.807 26.990 -28.997 1.00 96.50 691 HIS A O 1
ATOM 5555 N N . LEU A 1 692 ? -19.312 25.421 -28.426 1.00 97.19 692 LEU A N 1
ATOM 5556 C CA . LEU A 1 692 ? -20.048 25.467 -29.695 1.00 97.19 692 LEU A CA 1
ATOM 5557 C C . LEU A 1 692 ? -20.737 26.822 -29.923 1.00 97.19 692 LEU A C 1
ATOM 5559 O O . LEU A 1 692 ? -20.729 27.326 -31.047 1.00 97.19 692 LEU A O 1
ATOM 5563 N N . ALA A 1 693 ? -21.281 27.449 -28.876 1.00 95.62 693 ALA A N 1
ATOM 5564 C CA . ALA A 1 693 ? -21.847 28.795 -28.963 1.00 95.62 693 ALA A CA 1
ATOM 5565 C C . ALA A 1 693 ? -20.783 29.836 -29.358 1.00 95.62 693 ALA A C 1
ATOM 5567 O O . ALA A 1 693 ? -21.042 30.675 -30.222 1.00 95.62 693 ALA A O 1
ATOM 5568 N N . GLY A 1 694 ? -19.571 29.741 -28.797 1.00 97.50 694 GLY A N 1
ATOM 5569 C CA . GLY A 1 694 ? -18.433 30.585 -29.171 1.00 97.50 694 GLY A CA 1
ATOM 5570 C C . GLY A 1 694 ? -17.995 30.400 -30.629 1.00 97.50 694 GLY A C 1
ATOM 5571 O O . GLY A 1 694 ? -17.802 31.387 -31.341 1.00 97.50 694 GLY A O 1
ATOM 5572 N N . GLN A 1 695 ? -17.903 29.153 -31.111 1.00 97.19 695 GLN A N 1
ATOM 5573 C CA . GLN A 1 695 ? -17.615 28.871 -32.527 1.00 97.19 695 GLN A CA 1
ATOM 5574 C C . GLN A 1 695 ? -18.695 29.442 -33.461 1.00 97.19 695 GLN A C 1
ATOM 5576 O O . GLN A 1 695 ? -18.383 30.031 -34.496 1.00 97.19 695 GLN A O 1
ATOM 5581 N N . LEU A 1 696 ? -19.969 29.290 -33.092 1.00 94.44 696 LEU A N 1
ATOM 5582 C CA . LEU A 1 696 ? -21.104 29.775 -33.872 1.00 94.44 696 LEU A CA 1
ATOM 5583 C C . LEU A 1 696 ? -21.126 31.309 -33.946 1.00 94.44 696 LEU A C 1
ATOM 5585 O O . LEU A 1 696 ? -21.403 31.863 -35.011 1.00 94.44 696 LEU A O 1
ATOM 5589 N N . GLU A 1 697 ? -20.793 32.004 -32.857 1.00 96.50 697 GLU A N 1
ATOM 5590 C CA . GLU A 1 697 ? -20.700 33.467 -32.855 1.00 96.50 697 GLU A CA 1
ATOM 5591 C C . GLU A 1 697 ? -19.498 33.974 -33.670 1.00 96.50 697 GLU A C 1
ATOM 5593 O O . GLU A 1 697 ? -19.641 34.927 -34.437 1.00 96.50 697 GLU A O 1
ATOM 5598 N N . TYR A 1 698 ? -18.354 33.281 -33.626 1.00 96.88 698 TYR A N 1
ATOM 5599 C CA . TYR A 1 698 ? -17.223 33.558 -34.520 1.00 96.88 698 TYR A CA 1
ATOM 5600 C C . TYR A 1 698 ? -17.608 33.410 -36.004 1.00 96.88 698 TYR A C 1
ATOM 5602 O O . TYR A 1 698 ? -17.353 34.307 -36.809 1.00 96.88 698 TYR A O 1
ATOM 5610 N N . LEU A 1 699 ? -18.298 32.322 -36.372 1.00 96.31 699 LEU A N 1
ATOM 5611 C CA . LEU A 1 699 ? -18.772 32.103 -37.744 1.00 96.31 699 LEU A CA 1
ATOM 5612 C C . LEU A 1 699 ? -19.829 33.131 -38.178 1.00 96.31 699 LEU A C 1
ATOM 5614 O O . LEU A 1 699 ? -19.831 33.553 -39.336 1.00 96.31 699 LEU A O 1
ATOM 5618 N N . LYS A 1 700 ? -20.712 33.580 -37.277 1.00 95.19 700 LYS A N 1
ATOM 5619 C CA . LYS A 1 700 ? -21.615 34.713 -37.550 1.00 95.19 700 LYS A CA 1
ATOM 5620 C C . LYS A 1 700 ? -20.840 36.001 -37.794 1.00 95.19 700 LYS A C 1
ATOM 5622 O O . LYS A 1 700 ? -21.162 36.717 -38.739 1.00 95.19 700 LYS A O 1
ATOM 5627 N N . GLN A 1 701 ? -19.826 36.295 -36.980 1.00 96.69 701 GLN A N 1
ATOM 5628 C CA . GLN A 1 701 ? -19.002 37.491 -37.142 1.00 96.69 701 GLN A CA 1
ATOM 5629 C C . GLN A 1 701 ? -18.256 37.474 -38.483 1.00 96.69 701 GLN A C 1
ATOM 5631 O O . GLN A 1 701 ? -18.256 38.485 -39.182 1.00 96.69 701 GLN A O 1
ATOM 5636 N N . GLN A 1 702 ? -17.705 36.326 -38.887 1.00 96.12 702 GLN A N 1
ATOM 5637 C CA . GLN A 1 702 ? -17.064 36.157 -40.193 1.00 96.12 702 GLN A CA 1
ATOM 5638 C C . GLN A 1 702 ? -18.062 36.312 -41.354 1.00 96.12 702 GLN A C 1
ATOM 5640 O O . GLN A 1 702 ? -17.777 37.018 -42.319 1.00 96.12 702 GLN A O 1
ATOM 5645 N N . ASN A 1 703 ? -19.257 35.716 -41.261 1.00 93.25 703 ASN A N 1
ATOM 5646 C CA . ASN A 1 703 ? -20.309 35.915 -42.266 1.00 93.25 703 ASN A CA 1
ATOM 5647 C C . ASN A 1 703 ? -20.739 37.384 -42.365 1.00 93.25 703 ASN A C 1
ATOM 5649 O O . ASN A 1 703 ? -20.938 37.886 -43.468 1.00 93.25 703 ASN A O 1
ATOM 5653 N N . ARG A 1 704 ? -20.834 38.089 -41.232 1.00 94.94 704 ARG A N 1
ATOM 5654 C CA . ARG A 1 704 ? -21.139 39.523 -41.200 1.00 94.94 704 ARG A CA 1
ATOM 5655 C C . ARG A 1 704 ? -20.041 40.348 -41.868 1.00 94.94 704 ARG A C 1
ATOM 5657 O O . ARG A 1 704 ? -20.360 41.186 -42.696 1.00 94.94 704 ARG A O 1
ATOM 5664 N N . GLN A 1 705 ? -18.769 40.055 -41.591 1.00 94.94 705 GLN A N 1
ATOM 5665 C CA . GLN A 1 705 ? -17.633 40.692 -42.269 1.00 94.94 705 GLN A CA 1
ATOM 5666 C C . GLN A 1 705 ? -17.690 40.481 -43.788 1.00 94.94 705 GLN A C 1
ATOM 5668 O O . GLN A 1 705 ? -17.540 41.440 -44.535 1.00 94.94 705 GLN A O 1
ATOM 5673 N N . LEU A 1 706 ? -17.980 39.262 -44.256 1.00 95.31 706 LEU A N 1
ATOM 5674 C CA . LEU A 1 706 ? -18.126 38.971 -45.688 1.00 95.31 706 LEU A CA 1
ATOM 5675 C C . LEU A 1 706 ? -19.344 39.674 -46.316 1.00 95.31 706 LEU A C 1
ATOM 5677 O O . LEU A 1 706 ? -19.274 40.117 -47.463 1.00 95.31 706 LEU A O 1
ATOM 5681 N N . GLN A 1 707 ? -20.449 39.821 -45.577 1.00 93.62 707 GLN A N 1
ATOM 5682 C CA . GLN A 1 707 ? -21.605 40.619 -46.001 1.00 93.62 707 GLN A CA 1
ATOM 5683 C C . GLN A 1 707 ? -21.260 42.112 -46.084 1.00 93.62 707 GLN A C 1
ATOM 5685 O O . GLN A 1 707 ? -21.541 42.731 -47.107 1.00 93.62 707 GLN A O 1
ATOM 5690 N N . ASP A 1 708 ? -20.587 42.670 -45.075 1.00 93.69 708 ASP A N 1
ATOM 5691 C CA . ASP A 1 708 ? -20.113 44.059 -45.058 1.00 93.69 708 ASP A CA 1
ATOM 5692 C C . ASP A 1 708 ? -19.093 44.314 -46.188 1.00 93.69 708 ASP A C 1
ATOM 5694 O O . ASP A 1 708 ? -19.129 45.353 -46.851 1.00 93.69 708 ASP A O 1
ATOM 5698 N N . GLU A 1 709 ? -18.210 43.353 -46.479 1.00 93.81 709 GLU A N 1
ATOM 5699 C CA . GLU A 1 709 ? -17.286 43.398 -47.614 1.00 93.81 709 GLU A CA 1
ATOM 5700 C C . GLU A 1 709 ? -18.033 43.390 -48.951 1.00 93.81 709 GLU A C 1
ATOM 5702 O O . GLU A 1 709 ? -17.775 44.258 -49.791 1.00 93.81 709 GLU A O 1
ATOM 5707 N N . MET A 1 710 ? -18.996 42.483 -49.134 1.00 91.25 710 MET A N 1
ATOM 5708 C CA . MET A 1 710 ? -19.848 42.402 -50.323 1.00 91.25 710 MET A CA 1
ATOM 5709 C C . MET A 1 710 ? -20.674 43.682 -50.520 1.00 91.25 710 MET A C 1
ATOM 5711 O O . MET A 1 710 ? -20.695 44.233 -51.622 1.00 91.25 710 MET A O 1
ATOM 5715 N N . GLU A 1 711 ? -21.288 44.214 -49.462 1.00 93.25 711 GLU A N 1
ATOM 5716 C CA . GLU A 1 711 ? -21.973 45.507 -49.485 1.00 93.25 711 GLU A CA 1
ATOM 5717 C C . GLU A 1 711 ? -21.011 46.649 -49.807 1.00 93.25 711 GLU A C 1
ATOM 5719 O O . GLU A 1 711 ? -21.340 47.524 -50.607 1.00 93.25 711 GLU A O 1
ATOM 5724 N N . SER A 1 712 ? -19.808 46.657 -49.231 1.00 92.56 712 SER A N 1
ATOM 5725 C CA . SER A 1 712 ? -18.809 47.690 -49.511 1.00 92.56 712 SER A CA 1
ATOM 5726 C C . SER A 1 712 ? -18.341 47.636 -50.967 1.00 92.56 712 SER A C 1
ATOM 5728 O O . SER A 1 712 ? -18.180 48.683 -51.591 1.00 92.56 712 SER A O 1
ATOM 5730 N N . MET A 1 713 ? -18.188 46.441 -51.547 1.00 89.31 713 MET A N 1
ATOM 5731 C CA . MET A 1 713 ? -17.892 46.240 -52.967 1.00 89.31 713 MET A CA 1
ATOM 5732 C C . MET A 1 713 ? -19.062 46.690 -53.844 1.00 89.31 713 MET A C 1
ATOM 5734 O O . MET A 1 713 ? -18.843 47.428 -54.804 1.00 89.31 713 MET A O 1
ATOM 5738 N N . GLY A 1 714 ? -20.299 46.348 -53.475 1.00 88.75 714 GLY A N 1
ATOM 5739 C CA . GLY A 1 714 ? -21.514 46.825 -54.135 1.00 88.75 714 GLY A CA 1
ATOM 5740 C C . GLY A 1 714 ? -21.625 48.352 -54.121 1.00 88.75 714 GLY A C 1
ATOM 5741 O O . GLY A 1 714 ? -21.829 48.962 -55.166 1.00 88.75 714 GLY A O 1
ATOM 5742 N N . ARG A 1 715 ? -21.394 48.992 -52.967 1.00 90.38 715 ARG A N 1
ATOM 5743 C CA . ARG A 1 715 ? -21.388 50.456 -52.799 1.00 90.38 715 ARG A CA 1
ATOM 5744 C C . ARG A 1 715 ? -20.231 51.122 -53.549 1.00 90.38 715 ARG A C 1
ATOM 5746 O O . ARG A 1 715 ? -20.444 52.172 -54.148 1.00 90.38 715 ARG A O 1
ATOM 5753 N N . ARG A 1 716 ? -19.025 50.534 -53.570 1.00 87.31 716 ARG A N 1
ATOM 5754 C CA . ARG A 1 716 ? -17.894 51.022 -54.389 1.00 87.31 716 ARG A CA 1
ATOM 5755 C C . ARG A 1 716 ? -18.232 50.965 -55.879 1.00 87.31 716 ARG A C 1
ATOM 5757 O O . ARG A 1 716 ? -18.079 51.977 -56.553 1.00 87.31 716 ARG A O 1
ATOM 5764 N N . ASN A 1 717 ? -18.747 49.834 -56.361 1.00 86.38 717 ASN A N 1
ATOM 5765 C CA . ASN A 1 717 ? -19.144 49.645 -57.757 1.00 86.38 717 ASN A CA 1
ATOM 5766 C C . ASN A 1 717 ? -20.300 50.585 -58.155 1.00 86.38 717 ASN A C 1
ATOM 5768 O O . ASN A 1 717 ? -20.242 51.230 -59.197 1.00 86.38 717 ASN A O 1
ATOM 5772 N N . LEU A 1 718 ? -21.307 50.754 -57.289 1.00 84.56 718 LEU A N 1
ATOM 5773 C CA . LEU A 1 718 ? -22.394 51.718 -57.487 1.00 84.56 718 LEU A CA 1
ATOM 5774 C C . LEU A 1 718 ? -21.862 53.157 -57.556 1.00 84.56 718 LEU A C 1
ATOM 5776 O O . LEU A 1 718 ? -22.218 53.886 -58.475 1.00 84.56 718 LEU A O 1
ATOM 5780 N N . ASN A 1 719 ? -20.979 53.554 -56.635 1.00 83.56 719 ASN A N 1
ATOM 5781 C CA . ASN A 1 719 ? -20.338 54.872 -56.647 1.00 83.56 719 ASN A CA 1
ATOM 5782 C C . ASN A 1 719 ? -19.456 55.078 -57.888 1.00 83.56 719 ASN A C 1
ATOM 5784 O O . ASN A 1 719 ? -19.331 56.202 -58.369 1.00 83.56 719 ASN A O 1
ATOM 5788 N N . GLU A 1 720 ? -18.828 54.026 -58.415 1.00 81.44 720 GLU A N 1
ATOM 5789 C CA . GLU A 1 720 ? -18.035 54.100 -59.641 1.00 81.44 720 GLU A CA 1
ATOM 5790 C C . GLU A 1 720 ? -18.924 54.221 -60.887 1.00 81.44 720 GLU A C 1
ATOM 5792 O O . GLU A 1 720 ? -18.678 55.089 -61.724 1.00 81.44 720 GLU A O 1
ATOM 5797 N N . MET A 1 721 ? -20.003 53.436 -60.981 1.00 78.25 721 MET A N 1
ATOM 5798 C CA . MET A 1 721 ? -21.010 53.595 -62.034 1.00 78.25 721 MET A CA 1
ATOM 5799 C C . MET A 1 721 ? -21.672 54.974 -61.971 1.00 78.25 721 MET A C 1
ATOM 5801 O O . MET A 1 721 ? -21.761 55.645 -62.995 1.00 78.25 721 MET A O 1
ATOM 5805 N N . GLN A 1 722 ? -22.043 55.458 -60.781 1.00 77.31 722 GLN A N 1
ATOM 5806 C CA . GLN A 1 722 ? -22.523 56.828 -60.603 1.00 77.31 722 GLN A CA 1
ATOM 5807 C C . GLN A 1 722 ? -21.480 57.833 -61.092 1.00 77.31 722 GLN A C 1
ATOM 5809 O O . GLN A 1 722 ? -21.805 58.614 -61.969 1.00 77.31 722 GLN A O 1
ATOM 5814 N N . LYS A 1 723 ? -20.209 57.765 -60.671 1.00 74.56 723 LYS A N 1
ATOM 5815 C CA . LYS A 1 723 ? -19.148 58.663 -61.181 1.00 74.56 723 LYS A CA 1
ATOM 5816 C C . LYS A 1 723 ? -19.003 58.653 -62.709 1.00 74.56 723 LYS A C 1
ATOM 5818 O O . LYS A 1 723 ? -18.706 59.699 -63.279 1.00 74.56 723 LYS A O 1
ATOM 5823 N N . ARG A 1 724 ? -19.231 57.513 -63.373 1.00 68.31 724 ARG A N 1
ATOM 5824 C CA . ARG A 1 724 ? -19.246 57.406 -64.846 1.00 68.31 724 ARG A CA 1
ATOM 5825 C C . ARG A 1 724 ? -20.489 58.053 -65.485 1.00 68.31 724 ARG A C 1
ATOM 5827 O O . ARG A 1 724 ? -20.411 58.465 -66.637 1.00 68.31 724 ARG A O 1
ATOM 5834 N N . HIS A 1 725 ? -21.595 58.189 -64.750 1.00 61.88 725 HIS A N 1
ATOM 5835 C CA . HIS A 1 725 ? -22.850 58.802 -65.208 1.00 61.88 725 HIS A CA 1
ATOM 5836 C C . HIS A 1 725 ? -23.103 60.239 -64.700 1.00 61.88 725 HIS A C 1
ATOM 5838 O O . HIS A 1 725 ? -23.831 60.976 -65.357 1.00 61.88 725 HIS A O 1
ATOM 5844 N N . THR A 1 726 ? -22.472 60.709 -63.616 1.00 51.66 726 THR A N 1
ATOM 5845 C CA . THR A 1 726 ? -22.636 62.085 -63.084 1.00 51.66 726 THR A CA 1
ATOM 5846 C C . THR A 1 726 ? -21.861 63.144 -63.888 1.00 51.66 726 THR A C 1
ATOM 5848 O O . THR A 1 726 ? -21.690 64.272 -63.436 1.00 51.66 726 THR A O 1
ATOM 5851 N N . SER A 1 727 ? -21.376 62.803 -65.084 1.00 50.19 727 SER A N 1
ATOM 5852 C CA . SER A 1 727 ? -20.650 63.718 -65.970 1.00 50.19 727 SER A CA 1
ATOM 5853 C C . SER A 1 727 ? -21.349 63.911 -67.322 1.00 50.19 727 SER A C 1
ATOM 5855 O O . SER A 1 727 ? -20.665 63.982 -68.338 1.00 50.19 727 SER A O 1
ATOM 5857 N N . LEU A 1 728 ? -22.689 64.005 -67.352 1.00 41.97 728 LEU A N 1
ATOM 5858 C CA . LEU A 1 728 ? -23.463 64.584 -68.468 1.00 41.97 728 LEU A CA 1
ATOM 5859 C C . LEU A 1 728 ? -24.940 64.813 -68.070 1.00 41.97 728 LEU A C 1
ATOM 5861 O O . LEU A 1 728 ? -25.720 63.870 -68.005 1.00 41.97 728 LEU A O 1
ATOM 5865 N N . GLY A 1 729 ? -25.329 66.080 -67.876 1.00 41.00 729 GLY A N 1
ATOM 5866 C CA . GLY A 1 729 ? -26.726 66.517 -67.702 1.00 41.00 729 GLY A CA 1
ATOM 5867 C C . GLY A 1 729 ? -27.358 66.246 -66.318 1.00 41.00 729 GLY A C 1
ATOM 5868 O O . GLY A 1 729 ? -26.944 65.358 -65.588 1.00 41.00 729 GLY A O 1
ATOM 5869 N N . GLY A 1 730 ? -28.366 66.996 -65.866 1.00 38.41 730 GLY A N 1
ATOM 5870 C CA . GLY A 1 730 ? -29.012 68.150 -66.501 1.00 38.41 730 GLY A CA 1
ATOM 5871 C C . GLY A 1 730 ? -30.541 68.086 -66.449 1.00 38.41 730 GLY A C 1
ATOM 5872 O O . GLY A 1 730 ? -31.144 67.537 -67.359 1.00 38.41 730 GLY A O 1
ATOM 5873 N N . ALA A 1 731 ? -31.127 68.753 -65.446 1.00 36.00 731 ALA A N 1
ATOM 5874 C CA . ALA A 1 731 ? -32.554 69.087 -65.289 1.00 36.00 731 ALA A CA 1
ATOM 5875 C C . ALA A 1 731 ? -33.577 67.939 -65.025 1.00 36.00 731 ALA A C 1
ATOM 5877 O O . ALA A 1 731 ? -33.408 66.818 -65.497 1.00 36.00 731 ALA A O 1
ATOM 5878 N N . PRO A 1 732 ? -34.660 68.214 -64.260 1.00 54.38 732 PRO A N 1
ATOM 5879 C CA . PRO A 1 732 ? -35.736 67.260 -63.974 1.00 54.38 732 PRO A CA 1
ATOM 5880 C C . PRO A 1 732 ? -36.941 67.422 -64.922 1.00 54.38 732 PRO A C 1
ATOM 5882 O O . PRO A 1 732 ? -37.273 68.543 -65.308 1.00 54.38 732 PRO A O 1
ATOM 5885 N N . GLY A 1 733 ? -37.682 66.342 -65.207 1.00 34.75 733 GLY A N 1
ATOM 5886 C CA . GLY A 1 733 ? -38.997 66.481 -65.847 1.00 34.75 733 GLY A CA 1
ATOM 5887 C C . GLY A 1 733 ? -39.682 65.207 -66.360 1.00 34.75 733 GLY A C 1
ATOM 5888 O O . GLY A 1 733 ? -39.278 64.667 -67.378 1.00 34.75 733 GLY A O 1
ATOM 5889 N N . GLY A 1 734 ? -40.805 64.853 -65.720 1.00 32.41 734 GLY A N 1
ATOM 5890 C CA . GLY A 1 734 ? -42.086 64.590 -66.402 1.00 32.41 734 GLY A CA 1
ATOM 5891 C C . GLY A 1 734 ? -42.374 63.228 -67.065 1.00 32.41 734 GLY A C 1
ATOM 5892 O O . GLY A 1 734 ? -41.650 62.778 -67.941 1.00 32.41 734 GLY A O 1
ATOM 5893 N N . GLY A 1 735 ? -43.568 62.687 -66.767 1.00 32.44 735 GLY A N 1
ATOM 5894 C CA . GLY A 1 735 ? -44.337 61.813 -67.675 1.00 32.44 735 GLY A CA 1
ATOM 5895 C C . GLY A 1 735 ? -44.450 60.327 -67.290 1.00 32.44 735 GLY A C 1
ATOM 5896 O O . GLY A 1 735 ? -43.447 59.640 -67.158 1.00 32.44 735 GLY A O 1
ATOM 5897 N N . GLY A 1 736 ? -45.687 59.822 -67.153 1.00 36.06 736 GLY A N 1
ATOM 5898 C CA . GLY A 1 736 ? -46.010 58.376 -67.228 1.00 36.06 736 GLY A CA 1
ATOM 5899 C C . GLY A 1 736 ? -46.299 57.950 -68.685 1.00 36.06 736 GLY A C 1
ATOM 5900 O O . GLY A 1 736 ? -45.751 58.595 -69.578 1.00 36.06 736 GLY A O 1
ATOM 5901 N N . PRO A 1 737 ? -47.224 57.001 -68.986 1.00 51.59 737 PRO A N 1
ATOM 5902 C CA . PRO A 1 737 ? -48.010 56.128 -68.092 1.00 51.59 737 PRO A CA 1
ATOM 5903 C C . PRO A 1 737 ? -48.208 54.652 -68.590 1.00 51.59 737 PRO A C 1
ATOM 5905 O O . PRO A 1 737 ? -47.849 54.309 -69.705 1.00 51.59 737 PRO A O 1
ATOM 5908 N N . GLN A 1 738 ? -48.919 53.840 -67.785 1.00 36.38 738 GLN A N 1
ATOM 5909 C CA . GLN A 1 738 ? -49.847 52.733 -68.157 1.00 36.38 738 GLN A CA 1
ATOM 5910 C C . GLN A 1 738 ? -49.406 51.427 -68.898 1.00 36.38 738 GLN A C 1
ATOM 5912 O O . GLN A 1 738 ? -48.637 51.430 -69.846 1.00 36.38 738 GLN A O 1
ATOM 5917 N N . LEU A 1 739 ? -50.123 50.341 -68.528 1.00 34.72 739 LEU A N 1
ATOM 5918 C CA . LEU A 1 739 ? -50.479 49.100 -69.271 1.00 34.72 739 LEU A CA 1
ATOM 5919 C C . LEU A 1 739 ? -49.537 47.865 -69.317 1.00 34.72 739 LEU A C 1
ATOM 5921 O O . LEU A 1 739 ? -48.645 47.771 -70.148 1.00 34.72 739 LEU A O 1
ATOM 5925 N N . GLY A 1 740 ? -49.973 46.801 -68.614 1.00 31.98 740 GLY A N 1
ATOM 5926 C CA . GLY A 1 740 ? -50.292 45.501 -69.246 1.00 31.98 740 GLY A CA 1
ATOM 5927 C C . GLY A 1 740 ? -49.385 44.285 -68.967 1.00 31.98 740 GLY A C 1
ATOM 5928 O O . GLY A 1 740 ? -48.186 44.351 -69.194 1.00 31.98 740 GLY A O 1
ATOM 5929 N N . GLY A 1 741 ? -49.979 43.127 -68.615 1.00 32.31 741 GLY A N 1
ATOM 5930 C CA . GLY A 1 741 ? -49.343 41.812 -68.866 1.00 32.31 741 GLY A CA 1
ATOM 5931 C C . GLY A 1 741 ? -49.507 40.689 -67.822 1.00 32.31 741 GLY A C 1
ATOM 5932 O O . GLY A 1 741 ? -48.685 40.550 -66.933 1.00 32.31 741 GLY A O 1
ATOM 5933 N N . ARG A 1 742 ? -50.541 39.855 -68.014 1.00 32.59 742 ARG A N 1
ATOM 5934 C CA . ARG A 1 742 ? -50.739 38.433 -67.612 1.00 32.59 742 ARG A CA 1
ATOM 5935 C C . ARG A 1 742 ? -49.556 37.581 -67.075 1.00 32.59 742 ARG A C 1
ATOM 5937 O O . ARG A 1 742 ? -48.488 37.572 -67.672 1.00 32.59 742 ARG A O 1
ATOM 5944 N N . GLY A 1 743 ? -49.909 36.645 -66.176 1.00 31.09 743 GLY A N 1
ATOM 5945 C CA . GLY A 1 743 ? -49.239 35.348 -65.908 1.00 31.09 743 GLY A CA 1
ATOM 5946 C C . GLY A 1 743 ? -48.994 35.129 -64.404 1.00 31.09 743 GLY A C 1
ATOM 5947 O O . GLY A 1 743 ? -48.354 35.972 -63.794 1.00 31.09 743 GLY A O 1
ATOM 5948 N N . THR A 1 744 ? -49.621 34.172 -63.695 1.00 35.38 744 THR A N 1
ATOM 5949 C CA . THR A 1 744 ? -49.256 32.727 -63.634 1.00 35.38 744 THR A CA 1
ATOM 5950 C C . THR A 1 744 ? -47.736 32.578 -63.469 1.00 35.38 744 THR A C 1
ATOM 5952 O O . THR A 1 744 ? -47.009 32.911 -64.393 1.00 35.38 744 THR A O 1
ATOM 5955 N N . GLU A 1 745 ? -47.162 32.229 -62.319 1.00 33.53 745 GLU A N 1
ATOM 5956 C CA . GLU A 1 745 ? -47.146 30.918 -61.631 1.00 33.53 745 GLU A CA 1
ATOM 5957 C C . GLU A 1 745 ? -46.339 31.106 -60.309 1.00 33.53 745 GLU A C 1
ATOM 5959 O O . GLU A 1 745 ? -45.491 31.996 -60.273 1.00 33.53 745 GLU A O 1
ATOM 5964 N N . ASN A 1 746 ? -46.462 30.378 -59.186 1.00 39.06 746 ASN A N 1
ATOM 5965 C CA . ASN A 1 746 ? -47.351 29.302 -58.702 1.00 39.06 746 ASN A CA 1
ATOM 5966 C C . ASN A 1 746 ? -47.383 29.330 -57.146 1.00 39.06 746 ASN A C 1
ATOM 5968 O O . ASN A 1 746 ? -46.616 30.066 -56.525 1.00 39.06 746 ASN A O 1
ATOM 5972 N N . ILE A 1 747 ? -48.212 28.486 -56.515 1.00 48.62 747 ILE A N 1
ATOM 5973 C CA . ILE A 1 747 ? -48.116 28.102 -55.089 1.00 48.62 747 ILE A CA 1
ATOM 5974 C C . ILE A 1 747 ? -47.861 26.582 -55.052 1.00 48.62 747 ILE A C 1
ATOM 5976 O O . ILE A 1 747 ? -48.540 25.877 -55.799 1.00 48.62 747 ILE A O 1
ATOM 5980 N N . PRO A 1 748 ? -46.909 26.052 -54.257 1.00 55.47 748 PRO A N 1
ATOM 5981 C CA . PRO A 1 748 ? -46.679 24.608 -54.185 1.00 55.47 748 PRO A CA 1
ATOM 5982 C C . PRO A 1 748 ? -47.911 23.861 -53.656 1.00 55.47 748 PRO A C 1
ATOM 5984 O O . PRO A 1 748 ? -48.432 24.197 -52.594 1.00 55.47 748 PRO A O 1
ATOM 5987 N N . GLU A 1 749 ? -48.362 22.835 -54.379 1.00 64.62 749 GLU A N 1
ATOM 5988 C CA . GLU A 1 749 ? -49.402 21.920 -53.902 1.00 64.62 749 GLU A CA 1
ATOM 5989 C C . GLU A 1 749 ? -48.788 20.942 -52.886 1.00 64.62 749 GLU A C 1
ATOM 5991 O O . GLU A 1 749 ? -47.919 20.133 -53.220 1.00 64.62 749 GLU A O 1
ATOM 5996 N N . HIS A 1 750 ? -49.224 21.021 -51.627 1.00 76.31 750 HIS A N 1
ATOM 5997 C CA . HIS A 1 750 ? -48.723 20.180 -50.539 1.00 76.31 750 HIS A CA 1
ATOM 5998 C C . HIS A 1 750 ? -49.500 18.855 -50.510 1.00 76.31 750 HIS A C 1
ATOM 6000 O O . HIS A 1 750 ? -50.464 18.694 -49.764 1.00 76.31 750 HIS A O 1
ATOM 6006 N N . VAL A 1 751 ? -49.107 17.912 -51.370 1.00 82.69 751 VAL A N 1
ATOM 6007 C CA . VAL A 1 751 ? -49.808 16.628 -51.559 1.00 82.69 751 VAL A CA 1
ATOM 6008 C C . VAL A 1 751 ? -49.065 15.482 -50.873 1.00 82.69 751 VAL A C 1
ATOM 6010 O O . VAL A 1 751 ? -47.857 15.322 -51.052 1.00 82.69 751 VAL A O 1
ATOM 6013 N N . CYS A 1 752 ? -49.780 14.639 -50.123 1.00 82.88 752 CYS A N 1
ATOM 6014 C CA . CYS A 1 752 ? -49.194 13.441 -49.517 1.00 82.88 752 CYS A CA 1
ATOM 6015 C C . CYS A 1 752 ? -48.898 12.365 -50.582 1.00 82.88 752 CYS A C 1
ATOM 6017 O O . CYS A 1 752 ? -49.829 11.880 -51.225 1.00 82.88 752 CYS A O 1
ATOM 6019 N N . PRO A 1 753 ? -47.644 11.900 -50.752 1.00 78.94 753 PRO A N 1
ATOM 6020 C CA . PRO A 1 753 ? -47.293 10.962 -51.821 1.00 78.94 753 PRO A CA 1
ATOM 6021 C C . PRO A 1 753 ? -47.788 9.516 -51.606 1.00 78.94 753 PRO A C 1
ATOM 6023 O O . PRO A 1 753 ? -47.656 8.707 -52.520 1.00 78.94 753 PRO A O 1
ATOM 6026 N N . LYS A 1 754 ? -48.338 9.161 -50.428 1.00 78.75 754 LYS A N 1
ATOM 6027 C CA . LYS A 1 754 ? -48.867 7.805 -50.141 1.00 78.75 754 LYS A CA 1
ATOM 6028 C C . LYS A 1 754 ? -50.363 7.672 -50.468 1.00 78.75 754 LYS A C 1
ATOM 6030 O O . LYS A 1 754 ? -50.768 6.653 -51.019 1.00 78.75 754 LYS A O 1
ATOM 6035 N N . CYS A 1 755 ? -51.174 8.684 -50.146 1.00 86.06 755 CYS A N 1
ATOM 6036 C CA . CYS A 1 755 ? -52.636 8.687 -50.343 1.00 86.06 755 CYS A CA 1
ATOM 6037 C C . CYS A 1 755 ? -53.132 9.703 -51.392 1.00 86.06 755 CYS A C 1
ATOM 6039 O O . CYS A 1 755 ? -54.295 9.657 -51.785 1.00 86.06 755 CYS A O 1
ATOM 6041 N N . ASN A 1 756 ? -52.254 10.596 -51.860 1.00 80.62 756 ASN A N 1
ATOM 6042 C CA . ASN A 1 756 ? -52.525 11.667 -52.819 1.00 80.62 756 ASN A CA 1
ATOM 6043 C C . ASN A 1 756 ? -53.535 12.740 -52.346 1.00 80.62 756 ASN A C 1
ATOM 6045 O O . ASN A 1 756 ? -54.146 13.427 -53.168 1.00 80.62 756 ASN A O 1
ATOM 6049 N N . GLU A 1 757 ? -53.691 12.894 -51.028 1.00 80.56 757 GLU A N 1
ATOM 6050 C CA . GLU A 1 757 ? -54.526 13.918 -50.391 1.00 80.56 757 GLU A CA 1
ATOM 6051 C C . GLU A 1 757 ? -53.845 15.299 -50.432 1.00 80.56 757 GLU A C 1
ATOM 6053 O O . GLU A 1 757 ? -52.655 15.424 -50.131 1.00 80.56 757 GLU A O 1
ATOM 6058 N N . MET A 1 758 ? -54.598 16.326 -50.843 1.00 80.25 758 MET A N 1
ATOM 6059 C CA . MET A 1 758 ? -54.137 17.716 -50.941 1.00 80.25 758 MET A CA 1
ATOM 6060 C C . MET A 1 758 ? -54.351 18.442 -49.616 1.00 80.25 758 MET A C 1
ATOM 6062 O O . MET A 1 758 ? -55.482 18.532 -49.138 1.00 80.25 758 MET A O 1
ATOM 6066 N N . LEU A 1 759 ? -53.281 19.001 -49.056 1.00 80.50 759 LEU A N 1
ATOM 6067 C CA . LEU A 1 759 ? -53.296 19.689 -47.769 1.00 80.50 759 LEU A CA 1
ATOM 6068 C C . LEU A 1 759 ? -52.969 21.184 -47.949 1.00 80.50 759 LEU A C 1
ATOM 6070 O O . LEU A 1 759 ? -52.285 21.558 -48.906 1.00 80.50 759 LEU A O 1
ATOM 6074 N N . PRO A 1 760 ? -53.507 22.068 -47.087 1.00 79.81 760 PRO A N 1
ATOM 6075 C CA . PRO A 1 760 ? -53.466 23.514 -47.319 1.00 79.81 760 PRO A CA 1
ATOM 6076 C C . PRO A 1 760 ? -52.071 24.131 -47.137 1.00 79.81 760 PRO A C 1
ATOM 6078 O O . PRO A 1 760 ? -51.775 25.153 -47.755 1.00 79.81 760 PRO A O 1
ATOM 6081 N N . ASP A 1 761 ? -51.214 23.516 -46.321 1.00 79.38 761 ASP A N 1
ATOM 6082 C CA . ASP A 1 761 ? -49.857 23.973 -46.023 1.00 79.38 761 ASP A CA 1
ATOM 6083 C C . ASP A 1 761 ? -48.899 22.809 -45.696 1.00 79.38 761 ASP A C 1
ATOM 6085 O O . ASP A 1 761 ? -49.289 21.640 -45.598 1.00 79.38 761 ASP A O 1
ATOM 6089 N N . LEU A 1 762 ? -47.612 23.148 -45.570 1.00 79.88 762 LEU A N 1
ATOM 6090 C CA . LEU A 1 762 ? -46.525 22.205 -45.316 1.00 79.88 762 LEU A CA 1
ATOM 6091 C C . LEU A 1 762 ? -46.615 21.557 -43.923 1.00 79.88 762 LEU A C 1
ATOM 6093 O O . LEU A 1 762 ? -46.300 20.377 -43.796 1.00 79.88 762 LEU A O 1
ATOM 6097 N N . ASP A 1 763 ? -47.074 22.288 -42.903 1.00 82.75 763 ASP A N 1
ATOM 6098 C CA . ASP A 1 763 ? -47.196 21.777 -41.530 1.00 82.75 763 ASP A CA 1
ATOM 6099 C C . ASP A 1 763 ? -48.295 20.706 -41.446 1.00 82.75 763 ASP A C 1
ATOM 6101 O O . ASP A 1 763 ? -48.077 19.623 -40.895 1.00 82.75 763 ASP A O 1
ATOM 6105 N N . SER A 1 764 ? -49.445 20.955 -42.083 1.00 84.50 764 SER A N 1
ATOM 6106 C CA . SER A 1 764 ? -50.530 19.978 -42.234 1.00 84.50 764 SER A CA 1
ATOM 6107 C C . SER A 1 764 ? -50.052 18.718 -42.959 1.00 84.50 764 SER A C 1
ATOM 6109 O O . SER A 1 764 ? -50.355 17.602 -42.533 1.00 84.50 764 SER A O 1
ATOM 6111 N N . LEU A 1 765 ? -49.258 18.883 -44.026 1.00 85.62 765 LEU A N 1
ATOM 6112 C CA . LEU A 1 765 ? -48.633 17.773 -44.748 1.00 85.62 765 LEU A CA 1
ATOM 6113 C C . LEU A 1 765 ? -47.643 16.996 -43.871 1.00 85.62 765 LEU A C 1
ATOM 6115 O O . LEU A 1 765 ? -47.630 15.767 -43.910 1.00 85.62 765 LEU A O 1
ATOM 6119 N N . GLN A 1 766 ? -46.833 17.681 -43.067 1.00 80.38 766 GLN A N 1
ATOM 6120 C CA . GLN A 1 766 ? -45.810 17.052 -42.237 1.00 80.38 766 GLN A CA 1
ATOM 6121 C C . GLN A 1 766 ? -46.412 16.254 -41.071 1.00 80.38 766 GLN A C 1
ATOM 6123 O O . GLN A 1 766 ? -45.921 15.164 -40.773 1.00 80.38 766 GLN A O 1
ATOM 6128 N N . ILE A 1 767 ? -47.503 16.739 -40.465 1.00 83.62 767 ILE A N 1
ATOM 6129 C CA . ILE A 1 767 ? -48.288 15.981 -39.475 1.00 83.62 767 ILE A CA 1
ATOM 6130 C C . ILE A 1 767 ? -48.940 14.765 -40.145 1.00 83.62 767 ILE A C 1
ATOM 6132 O O . ILE A 1 767 ? -48.738 13.636 -39.700 1.00 83.62 767 ILE A O 1
ATOM 6136 N N . HIS A 1 768 ? -49.651 14.973 -41.259 1.00 85.44 768 HIS A N 1
ATOM 6137 C CA . HIS A 1 768 ? -50.336 13.899 -41.977 1.00 85.44 768 HIS A CA 1
ATOM 6138 C C . HIS A 1 768 ? -49.375 12.790 -42.432 1.00 85.44 768 HIS A C 1
ATOM 6140 O O . HIS A 1 768 ? -49.705 11.616 -42.313 1.00 85.44 768 HIS A O 1
ATOM 6146 N N . ILE A 1 769 ? -48.181 13.123 -42.934 1.00 83.44 769 ILE A N 1
ATOM 6147 C CA . ILE A 1 769 ? -47.180 12.127 -43.350 1.00 83.44 769 ILE A CA 1
ATOM 6148 C C . ILE A 1 769 ? -46.733 11.246 -42.171 1.00 83.44 769 ILE A C 1
ATOM 6150 O O . ILE A 1 769 ? -46.482 10.059 -42.379 1.00 83.44 769 ILE A O 1
ATOM 6154 N N . MET A 1 770 ? -46.669 11.787 -40.949 1.00 80.25 770 MET A N 1
ATOM 6155 C CA . MET A 1 770 ? -46.283 11.030 -39.752 1.00 80.25 770 MET A CA 1
ATOM 6156 C C . MET A 1 770 ? -47.276 9.896 -39.454 1.00 80.25 770 MET A C 1
ATOM 6158 O O . MET A 1 770 ? -46.859 8.756 -39.255 1.00 80.25 770 MET A O 1
ATOM 6162 N N . ASP A 1 771 ? -48.576 10.202 -39.491 1.00 78.88 771 ASP A N 1
ATOM 6163 C CA . ASP A 1 771 ? -49.650 9.228 -39.261 1.00 78.88 771 ASP A CA 1
ATOM 6164 C C . ASP A 1 771 ? -49.876 8.326 -40.483 1.00 78.88 771 ASP A C 1
ATOM 6166 O O . ASP A 1 771 ? -50.136 7.132 -40.352 1.00 78.88 771 ASP A O 1
ATOM 6170 N N . CYS A 1 772 ? -49.756 8.886 -41.690 1.00 82.75 772 CYS A N 1
ATOM 6171 C CA . CYS A 1 772 ? -50.027 8.179 -42.935 1.00 82.75 772 CYS A CA 1
ATOM 6172 C C . CYS A 1 772 ? -48.921 7.183 -43.298 1.00 82.75 772 CYS A C 1
ATOM 6174 O O . CYS A 1 772 ? -49.214 6.238 -44.015 1.00 82.75 772 CYS A O 1
ATOM 6176 N N . ILE A 1 773 ? -47.664 7.342 -42.854 1.00 73.00 773 ILE A N 1
ATOM 6177 C CA . ILE A 1 773 ? -46.578 6.395 -43.190 1.00 73.00 773 ILE A CA 1
ATOM 6178 C C . ILE A 1 773 ? -46.732 5.034 -42.497 1.00 73.00 773 ILE A C 1
ATOM 6180 O O . ILE A 1 773 ? -46.345 4.031 -43.110 1.00 73.00 773 ILE A O 1
ATOM 6184 N N . ILE A 1 774 ? -47.338 4.997 -41.305 1.00 58.50 774 ILE A N 1
ATOM 6185 C CA . ILE A 1 774 ? -47.695 3.772 -40.563 1.00 58.50 774 ILE A CA 1
ATOM 6186 C C . ILE A 1 774 ? -48.685 2.902 -41.378 1.00 58.50 774 ILE A C 1
ATOM 6188 O O . ILE A 1 774 ? -48.671 1.672 -41.159 1.00 58.50 774 ILE A O 1
#

Radius of gyration: 64.34 Å; chains: 1; bounding box: 176×142×178 Å

pLDDT: mean 72.55, std 22.67, range [26.23, 97.94]

Organism: Conger conger (NCBI:txid82655)

Sequence (774 aa):
MHGVLAVLMKVYSLDRLFFSDKAALRKYGTTSQRIENKMASNPPMENGAIQGPSQQRSVEGDYLVETATLEDTLQQLNVLMKENKELKDRERTQPYSCARTGARFPRSTRKRASQYGVALKETNNSMKDRFEGLAAWKDKQKEERDFLEGKLGEAKERVSVLTKRNEELKKKLQVLEKAEGAVEGESGHWSMQIEALKAQIVRLQAEKSDLVAMNSELQLKMRPSSPEGFIEICIAEGGVDVTKDFPNGPKDSCMTRSDLTVSRQDSEEYTVSQLLQSLRKETQKVEKLEVELLASRERVAELEFAAVKQGEAETQTSLPVGEMEGSTAAAQANGQTQQDAPQKEADTELENLKAQMSKLFRELQQAQAKLDDAEDMKKSLHDRCRSMEKDVAMLKAQLVEKLQVQTDNQRLKLQLENMIKMQQRKTGDERCRDMEKDLAMLRAQLVEKQQVQTENEHLKLQVASMQSMITTEQGKAEEDRCRDMEKDLAMLRAQLVERQQVQTENEQLKLQVESMQSVNKMEQRRADDERTNTAKVMEEYTKLNEDYNGLKQEMKTKETENEKLKLQVDRIQAMIRLEQKKAEDERTNMALVKEEYTKLYEDYNALKQEMKKKEPILSNEEVRELQATLDAAEKALATKQQKIDEMKQEFYKKDKELETISVFQAQAEVYSSDFYAERAAREKIHEEKEHLAGQLEYLKQQNRQLQDEMESMGRRNLNEMQKRHTSLGGAPGGGGPQLGGRGTENIPEHVCPKCNEMLPDLDSLQIHIMDCII